Protein AF-0000000084368368 (afdb_homodimer)

Structure (mmCIF, N/CA/C/O backbone):
data_AF-0000000084368368-model_v1
#
loop_
_entity.id
_entity.type
_entity.pdbx_description
1 polymer 'Chloride channel protein'
#
loop_
_atom_site.group_PDB
_atom_site.id
_atom_site.type_symbol
_atom_site.label_atom_id
_atom_site.label_alt_id
_atom_site.label_comp_id
_atom_site.label_asym_id
_atom_site.label_entity_id
_atom_site.label_seq_id
_atom_site.pdbx_PDB_ins_code
_atom_site.Cartn_x
_atom_site.Cartn_y
_atom_site.Cartn_z
_atom_site.occupancy
_atom_site.B_iso_or_equiv
_atom_site.auth_seq_id
_atom_site.auth_comp_id
_atom_site.auth_asym_id
_atom_site.auth_atom_id
_atom_site.pdbx_PDB_model_num
ATOM 1 N N . MET A 1 1 ? -14.172 5.27 28.703 1 24.59 1 MET A N 1
ATOM 2 C CA . MET A 1 1 ? -15.438 5.957 28.5 1 24.59 1 MET A CA 1
ATOM 3 C C . MET A 1 1 ? -15.891 5.844 27.047 1 24.59 1 MET A C 1
ATOM 5 O O . MET A 1 1 ? -15.156 6.215 26.141 1 24.59 1 MET A O 1
ATOM 9 N N . SER A 1 2 ? -16.688 5.004 26.797 1 29.02 2 SER A N 1
ATOM 10 C CA . SER A 1 2 ? -17.125 4.457 25.5 1 29.02 2 SER A CA 1
ATOM 11 C C . SER A 1 2 ? -17.703 5.543 24.609 1 29.02 2 SER A C 1
ATOM 13 O O . SER A 1 2 ? -18.406 6.441 25.094 1 29.02 2 SER A O 1
ATOM 15 N N . ARG A 1 3 ? -17.156 5.867 23.516 1 36.69 3 ARG A N 1
ATOM 16 C CA . ARG A 1 3 ? -17.5 6.617 22.312 1 36.69 3 ARG A CA 1
ATOM 17 C C . ARG A 1 3 ? -18.969 6.445 21.953 1 36.69 3 ARG A C 1
ATOM 19 O O . ARG A 1 3 ? -19.406 6.879 20.891 1 36.69 3 ARG A O 1
ATOM 26 N N . ASN A 1 4 ? -19.828 5.789 22.766 1 37.03 4 ASN A N 1
ATOM 27 C CA . ASN A 1 4 ? -21.234 5.473 22.547 1 37.03 4 ASN A CA 1
ATOM 28 C C . ASN A 1 4 ? -22.078 6.738 22.359 1 37.03 4 ASN A C 1
ATOM 30 O O . ASN A 1 4 ? -23.266 6.66 22.062 1 37.03 4 ASN A O 1
ATOM 34 N N . TYR A 1 5 ? -21.609 7.949 22.828 1 40.41 5 TYR A N 1
ATOM 35 C CA . TYR A 1 5 ? -22.547 9.039 23.047 1 40.41 5 TYR A CA 1
ATOM 36 C C . TYR A 1 5 ? -22.531 10.023 21.875 1 40.41 5 TYR A C 1
ATOM 38 O O . TYR A 1 5 ? -23.188 11.062 21.922 1 40.41 5 TYR A O 1
ATOM 46 N N . TYR A 1 6 ? -21.875 9.742 20.859 1 48.38 6 TYR A N 1
ATOM 47 C CA . TYR A 1 6 ? -21.766 10.789 19.844 1 48.38 6 TYR A CA 1
ATOM 48 C C . TYR A 1 6 ? -22.859 10.648 18.797 1 48.38 6 TYR A C 1
ATOM 50 O O . TYR A 1 6 ? -23.359 9.547 18.562 1 48.38 6 TYR A O 1
ATOM 58 N N . ASP A 1 7 ? -23.5 11.789 18.469 1 61.44 7 ASP A N 1
ATOM 59 C CA . ASP A 1 7 ? -24.391 11.82 17.328 1 61.44 7 ASP A CA 1
ATOM 60 C C . ASP A 1 7 ? -23.703 11.258 16.078 1 61.44 7 ASP A C 1
ATOM 62 O O . ASP A 1 7 ? -22.484 11.164 16.031 1 61.44 7 ASP A O 1
ATOM 66 N N . ASP A 1 8 ? -24.453 10.75 15.32 1 72.62 8 ASP A N 1
ATOM 67 C CA . ASP A 1 8 ? -23.922 10.148 14.094 1 72.62 8 ASP A CA 1
ATOM 68 C C . ASP A 1 8 ? -23.062 11.141 13.32 1 72.62 8 ASP A C 1
ATOM 70 O O . ASP A 1 8 ? -23.391 12.328 13.25 1 72.62 8 ASP A O 1
ATOM 74 N N . PHE A 1 9 ? -21.891 10.703 12.945 1 75.88 9 PHE A N 1
ATOM 75 C CA . PHE A 1 9 ? -20.984 11.383 12.031 1 75.88 9 PHE A CA 1
ATOM 76 C C . PHE A 1 9 ? -20.188 12.461 12.758 1 75.88 9 PHE A C 1
ATOM 78 O O . PHE A 1 9 ? -19.922 13.523 12.195 1 75.88 9 PHE A O 1
ATOM 85 N N . THR A 1 10 ? -19.938 12.203 14.031 1 82.81 10 THR A N 1
ATOM 86 C CA . THR A 1 10 ? -19 13.055 14.75 1 82.81 10 THR A CA 1
ATOM 87 C C . THR A 1 10 ? -17.578 12.836 14.242 1 82.81 10 THR A C 1
ATOM 89 O O . THR A 1 10 ? -17.172 11.703 13.977 1 82.81 10 THR A O 1
ATOM 92 N N . SER A 1 11 ? -16.922 13.922 14.039 1 84.88 11 SER A N 1
ATOM 93 C CA . SER A 1 11 ? -15.562 13.859 13.5 1 84.88 11 SER A CA 1
ATOM 94 C C . SER A 1 11 ? -14.555 13.5 14.586 1 84.88 11 SER A C 1
ATOM 96 O O . SER A 1 11 ? -14.711 13.883 15.742 1 84.88 11 SER A O 1
ATOM 98 N N . ILE A 1 12 ? -13.578 12.75 14.211 1 85.75 12 ILE A N 1
ATOM 99 C CA . ILE A 1 12 ? -12.484 12.367 15.094 1 85.75 12 ILE A CA 1
ATOM 100 C C . ILE A 1 12 ? -11.234 13.172 14.758 1 85.75 12 ILE A C 1
ATOM 102 O O . ILE A 1 12 ? -10.938 13.406 13.578 1 85.75 12 ILE A O 1
ATOM 106 N N . ASP A 1 13 ? -10.539 13.578 15.742 1 88.56 13 ASP A N 1
ATOM 107 C CA . ASP A 1 13 ? -9.305 14.328 15.531 1 88.56 13 ASP A CA 1
ATOM 108 C C . ASP A 1 13 ? -8.086 13.414 15.586 1 88.56 13 ASP A C 1
ATOM 110 O O . ASP A 1 13 ? -7.633 13.031 16.672 1 88.56 13 ASP A O 1
ATOM 114 N N . TRP A 1 14 ? -7.461 13.227 14.5 1 89.75 14 TRP A N 1
ATOM 115 C CA . TRP A 1 14 ? -6.348 12.289 14.398 1 89.75 14 TRP A CA 1
ATOM 116 C C . TRP A 1 14 ? -5.098 12.859 15.07 1 89.75 14 TRP A C 1
ATOM 118 O O . TRP A 1 14 ? -4.297 12.117 15.633 1 89.75 14 TRP A O 1
ATOM 128 N N . VAL A 1 15 ? -4.902 14.141 14.977 1 90.88 15 VAL A N 1
ATOM 129 C CA . VAL A 1 15 ? -3.721 14.781 15.547 1 90.88 15 VAL A CA 1
ATOM 130 C C . VAL A 1 15 ? -3.746 14.641 17.062 1 90.88 15 VAL A C 1
ATOM 132 O O . VAL A 1 15 ? -2.74 14.273 17.688 1 90.88 15 VAL A O 1
ATOM 135 N N . ASN A 1 16 ? -4.898 14.906 17.625 1 88.31 16 ASN A N 1
ATOM 136 C CA . ASN A 1 16 ? -5.023 14.773 19.078 1 88.31 16 ASN A CA 1
ATOM 137 C C . ASN A 1 16 ? -4.832 13.32 19.516 1 88.31 16 ASN A C 1
ATOM 139 O O . ASN A 1 16 ? -4.285 13.07 20.594 1 88.31 16 ASN A O 1
ATOM 143 N N . ASP A 1 17 ? -5.336 12.445 18.719 1 89 17 ASP A N 1
ATOM 144 C CA . ASP A 1 17 ? -5.137 11.031 19.031 1 89 17 ASP A CA 1
ATOM 145 C C . ASP A 1 17 ? -3.654 10.672 19.016 1 89 17 ASP A C 1
ATOM 147 O O . ASP A 1 17 ? -3.197 9.891 19.859 1 89 17 ASP A O 1
ATOM 151 N N . THR A 1 18 ? -2.936 11.188 18.109 1 88.88 18 THR A N 1
ATOM 152 C CA . THR A 1 18 ? -1.507 10.914 18 1 88.88 18 THR A CA 1
ATOM 153 C C . THR A 1 18 ? -0.754 11.492 19.188 1 88.88 18 THR A C 1
ATOM 155 O O . THR A 1 18 ? 0.17 10.867 19.719 1 88.88 18 THR A O 1
ATOM 158 N N . ILE A 1 19 ? -1.111 12.703 19.625 1 86.75 19 ILE A N 1
ATOM 159 C CA . ILE A 1 19 ? -0.47 13.344 20.766 1 86.75 19 ILE A CA 1
ATOM 160 C C . ILE A 1 19 ? -0.737 12.531 22.031 1 86.75 19 ILE A C 1
ATOM 162 O O . ILE A 1 19 ? 0.168 12.32 22.828 1 86.75 19 ILE A O 1
ATOM 166 N N . LYS A 1 20 ? -1.986 12.109 22.156 1 86.56 20 LYS A N 1
ATOM 167 C CA . LYS A 1 20 ? -2.338 11.305 23.328 1 86.56 20 LYS A CA 1
ATOM 168 C C . LYS A 1 20 ? -1.551 9.992 23.344 1 86.56 20 LYS A C 1
ATOM 170 O O . LYS A 1 20 ? -1.097 9.555 24.406 1 86.56 20 LYS A O 1
ATOM 175 N N . GLU A 1 21 ? -1.41 9.359 22.219 1 88.38 21 GLU A N 1
ATOM 176 C CA . GLU A 1 21 ? -0.65 8.117 22.125 1 88.38 21 GLU A CA 1
ATOM 177 C C . GLU A 1 21 ? 0.828 8.352 22.422 1 88.38 21 GLU A C 1
ATOM 179 O O . GLU A 1 21 ? 1.476 7.527 23.062 1 88.38 21 GLU A O 1
ATOM 184 N N . SER A 1 22 ? 1.361 9.438 21.953 1 86.69 22 SER A N 1
ATOM 185 C CA . SER A 1 22 ? 2.754 9.766 22.234 1 86.69 22 SER A CA 1
ATOM 186 C C . SER A 1 22 ? 2.979 9.969 23.734 1 86.69 22 SER A C 1
ATOM 188 O O . SER A 1 22 ? 4 9.547 24.266 1 86.69 22 SER A O 1
ATOM 190 N N . LYS A 1 23 ? 2.023 10.641 24.375 1 84.31 23 LYS A N 1
ATOM 191 C CA . LYS A 1 23 ? 2.123 10.844 25.828 1 84.31 23 LYS A CA 1
ATOM 192 C C . LYS A 1 23 ? 2.062 9.523 26.578 1 84.31 23 LYS A C 1
ATOM 194 O O . LYS A 1 23 ? 2.785 9.32 27.547 1 84.31 23 LYS A O 1
ATOM 199 N N . ARG A 1 24 ? 1.2 8.656 26.125 1 86.5 24 ARG A N 1
ATOM 200 C CA . ARG A 1 24 ? 1.09 7.34 26.75 1 86.5 24 ARG A CA 1
ATOM 201 C C . ARG A 1 24 ? 2.395 6.559 26.609 1 86.5 24 ARG A C 1
ATOM 203 O O . ARG A 1 24 ? 2.855 5.941 27.578 1 86.5 24 ARG A O 1
ATOM 210 N N . GLN A 1 25 ? 2.98 6.586 25.469 1 85.94 25 GLN A N 1
ATOM 211 C CA . GLN A 1 25 ? 4.238 5.883 25.234 1 85.94 25 GLN A CA 1
ATOM 212 C C . GLN A 1 25 ? 5.367 6.484 26.078 1 85.94 25 GLN A C 1
ATOM 214 O O . GLN A 1 25 ? 6.258 5.766 26.531 1 85.94 25 GLN A O 1
ATOM 219 N N . HIS A 1 26 ? 5.262 7.766 26.234 1 84.12 26 HIS A N 1
ATOM 220 C CA . HIS A 1 26 ? 6.246 8.445 27.062 1 84.12 26 HIS A CA 1
ATOM 221 C C . HIS A 1 26 ? 6.172 7.961 28.5 1 84.12 26 HIS A C 1
ATOM 223 O O . HIS A 1 26 ? 7.203 7.73 29.141 1 84.12 26 HIS A O 1
ATOM 229 N N . GLN A 1 27 ? 5.012 7.828 28.953 1 85.19 27 GLN A N 1
ATOM 230 C CA . GLN A 1 27 ? 4.824 7.363 30.328 1 85.19 27 GLN A CA 1
ATOM 231 C C . GLN A 1 27 ? 5.305 5.926 30.484 1 85.19 27 GLN A C 1
ATOM 233 O O . GLN A 1 27 ? 5.879 5.57 31.531 1 85.19 27 GLN A O 1
ATOM 238 N N . LEU A 1 28 ? 5.133 5.172 29.484 1 87.75 28 LEU A N 1
ATOM 239 C CA . LEU A 1 28 ? 5.562 3.781 29.516 1 87.75 28 LEU A CA 1
ATOM 240 C C . LEU A 1 28 ? 7.082 3.68 29.469 1 87.75 28 LEU A C 1
ATOM 242 O O . LEU A 1 28 ? 7.676 2.812 30.109 1 87.75 28 LEU A O 1
ATOM 246 N N . ASN A 1 29 ? 7.688 4.543 28.719 1 85.31 29 ASN A N 1
ATOM 247 C CA . ASN A 1 29 ? 9.133 4.492 28.562 1 85.31 29 ASN A CA 1
ATOM 248 C C . ASN A 1 29 ? 9.859 5.055 29.781 1 85.31 29 ASN A C 1
ATOM 250 O O . ASN A 1 29 ? 11.047 4.785 29.969 1 85.31 29 ASN A O 1
ATOM 254 N N . LYS A 1 30 ? 9.172 5.816 30.562 1 83.25 30 LYS A N 1
ATOM 255 C CA . LYS A 1 30 ? 9.766 6.375 31.781 1 83.25 30 LYS A CA 1
ATOM 256 C C . LYS A 1 30 ? 9.945 5.297 32.844 1 83.25 30 LYS A C 1
ATOM 258 O O . LYS A 1 30 ? 10.781 5.438 33.75 1 83.25 30 LYS A O 1
ATOM 263 N N . LEU A 1 31 ? 9.148 4.262 32.656 1 87.25 31 LEU A N 1
ATOM 264 C CA . LEU A 1 31 ? 9.273 3.17 33.625 1 87.25 31 LEU A CA 1
ATOM 265 C C . LEU A 1 31 ? 10.594 2.432 33.438 1 87.25 31 LEU A C 1
ATOM 267 O O . LEU A 1 31 ? 10.906 1.98 32.312 1 87.25 31 LEU A O 1
ATOM 271 N N . LYS A 1 32 ? 11.43 2.455 34.438 1 85.06 32 LYS A N 1
ATOM 272 C CA . LYS A 1 32 ? 12.742 1.815 34.344 1 85.06 32 LYS A CA 1
ATOM 273 C C . LYS A 1 32 ? 12.742 0.459 35.062 1 85.06 32 LYS A C 1
ATOM 275 O O . LYS A 1 32 ? 11.773 0.097 35.719 1 85.06 32 LYS A O 1
ATOM 280 N N . GLY A 1 33 ? 13.711 -0.339 34.75 1 87.69 33 GLY A N 1
ATOM 281 C CA . GLY A 1 33 ? 13.883 -1.617 35.406 1 87.69 33 GLY A CA 1
ATOM 282 C C . GLY A 1 33 ? 13.266 -2.777 34.656 1 87.69 33 GLY A C 1
ATOM 283 O O . GLY A 1 33 ? 12.867 -2.629 33.5 1 87.69 33 GLY A O 1
ATOM 284 N N . TRP A 1 34 ? 13.219 -3.93 35.25 1 88.88 34 TRP A N 1
ATOM 285 C CA . TRP A 1 34 ? 12.695 -5.152 34.625 1 88.88 34 TRP A CA 1
ATOM 286 C C . TRP A 1 34 ? 11.18 -5.082 34.5 1 88.88 34 TRP A C 1
ATOM 288 O O . TRP A 1 34 ? 10.617 -5.594 33.531 1 88.88 34 TRP A O 1
ATOM 298 N N . LYS A 1 35 ? 10.531 -4.465 35.5 1 89.38 35 LYS A N 1
ATOM 299 C CA . LYS A 1 35 ? 9.086 -4.305 35.406 1 89.38 35 LYS A CA 1
ATOM 300 C C . LYS A 1 35 ? 8.703 -3.414 34.25 1 89.38 35 LYS A C 1
ATOM 302 O O . LYS A 1 35 ? 7.711 -3.678 33.562 1 89.38 35 LYS A O 1
ATOM 307 N N . GLY A 1 36 ? 9.5 -2.385 34.031 1 89.31 36 GLY A N 1
ATOM 308 C CA . GLY A 1 36 ? 9.266 -1.516 32.875 1 89.31 36 GLY A CA 1
ATOM 309 C C . GLY A 1 36 ? 9.453 -2.217 31.547 1 89.31 36 GLY A C 1
ATOM 310 O O . GLY A 1 36 ? 8.648 -2.041 30.625 1 89.31 36 GLY A O 1
ATOM 311 N N . ASN A 1 37 ? 10.43 -3.039 31.484 1 88.56 37 ASN A N 1
ATOM 312 C CA . ASN A 1 37 ? 10.664 -3.799 30.266 1 88.56 37 ASN A CA 1
ATOM 313 C C . ASN A 1 37 ? 9.539 -4.801 30 1 88.56 37 ASN A C 1
ATOM 315 O O . ASN A 1 37 ? 9.133 -5 28.859 1 88.56 37 ASN A O 1
ATOM 319 N N . TYR A 1 38 ? 9.148 -5.402 31.062 1 90.31 38 TYR A N 1
ATOM 320 C CA . TYR A 1 38 ? 8.047 -6.352 30.953 1 90.31 38 TYR A CA 1
ATOM 321 C C . TYR A 1 38 ? 6.773 -5.656 30.484 1 90.31 38 TYR A C 1
ATOM 323 O O . TYR A 1 38 ? 6.086 -6.148 29.578 1 90.31 38 TYR A O 1
ATOM 331 N N . GLU A 1 39 ? 6.477 -4.469 31.031 1 90.88 39 GLU A N 1
ATOM 332 C CA . GLU A 1 39 ? 5.273 -3.734 30.656 1 90.88 39 GLU A CA 1
ATOM 333 C C . GLU A 1 39 ? 5.359 -3.254 29.203 1 90.88 39 GLU A C 1
ATOM 335 O O . GLU A 1 39 ? 4.348 -3.203 28.5 1 90.88 39 GLU A O 1
ATOM 340 N N . ARG A 1 40 ? 6.496 -2.91 28.859 1 88.31 40 ARG A N 1
ATOM 341 C CA . ARG A 1 40 ? 6.684 -2.473 27.469 1 88.31 40 ARG A CA 1
ATOM 342 C C . ARG A 1 40 ? 6.484 -3.631 26.5 1 88.31 40 ARG A C 1
ATOM 344 O O . ARG A 1 40 ? 5.859 -3.465 25.453 1 88.31 40 ARG A O 1
ATOM 351 N N . HIS A 1 41 ? 6.977 -4.746 26.859 1 86.75 41 HIS A N 1
ATOM 352 C CA . HIS A 1 41 ? 6.805 -5.914 26 1 86.75 41 HIS A CA 1
ATOM 353 C C . HIS A 1 41 ? 5.348 -6.371 25.984 1 86.75 41 HIS A C 1
ATOM 355 O O . HIS A 1 41 ? 4.848 -6.82 24.953 1 86.75 41 HIS A O 1
ATOM 361 N N . LEU A 1 42 ? 4.723 -6.293 27.062 1 89.5 42 LEU A N 1
ATOM 362 C CA . LEU A 1 42 ? 3.309 -6.648 27.125 1 89.5 42 LEU A CA 1
ATOM 363 C C . LEU A 1 42 ? 2.467 -5.695 26.297 1 89.5 42 LEU A C 1
ATOM 365 O O . LEU A 1 42 ? 1.508 -6.117 25.641 1 89.5 42 LEU A O 1
ATOM 369 N N . ASP A 1 43 ? 2.814 -4.469 26.312 1 89.81 43 ASP A N 1
ATOM 370 C CA . ASP A 1 43 ? 2.096 -3.471 25.531 1 89.81 43 ASP A CA 1
ATOM 371 C C . ASP A 1 43 ? 2.25 -3.738 24.031 1 89.81 43 ASP A C 1
ATOM 373 O O . ASP A 1 43 ? 1.285 -3.621 23.281 1 89.81 43 ASP A O 1
ATOM 377 N N . LYS A 1 44 ? 3.426 -4.121 23.703 1 83.25 44 LYS A N 1
ATOM 378 C CA . LYS A 1 44 ? 3.68 -4.402 22.297 1 83.25 44 LYS A CA 1
ATOM 379 C C 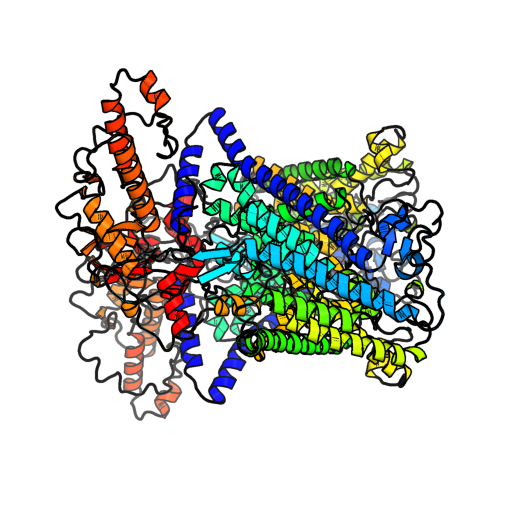. LYS A 1 44 ? 3.012 -5.703 21.859 1 83.25 44 LYS A C 1
ATOM 381 O O . LYS A 1 44 ? 2.541 -5.82 20.734 1 83.25 44 LYS A O 1
ATOM 386 N N . SER A 1 45 ? 2.91 -6.637 22.719 1 87.69 45 SER A N 1
ATOM 387 C CA . SER A 1 45 ? 2.367 -7.949 22.391 1 87.69 45 SER A CA 1
ATOM 388 C C . SER A 1 45 ? 0.845 -7.918 22.312 1 87.69 45 SER A C 1
ATOM 390 O O . SER A 1 45 ? 0.233 -8.758 21.641 1 87.69 45 SER A O 1
ATOM 392 N N . GLN A 1 46 ? 0.221 -6.98 22.922 1 91.62 46 GLN A N 1
ATOM 393 C CA . GLN A 1 46 ? -1.235 -6.902 22.938 1 91.62 46 GLN A CA 1
ATOM 394 C C . GLN A 1 46 ? -1.789 -6.711 21.531 1 91.62 46 GLN A C 1
ATOM 396 O O . GLN A 1 46 ? -2.842 -7.258 21.188 1 91.62 46 GLN A O 1
ATOM 401 N N . GLY A 1 47 ? -1.058 -5.969 20.75 1 90.38 47 GLY A N 1
ATOM 402 C CA . GLY A 1 47 ? -1.509 -5.762 19.391 1 90.38 47 GLY A CA 1
ATOM 403 C C . GLY A 1 47 ? -1.542 -7.039 18.578 1 90.38 47 GLY A C 1
ATOM 404 O O . GLY A 1 47 ? -2.5 -7.285 17.844 1 90.38 47 GLY A O 1
ATOM 405 N N . TRP A 1 48 ? -0.645 -7.918 18.75 1 87.75 48 TRP A N 1
ATOM 406 C CA . TRP A 1 48 ? -0.56 -9.172 18 1 87.75 48 TRP A CA 1
ATOM 407 C C . TRP A 1 48 ? -1.6 -10.172 18.5 1 87.75 48 TRP A C 1
ATOM 409 O O . TRP A 1 48 ? -2.186 -10.906 17.703 1 87.75 48 TRP A O 1
ATOM 419 N N . VAL A 1 49 ? -1.779 -10.148 19.719 1 92.62 49 VAL A N 1
ATOM 420 C CA . VAL A 1 49 ? -2.779 -11.047 20.297 1 92.62 49 VAL A CA 1
ATOM 421 C C . VAL A 1 49 ? -4.172 -10.633 19.828 1 92.62 49 VAL A C 1
ATOM 423 O O . VAL A 1 49 ? -4.977 -11.484 19.422 1 92.62 49 VAL A O 1
ATOM 426 N N . LEU A 1 50 ? -4.391 -9.367 19.875 1 95.69 50 LEU A N 1
ATOM 427 C CA . LEU A 1 50 ? -5.699 -8.867 19.469 1 95.69 50 LEU A CA 1
ATOM 428 C C . LEU A 1 50 ? -5.965 -9.195 18 1 95.69 50 LEU A C 1
ATOM 430 O O . LEU A 1 50 ? -7.059 -9.641 17.641 1 95.69 50 LEU A O 1
ATOM 434 N N . ILE A 1 51 ? -5.008 -9.031 17.172 1 94.44 51 ILE A N 1
ATOM 435 C CA . ILE A 1 51 ? -5.172 -9.266 15.742 1 94.44 51 ILE A CA 1
ATOM 436 C C . ILE A 1 51 ? -5.422 -10.75 15.484 1 94.44 51 ILE A C 1
ATOM 438 O O . ILE A 1 51 ? -6.207 -11.109 14.602 1 94.44 51 ILE A O 1
ATOM 442 N N . THR A 1 52 ? -4.793 -11.617 16.188 1 93.69 52 THR A N 1
ATOM 443 C CA . THR A 1 52 ? -5.004 -13.055 16.047 1 93.69 52 THR A CA 1
ATOM 444 C C . THR A 1 52 ? -6.406 -13.445 16.516 1 93.69 52 THR A C 1
ATOM 446 O O . THR A 1 52 ? -7.059 -14.289 15.898 1 93.69 52 THR A O 1
ATOM 449 N N . LEU A 1 53 ? -6.789 -12.773 17.516 1 97.19 53 LEU A N 1
ATOM 450 C CA . LEU A 1 53 ? -8.133 -13.039 18.016 1 97.19 53 LEU A CA 1
ATOM 451 C C . LEU A 1 53 ? -9.188 -12.57 17.016 1 97.19 53 LEU A C 1
ATOM 453 O O . LEU A 1 53 ? -10.211 -13.227 16.828 1 97.19 53 LEU A O 1
ATOM 457 N N . ILE A 1 54 ? -8.93 -11.461 16.438 1 97.94 54 ILE A N 1
ATOM 458 C CA . ILE A 1 54 ? -9.844 -10.945 15.43 1 97.94 54 ILE A CA 1
ATOM 459 C C . ILE A 1 54 ? -9.883 -11.891 14.234 1 97.94 54 ILE A C 1
ATOM 461 O O . ILE A 1 54 ? -10.953 -12.203 13.719 1 97.94 54 ILE A O 1
ATOM 465 N N . ALA A 1 55 ? -8.727 -12.336 13.805 1 97.06 55 ALA A N 1
ATOM 466 C CA . ALA A 1 55 ? -8.648 -13.289 12.703 1 97.06 55 ALA A CA 1
ATOM 467 C C . ALA A 1 55 ? -9.422 -14.57 13.031 1 97.06 55 ALA A C 1
ATOM 469 O O . ALA A 1 55 ? -10.18 -15.07 12.195 1 97.06 55 ALA A O 1
ATOM 470 N N . LEU A 1 56 ? -9.273 -15.07 14.195 1 97.19 56 LEU A N 1
ATOM 471 C CA . LEU A 1 56 ? -9.969 -16.266 14.625 1 97.19 56 LEU A CA 1
ATOM 472 C C . LEU A 1 56 ? -11.469 -16.016 14.734 1 97.19 56 LEU A C 1
ATOM 474 O O . LEU A 1 56 ? -12.281 -16.828 14.258 1 97.19 56 LEU A O 1
ATOM 478 N N . GLY A 1 57 ? -11.805 -14.93 15.367 1 97.94 57 GLY A N 1
ATOM 479 C CA . GLY A 1 57 ? -13.211 -14.594 15.539 1 97.94 57 GLY A CA 1
ATOM 480 C C . GLY A 1 57 ? -13.961 -14.477 14.219 1 97.94 57 GLY A C 1
ATOM 481 O O . GLY A 1 57 ? -15.055 -15.023 14.07 1 97.94 57 GLY A O 1
ATOM 482 N N . PHE A 1 58 ? -13.391 -13.805 13.305 1 97.94 58 PHE A N 1
ATOM 483 C CA . PHE A 1 58 ? -14.102 -13.625 12.039 1 97.94 58 PHE A CA 1
ATOM 484 C C . PHE A 1 58 ? -14.102 -14.914 11.234 1 97.94 58 PHE A C 1
ATOM 486 O O . PHE A 1 58 ? -15.055 -15.195 10.508 1 97.94 58 PHE A O 1
ATOM 493 N N . SER A 1 59 ? -13.023 -15.672 11.266 1 97.06 59 SER A N 1
ATOM 494 C CA . SER A 1 59 ? -13.023 -16.969 10.586 1 97.06 59 SER A CA 1
ATOM 495 C C . SER A 1 59 ? -14.156 -17.859 11.086 1 97.06 59 SER A C 1
ATOM 497 O O . SER A 1 59 ? -14.742 -18.609 10.32 1 97.06 59 SER A O 1
ATOM 499 N N . LEU A 1 60 ? -14.461 -17.75 12.305 1 97.5 60 LEU A N 1
ATOM 500 C CA . LEU A 1 60 ? -15.555 -18.516 12.875 1 97.5 60 LEU A CA 1
ATOM 501 C C . LEU A 1 60 ? -16.906 -18.031 12.344 1 97.5 60 LEU A C 1
ATOM 503 O O . LEU A 1 60 ? -17.781 -18.828 12.008 1 97.5 60 LEU A O 1
ATOM 507 N N . VAL A 1 61 ? -17.047 -16.75 12.281 1 97.88 61 VAL A N 1
ATOM 508 C CA . VAL A 1 61 ? -18.266 -16.172 11.742 1 97.88 61 VAL A CA 1
ATOM 509 C C . VAL A 1 61 ? -18.406 -16.562 10.273 1 97.88 61 VAL A C 1
ATOM 511 O O . VAL A 1 61 ? -19.5 -16.969 9.836 1 97.88 61 VAL A O 1
ATOM 514 N N . ALA A 1 62 ? -17.359 -16.406 9.57 1 97.06 62 ALA A N 1
ATOM 515 C CA . ALA A 1 62 ? -17.375 -16.75 8.148 1 97.06 62 ALA A CA 1
ATOM 516 C C . ALA A 1 62 ? -17.703 -18.234 7.957 1 97.06 62 ALA A C 1
ATOM 518 O O . ALA A 1 62 ? -18.438 -18.594 7.039 1 97.06 62 ALA A O 1
ATOM 519 N N . TYR A 1 63 ? -17.125 -19.125 8.766 1 95.56 63 TYR A N 1
ATOM 520 C CA . TYR A 1 63 ? -17.406 -20.547 8.703 1 95.56 63 TYR A CA 1
ATOM 521 C C . TYR A 1 63 ? -18.891 -20.844 8.906 1 95.56 63 TYR A C 1
ATOM 523 O O . TYR A 1 63 ? -19.484 -21.609 8.156 1 95.56 63 TYR A O 1
ATOM 531 N N . LEU A 1 64 ? -19.469 -20.188 9.828 1 96 64 LEU A N 1
ATOM 532 C CA . LEU A 1 64 ? -20.875 -20.406 10.125 1 96 64 LEU A CA 1
ATOM 533 C C . LEU A 1 64 ? -21.75 -19.906 8.977 1 96 64 LEU A C 1
ATOM 535 O O . LEU A 1 64 ? -22.75 -20.562 8.625 1 96 64 LEU A O 1
ATOM 539 N N . ILE A 1 65 ? -21.391 -18.797 8.453 1 96.31 65 ILE A N 1
ATOM 540 C CA . ILE A 1 65 ? -22.172 -18.25 7.34 1 96.31 65 ILE A CA 1
ATOM 541 C C . ILE A 1 65 ? -22.047 -19.172 6.133 1 96.31 65 ILE A C 1
ATOM 543 O O . ILE A 1 65 ? -23.062 -19.516 5.508 1 96.31 65 ILE A O 1
ATOM 547 N N . ASP A 1 66 ? -20.859 -19.562 5.824 1 92.94 66 ASP A N 1
ATOM 548 C CA . ASP A 1 66 ? -20.625 -20.406 4.648 1 92.94 66 ASP A CA 1
ATOM 549 C C . ASP A 1 66 ? -21.328 -21.75 4.777 1 92.94 66 ASP A C 1
ATOM 551 O O . ASP A 1 66 ? -21.922 -22.234 3.809 1 92.94 66 ASP A O 1
ATOM 555 N N . ARG A 1 67 ? -21.344 -22.359 5.887 1 91.62 67 ARG A N 1
ATOM 556 C CA . ARG A 1 67 ? -22 -23.641 6.109 1 91.62 67 ARG A CA 1
ATOM 557 C C . ARG A 1 67 ? -23.516 -23.5 6.062 1 91.62 67 ARG A C 1
ATOM 559 O O . ARG A 1 67 ? -24.203 -24.312 5.43 1 91.62 67 ARG A O 1
ATOM 566 N N . ALA A 1 68 ? -24 -22.5 6.688 1 93.81 68 ALA A N 1
ATOM 567 C CA . ALA A 1 68 ? -25.438 -22.297 6.723 1 93.81 68 ALA A CA 1
ATOM 568 C C . ALA A 1 68 ? -25.969 -21.922 5.344 1 93.81 68 ALA A C 1
ATOM 570 O O . ALA A 1 68 ? -27.047 -22.375 4.938 1 93.81 68 ALA A O 1
ATOM 571 N N . GLU A 1 69 ? -25.266 -21.047 4.746 1 92.62 69 GLU A N 1
ATOM 572 C CA . GLU A 1 69 ? -25.688 -20.625 3.418 1 92.62 69 GLU A CA 1
ATOM 573 C C . GLU A 1 69 ? -25.734 -21.797 2.441 1 92.62 69 GLU A C 1
ATOM 575 O O . GLU A 1 69 ? -26.688 -21.922 1.673 1 92.62 69 GLU A O 1
ATOM 580 N N . SER A 1 70 ? -24.688 -22.609 2.432 1 89.5 70 SER A N 1
ATOM 581 C CA . SER A 1 70 ? -24.641 -23.75 1.518 1 89.5 70 SER A CA 1
ATOM 582 C C . SER A 1 70 ? -25.781 -24.719 1.771 1 89.5 70 SER A C 1
ATOM 584 O O . SER A 1 70 ? -26.375 -25.25 0.829 1 89.5 70 SER A O 1
ATOM 586 N N . THR A 1 71 ? -26.172 -24.922 2.959 1 90.88 71 THR A N 1
ATOM 587 C CA . THR A 1 71 ? -27.25 -25.828 3.326 1 90.88 71 THR A CA 1
ATOM 588 C C . THR A 1 71 ? -28.609 -25.266 2.887 1 90.88 71 THR A C 1
ATOM 590 O O . THR A 1 71 ? -29.438 -25.984 2.326 1 90.88 71 THR A O 1
ATOM 593 N N . LEU A 1 72 ? -28.781 -24 3.092 1 92.62 72 LEU A N 1
ATOM 594 C CA . LEU A 1 72 ? -30.062 -23.391 2.785 1 92.62 72 LEU A CA 1
ATOM 595 C C . LEU A 1 72 ? -30.234 -23.203 1.28 1 92.62 72 LEU A C 1
ATOM 597 O O . LEU A 1 72 ? -31.359 -23.297 0.763 1 92.62 72 LEU A O 1
ATOM 601 N N . VAL A 1 73 ? -29.156 -22.906 0.604 1 91.38 73 VAL A N 1
ATOM 602 C CA . VAL A 1 73 ? -29.219 -22.781 -0.849 1 91.38 73 VAL A CA 1
ATOM 603 C C . VAL A 1 73 ? -29.656 -24.109 -1.457 1 91.38 73 VAL A C 1
ATOM 605 O O . VAL A 1 73 ? -30.5 -24.156 -2.357 1 91.38 73 VAL A O 1
ATOM 608 N N . ASP A 1 74 ? -29.109 -25.219 -0.98 1 89.44 74 ASP A N 1
ATOM 609 C CA . ASP A 1 74 ? -29.438 -26.531 -1.501 1 89.44 74 ASP A CA 1
ATOM 610 C C . ASP A 1 74 ? -30.828 -26.969 -1.077 1 89.44 74 ASP A C 1
ATOM 612 O O . ASP A 1 74 ? -31.469 -27.781 -1.755 1 89.44 74 ASP A O 1
ATOM 616 N N . LEU A 1 75 ? -31.266 -26.438 0.009 1 88.38 75 LEU A N 1
ATOM 617 C CA . LEU A 1 75 ? -32.594 -26.781 0.501 1 88.38 75 LEU A CA 1
ATOM 618 C C . LEU A 1 75 ? -33.688 -26.359 -0.493 1 88.38 75 LEU A C 1
ATOM 620 O O . LEU A 1 75 ? -34.75 -26.953 -0.546 1 88.38 75 LEU A O 1
ATOM 624 N N . ARG A 1 76 ? -33.438 -25.359 -1.3 1 88.06 76 ARG A N 1
ATOM 625 C CA . ARG A 1 76 ? -34.375 -24.922 -2.307 1 88.06 76 ARG A CA 1
ATOM 626 C C . ARG A 1 76 ? -34.594 -25.984 -3.383 1 88.06 76 ARG A C 1
ATOM 628 O O . ARG A 1 76 ? -35.625 -26.016 -4.035 1 88.06 76 ARG A O 1
ATOM 635 N N . ARG A 1 77 ? -33.594 -26.859 -3.457 1 83.69 77 ARG A N 1
ATOM 636 C CA . ARG A 1 77 ? -33.656 -27.859 -4.508 1 83.69 77 ARG A CA 1
ATOM 637 C C . ARG A 1 77 ? -34 -29.234 -3.93 1 83.69 77 ARG A C 1
ATOM 639 O O . ARG A 1 77 ? -34.656 -30.047 -4.582 1 83.69 77 ARG A O 1
ATOM 646 N N . GLY A 1 78 ? -33.375 -29.5 -2.885 1 84.5 78 GLY A N 1
ATOM 647 C CA . GLY A 1 78 ? -33.562 -30.812 -2.277 1 84.5 78 GLY A CA 1
ATOM 648 C C . GLY A 1 78 ? -33.031 -30.906 -0.866 1 84.5 78 GLY A C 1
ATOM 649 O O . GLY A 1 78 ? -32.688 -29.891 -0.254 1 84.5 78 GLY A O 1
ATOM 650 N N . TYR A 1 79 ? -33.156 -32.094 -0.298 1 85.56 79 TYR A N 1
ATOM 651 C CA . TYR A 1 79 ? -32.656 -32.281 1.057 1 85.56 79 TYR A CA 1
ATOM 652 C C . TYR A 1 79 ? -31.953 -33.625 1.179 1 85.56 79 TYR A C 1
ATOM 654 O O . TYR A 1 79 ? -32.125 -34.531 0.34 1 85.56 79 TYR A O 1
ATOM 662 N N . CYS A 1 80 ? -31.062 -33.719 2.08 1 85 80 CYS A N 1
ATOM 663 C CA . CYS A 1 80 ? -30.344 -34.938 2.361 1 85 80 CYS A CA 1
ATOM 664 C C . CYS A 1 80 ? -31.141 -35.844 3.277 1 85 80 CYS A C 1
ATOM 666 O O . CYS A 1 80 ? -31.516 -35.438 4.379 1 85 80 CYS A O 1
ATOM 668 N N . LYS A 1 81 ? -31.312 -37.062 2.938 1 83.69 81 LYS A N 1
ATOM 669 C CA . LYS A 1 81 ? -32.156 -38.031 3.666 1 83.69 81 LYS A CA 1
ATOM 670 C C . LYS A 1 81 ? -31.547 -38.375 5.023 1 83.69 81 LYS A C 1
ATOM 672 O O . LYS A 1 81 ? -32.25 -38.5 6.016 1 83.69 81 LYS A O 1
ATOM 677 N N . SER A 1 82 ? -30.234 -38.5 5.066 1 81.94 82 SER A N 1
ATOM 678 C CA . SER A 1 82 ? -29.547 -38.906 6.285 1 81.94 82 SER A CA 1
ATOM 679 C C . SER A 1 82 ? -29.453 -37.781 7.293 1 81.94 82 SER A C 1
ATOM 681 O O . SER A 1 82 ? -29.609 -38 8.492 1 81.94 82 SER A O 1
ATOM 683 N N . ASN A 1 83 ? -29.141 -36.594 6.828 1 81.88 83 ASN A N 1
ATOM 684 C CA . ASN A 1 83 ? -28.969 -35.406 7.68 1 81.88 83 ASN A CA 1
ATOM 685 C C . ASN A 1 83 ? -29.422 -34.156 6.973 1 81.88 83 ASN A C 1
ATOM 687 O O . ASN A 1 83 ? -28.734 -33.656 6.082 1 81.88 83 ASN A O 1
ATOM 691 N N . TRP A 1 84 ? -30.391 -33.531 7.543 1 79.75 84 TRP A N 1
ATOM 692 C CA . TRP A 1 84 ? -31.031 -32.375 6.902 1 79.75 84 TRP A CA 1
ATOM 693 C C . TRP A 1 84 ? -30.125 -31.156 6.973 1 79.75 84 TRP A C 1
ATOM 695 O O . TRP A 1 84 ? -30.328 -30.172 6.246 1 79.75 84 TRP A O 1
ATOM 705 N N . PHE A 1 85 ? -29.047 -31.234 7.691 1 80.31 85 PHE A N 1
ATOM 706 C CA . PHE A 1 85 ? -28.203 -30.062 7.879 1 80.31 85 PHE A CA 1
ATOM 707 C C . PHE A 1 85 ? -26.969 -30.125 6.969 1 80.31 85 PHE A C 1
ATOM 709 O O . PHE A 1 85 ? -26.109 -29.234 7.016 1 80.31 85 PHE A O 1
ATOM 716 N N . LEU A 1 86 ? -27.016 -31.078 6.062 1 80.56 86 LEU A N 1
ATOM 717 C CA . LEU A 1 86 ? -25.875 -31.219 5.18 1 80.56 86 LEU A CA 1
ATOM 718 C C . LEU A 1 86 ? -26.188 -30.688 3.785 1 80.56 86 LEU A C 1
ATOM 720 O O . LEU A 1 86 ? -27.312 -30.844 3.303 1 80.56 86 LEU A O 1
ATOM 724 N N . SER A 1 87 ? -25.297 -29.984 3.242 1 84.06 87 SER A N 1
ATOM 725 C CA . SER A 1 87 ? -25.406 -29.547 1.853 1 84.06 87 SER A CA 1
ATOM 726 C C . SER A 1 87 ? -25.297 -30.734 0.897 1 84.06 87 SER A C 1
ATOM 728 O O . SER A 1 87 ? -24.969 -31.844 1.311 1 84.06 87 SER A O 1
ATOM 730 N N . GLU A 1 88 ? -25.703 -30.469 -0.325 1 82.06 88 GLU A N 1
ATOM 731 C CA . GLU A 1 88 ? -25.656 -31.531 -1.315 1 82.06 88 GLU A CA 1
ATOM 732 C C . GLU A 1 88 ? -24.25 -32.125 -1.436 1 82.06 88 GLU A C 1
ATOM 734 O O . GLU A 1 88 ? -24.094 -33.344 -1.479 1 82.06 88 GLU A O 1
ATOM 739 N N . SER A 1 89 ? -23.25 -31.266 -1.453 1 78.62 89 SER A N 1
ATOM 740 C CA . SER A 1 89 ? -21.875 -31.734 -1.608 1 78.62 89 SER A CA 1
ATOM 741 C C . SER A 1 89 ? -21.422 -32.562 -0.403 1 78.62 89 SER A C 1
ATOM 743 O O . SER A 1 89 ? -20.797 -33.594 -0.558 1 78.62 89 SER A O 1
ATOM 745 N N . MET A 1 90 ? -21.812 -32.125 0.697 1 79.25 90 MET A N 1
ATOM 746 C CA . MET A 1 90 ? -21.422 -32.844 1.912 1 79.25 90 MET A CA 1
ATOM 747 C C . MET A 1 90 ? -22.219 -34.125 2.082 1 79.25 90 MET A C 1
ATOM 749 O O . MET A 1 90 ? -21.719 -35.125 2.609 1 79.25 90 MET A O 1
ATOM 753 N N . CYS A 1 91 ? -23.438 -34 1.614 1 80.75 91 CYS A N 1
ATOM 754 C CA . CYS A 1 91 ? -24.281 -35.188 1.645 1 80.75 91 CYS A CA 1
ATOM 755 C C . CYS A 1 91 ? -23.719 -36.281 0.761 1 80.75 91 CYS A C 1
ATOM 757 O O . CYS A 1 91 ? -23.703 -37.469 1.158 1 80.75 91 CYS A O 1
ATOM 759 N N . CYS A 1 92 ? -23.25 -35.875 -0.34 1 77.62 92 CYS A N 1
ATOM 760 C CA . CYS A 1 92 ? -22.734 -36.844 -1.301 1 77.62 92 CYS A CA 1
ATOM 761 C C . CYS A 1 92 ? -21.344 -37.344 -0.888 1 77.62 92 CYS A C 1
ATOM 763 O O . CYS A 1 92 ? -20.969 -38.469 -1.202 1 77.62 92 CYS A O 1
ATOM 765 N N . LEU A 1 93 ? -20.547 -36.562 -0.317 1 74.31 93 LEU A N 1
ATOM 766 C CA . LEU A 1 93 ? -19.219 -36.938 0.137 1 74.31 93 LEU A CA 1
ATOM 767 C C . LEU A 1 93 ? -19.312 -37.969 1.255 1 74.31 93 LEU A C 1
ATOM 769 O O . LEU A 1 93 ? -18.453 -38.844 1.365 1 74.31 93 LEU A O 1
ATOM 773 N N . LYS A 1 94 ? -20.312 -37.938 2.018 1 71 94 LYS A N 1
ATOM 774 C CA . LYS A 1 94 ? -20.469 -38.844 3.154 1 71 94 LYS A CA 1
ATOM 775 C C . LYS A 1 94 ? -21.203 -40.125 2.752 1 71 94 LYS A C 1
ATOM 777 O O . LYS A 1 94 ? -21.266 -41.062 3.529 1 71 94 LYS A O 1
ATOM 782 N N . ASP A 1 95 ? -21.688 -40.062 1.498 1 65.38 95 ASP A N 1
ATOM 783 C CA . ASP A 1 95 ? -22.391 -41.25 1.016 1 65.38 95 ASP A CA 1
ATOM 784 C C . ASP A 1 95 ? -21.406 -42.375 0.709 1 65.38 95 ASP A C 1
ATOM 786 O O . ASP A 1 95 ? -20.547 -42.219 -0.163 1 65.38 95 ASP A O 1
ATOM 790 N N . PRO A 1 96 ? -21.234 -43.406 1.543 1 59.84 96 PRO A N 1
ATOM 791 C CA . PRO A 1 96 ? -20.312 -44.531 1.36 1 59.84 96 PRO A CA 1
ATOM 792 C C . PRO A 1 96 ? -20.422 -45.156 -0.02 1 59.84 96 PRO A C 1
ATOM 794 O O . PRO A 1 96 ? -19.469 -45.781 -0.498 1 59.84 96 PRO A O 1
ATOM 797 N N . THR A 1 97 ? -21.609 -45.125 -0.623 1 54.41 97 THR A N 1
ATOM 798 C CA . THR A 1 97 ? -21.797 -45.812 -1.892 1 54.41 97 THR A CA 1
ATOM 799 C C . THR A 1 97 ? -21.188 -45 -3.041 1 54.41 97 THR A C 1
ATOM 801 O O . THR A 1 97 ? -21.062 -45.5 -4.16 1 54.41 97 THR A O 1
ATOM 804 N N . ASN A 1 98 ? -21.062 -43.781 -2.773 1 53.25 98 ASN A N 1
ATOM 805 C CA . ASN A 1 98 ? -20.547 -42.906 -3.828 1 53.25 98 ASN A CA 1
ATOM 806 C C . ASN A 1 98 ? -19.016 -43 -3.936 1 53.25 98 ASN A C 1
ATOM 808 O O . ASN A 1 98 ? -18.297 -42.25 -3.301 1 53.25 98 ASN A O 1
ATOM 812 N N . LEU A 1 99 ? -18.625 -44.156 -4.305 1 45.25 99 LEU A N 1
ATOM 813 C CA . LEU A 1 99 ? -17.203 -44.469 -4.473 1 45.25 99 LEU A CA 1
ATOM 814 C C . LEU A 1 99 ? -16.5 -43.438 -5.328 1 45.25 99 LEU A C 1
ATOM 816 O O . LEU A 1 99 ? -15.297 -43.219 -5.199 1 45.25 99 LEU A O 1
ATOM 820 N N . SER A 1 100 ? -17.141 -43.094 -6.523 1 43.72 100 SER A N 1
ATOM 821 C CA . SER A 1 100 ? -16.375 -42.375 -7.531 1 43.72 100 SER A CA 1
ATOM 822 C C . SER A 1 100 ? -16.375 -40.875 -7.25 1 43.72 100 SER A C 1
ATOM 824 O O . SER A 1 100 ? -15.711 -40.094 -7.941 1 43.72 100 SER A O 1
ATOM 826 N N . GLY A 1 101 ? -16.75 -40.406 -6.098 1 45.72 101 GLY A N 1
ATOM 827 C CA . GLY A 1 101 ? -16.672 -39 -5.703 1 45.72 101 GLY A CA 1
ATOM 828 C C . GLY A 1 101 ? -17.453 -38.094 -6.621 1 45.72 101 GLY A C 1
ATOM 829 O O . GLY A 1 101 ? -17.312 -36.875 -6.531 1 45.72 101 GLY A O 1
ATOM 830 N N . ARG A 1 102 ? -18.031 -38.562 -7.781 1 46.53 102 ARG A N 1
ATOM 831 C CA . ARG A 1 102 ? -18.719 -37.75 -8.781 1 46.53 102 ARG A CA 1
ATOM 832 C C . ARG A 1 102 ? -20.141 -37.438 -8.336 1 46.53 102 ARG A C 1
ATOM 834 O O . ARG A 1 102 ? -20.828 -38.25 -7.734 1 46.53 102 ARG A O 1
ATOM 841 N N . LEU A 1 103 ? -20.656 -36.188 -8.305 1 51 103 LEU A N 1
ATOM 842 C CA . LEU A 1 103 ? -21.891 -35.562 -7.871 1 51 103 LEU A CA 1
ATOM 843 C C . LEU A 1 103 ? -23.109 -36.281 -8.453 1 51 103 LEU A C 1
ATOM 845 O O . LEU A 1 103 ? -24.203 -36.219 -7.891 1 51 103 LEU A O 1
ATOM 849 N N . ASN A 1 104 ? -23.172 -37.062 -9.539 1 49.5 104 ASN A N 1
ATOM 850 C CA . ASN A 1 104 ? -24.344 -37.562 -10.242 1 49.5 104 ASN A CA 1
ATOM 851 C C . ASN A 1 104 ? -25 -38.719 -9.523 1 49.5 104 ASN A C 1
ATOM 853 O O . ASN A 1 104 ? -26.141 -39.094 -9.812 1 49.5 104 ASN A O 1
ATOM 857 N N . SER A 1 105 ? -24.328 -39.469 -8.688 1 56.72 105 SER A N 1
ATOM 858 C CA . SER A 1 105 ? -25.047 -40.656 -8.211 1 56.72 105 SER A CA 1
ATOM 859 C C . SER A 1 105 ? -25.156 -40.656 -6.691 1 56.72 105 SER A C 1
ATOM 861 O O . SER A 1 105 ? -24.984 -41.688 -6.047 1 56.72 105 SER A O 1
ATOM 863 N N . CYS A 1 106 ? -25.484 -39.5 -6.148 1 70 106 CYS A N 1
ATOM 864 C CA . CYS A 1 106 ? -25.609 -39.469 -4.695 1 70 106 CYS A CA 1
ATOM 865 C C . CYS A 1 106 ? -26.984 -39.938 -4.258 1 70 106 CYS A C 1
ATOM 867 O O . CYS A 1 106 ? -27.984 -39.25 -4.457 1 70 106 CYS A O 1
ATOM 869 N N . SER A 1 107 ? -27.172 -41.156 -3.939 1 73.44 107 SER A N 1
ATOM 870 C CA . SER A 1 107 ? -28.453 -41.781 -3.582 1 73.44 107 SER A CA 1
ATOM 871 C C . SER A 1 107 ? -29.062 -41.094 -2.361 1 73.44 107 SER A C 1
ATOM 873 O O . SER A 1 107 ? -30.281 -41.125 -2.18 1 73.44 107 SER A O 1
ATOM 875 N N . ASP A 1 108 ? -28.312 -40.406 -1.629 1 81.88 108 ASP A N 1
ATOM 876 C CA . ASP A 1 108 ? -28.828 -39.844 -0.393 1 81.88 108 ASP A CA 1
ATOM 877 C C . ASP A 1 108 ? -29.469 -38.469 -0.653 1 81.88 108 ASP A C 1
ATOM 879 O O . ASP A 1 108 ? -30.203 -37.969 0.184 1 81.88 108 ASP A O 1
ATOM 883 N N . TRP A 1 109 ? -29.234 -37.906 -1.718 1 84.69 109 TRP A N 1
ATOM 884 C CA . TRP A 1 109 ? -29.812 -36.594 -2.039 1 84.69 109 TRP A CA 1
ATOM 885 C C . TRP A 1 109 ? -31.125 -36.75 -2.785 1 84.69 109 TRP A C 1
ATOM 887 O O . TRP A 1 109 ? -31.188 -37.438 -3.822 1 84.69 109 TRP A O 1
ATOM 897 N N . GLN A 1 110 ? -32.156 -36.281 -2.182 1 84.06 110 GLN A N 1
ATOM 898 C CA . GLN A 1 110 ? -33.5 -36.375 -2.783 1 84.06 110 GLN A CA 1
ATOM 899 C C . GLN A 1 110 ? -34 -35.031 -3.211 1 84.06 110 GLN A C 1
ATOM 901 O O . GLN A 1 110 ? -34.062 -34.094 -2.402 1 84.06 110 GLN A O 1
ATOM 906 N N . LEU A 1 111 ? -34.312 -34.906 -4.402 1 84.06 111 LEU A N 1
ATOM 907 C CA . LEU A 1 111 ? -34.906 -33.688 -4.918 1 84.06 111 LEU A CA 1
ATOM 908 C C . LEU A 1 111 ? -36.375 -33.562 -4.496 1 84.06 111 LEU A C 1
ATOM 910 O O . LEU A 1 111 ? -37.031 -34.562 -4.242 1 84.06 111 LEU A O 1
ATOM 914 N N . TRP A 1 112 ? -36.906 -32.438 -4.316 1 80.88 112 TRP A N 1
ATOM 915 C CA . TRP A 1 112 ? -38.25 -32.188 -3.816 1 80.88 112 TRP A CA 1
ATOM 916 C C . TRP A 1 112 ? -39.281 -32.875 -4.699 1 80.88 112 TRP A C 1
ATOM 918 O O . TRP A 1 112 ? -40.281 -33.438 -4.199 1 80.88 112 TRP A O 1
ATOM 928 N N . PRO A 1 113 ? -39.062 -32.906 -6.02 1 76.38 113 PRO A N 1
ATOM 929 C CA . PRO A 1 113 ? -40.031 -33.594 -6.836 1 76.38 113 PRO A CA 1
ATOM 930 C C . PRO A 1 113 ? -40.094 -35.094 -6.566 1 76.38 113 PRO A C 1
ATOM 932 O O . PRO A 1 113 ? -41.125 -35.75 -6.746 1 76.38 113 PRO A O 1
ATOM 935 N N . GLU A 1 114 ? -38.969 -35.625 -6.211 1 77.19 114 GLU A N 1
ATOM 936 C CA . GLU A 1 114 ? -38.906 -37.062 -5.918 1 77.19 114 GLU A CA 1
ATOM 937 C C . GLU A 1 114 ? -39.594 -37.375 -4.613 1 77.19 114 GLU A C 1
ATOM 939 O O . GLU A 1 114 ? -40.125 -38.5 -4.453 1 77.19 114 GLU A O 1
ATOM 944 N N . VAL A 1 115 ? -39.562 -36.625 -3.707 1 75 115 VAL A N 1
ATOM 945 C CA . VAL A 1 115 ? -40.188 -36.812 -2.41 1 75 115 VAL A CA 1
ATOM 946 C C . VAL A 1 115 ? -41.719 -36.812 -2.574 1 75 115 VAL A C 1
ATOM 948 O O . VAL A 1 115 ? -42.406 -37.625 -1.955 1 75 115 VAL A O 1
ATOM 951 N N . PHE A 1 116 ? -42.156 -35.969 -3.275 1 71.31 116 PHE A N 1
ATOM 952 C CA . PHE A 1 116 ? -43.594 -35.875 -3.406 1 71.31 116 PHE A CA 1
ATOM 953 C C . PHE A 1 116 ? -44.125 -36.844 -4.465 1 71.31 116 PHE A C 1
ATOM 955 O O . PHE A 1 116 ? -45.312 -36.844 -4.789 1 71.31 116 PHE A O 1
ATOM 962 N N . GLN A 1 117 ? -43.25 -38.188 -4.656 1 60.84 117 GLN A N 1
ATOM 963 C CA . GLN A 1 117 ? -43.594 -39.344 -5.492 1 60.84 117 GLN A CA 1
ATOM 964 C C . GLN A 1 117 ? -44.344 -38.906 -6.734 1 60.84 117 GLN A C 1
ATOM 966 O O . GLN A 1 117 ? -45.281 -39.594 -7.184 1 60.84 117 GLN A O 1
ATOM 971 N N . TYR A 1 118 ? -44.312 -37.719 -7.117 1 54 118 TYR A N 1
ATOM 972 C CA . TYR A 1 118 ? -45.156 -37.375 -8.266 1 54 118 TYR A CA 1
ATOM 973 C C . TYR A 1 118 ? -44.5 -37.844 -9.562 1 54 118 TYR A C 1
ATOM 975 O O . TYR A 1 118 ? -43.281 -37.781 -9.711 1 54 118 TYR A O 1
ATOM 983 N N . THR A 1 119 ? -45.156 -38.875 -10.312 1 49.16 119 THR A N 1
ATOM 984 C CA . THR A 1 119 ? -44.844 -39.531 -11.586 1 49.16 119 THR A CA 1
ATOM 985 C C . THR A 1 119 ? -44.312 -38.5 -12.586 1 49.16 119 THR A C 1
ATOM 987 O O . THR A 1 119 ? -44.844 -37.375 -12.672 1 49.16 119 THR A O 1
ATOM 990 N N . PRO A 1 120 ? -43.219 -38.719 -13.242 1 47.97 120 PRO A N 1
ATOM 991 C CA . PRO A 1 120 ? -42.438 -37.906 -14.188 1 47.97 120 PRO A CA 1
ATOM 992 C C . PRO A 1 120 ? -43.312 -37.281 -15.289 1 47.97 120 PRO A C 1
ATOM 994 O O . PRO A 1 120 ? -42.781 -36.719 -16.25 1 47.97 120 PRO A O 1
ATOM 997 N N . ALA A 1 121 ? -44.562 -37.875 -15.555 1 44.75 121 ALA A N 1
ATOM 998 C CA . ALA A 1 121 ? -45.156 -37.344 -16.797 1 44.75 121 ALA A CA 1
ATOM 999 C C . ALA A 1 121 ? -45.125 -35.812 -16.812 1 44.75 121 ALA A C 1
ATOM 1001 O O . ALA A 1 121 ? -44.062 -35.219 -16.797 1 44.75 121 ALA A O 1
ATOM 1002 N N . ASN A 1 122 ? -46.125 -35.031 -17.438 1 46.47 122 ASN A N 1
ATOM 1003 C CA . ASN A 1 122 ? -46.25 -33.656 -17.922 1 46.47 122 ASN A CA 1
ATOM 1004 C C . ASN A 1 122 ? -46.188 -32.656 -16.781 1 46.47 122 ASN A C 1
ATOM 1006 O O . ASN A 1 122 ? -45.969 -31.453 -17 1 46.47 122 ASN A O 1
ATOM 1010 N N . ASP A 1 123 ? -46.75 -32.812 -15.602 1 45.38 123 ASP A N 1
ATOM 1011 C CA . ASP A 1 123 ? -47.156 -31.812 -14.625 1 45.38 123 ASP A CA 1
ATOM 1012 C C . ASP A 1 123 ? -46.062 -31.578 -13.586 1 45.38 123 ASP A C 1
ATOM 1014 O O . ASP A 1 123 ? -46.25 -30.812 -12.641 1 45.38 123 ASP A O 1
ATOM 1018 N N . ILE A 1 124 ? -44.906 -32.156 -13.5 1 49.44 124 ILE A N 1
ATOM 1019 C CA . ILE A 1 124 ? -43.844 -32.312 -12.523 1 49.44 124 ILE A CA 1
ATOM 1020 C C . ILE A 1 124 ? -42.969 -31.062 -12.523 1 49.44 124 ILE A C 1
ATOM 1022 O O . ILE A 1 124 ? -42.531 -30.594 -11.461 1 49.44 124 ILE A O 1
ATOM 1026 N N . VAL A 1 125 ? -42.656 -30.562 -13.672 1 55.59 125 VAL A N 1
ATOM 1027 C CA . VAL A 1 125 ? -41.875 -29.328 -13.844 1 55.59 125 VAL A CA 1
ATOM 1028 C C . VAL A 1 125 ? -42.531 -28.188 -13.078 1 55.59 125 VAL A C 1
ATOM 1030 O O . VAL A 1 125 ? -41.844 -27.344 -12.492 1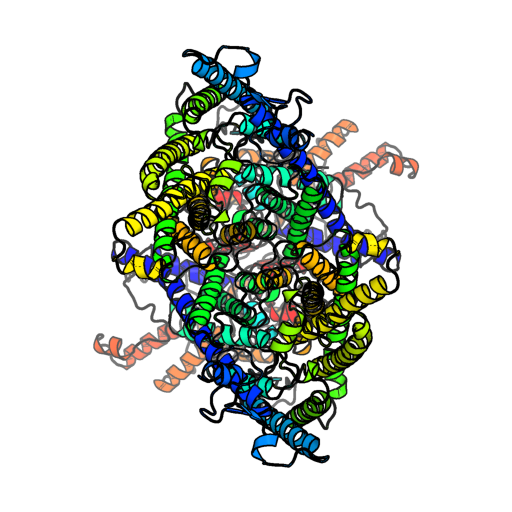 55.59 125 VAL A O 1
ATOM 1033 N N . GLU A 1 126 ? -43.812 -28.453 -12.688 1 69.88 126 GLU A N 1
ATOM 1034 C CA . GLU A 1 126 ? -44.562 -27.312 -12.188 1 69.88 126 GLU A CA 1
ATOM 1035 C C . GLU A 1 126 ? -44.438 -27.188 -10.672 1 69.88 126 GLU A C 1
ATOM 1037 O O . GLU A 1 126 ? -44.281 -26.078 -10.148 1 69.88 126 GLU A O 1
ATOM 1042 N N . LEU A 1 127 ? -44.281 -28.406 -9.945 1 76 127 LEU A N 1
ATOM 1043 C CA . LEU A 1 127 ? -44.219 -28.266 -8.492 1 76 127 LEU A CA 1
ATOM 1044 C C . LEU A 1 127 ? -42.844 -27.828 -8.039 1 76 127 LEU A C 1
ATOM 1046 O O . LEU A 1 127 ? -42.719 -27.062 -7.082 1 76 127 LEU A O 1
ATOM 1050 N N . ASP A 1 128 ? -41.844 -28.406 -8.719 1 81.94 128 ASP A N 1
ATOM 1051 C CA . ASP A 1 128 ? -40.5 -28 -8.398 1 81.94 128 ASP A CA 1
ATOM 1052 C C . ASP A 1 128 ? -40.312 -26.5 -8.609 1 81.94 128 ASP A C 1
ATOM 1054 O O . ASP A 1 128 ? -39.625 -25.828 -7.809 1 81.94 128 ASP A O 1
ATOM 1058 N N . PHE A 1 129 ? -40.969 -26.094 -9.57 1 88.06 129 PHE A N 1
ATOM 1059 C CA . PHE A 1 129 ? -40.875 -24.672 -9.898 1 88.06 129 PHE A CA 1
ATOM 1060 C C . PHE A 1 129 ? -41.594 -23.844 -8.844 1 88.06 129 PHE A C 1
ATOM 1062 O O . PHE A 1 129 ? -41.062 -22.828 -8.383 1 88.06 129 PHE A O 1
ATOM 1069 N N . ILE A 1 130 ? -42.719 -24.266 -8.367 1 88.88 130 ILE A N 1
ATOM 1070 C CA . ILE A 1 130 ? -43.5 -23.516 -7.391 1 88.88 130 ILE A CA 1
ATOM 1071 C C . ILE A 1 130 ? -42.781 -23.516 -6.047 1 88.88 130 ILE A C 1
ATOM 1073 O O . ILE A 1 130 ? -42.719 -22.484 -5.375 1 88.88 130 ILE A O 1
ATOM 1077 N N . LEU A 1 131 ? -42.25 -24.641 -5.676 1 88.5 131 LEU A N 1
ATOM 1078 C CA . LEU A 1 131 ? -41.531 -24.719 -4.406 1 88.5 131 LEU A CA 1
ATOM 1079 C C . LEU A 1 131 ? -40.281 -23.875 -4.449 1 88.5 131 LEU A C 1
ATOM 1081 O O . LEU A 1 131 ? -39.906 -23.25 -3.449 1 88.5 131 LEU A O 1
ATOM 1085 N N . TYR A 1 132 ? -39.688 -23.969 -5.574 1 91.31 132 TYR A N 1
ATOM 1086 C CA . TYR A 1 132 ? -38.469 -23.172 -5.762 1 91.31 132 TYR A CA 1
ATOM 1087 C C . TYR A 1 132 ? -38.781 -21.688 -5.582 1 91.31 132 TYR A C 1
ATOM 1089 O O . TYR A 1 132 ? -38.062 -20.984 -4.859 1 91.31 132 TYR A O 1
ATOM 1097 N N . VAL A 1 133 ? -39.812 -21.141 -6.086 1 94.06 133 VAL A N 1
ATOM 1098 C CA . VAL A 1 133 ? -40.156 -19.734 -6.039 1 94.06 133 VAL A CA 1
ATOM 1099 C C . VAL A 1 133 ? -40.688 -19.375 -4.645 1 94.06 133 VAL A C 1
ATOM 1101 O O . VAL A 1 133 ? -40.312 -18.328 -4.098 1 94.06 133 VAL A O 1
ATOM 1104 N N . LEU A 1 134 ? -41.469 -20.234 -4.066 1 94.5 134 LEU A N 1
ATOM 1105 C CA . LEU A 1 134 ? -42.031 -19.969 -2.744 1 94.5 134 LEU A CA 1
ATOM 1106 C C . LEU A 1 134 ? -40.906 -19.922 -1.69 1 94.5 134 LEU A C 1
ATOM 1108 O O . LEU A 1 134 ? -40.938 -19.062 -0.799 1 94.5 134 LEU A O 1
ATOM 1112 N N . LEU A 1 135 ? -40.062 -20.828 -1.784 1 94 135 LEU A N 1
ATOM 1113 C CA . LEU A 1 135 ? -38.938 -20.828 -0.825 1 94 135 LEU A CA 1
ATOM 1114 C C . LEU A 1 135 ? -38.062 -19.609 -1.022 1 94 135 LEU A C 1
ATOM 1116 O O . LEU A 1 135 ? -37.5 -19.078 -0.058 1 94 135 LEU A O 1
ATOM 1120 N N . SER A 1 136 ? -37.844 -19.203 -2.244 1 95.69 136 SER A N 1
ATOM 1121 C CA . SER A 1 136 ? -37.094 -18 -2.512 1 95.69 136 SER A CA 1
ATOM 1122 C C . SER A 1 136 ? -37.719 -16.766 -1.879 1 95.69 136 SER A C 1
ATOM 1124 O O . SER A 1 136 ? -37.062 -15.945 -1.258 1 95.69 136 SER A O 1
ATOM 1126 N N . ILE A 1 137 ? -39.031 -16.688 -1.94 1 97.38 137 ILE A N 1
ATOM 1127 C CA . ILE A 1 137 ? -39.75 -15.555 -1.396 1 97.38 137 ILE A CA 1
ATOM 1128 C C . ILE A 1 137 ? -39.75 -15.617 0.129 1 97.38 137 ILE A C 1
ATOM 1130 O O . ILE A 1 137 ? -39.562 -14.594 0.795 1 97.38 137 ILE A O 1
ATOM 1134 N N . LEU A 1 138 ? -39.844 -16.781 0.641 1 97.56 138 LEU A N 1
ATOM 1135 C CA . LEU A 1 138 ? -39.875 -16.953 2.09 1 97.56 138 LEU A CA 1
ATOM 1136 C C . LEU A 1 138 ? -38.531 -16.578 2.699 1 97.56 138 LEU A C 1
ATOM 1138 O O . LEU A 1 138 ? -38.469 -15.875 3.713 1 97.56 138 LEU A O 1
ATOM 1142 N N . LEU A 1 139 ? -37.562 -17.109 2.146 1 97.69 139 LEU A N 1
ATOM 1143 C CA . LEU A 1 139 ? -36.219 -16.812 2.654 1 97.69 139 LEU A CA 1
ATOM 1144 C C . LEU A 1 139 ? -35.906 -15.328 2.533 1 97.69 139 LEU A C 1
ATOM 1146 O O . LEU A 1 139 ? -35.281 -14.742 3.428 1 97.69 139 LEU A O 1
ATOM 1150 N N . ALA A 1 140 ? -36.312 -14.664 1.444 1 98.25 140 ALA A N 1
ATOM 1151 C CA . ALA A 1 140 ? -36.125 -13.227 1.277 1 98.25 140 ALA A CA 1
ATOM 1152 C C . ALA A 1 140 ? -36.938 -12.453 2.326 1 98.25 140 ALA A C 1
ATOM 1154 O O . ALA A 1 140 ? -36.5 -11.398 2.799 1 98.25 140 ALA A O 1
ATOM 1155 N N . PHE A 1 141 ? -38.062 -13.023 2.676 1 98.31 141 PHE A N 1
ATOM 1156 C CA . PHE A 1 141 ? -38.875 -12.398 3.689 1 98.31 141 PHE A CA 1
ATOM 1157 C C . PHE A 1 141 ? -38.188 -12.391 5.043 1 98.31 141 PHE A C 1
ATOM 1159 O O . PHE A 1 141 ? -38.188 -11.375 5.742 1 98.31 141 PHE A O 1
ATOM 1166 N N . PHE A 1 142 ? -37.562 -13.438 5.406 1 98.19 142 PHE A N 1
ATOM 1167 C CA . PHE A 1 142 ? -36.844 -13.508 6.664 1 98.19 142 PHE A CA 1
ATOM 1168 C C . PHE A 1 142 ? -35.656 -12.531 6.664 1 98.19 142 PHE A C 1
ATOM 1170 O O . PHE A 1 142 ? -35.375 -11.883 7.68 1 98.19 142 PHE A O 1
ATOM 1177 N N . SER A 1 143 ? -35 -12.398 5.562 1 98.38 143 SER A N 1
ATOM 1178 C CA . SER A 1 143 ? -33.875 -11.508 5.465 1 98.38 143 SER A CA 1
ATOM 1179 C C . SER A 1 143 ? -34.25 -10.055 5.672 1 98.38 143 SER A C 1
ATOM 1181 O O . SER A 1 143 ? -33.625 -9.344 6.461 1 98.38 143 SER A O 1
ATOM 1183 N N . VAL A 1 144 ? -35.344 -9.609 5.043 1 98.06 144 VAL A N 1
ATOM 1184 C CA . VAL A 1 144 ? -35.719 -8.211 5.117 1 98.06 144 VAL A CA 1
ATOM 1185 C C . VAL A 1 144 ? -36.281 -7.902 6.508 1 98.06 144 VAL A C 1
ATOM 1187 O O . VAL A 1 144 ? -36.031 -6.824 7.059 1 98.06 144 VAL A O 1
ATOM 1190 N N . LYS A 1 145 ? -36.938 -8.805 7.109 1 98 145 LYS A N 1
ATOM 1191 C CA . LYS A 1 145 ? -37.5 -8.586 8.445 1 98 145 LYS A CA 1
ATOM 1192 C C . LYS A 1 145 ? -36.375 -8.406 9.477 1 98 145 LYS A C 1
ATOM 1194 O O . LYS A 1 145 ? -36.5 -7.543 10.352 1 98 145 LYS A O 1
ATOM 1199 N N . ILE A 1 146 ? -35.406 -9.18 9.367 1 98.19 146 ILE A N 1
ATOM 1200 C CA . ILE A 1 146 ? -34.281 -9.078 10.297 1 98.19 146 ILE A CA 1
ATOM 1201 C C . ILE A 1 146 ? -33.531 -7.777 10.055 1 98.19 146 ILE A C 1
ATOM 1203 O O . ILE A 1 146 ? -33.125 -7.094 11 1 98.19 146 ILE A O 1
ATOM 1207 N N . THR A 1 147 ? -33.344 -7.422 8.797 1 97.81 147 THR A N 1
ATOM 1208 C CA . THR A 1 147 ? -32.625 -6.207 8.453 1 97.81 147 THR A CA 1
ATOM 1209 C C . THR A 1 147 ? -33.344 -4.973 8.992 1 97.81 147 THR A C 1
ATOM 1211 O O . THR A 1 147 ? -32.719 -4.043 9.492 1 97.81 147 THR A O 1
ATOM 1214 N N . LEU A 1 148 ? -34.656 -4.98 8.992 1 96.06 148 LEU A N 1
ATOM 1215 C CA . LEU A 1 148 ? -35.438 -3.824 9.406 1 96.06 148 LEU A CA 1
ATOM 1216 C C . LEU A 1 148 ? -35.406 -3.668 10.922 1 96.06 148 LEU A C 1
ATOM 1218 O O . LEU A 1 148 ? -35.719 -2.59 11.445 1 96.06 148 LEU A O 1
ATOM 1222 N N . THR A 1 149 ? -34.969 -4.656 11.641 1 96.12 149 THR A N 1
ATOM 1223 C CA . THR A 1 149 ? -34.875 -4.562 13.094 1 96.12 149 THR A CA 1
ATOM 1224 C C . THR A 1 149 ? -33.656 -3.725 13.508 1 96.12 149 THR A C 1
ATOM 1226 O O . THR A 1 149 ? -33.562 -3.299 14.664 1 96.12 149 THR A O 1
ATOM 1229 N N . THR A 1 150 ? -32.781 -3.469 12.641 1 95.19 150 THR A N 1
ATOM 1230 C CA . THR A 1 150 ? -31.578 -2.717 12.984 1 95.19 150 THR A CA 1
ATOM 1231 C C . THR A 1 150 ? -31.766 -1.231 12.695 1 95.19 150 THR A C 1
ATOM 1233 O O . THR A 1 150 ? -30.797 -0.505 12.477 1 95.19 150 THR A O 1
ATOM 1236 N N . LYS A 1 151 ? -32.906 -0.717 12.742 1 90.5 151 LYS A N 1
ATOM 1237 C CA . LYS A 1 151 ? -33.219 0.681 12.477 1 90.5 151 LYS A CA 1
ATOM 1238 C C . LYS A 1 151 ? -32.688 1.59 13.578 1 90.5 151 LYS A C 1
ATOM 1240 O O . LYS A 1 151 ? -32.875 1.303 14.766 1 90.5 151 LYS A O 1
ATOM 1245 N N . THR A 1 152 ? -31.844 2.545 13.117 1 84.62 152 THR A N 1
ATOM 1246 C CA . THR A 1 152 ? -31.359 3.584 14.023 1 84.62 152 THR A CA 1
ATOM 1247 C C . THR A 1 152 ? -31.75 4.969 13.508 1 84.62 152 THR A C 1
ATOM 1249 O O . THR A 1 152 ? -31.625 5.25 12.32 1 84.62 152 THR A O 1
ATOM 1252 N N . THR A 1 153 ? -32.344 5.793 14.312 1 77.31 153 THR A N 1
ATOM 1253 C CA . THR A 1 153 ? -32.781 7.121 13.914 1 77.31 153 THR A CA 1
ATOM 1254 C C . THR A 1 153 ? -31.953 8.203 14.602 1 77.31 153 THR A C 1
ATOM 1256 O O . THR A 1 153 ? -31.688 8.109 15.805 1 77.31 153 THR A O 1
ATOM 1259 N N . ASN A 1 154 ? -31.047 9.078 13.852 1 63.31 154 ASN A N 1
ATOM 1260 C CA . ASN A 1 154 ? -30.297 10.219 14.359 1 63.31 154 ASN A CA 1
ATOM 1261 C C . ASN A 1 154 ? -30.516 11.461 13.5 1 63.31 154 ASN A C 1
ATOM 1263 O O . ASN A 1 154 ? -30.812 11.352 12.312 1 63.31 154 ASN A O 1
ATOM 1267 N N . PRO A 1 155 ? -30.281 12.945 13.984 1 56.81 155 PRO A N 1
ATOM 1268 C CA . PRO A 1 155 ? -30.141 13.305 15.391 1 56.81 155 PRO A CA 1
ATOM 1269 C C . PRO A 1 155 ? -31.438 13.18 16.172 1 56.81 155 PRO A C 1
ATOM 1271 O O . PRO A 1 155 ? -32.531 13.102 15.578 1 56.81 155 PRO A O 1
ATOM 1274 N N . LEU A 1 156 ? -31.219 12.969 17.562 1 48.72 156 LEU A N 1
ATOM 1275 C CA . LEU A 1 156 ? -32.375 12.969 18.469 1 48.72 156 LEU A CA 1
ATOM 1276 C C . LEU A 1 156 ? -33.156 14.266 18.328 1 48.72 156 LEU A C 1
ATOM 1278 O O . LEU A 1 156 ? -32.594 15.352 18.312 1 48.72 156 LEU A O 1
ATOM 1282 N N . ALA A 1 157 ? -34.094 14.281 17.531 1 44.34 157 ALA A N 1
ATOM 1283 C CA . ALA A 1 157 ? -35 15.422 17.391 1 44.34 157 ALA A CA 1
ATOM 1284 C C . ALA A 1 157 ? -34.969 16.312 18.625 1 44.34 157 ALA A C 1
ATOM 1286 O O . ALA A 1 157 ? -35.188 15.844 19.75 1 44.34 157 ALA A O 1
ATOM 1287 N N . VAL A 1 158 ? -34 17.188 18.75 1 44.03 158 VAL A N 1
ATOM 1288 C CA . VAL A 1 158 ? -34.312 18.156 19.797 1 44.03 158 VAL A CA 1
ATOM 1289 C C . VAL A 1 158 ? -35.688 18.75 19.578 1 44.03 158 VAL A C 1
ATOM 1291 O O . VAL A 1 158 ? -35.938 19.375 18.547 1 44.03 158 VAL A O 1
ATOM 1294 N N . ILE A 1 159 ? -36.719 18.047 20.078 1 40.81 159 ILE A N 1
ATOM 1295 C CA . ILE A 1 159 ? -38.062 18.641 20.141 1 40.81 159 ILE A CA 1
ATOM 1296 C C . ILE A 1 159 ? -37.969 20.031 20.75 1 40.81 159 ILE A C 1
ATOM 1298 O O . ILE A 1 159 ? -37.719 20.188 21.938 1 40.81 159 ILE A O 1
ATOM 1302 N N . ASP A 1 160 ? -37.312 21.047 20.234 1 38.19 160 ASP A N 1
ATOM 1303 C CA . ASP A 1 160 ? -37.688 22.328 20.859 1 38.19 160 ASP A CA 1
ATOM 1304 C C . ASP A 1 160 ? -39.188 22.594 20.703 1 38.19 160 ASP A C 1
ATOM 1306 O O . ASP A 1 160 ? -39.719 22.594 19.594 1 38.19 160 ASP A O 1
ATOM 1310 N N . GLY A 1 161 ? -40.094 22.203 21.625 1 36.25 161 GLY A N 1
ATOM 1311 C CA . GLY A 1 161 ? -41.469 22.625 21.766 1 36.25 161 GLY A CA 1
ATOM 1312 C C . GLY A 1 161 ? -41.75 24 21.156 1 36.25 161 GLY A C 1
ATOM 1313 O O . GLY A 1 161 ? -42.875 24.312 20.828 1 36.25 161 GLY A O 1
ATOM 1314 N N . GLN A 1 162 ? -41.156 25.156 21.656 1 34.66 162 GLN A N 1
ATOM 1315 C CA . GLN A 1 162 ? -41.75 26.453 21.375 1 34.66 162 GLN A CA 1
ATOM 1316 C C . GLN A 1 162 ? -41.656 26.812 19.906 1 34.66 162 GLN A C 1
ATOM 1318 O O . GLN A 1 162 ? -42.531 27.484 19.344 1 34.66 162 GLN A O 1
ATOM 1323 N N . HIS A 1 163 ? -40.438 27.266 19.344 1 35.53 163 HIS A N 1
ATOM 1324 C CA . HIS A 1 163 ? -40.406 27.953 18.047 1 35.53 163 HIS A CA 1
ATOM 1325 C C . HIS A 1 163 ? -40.469 26.938 16.906 1 35.53 163 HIS A C 1
ATOM 1327 O O . HIS A 1 163 ? -39.906 25.844 17.016 1 35.53 163 HIS A O 1
ATOM 1333 N N . ASN A 1 164 ? -41.375 26.969 15.844 1 35.59 164 ASN A N 1
ATOM 1334 C CA . ASN A 1 164 ? -41.75 26.344 14.578 1 35.59 164 ASN A CA 1
ATOM 1335 C C . ASN A 1 164 ? -40.531 25.828 13.82 1 35.59 164 ASN A C 1
ATOM 1337 O O . ASN A 1 164 ? -40.594 25.531 12.625 1 35.59 164 ASN A O 1
ATOM 1341 N N . GLU A 1 165 ? -39.312 26.438 13.891 1 38.84 165 GLU A N 1
ATOM 1342 C CA . GLU A 1 165 ? -38.438 26.484 12.75 1 38.84 165 GLU A CA 1
ATOM 1343 C C . GLU A 1 165 ? -37.969 25.094 12.328 1 38.84 165 GLU A C 1
ATOM 1345 O O . GLU A 1 165 ? -38.281 24.109 13.008 1 38.84 165 GLU A O 1
ATOM 1350 N N . LYS A 1 166 ? -36.531 24.891 11.852 1 39.31 166 LYS A N 1
ATOM 1351 C CA . LYS A 1 166 ? -35.875 24.031 10.867 1 39.31 166 LYS A CA 1
ATOM 1352 C C . LYS A 1 166 ? -35.781 22.594 11.383 1 39.31 166 LYS A C 1
ATOM 1354 O O . LYS A 1 166 ? -35.094 22.344 12.383 1 39.31 166 LYS A O 1
ATOM 1359 N N . TYR A 1 167 ? -36.719 21.656 11.336 1 43.44 167 TYR A N 1
ATOM 1360 C CA . TYR A 1 167 ? -36.781 20.203 11.477 1 43.44 167 TYR A CA 1
ATOM 1361 C C . TYR A 1 167 ? -35.688 19.531 10.68 1 43.44 167 TYR A C 1
ATOM 1363 O O . TYR A 1 167 ? -35.656 19.641 9.453 1 43.44 167 TYR A O 1
ATOM 1371 N N . THR A 1 168 ? -34.531 19.484 11.211 1 49.91 168 THR A N 1
ATOM 1372 C CA . THR A 1 168 ? -33.656 18.625 10.422 1 49.91 168 THR A CA 1
ATOM 1373 C C . THR A 1 168 ? -34.219 17.219 10.297 1 49.91 168 THR A C 1
ATOM 1375 O O . THR A 1 168 ? -34.531 16.578 11.297 1 49.91 168 THR A O 1
ATOM 1378 N N . PRO A 1 169 ? -34.906 16.844 9.148 1 56.25 169 PRO A N 1
ATOM 1379 C CA . PRO A 1 169 ? -35.469 15.508 8.922 1 56.25 169 PRO A CA 1
ATOM 1380 C C . PRO A 1 169 ? -34.594 14.391 9.477 1 56.25 169 PRO A C 1
ATOM 1382 O O . PRO A 1 169 ? -33.375 14.438 9.336 1 56.25 169 PRO A O 1
ATOM 1385 N N . GLN A 1 170 ? -35.25 13.586 10.398 1 62.16 170 GLN A N 1
ATOM 1386 C CA . GLN A 1 170 ? -34.562 12.422 10.969 1 62.16 170 GLN A CA 1
ATOM 1387 C C . GLN A 1 170 ? -34.062 11.484 9.875 1 62.16 170 GLN A C 1
ATOM 1389 O O . GLN A 1 170 ? -34.75 11.242 8.891 1 62.16 170 GLN A O 1
ATOM 1394 N N . ARG A 1 171 ? -32.844 11.25 9.875 1 71.12 171 ARG A N 1
ATOM 1395 C CA . ARG A 1 171 ? -32.25 10.273 8.961 1 71.12 171 ARG A CA 1
ATOM 1396 C C . ARG A 1 171 ? -32.281 8.875 9.555 1 71.12 171 ARG A C 1
ATOM 1398 O O . ARG A 1 171 ? -31.875 8.672 10.703 1 71.12 171 ARG A O 1
ATOM 1405 N N . THR A 1 172 ? -33.094 7.977 8.875 1 80.62 172 THR A N 1
ATOM 1406 C CA . THR A 1 172 ? -33.156 6.582 9.305 1 80.62 172 THR A CA 1
ATOM 1407 C C . THR A 1 172 ? -32.094 5.75 8.602 1 80.62 172 THR A C 1
ATOM 1409 O O . THR A 1 172 ? -31.953 5.824 7.383 1 80.62 172 THR A O 1
ATOM 1412 N N . ILE A 1 173 ? -31.297 5.094 9.422 1 85.81 173 ILE A N 1
ATOM 1413 C CA . ILE A 1 173 ? -30.25 4.23 8.867 1 85.81 173 ILE A CA 1
ATOM 1414 C C . ILE A 1 173 ? -30.469 2.799 9.359 1 85.81 173 ILE A C 1
ATOM 1416 O O . ILE A 1 173 ? -30.812 2.58 10.523 1 85.81 173 ILE A O 1
ATOM 1420 N N . TYR A 1 174 ? -30.438 1.835 8.484 1 92.62 174 TYR A N 1
ATOM 1421 C CA . TYR A 1 174 ? -30.422 0.418 8.836 1 92.62 174 TYR A CA 1
ATOM 1422 C C . TYR A 1 174 ? -29 -0.138 8.789 1 92.62 174 TYR A C 1
ATOM 1424 O O . TYR A 1 174 ? -28.406 -0.256 7.719 1 92.62 174 TYR A O 1
ATOM 1432 N N . SER A 1 175 ? -28.484 -0.552 9.883 1 94.31 175 SER A N 1
ATOM 1433 C CA . SER A 1 175 ? -27.078 -0.916 9.984 1 94.31 175 SER A CA 1
ATOM 1434 C C . SER A 1 175 ? -26.781 -2.199 9.219 1 94.31 175 SER A C 1
ATOM 1436 O O . SER A 1 175 ? -25.656 -2.41 8.766 1 94.31 175 SER A O 1
ATOM 1438 N N . ALA A 1 176 ? -27.766 -3.047 9.055 1 96.31 176 ALA A N 1
ATOM 1439 C CA . ALA A 1 176 ? -27.516 -4.328 8.398 1 96.31 176 ALA A CA 1
ATOM 1440 C C . ALA A 1 176 ? -27.797 -4.238 6.898 1 96.31 176 ALA A C 1
ATOM 1442 O O . ALA A 1 176 ? -27.594 -5.207 6.164 1 96.31 176 ALA A O 1
ATOM 1443 N N . TYR A 1 177 ? -28.172 -3.084 6.453 1 93.81 177 TYR A N 1
ATOM 1444 C CA . TYR A 1 177 ? -28.547 -2.85 5.066 1 93.81 177 TYR A CA 1
ATOM 1445 C C . TYR A 1 177 ? -27.312 -2.717 4.184 1 93.81 177 TYR A C 1
ATOM 1447 O O . TYR A 1 177 ? -26.312 -2.107 4.582 1 93.81 177 TYR A O 1
ATOM 1455 N N . GLY A 1 178 ? -27.328 -3.307 3.006 1 94.69 178 GLY A N 1
ATOM 1456 C CA . GLY A 1 178 ? -26.312 -3.059 1.993 1 94.69 178 GLY A CA 1
ATOM 1457 C C . GLY A 1 178 ? -25 -3.756 2.281 1 94.69 178 GLY A C 1
ATOM 1458 O O . GLY A 1 178 ? -24.953 -4.691 3.082 1 94.69 178 GLY A O 1
ATOM 1459 N N . SER A 1 179 ? -24 -3.385 1.581 1 95.88 179 SER A N 1
ATOM 1460 C CA . SER A 1 179 ? -22.688 -3.998 1.723 1 95.88 179 SER A CA 1
ATOM 1461 C C . SER A 1 179 ? -22 -3.543 3.004 1 95.88 179 SER A C 1
ATOM 1463 O O . SER A 1 179 ? -21.312 -4.332 3.666 1 95.88 179 SER A O 1
ATOM 1465 N N . GLY A 1 180 ? -22.156 -2.281 3.414 1 96.44 180 GLY A N 1
ATOM 1466 C CA . GLY A 1 180 ? -21.516 -1.716 4.586 1 96.44 180 GLY A CA 1
ATOM 1467 C C . GLY A 1 180 ? -20.156 -1.104 4.285 1 96.44 180 GLY A C 1
ATOM 1468 O O . GLY A 1 180 ? -19.547 -0.461 5.148 1 96.44 180 GLY A O 1
ATOM 1469 N N . VAL A 1 181 ? -19.672 -1.204 2.988 1 96.12 181 VAL A N 1
ATOM 1470 C CA . VAL A 1 181 ? -18.344 -0.751 2.621 1 96.12 181 VAL A CA 1
ATOM 1471 C C . VAL A 1 181 ? -18.297 0.775 2.631 1 96.12 181 VAL A C 1
ATOM 1473 O O . VAL A 1 181 ? -17.359 1.369 3.168 1 96.12 181 VAL A O 1
ATOM 1476 N N . PRO A 1 182 ? -19.344 1.504 2.115 1 95.06 182 PRO A N 1
ATOM 1477 C CA . PRO A 1 182 ? -19.297 2.967 2.168 1 95.06 182 PRO A CA 1
ATOM 1478 C C . PRO A 1 182 ? -19.266 3.506 3.596 1 95.06 182 PRO A C 1
ATOM 1480 O O . PRO A 1 182 ? -18.578 4.492 3.871 1 95.06 182 PRO A O 1
ATOM 1483 N N . GLU A 1 183 ? -19.969 2.865 4.473 1 95.25 183 GLU A N 1
ATOM 1484 C CA . GLU A 1 183 ? -20 3.281 5.871 1 95.25 183 GLU A CA 1
ATOM 1485 C C . GLU A 1 183 ? -18.641 3.027 6.539 1 95.25 183 GLU A C 1
ATOM 1487 O O . GLU A 1 183 ? -18.156 3.861 7.305 1 95.25 183 GLU A O 1
ATOM 1492 N N . VAL A 1 184 ? -18.094 1.847 6.238 1 95.81 184 VAL A N 1
ATOM 1493 C CA . VAL A 1 184 ? -16.781 1.537 6.805 1 95.81 184 VAL A CA 1
ATOM 1494 C C . VAL A 1 184 ? -15.75 2.543 6.293 1 95.81 184 VAL A C 1
ATOM 1496 O O . VAL A 1 184 ? -14.883 2.988 7.051 1 95.81 184 VAL A O 1
ATOM 1499 N N . LYS A 1 185 ? -15.844 2.848 5.047 1 94.25 185 LYS A N 1
ATOM 1500 C CA . LYS A 1 185 ? -14.977 3.857 4.457 1 94.25 185 LYS A CA 1
ATOM 1501 C C . LYS A 1 185 ? -15.133 5.199 5.164 1 94.25 185 LYS A C 1
ATOM 1503 O O . LYS A 1 185 ? -14.141 5.887 5.43 1 94.25 185 LYS A O 1
ATOM 1508 N N . THR A 1 186 ? -16.297 5.586 5.48 1 93.31 186 THR A N 1
ATOM 1509 C CA . THR A 1 186 ? -16.594 6.836 6.172 1 93.31 186 THR A CA 1
ATOM 1510 C C . THR A 1 186 ? -16.031 6.809 7.594 1 93.31 186 THR A C 1
ATOM 1512 O O . THR A 1 186 ? -15.469 7.797 8.062 1 93.31 186 THR A O 1
ATOM 1515 N N . ILE A 1 187 ? -16.172 5.676 8.211 1 93.56 187 ILE A N 1
ATOM 1516 C CA . ILE A 1 187 ? -15.672 5.531 9.578 1 93.56 187 ILE A CA 1
ATOM 1517 C C . ILE A 1 187 ? -14.148 5.656 9.594 1 93.56 187 ILE A C 1
ATOM 1519 O O . ILE A 1 187 ? -13.586 6.363 10.43 1 93.56 187 ILE A O 1
ATOM 1523 N N . LEU A 1 188 ? -13.516 5.043 8.641 1 92.88 188 LEU A N 1
ATOM 1524 C CA . LEU A 1 188 ? -12.055 5.039 8.609 1 92.88 188 LEU A CA 1
ATOM 1525 C C . LEU A 1 188 ? -11.523 6.371 8.094 1 92.88 188 LEU A C 1
ATOM 1527 O O . LEU A 1 188 ? -10.328 6.66 8.227 1 92.88 188 LEU A O 1
ATOM 1531 N N . SER A 1 189 ? -12.406 7.199 7.555 1 91.06 189 SER A N 1
ATOM 1532 C CA . SER A 1 189 ? -12 8.531 7.133 1 91.06 189 SER A CA 1
ATOM 1533 C C . SER A 1 189 ? -12.039 9.516 8.297 1 91.06 189 SER A C 1
ATOM 1535 O O . SER A 1 189 ? -11.617 10.664 8.164 1 91.06 189 SER A O 1
ATOM 1537 N N . GLY A 1 190 ? -12.602 9.109 9.438 1 89.25 190 GLY A N 1
ATOM 1538 C CA . GLY A 1 190 ? -12.523 9.945 10.625 1 89.25 190 GLY A CA 1
ATOM 1539 C C . GLY A 1 190 ? -13.883 10.328 11.172 1 89.25 190 GLY A C 1
ATOM 1540 O O . GLY A 1 190 ? -14.039 11.375 11.805 1 89.25 190 GLY A O 1
ATOM 1541 N N . PHE A 1 191 ? -14.891 9.516 10.914 1 90.12 191 PHE A N 1
ATOM 1542 C CA . PHE A 1 191 ? -16.219 9.797 11.43 1 90.12 191 PHE A CA 1
ATOM 1543 C C . PHE A 1 191 ? -16.781 8.594 12.18 1 90.12 191 PHE A C 1
ATOM 1545 O O . PHE A 1 191 ? -16.344 7.461 11.953 1 90.12 191 PHE A O 1
ATOM 1552 N N . ILE A 1 192 ? -17.703 8.898 13.023 1 88.56 192 ILE A N 1
ATOM 1553 C CA . ILE A 1 192 ? -18.312 7.844 13.828 1 88.56 192 ILE A CA 1
ATOM 1554 C C . ILE A 1 192 ? -19.75 7.621 13.391 1 88.56 192 ILE A C 1
ATOM 1556 O O . ILE A 1 192 ? -20.484 8.578 13.148 1 88.56 192 ILE A O 1
ATOM 1560 N N . ILE A 1 193 ? -20.078 6.398 13.188 1 88.81 193 ILE A N 1
ATOM 1561 C CA . ILE A 1 193 ? -21.469 5.996 12.984 1 88.81 193 ILE A CA 1
ATOM 1562 C C . ILE A 1 193 ? -21.922 5.09 14.133 1 88.81 193 ILE A C 1
ATOM 1564 O O . ILE A 1 193 ? -21.422 3.967 14.273 1 88.81 193 ILE A O 1
ATOM 1568 N N . ARG A 1 194 ? -22.812 5.508 14.805 1 85.38 194 ARG A N 1
ATOM 1569 C CA . ARG A 1 194 ? -23.219 4.832 16.031 1 85.38 194 ARG A CA 1
ATOM 1570 C C . ARG A 1 194 ? -23.859 3.48 15.719 1 85.38 194 ARG A C 1
ATOM 1572 O O . ARG A 1 194 ? -24.641 3.357 14.766 1 85.38 194 ARG A O 1
ATOM 1579 N N . LYS A 1 195 ? -23.531 2.508 16.453 1 88.44 195 LYS A N 1
ATOM 1580 C CA . LYS A 1 195 ? -24.141 1.178 16.484 1 88.44 195 LYS A CA 1
ATOM 1581 C C . LYS A 1 195 ? -23.859 0.427 15.18 1 88.44 195 LYS A C 1
ATOM 1583 O O . LYS A 1 195 ? -24.312 -0.705 15 1 88.44 195 LYS A O 1
ATOM 1588 N N . PHE A 1 196 ? -23.203 1.038 14.305 1 94 196 PHE A N 1
ATOM 1589 C CA . PHE A 1 196 ? -22.938 0.405 13.016 1 94 196 PHE A CA 1
ATOM 1590 C C . PHE A 1 196 ? -21.953 -0.75 13.18 1 94 196 PHE A C 1
ATOM 1592 O O . PHE A 1 196 ? -22.031 -1.741 12.445 1 94 196 PHE A O 1
ATOM 1599 N N . LEU A 1 197 ? -21.031 -0.635 14.141 1 96.06 197 LEU A N 1
ATOM 1600 C CA . LEU A 1 197 ? -20.047 -1.685 14.367 1 96.06 197 LEU A CA 1
ATOM 1601 C C . LEU A 1 197 ? -20.312 -2.398 15.688 1 96.06 197 LEU A C 1
ATOM 1603 O O . LEU A 1 197 ? -19.375 -2.814 16.375 1 96.06 197 LEU A O 1
ATOM 1607 N N . GLY A 1 198 ? -21.625 -2.596 16 1 94.69 198 GLY A N 1
ATOM 1608 C CA . GLY A 1 198 ? -22.016 -3.199 17.266 1 94.69 198 GLY A CA 1
ATOM 1609 C C . GLY A 1 198 ? -22.25 -4.695 17.172 1 94.69 198 GLY A C 1
ATOM 1610 O O . GLY A 1 198 ? -22.188 -5.266 16.078 1 94.69 198 GLY A O 1
ATOM 1611 N N . THR A 1 199 ? -22.484 -5.324 18.266 1 96.44 199 THR A N 1
ATOM 1612 C CA . THR A 1 199 ? -22.703 -6.762 18.359 1 96.44 199 THR A CA 1
ATOM 1613 C C . THR A 1 199 ? -24.047 -7.148 17.734 1 96.44 199 THR A C 1
ATOM 1615 O O . THR A 1 199 ? -24.141 -8.172 17.062 1 96.44 199 THR A O 1
ATOM 1618 N N . TYR A 1 200 ? -24.984 -6.352 17.938 1 97 200 TYR A N 1
ATOM 1619 C CA . TYR A 1 200 ? -26.297 -6.66 17.359 1 97 200 TYR A CA 1
ATOM 1620 C C . TYR A 1 200 ? -26.25 -6.578 15.828 1 97 200 TYR A C 1
ATOM 1622 O O . TYR A 1 200 ? -26.875 -7.387 15.141 1 97 200 TYR A O 1
ATOM 1630 N N . THR A 1 201 ? -25.625 -5.531 15.367 1 97.25 201 THR A N 1
ATOM 1631 C CA . THR A 1 201 ? -25.469 -5.414 13.922 1 97.25 201 THR A CA 1
ATOM 1632 C C . THR A 1 201 ? -24.75 -6.641 13.359 1 97.25 201 THR A C 1
ATOM 1634 O O . THR A 1 201 ? -25.125 -7.145 12.297 1 97.25 201 THR A O 1
ATOM 1637 N N . LEU A 1 202 ? -23.734 -7.156 14.055 1 98.25 202 LEU A N 1
ATOM 1638 C CA . LEU A 1 202 ? -22.984 -8.328 13.625 1 98.25 202 LEU A CA 1
ATOM 1639 C C . LEU A 1 202 ? -23.906 -9.547 13.508 1 98.25 202 LEU A C 1
ATOM 1641 O O . LEU A 1 202 ? -23.891 -10.234 12.484 1 98.25 202 LEU A O 1
ATOM 1645 N N . ILE A 1 203 ? -24.703 -9.797 14.438 1 98.12 203 ILE A N 1
ATOM 1646 C CA . ILE A 1 203 ? -25.562 -10.977 14.477 1 98.12 203 ILE A CA 1
ATOM 1647 C C . ILE A 1 203 ? -26.688 -10.828 13.461 1 98.12 203 ILE A C 1
ATOM 1649 O O . ILE A 1 203 ? -26.984 -11.75 12.703 1 98.12 203 ILE A O 1
ATOM 1653 N N . ALA A 1 204 ? -27.312 -9.688 13.461 1 98.25 204 ALA A N 1
ATOM 1654 C CA . ALA A 1 204 ? -28.438 -9.438 12.562 1 98.25 204 ALA A CA 1
ATOM 1655 C C . ALA A 1 204 ? -28 -9.508 11.102 1 98.25 204 ALA A C 1
ATOM 1657 O O . ALA A 1 204 ? -28.656 -10.141 10.281 1 98.25 204 ALA A O 1
ATOM 1658 N N . LYS A 1 205 ? -26.938 -8.867 10.789 1 98.38 205 LYS A N 1
ATOM 1659 C CA . LYS A 1 205 ? -26.469 -8.852 9.398 1 98.38 205 LYS A CA 1
ATOM 1660 C C . LYS A 1 205 ? -26 -10.234 8.961 1 98.38 205 LYS A C 1
ATOM 1662 O O . LYS A 1 205 ? -26.203 -10.625 7.812 1 98.38 205 LYS A O 1
ATOM 1667 N N . SER A 1 206 ? -25.297 -10.977 9.844 1 98.44 206 SER A N 1
ATOM 1668 C CA . SER A 1 206 ? -24.859 -12.328 9.516 1 98.44 206 SER A CA 1
ATOM 1669 C C . SER A 1 206 ? -26.047 -13.242 9.211 1 98.44 206 SER A C 1
ATOM 1671 O O . SER A 1 206 ? -26.031 -13.969 8.219 1 98.44 206 SER A O 1
ATOM 1673 N N . THR A 1 207 ? -27.062 -13.188 9.992 1 98.19 207 THR A N 1
ATOM 1674 C CA . THR A 1 207 ? -28.234 -14.031 9.812 1 98.19 207 THR A CA 1
ATOM 1675 C C . THR A 1 207 ? -29.031 -13.602 8.586 1 98.19 207 THR A C 1
ATOM 1677 O O . THR A 1 207 ? -29.469 -14.445 7.793 1 98.19 207 THR A O 1
ATOM 1680 N N . ALA A 1 208 ? -29.203 -12.328 8.469 1 98.56 208 ALA A N 1
ATOM 1681 C CA . ALA A 1 208 ? -29.938 -11.82 7.316 1 98.56 208 ALA A CA 1
ATOM 1682 C C . ALA A 1 208 ? -29.219 -12.141 6.012 1 98.56 208 ALA A C 1
ATOM 1684 O O . ALA A 1 208 ? -29.844 -12.391 4.984 1 98.56 208 ALA A O 1
ATOM 1685 N N . LEU A 1 209 ? -27.922 -12.047 6.082 1 98.44 209 LEU A N 1
ATOM 1686 C CA . LEU A 1 209 ? -27.109 -12.328 4.902 1 98.44 209 LEU A CA 1
ATOM 1687 C C . LEU A 1 209 ? -27.297 -13.773 4.441 1 98.44 209 LEU A C 1
ATOM 1689 O O . LEU A 1 209 ? -27.391 -14.039 3.242 1 98.44 209 LEU A O 1
ATOM 1693 N N . ILE A 1 210 ? -27.328 -14.719 5.359 1 97.62 210 ILE A N 1
ATOM 1694 C CA . ILE A 1 210 ? -27.531 -16.125 5.055 1 97.62 210 ILE A CA 1
ATOM 1695 C C . ILE A 1 210 ? -28.844 -16.312 4.309 1 97.62 210 ILE A C 1
ATOM 1697 O O . ILE A 1 210 ? -28.891 -16.969 3.258 1 97.62 210 ILE A O 1
ATOM 1701 N N . PHE A 1 211 ? -29.875 -15.695 4.75 1 97.94 211 PHE A N 1
ATOM 1702 C CA . PHE A 1 211 ? -31.188 -15.828 4.141 1 97.94 211 PHE A CA 1
ATOM 1703 C C . PHE A 1 211 ? -31.219 -15.133 2.783 1 97.94 211 PHE A C 1
ATOM 1705 O O . PHE A 1 211 ? -31.875 -15.609 1.853 1 97.94 211 PHE A O 1
ATOM 1712 N N . ALA A 1 212 ? -30.562 -14 2.725 1 98 212 ALA A N 1
ATOM 1713 C CA . ALA A 1 212 ? -30.547 -13.258 1.466 1 98 212 ALA A CA 1
ATOM 1714 C C . ALA A 1 212 ? -29.875 -14.07 0.36 1 98 212 ALA A C 1
ATOM 1716 O O . ALA A 1 212 ? -30.406 -14.164 -0.751 1 98 212 ALA A O 1
ATOM 1717 N N . ILE A 1 213 ? -28.781 -14.633 0.645 1 96.38 213 ILE A N 1
ATOM 1718 C CA . ILE A 1 213 ? -28.047 -15.43 -0.338 1 96.38 213 ILE A CA 1
ATOM 1719 C C . ILE A 1 213 ? -28.859 -16.688 -0.676 1 96.38 213 ILE A C 1
ATOM 1721 O O . ILE A 1 213 ? -28.969 -17.062 -1.845 1 96.38 213 ILE A O 1
ATOM 1725 N N . ALA A 1 214 ? -29.422 -17.312 0.307 1 95.62 214 ALA A N 1
ATOM 1726 C CA . ALA A 1 214 ? -30.172 -18.562 0.13 1 95.62 214 ALA A CA 1
ATOM 1727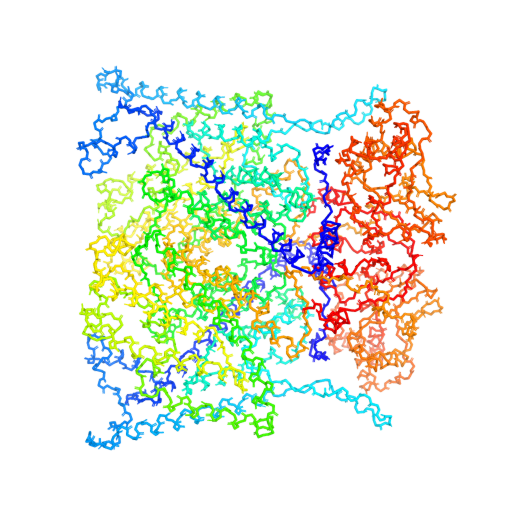 C C . ALA A 1 214 ? -31.438 -18.328 -0.697 1 95.62 214 ALA A C 1
ATOM 1729 O O . ALA A 1 214 ? -31.969 -19.266 -1.305 1 95.62 214 ALA A O 1
ATOM 1730 N N . SER A 1 215 ? -31.938 -17.141 -0.69 1 96 215 SER A N 1
ATOM 1731 C CA . SER A 1 215 ? -33.125 -16.828 -1.473 1 96 215 SER A CA 1
ATOM 1732 C C . SER A 1 215 ? -32.844 -16.922 -2.969 1 96 215 SER A C 1
ATOM 1734 O O . SER A 1 215 ? -33.781 -17.047 -3.775 1 96 215 SER A O 1
ATOM 1736 N N . GLY A 1 216 ? -31.562 -16.781 -3.328 1 94.31 216 GLY A N 1
ATOM 1737 C CA . GLY A 1 216 ? -31.203 -16.906 -4.73 1 94.31 216 GLY A CA 1
ATOM 1738 C C . GLY A 1 216 ? -31.094 -15.562 -5.438 1 94.31 216 GLY A C 1
ATOM 1739 O O . GLY A 1 216 ? -30.797 -15.5 -6.629 1 94.31 216 GLY A O 1
ATOM 1740 N N . MET A 1 217 ? -31.375 -14.469 -4.73 1 96 217 MET A N 1
ATOM 1741 C CA . MET A 1 217 ? -31.234 -13.148 -5.328 1 96 217 MET A CA 1
ATOM 1742 C C . MET A 1 217 ? -29.797 -12.914 -5.785 1 96 217 MET A C 1
ATOM 1744 O O . MET A 1 217 ? -28.859 -13.516 -5.254 1 96 217 MET A O 1
ATOM 1748 N N . SER A 1 218 ? -29.609 -12.078 -6.793 1 96.5 218 SER A N 1
ATOM 1749 C CA . SER A 1 218 ? -28.297 -11.828 -7.375 1 96.5 218 SER A CA 1
ATOM 1750 C C . SER A 1 218 ? -27.469 -10.891 -6.5 1 96.5 218 SER A C 1
ATOM 1752 O O . SER A 1 218 ? -27.281 -9.719 -6.852 1 96.5 218 SER A O 1
ATOM 1754 N N . LEU A 1 219 ? -27.031 -11.414 -5.414 1 96.88 219 LEU A N 1
ATOM 1755 C CA . LEU A 1 219 ? -26.234 -10.633 -4.473 1 96.88 219 LEU A CA 1
ATOM 1756 C C . LEU A 1 219 ? -25.047 -11.453 -3.965 1 96.88 219 LEU A C 1
ATOM 1758 O O . LEU A 1 219 ? -25.016 -12.672 -4.125 1 96.88 219 LEU A O 1
ATOM 1762 N N . GLY A 1 220 ? -24.016 -10.758 -3.455 1 95.12 220 GLY A N 1
ATOM 1763 C CA . GLY A 1 220 ? -22.812 -11.414 -2.949 1 95.12 220 GLY A CA 1
ATOM 1764 C C . GLY A 1 220 ? -22.562 -11.148 -1.478 1 95.12 220 GLY A C 1
ATOM 1765 O O . GLY A 1 220 ? -23.172 -10.25 -0.891 1 95.12 220 GLY A O 1
ATOM 1766 N N . LYS A 1 221 ? -21.719 -11.93 -0.899 1 95.88 221 LYS A N 1
ATOM 1767 C CA . LYS A 1 221 ? -21.438 -11.781 0.526 1 95.88 221 LYS A CA 1
ATOM 1768 C C . LYS A 1 221 ? -20.125 -11.055 0.757 1 95.88 221 LYS A C 1
ATOM 1770 O O . LYS A 1 221 ? -19.781 -10.719 1.895 1 95.88 221 LYS A O 1
ATOM 1775 N N . GLU A 1 222 ? -19.359 -10.703 -0.259 1 94.5 222 GLU A N 1
ATOM 1776 C CA . GLU A 1 222 ? -18.016 -10.133 -0.132 1 94.5 222 GLU A CA 1
ATOM 1777 C C . GLU A 1 222 ? -18.062 -8.75 0.518 1 94.5 222 GLU A C 1
ATOM 1779 O O . GLU A 1 222 ? -17.25 -8.438 1.391 1 94.5 222 GLU A O 1
ATOM 1784 N N . GLY A 1 223 ? -18.984 -7.902 0.081 1 96 223 GLY A N 1
ATOM 1785 C CA . GLY A 1 223 ? -19.156 -6.598 0.705 1 96 223 GLY A CA 1
ATOM 1786 C C . GLY A 1 223 ? -19.516 -6.684 2.176 1 96 223 GLY A C 1
ATOM 1787 O O . GLY A 1 223 ? -18.797 -6.152 3.027 1 96 223 GLY A O 1
ATOM 1788 N N . PRO A 1 224 ? -20.562 -7.383 2.414 1 98.06 224 PRO A N 1
ATOM 1789 C CA . PRO A 1 224 ? -20.969 -7.574 3.809 1 98.06 224 PRO A CA 1
ATOM 1790 C C . PRO A 1 224 ? -19.859 -8.188 4.668 1 98.06 224 PRO A C 1
ATOM 1792 O O . PRO A 1 224 ? -19.75 -7.887 5.859 1 98.06 224 PRO A O 1
ATOM 1795 N N . PHE A 1 225 ? -19.031 -9.055 4.086 1 98.19 225 PHE A N 1
ATOM 1796 C CA . PHE A 1 225 ? -17.922 -9.656 4.828 1 98.19 225 PHE A CA 1
ATOM 1797 C C . PHE A 1 225 ? -16.969 -8.578 5.34 1 98.19 225 PHE A C 1
ATOM 1799 O O . PHE A 1 225 ? -16.438 -8.695 6.445 1 98.19 225 PHE A O 1
ATOM 1806 N N . VAL A 1 226 ? -16.766 -7.531 4.586 1 97.75 226 VAL A N 1
ATOM 1807 C CA . VAL A 1 226 ? -15.898 -6.434 5.02 1 97.75 226 VAL A CA 1
ATOM 1808 C C . VAL A 1 226 ? -16.516 -5.758 6.246 1 97.75 226 VAL A C 1
ATOM 1810 O O . VAL A 1 226 ? -15.805 -5.473 7.219 1 97.75 226 VAL A O 1
ATOM 1813 N N . HIS A 1 227 ? -17.781 -5.555 6.16 1 98.19 227 HIS A N 1
ATOM 1814 C CA . HIS A 1 227 ? -18.5 -4.945 7.273 1 98.19 227 HIS A CA 1
ATOM 1815 C C . HIS A 1 227 ? -18.484 -5.848 8.5 1 98.19 227 HIS A C 1
ATOM 1817 O O . HIS A 1 227 ? -18.172 -5.391 9.609 1 98.19 227 HIS A O 1
ATOM 1823 N N . LEU A 1 228 ? -18.797 -7.074 8.297 1 98.69 228 LEU A N 1
ATOM 1824 C CA . LEU A 1 228 ? -18.859 -8.023 9.398 1 98.69 228 LEU A CA 1
ATOM 1825 C C . LEU A 1 228 ? -17.484 -8.18 10.055 1 98.69 228 LEU A C 1
ATOM 1827 O O . LEU A 1 228 ? -17.375 -8.227 11.281 1 98.69 228 LEU A O 1
ATOM 1831 N N . ALA A 1 229 ? -16.484 -8.273 9.234 1 98.62 229 ALA A N 1
ATOM 1832 C CA . ALA A 1 229 ? -15.125 -8.375 9.766 1 98.62 229 ALA A CA 1
ATOM 1833 C C . ALA A 1 229 ? -14.758 -7.137 10.586 1 98.62 229 ALA A C 1
ATOM 1835 O O . ALA A 1 229 ? -14.117 -7.246 11.625 1 98.62 229 ALA A O 1
ATOM 1836 N N . THR A 1 230 ? -15.148 -5.965 10.148 1 98.12 230 THR A N 1
ATOM 1837 C CA . THR A 1 230 ? -14.867 -4.723 10.867 1 98.12 230 THR A CA 1
ATOM 1838 C C . THR A 1 230 ? -15.633 -4.676 12.188 1 98.12 230 THR A C 1
ATOM 1840 O O . THR A 1 230 ? -15.141 -4.137 13.18 1 98.12 230 THR A O 1
ATOM 1843 N N . CYS A 1 231 ? -16.859 -5.238 12.172 1 98.38 231 CYS A N 1
ATOM 1844 C CA . CYS A 1 231 ? -17.609 -5.352 13.414 1 98.38 231 CYS A CA 1
ATOM 1845 C C . CYS A 1 231 ? -16.859 -6.191 14.445 1 98.38 231 CYS A C 1
ATOM 1847 O O . CYS A 1 231 ? -16.734 -5.797 15.602 1 98.38 231 CYS A O 1
ATOM 1849 N N . VAL A 1 232 ? -16.359 -7.289 13.969 1 98.56 232 VAL A N 1
ATOM 1850 C CA . VAL A 1 232 ? -15.602 -8.164 14.859 1 98.56 232 VAL A CA 1
ATOM 1851 C C . VAL A 1 232 ? -14.375 -7.426 15.391 1 98.56 232 VAL A C 1
ATOM 1853 O O . VAL A 1 232 ? -14.047 -7.527 16.578 1 98.56 232 VAL A O 1
ATOM 1856 N N . GLY A 1 233 ? -13.695 -6.711 14.516 1 97.94 233 GLY A N 1
ATOM 1857 C CA . GLY A 1 233 ? -12.555 -5.906 14.938 1 97.94 233 GLY A CA 1
ATOM 1858 C C . GLY A 1 233 ? -12.906 -4.906 16.016 1 97.94 233 GLY A C 1
ATOM 1859 O O . GLY A 1 233 ? -12.195 -4.797 17.016 1 97.94 233 GLY A O 1
ATOM 1860 N N . ASN A 1 234 ? -14.008 -4.223 15.867 1 97.12 234 ASN A N 1
ATOM 1861 C CA . ASN A 1 234 ? -14.438 -3.223 16.844 1 97.12 234 ASN A CA 1
ATOM 1862 C C . ASN A 1 234 ? -14.828 -3.861 18.172 1 97.12 234 ASN A C 1
ATOM 1864 O O . ASN A 1 234 ? -14.523 -3.32 19.234 1 97.12 234 ASN A O 1
ATOM 1868 N N . ILE A 1 235 ? -15.492 -4.977 18.156 1 97.25 235 ILE A N 1
ATOM 1869 C CA . ILE A 1 235 ? -15.969 -5.66 19.344 1 97.25 235 ILE A CA 1
ATOM 1870 C C . ILE A 1 235 ? -14.781 -6.184 20.156 1 97.25 235 ILE A C 1
ATOM 1872 O O . ILE A 1 235 ? -14.734 -6.039 21.375 1 97.25 235 ILE A O 1
ATOM 1876 N N . PHE A 1 236 ? -13.805 -6.707 19.484 1 97.44 236 PHE A N 1
ATOM 1877 C CA . PHE A 1 236 ? -12.664 -7.273 20.188 1 97.44 236 PHE A CA 1
ATOM 1878 C C . PHE A 1 236 ? -11.766 -6.172 20.734 1 97.44 236 PHE A C 1
ATOM 1880 O O . PHE A 1 236 ? -11 -6.398 21.688 1 97.44 236 PHE A O 1
ATOM 1887 N N . CYS A 1 237 ? -11.773 -5.004 20.156 1 96 237 CYS A N 1
ATOM 1888 C CA . CYS A 1 237 ? -11.008 -3.877 20.688 1 96 237 CYS A CA 1
ATOM 1889 C C . CYS A 1 237 ? -11.469 -3.521 22.094 1 96 237 CYS A C 1
ATOM 1891 O O . CYS A 1 237 ? -10.672 -3.055 22.906 1 96 237 CYS A O 1
ATOM 1893 N N . ARG A 1 238 ? -12.695 -3.861 22.453 1 93.06 238 ARG A N 1
ATOM 1894 C CA . ARG A 1 238 ? -13.266 -3.529 23.75 1 93.06 238 ARG A CA 1
ATOM 1895 C C . ARG A 1 238 ? -12.625 -4.367 24.859 1 93.06 238 ARG A C 1
ATOM 1897 O O . ARG A 1 238 ? -12.664 -3.986 26.031 1 93.06 238 ARG A O 1
ATOM 1904 N N . MET A 1 239 ? -12.023 -5.391 24.438 1 93 239 MET A N 1
ATOM 1905 C CA . MET A 1 239 ? -11.438 -6.305 25.422 1 93 239 MET A CA 1
ATOM 1906 C C . MET A 1 239 ? -10.109 -5.758 25.938 1 93 239 MET A C 1
ATOM 1908 O O . MET A 1 239 ? -9.641 -6.18 27 1 93 239 MET A O 1
ATOM 1912 N N . PHE A 1 240 ? -9.508 -4.848 25.203 1 93.31 240 PHE A N 1
ATOM 1913 C CA . PHE A 1 240 ? -8.219 -4.273 25.578 1 93.31 240 PHE A CA 1
ATOM 1914 C C . PHE A 1 240 ? -8.336 -2.766 25.781 1 93.31 240 PHE A C 1
ATOM 1916 O O . PHE A 1 240 ? -8.773 -2.043 24.891 1 93.31 240 PHE A O 1
ATOM 1923 N N . LYS A 1 241 ? -7.922 -2.232 26.891 1 89.06 241 LYS A N 1
ATOM 1924 C CA . LYS A 1 241 ? -8.031 -0.817 27.234 1 89.06 241 LYS A CA 1
ATOM 1925 C C . LYS A 1 241 ? -7.227 0.049 26.266 1 89.06 241 LYS A C 1
ATOM 1927 O O . LYS A 1 241 ? -7.66 1.142 25.891 1 89.06 241 LYS A O 1
ATOM 1932 N N . LYS A 1 242 ? -6.086 -0.442 25.844 1 89.69 242 LYS A N 1
ATOM 1933 C CA . LYS A 1 242 ? -5.195 0.278 24.938 1 89.69 242 LYS A CA 1
ATOM 1934 C C . LYS A 1 242 ? -5.906 0.622 23.625 1 89.69 242 LYS A C 1
ATOM 1936 O O . LYS A 1 242 ? -5.816 1.753 23.141 1 89.69 242 LYS A O 1
ATOM 1941 N N . PHE A 1 243 ? -6.645 -0.332 23.156 1 91.44 243 PHE A N 1
ATOM 1942 C CA . PHE A 1 243 ? -7.285 -0.166 21.844 1 91.44 243 PHE A CA 1
ATOM 1943 C C . PHE A 1 243 ? -8.672 0.447 22 1 91.44 243 PHE A C 1
ATOM 1945 O O . PHE A 1 243 ? -9.172 1.107 21.094 1 91.44 243 PHE A O 1
ATOM 1952 N N . ASN A 1 244 ? -9.258 0.271 23.078 1 88.62 244 ASN A N 1
ATOM 1953 C CA . ASN A 1 244 ? -10.57 0.851 23.328 1 88.62 244 ASN A CA 1
ATOM 1954 C C . ASN A 1 244 ? -10.492 2.361 23.531 1 88.62 244 ASN A C 1
ATOM 1956 O O . ASN A 1 244 ? -11.375 3.1 23.078 1 88.62 244 ASN A O 1
ATOM 1960 N N . ASN A 1 245 ? -9.414 2.812 24.141 1 83.19 245 ASN A N 1
ATOM 1961 C CA . ASN A 1 245 ? -9.273 4.23 24.453 1 83.19 245 ASN A CA 1
ATOM 1962 C C . ASN A 1 245 ? -8.383 4.945 23.438 1 83.19 245 ASN A C 1
ATOM 1964 O O . ASN A 1 245 ? -8.367 6.176 23.391 1 83.19 245 ASN A O 1
ATOM 1968 N N . GLY A 1 246 ? -7.73 4.152 22.688 1 84.81 246 GLY A N 1
ATOM 1969 C CA . GLY A 1 246 ? -6.812 4.742 21.719 1 84.81 246 GLY A CA 1
ATOM 1970 C C . GLY A 1 246 ? -7.395 4.844 20.328 1 84.81 246 GLY A C 1
ATOM 1971 O O . GLY A 1 246 ? -7.566 3.832 19.641 1 84.81 246 GLY A O 1
ATOM 1972 N N . GLY A 1 247 ? -7.617 6.055 19.938 1 86 247 GLY A N 1
ATOM 1973 C CA . GLY A 1 247 ? -8.227 6.281 18.641 1 86 247 GLY A CA 1
ATOM 1974 C C . GLY A 1 247 ? -7.344 5.863 17.484 1 86 247 GLY A C 1
ATOM 1975 O O . GLY A 1 247 ? -7.816 5.258 16.516 1 86 247 GLY A O 1
ATOM 1976 N N . LEU A 1 248 ? -6.074 6.148 17.625 1 87.38 248 LEU A N 1
ATOM 1977 C CA . LEU A 1 248 ? -5.137 5.852 16.547 1 87.38 248 LEU A CA 1
ATOM 1978 C C . LEU A 1 248 ? -5.008 4.348 16.328 1 87.38 248 LEU A C 1
ATOM 1980 O O . LEU A 1 248 ? -5.129 3.857 15.211 1 87.38 248 LEU A O 1
ATOM 1984 N N . GLU A 1 249 ? -4.785 3.588 17.375 1 90.25 249 GLU A N 1
ATOM 1985 C CA . GLU A 1 249 ? -4.598 2.143 17.281 1 90.25 249 GLU A CA 1
ATOM 1986 C C . GLU A 1 249 ? -5.891 1.439 16.875 1 90.25 249 GLU A C 1
ATOM 1988 O O . GLU A 1 249 ? -5.859 0.442 16.156 1 90.25 249 GLU A O 1
ATOM 1993 N N . ARG A 1 250 ? -6.957 1.948 17.328 1 92.38 250 ARG A N 1
ATOM 1994 C CA . ARG A 1 250 ? -8.242 1.347 16.984 1 92.38 250 ARG A CA 1
ATOM 1995 C C . ARG A 1 250 ? -8.5 1.437 15.484 1 92.38 250 ARG A C 1
ATOM 1997 O O . ARG A 1 250 ? -8.992 0.481 14.875 1 92.38 250 ARG A O 1
ATOM 2004 N N . ARG A 1 251 ? -8.242 2.52 14.898 1 91.44 251 ARG A N 1
ATOM 2005 C CA . ARG A 1 251 ? -8.438 2.691 13.461 1 91.44 251 ARG A CA 1
ATOM 2006 C C . ARG A 1 251 ? -7.559 1.725 12.672 1 91.44 251 ARG A C 1
ATOM 2008 O O . ARG A 1 251 ? -7.98 1.193 11.641 1 91.44 251 ARG A O 1
ATOM 2015 N N . GLN A 1 252 ? -6.402 1.537 13.156 1 91.12 252 GLN A N 1
ATOM 2016 C CA . GLN A 1 252 ? -5.5 0.6 12.5 1 91.12 252 GLN A CA 1
ATOM 2017 C C . GLN A 1 252 ? -6.031 -0.827 12.578 1 91.12 252 GLN A C 1
ATOM 2019 O O . GLN A 1 252 ? -5.938 -1.585 11.609 1 91.12 252 GLN A O 1
ATOM 2024 N N . ILE A 1 253 ? -6.59 -1.154 13.727 1 94.75 253 ILE A N 1
ATOM 2025 C CA . ILE A 1 253 ? -7.137 -2.492 13.914 1 94.75 253 ILE A CA 1
ATOM 2026 C C . ILE A 1 253 ? -8.367 -2.678 13.023 1 94.75 253 ILE A C 1
ATOM 2028 O O . ILE A 1 253 ? -8.57 -3.752 12.453 1 94.75 253 ILE A O 1
ATOM 2032 N N . LEU A 1 254 ? -9.148 -1.626 12.898 1 95.56 254 LEU A N 1
ATOM 2033 C CA . LEU A 1 254 ? -10.328 -1.713 12.047 1 95.56 254 LEU A CA 1
ATOM 2034 C C . LEU A 1 254 ? -9.938 -1.889 10.586 1 95.56 254 LEU A C 1
ATOM 2036 O O . LEU A 1 254 ? -10.594 -2.625 9.844 1 95.56 254 LEU A O 1
ATOM 2040 N N . SER A 1 255 ? -8.883 -1.213 10.211 1 94.94 255 SER A N 1
ATOM 2041 C CA . SER A 1 255 ? -8.383 -1.393 8.852 1 94.94 255 SER A CA 1
ATOM 2042 C C . SER A 1 255 ? -7.902 -2.822 8.625 1 94.94 255 SER A C 1
ATOM 2044 O O . SER A 1 255 ? -8.148 -3.404 7.566 1 94.94 255 SER A O 1
ATOM 2046 N N . ALA A 1 256 ? -7.223 -3.395 9.578 1 95.56 256 ALA A N 1
ATOM 2047 C CA . ALA A 1 256 ? -6.758 -4.777 9.492 1 95.56 256 ALA A CA 1
ATOM 2048 C C . ALA A 1 256 ? -7.934 -5.746 9.43 1 95.56 256 ALA A C 1
ATOM 2050 O O . ALA A 1 256 ? -7.906 -6.723 8.68 1 95.56 256 ALA A O 1
ATOM 2051 N N . ALA A 1 257 ? -8.922 -5.461 10.211 1 97.62 257 ALA A N 1
ATOM 2052 C CA . ALA A 1 257 ? -10.109 -6.309 10.203 1 97.62 257 ALA A CA 1
ATOM 2053 C C . ALA A 1 257 ? -10.805 -6.266 8.852 1 97.62 257 ALA A C 1
ATOM 2055 O O . ALA A 1 257 ? -11.258 -7.297 8.344 1 97.62 257 ALA A O 1
ATOM 2056 N N . ALA A 1 258 ? -10.906 -5.102 8.289 1 96.94 258 ALA A N 1
ATOM 2057 C CA . ALA A 1 258 ? -11.516 -4.973 6.969 1 96.94 258 ALA A CA 1
ATOM 2058 C C . ALA A 1 258 ? -10.766 -5.809 5.938 1 96.94 258 ALA A C 1
ATOM 2060 O O . ALA A 1 258 ? -11.375 -6.398 5.043 1 96.94 258 ALA A O 1
ATOM 2061 N N . SER A 1 259 ? -9.477 -5.836 6.031 1 96.19 259 SER A N 1
ATOM 2062 C CA . SER A 1 259 ? -8.656 -6.645 5.129 1 96.19 259 SER A CA 1
ATOM 2063 C C . SER A 1 259 ? -9 -8.125 5.254 1 96.19 259 SER A C 1
ATOM 2065 O O . SER A 1 259 ? -9.023 -8.852 4.258 1 96.19 259 SER A O 1
ATOM 2067 N N . ALA A 1 260 ? -9.258 -8.609 6.426 1 96.88 260 ALA A N 1
ATOM 2068 C CA . ALA A 1 260 ? -9.633 -10 6.652 1 96.88 260 ALA A CA 1
ATOM 2069 C C . ALA A 1 260 ? -10.953 -10.336 5.965 1 96.88 260 ALA A C 1
ATOM 2071 O O . ALA A 1 260 ? -11.164 -11.461 5.512 1 96.88 260 ALA A O 1
ATOM 2072 N N . GLY A 1 261 ? -11.812 -9.375 5.934 1 97.19 261 GLY A N 1
ATOM 2073 C CA . GLY A 1 261 ? -13.078 -9.586 5.246 1 97.19 261 GLY A CA 1
ATOM 2074 C C . GLY A 1 261 ? -12.914 -9.961 3.785 1 97.19 261 GLY A C 1
ATOM 2075 O O . GLY A 1 261 ? -13.453 -10.969 3.328 1 97.19 261 GLY A O 1
ATOM 2076 N N . VAL A 1 262 ? -12.148 -9.211 3.096 1 95.38 262 VAL A N 1
ATOM 2077 C CA . VAL A 1 262 ? -11.93 -9.484 1.679 1 95.38 262 VAL A CA 1
ATOM 2078 C C . VAL A 1 262 ? -11.078 -10.742 1.517 1 95.38 262 VAL A C 1
ATOM 2080 O O . VAL A 1 262 ? -11.289 -11.523 0.593 1 95.38 262 VAL A O 1
ATOM 2083 N N . ALA A 1 263 ? -10.117 -10.898 2.404 1 94.44 263 ALA A N 1
ATOM 2084 C CA . ALA A 1 263 ? -9.258 -12.078 2.352 1 94.44 263 ALA A CA 1
ATOM 2085 C C . ALA A 1 263 ? -10.078 -13.359 2.424 1 94.44 263 ALA A C 1
ATOM 2087 O O . ALA A 1 263 ? -9.836 -14.312 1.677 1 94.44 263 ALA A O 1
ATOM 2088 N N . LEU A 1 264 ? -11.062 -13.383 3.26 1 95.06 264 LEU A N 1
ATOM 2089 C CA . LEU A 1 264 ? -11.875 -14.586 3.422 1 95.06 264 LEU A CA 1
ATOM 2090 C C . LEU A 1 264 ? -12.922 -14.695 2.316 1 95.06 264 LEU A C 1
ATOM 2092 O O . LEU A 1 264 ? -13.32 -15.797 1.937 1 95.06 264 LEU A O 1
ATOM 2096 N N . ALA A 1 265 ? -13.305 -13.57 1.827 1 94.25 265 ALA A N 1
ATOM 2097 C CA . ALA A 1 265 ? -14.305 -13.578 0.767 1 94.25 265 ALA A CA 1
ATOM 2098 C C . ALA A 1 265 ? -13.719 -14.094 -0.543 1 94.25 265 ALA A C 1
ATOM 2100 O O . ALA A 1 265 ? -14.391 -14.789 -1.303 1 94.25 265 ALA A O 1
ATOM 2101 N N . PHE A 1 266 ? -12.492 -13.781 -0.817 1 92.75 266 PHE A N 1
ATOM 2102 C CA . PHE A 1 266 ? -11.906 -14.117 -2.109 1 92.75 266 PHE A CA 1
ATOM 2103 C C . PHE A 1 266 ? -10.75 -15.094 -1.939 1 92.75 266 PHE A C 1
ATOM 2105 O O . PHE A 1 266 ? -10.172 -15.562 -2.926 1 92.75 266 PHE A O 1
ATOM 2112 N N . GLY A 1 267 ? -10.484 -15.406 -0.721 1 89.12 267 GLY A N 1
ATOM 2113 C CA . GLY A 1 267 ? -9.312 -16.234 -0.512 1 89.12 267 GLY A CA 1
ATOM 2114 C C . GLY A 1 267 ? -8.023 -15.555 -0.938 1 89.12 267 GLY A C 1
ATOM 2115 O O . GLY A 1 267 ? -7.121 -16.203 -1.481 1 89.12 267 GLY A O 1
ATOM 2116 N N . SER A 1 268 ? -7.973 -14.312 -0.789 1 90.12 268 SER A N 1
ATOM 2117 C CA . SER A 1 268 ? -6.852 -13.508 -1.27 1 90.12 268 SER A CA 1
ATOM 2118 C C . SER A 1 268 ? -6.281 -12.633 -0.157 1 90.12 268 SER A C 1
ATOM 2120 O O . SER A 1 268 ? -6.727 -11.5 0.041 1 90.12 268 SER A O 1
ATOM 2122 N N . PRO A 1 269 ? -5.262 -13.086 0.543 1 88.75 269 PRO A N 1
ATOM 2123 C CA . PRO A 1 269 ? -4.703 -12.289 1.636 1 88.75 269 PRO A CA 1
ATOM 2124 C C . PRO A 1 269 ? -4.082 -10.977 1.151 1 88.75 269 PRO A C 1
ATOM 2126 O O . PRO A 1 269 ? -4.301 -9.922 1.756 1 88.75 269 PRO A O 1
ATOM 2129 N N . LEU A 1 270 ? -3.287 -11.031 0.1 1 87.44 270 LEU A N 1
ATOM 2130 C CA . LEU A 1 270 ? -2.668 -9.82 -0.427 1 87.44 270 LEU A CA 1
ATOM 2131 C C . LEU A 1 270 ? -3.723 -8.867 -0.991 1 87.44 270 LEU A C 1
ATOM 2133 O O . LEU A 1 270 ? -3.613 -7.652 -0.838 1 87.44 270 LEU A O 1
ATOM 2137 N N . GLY A 1 271 ? -4.684 -9.5 -1.665 1 91.19 271 GLY A N 1
ATOM 2138 C CA . GLY A 1 271 ? -5.789 -8.688 -2.154 1 91.19 271 GLY A CA 1
ATOM 2139 C C . GLY A 1 271 ? -6.531 -7.961 -1.051 1 91.19 271 GLY A C 1
ATOM 2140 O O . GLY A 1 271 ? -6.965 -6.82 -1.23 1 91.19 271 GLY A O 1
ATOM 2141 N N . GLY A 1 272 ? -6.637 -8.609 0.059 1 93.75 272 GLY A N 1
ATOM 2142 C CA . GLY A 1 272 ? -7.293 -7.988 1.197 1 93.75 272 GLY A CA 1
ATOM 2143 C C . GLY A 1 272 ? -6.543 -6.777 1.729 1 93.75 272 GLY A C 1
ATOM 2144 O O . GLY A 1 272 ? -7.152 -5.754 2.043 1 93.75 272 GLY A O 1
ATOM 2145 N N . VAL A 1 273 ? -5.266 -6.875 1.806 1 91.25 273 VAL A N 1
ATOM 2146 C CA . VAL A 1 273 ? -4.441 -5.781 2.314 1 91.25 273 VAL A CA 1
ATOM 2147 C C . VAL A 1 273 ? -4.52 -4.594 1.36 1 91.25 273 VAL A C 1
ATOM 2149 O O . VAL A 1 273 ? -4.676 -3.449 1.796 1 91.25 273 VAL A O 1
ATOM 2152 N N . LEU A 1 274 ? -4.391 -4.871 0.076 1 90.19 274 LEU A N 1
ATOM 2153 C CA . LEU A 1 274 ? -4.43 -3.805 -0.917 1 90.19 274 LEU A CA 1
ATOM 2154 C C . LEU A 1 274 ? -5.816 -3.168 -0.976 1 90.19 274 LEU A C 1
ATOM 2156 O O . LEU A 1 274 ? -5.941 -1.966 -1.221 1 90.19 274 LEU A O 1
ATOM 2160 N N . PHE A 1 275 ? -6.797 -3.979 -0.71 1 93.25 275 PHE A N 1
ATOM 2161 C CA . PHE A 1 275 ? -8.148 -3.441 -0.632 1 93.25 275 PHE A CA 1
ATOM 2162 C C . PHE A 1 275 ? -8.266 -2.43 0.502 1 93.25 275 PHE A C 1
ATOM 2164 O O . PHE A 1 275 ? -8.852 -1.358 0.328 1 93.25 275 PHE A O 1
ATOM 2171 N N . SER A 1 276 ? -7.812 -2.836 1.598 1 92.94 276 SER A N 1
ATOM 2172 C CA . SER A 1 276 ? -7.836 -1.919 2.732 1 92.94 276 SER A CA 1
ATOM 2173 C C . SER A 1 276 ? -7.078 -0.634 2.422 1 92.94 276 SER A C 1
ATOM 2175 O O . SER A 1 276 ? -7.488 0.452 2.834 1 92.94 276 SER A O 1
ATOM 2177 N N . LEU A 1 277 ? -6.039 -0.732 1.7 1 88.12 277 LEU A N 1
ATOM 2178 C CA . LEU A 1 277 ? -5.195 0.415 1.38 1 88.12 277 LEU A CA 1
ATOM 2179 C C . LEU A 1 277 ? -5.844 1.279 0.302 1 88.12 277 LEU A C 1
ATOM 2181 O O . LEU A 1 277 ? -5.867 2.506 0.417 1 88.12 277 LEU A O 1
ATOM 2185 N N . GLU A 1 278 ? -6.387 0.672 -0.712 1 87.19 278 GLU A N 1
ATOM 2186 C CA . GLU A 1 278 ? -6.855 1.39 -1.895 1 87.19 278 GLU A CA 1
ATOM 2187 C C . GLU A 1 278 ? -8.289 1.88 -1.712 1 87.19 278 GLU A C 1
ATOM 2189 O O . GLU A 1 278 ? -8.641 2.963 -2.182 1 87.19 278 GLU A O 1
ATOM 2194 N N . GLU A 1 279 ? -9.062 1.099 -1.044 1 87.94 279 GLU A N 1
ATOM 2195 C CA . GLU A 1 279 ? -10.492 1.39 -1.071 1 87.94 279 GLU A CA 1
ATOM 2196 C C . GLU A 1 279 ? -10.977 1.897 0.283 1 87.94 279 GLU A C 1
ATOM 2198 O O . GLU A 1 279 ? -11.844 2.773 0.35 1 87.94 279 GLU A O 1
ATOM 2203 N N . VAL A 1 280 ? -10.438 1.38 1.338 1 89.19 280 VAL A N 1
ATOM 2204 C CA . VAL A 1 280 ? -11.133 1.604 2.602 1 89.19 280 VAL A CA 1
ATOM 2205 C C . VAL A 1 280 ? -10.375 2.625 3.439 1 89.19 280 VAL A C 1
ATOM 2207 O O . VAL A 1 280 ? -10.969 3.523 4.035 1 89.19 280 VAL A O 1
ATOM 2210 N N . SER A 1 281 ? -9.086 2.561 3.465 1 84.62 281 SER A N 1
ATOM 2211 C CA . SER A 1 281 ? -8.328 3.385 4.402 1 84.62 281 SER A CA 1
ATOM 2212 C C . SER A 1 281 ? -7.883 4.691 3.758 1 84.62 281 SER A C 1
ATOM 2214 O O . SER A 1 281 ? -7.617 4.738 2.555 1 84.62 281 SER A O 1
ATOM 2216 N N . TYR A 1 282 ? -7.891 5.793 4.66 1 76.19 282 TYR A N 1
ATOM 2217 C CA . TYR A 1 282 ? -7.316 7.07 4.262 1 76.19 282 TYR A CA 1
ATOM 2218 C C . TYR A 1 282 ? -5.793 7.012 4.266 1 76.19 282 TYR A C 1
ATOM 2220 O O . TYR A 1 282 ? -5.145 7.52 3.348 1 76.19 282 TYR A O 1
ATOM 2228 N N . TYR A 1 283 ? -5.316 6.488 5.367 1 73.38 283 TYR A N 1
ATOM 2229 C CA . TYR A 1 283 ? -3.871 6.395 5.551 1 73.38 283 TYR A CA 1
ATOM 2230 C C . TYR A 1 283 ? -3.492 5.105 6.266 1 73.38 283 TYR A C 1
ATOM 2232 O O . TYR A 1 283 ? -4.121 4.73 7.258 1 73.38 283 TYR A O 1
ATOM 2240 N N . LEU A 1 284 ? -2.717 4.309 5.621 1 77.19 284 LEU A N 1
ATOM 2241 C CA . LEU A 1 284 ? -2.162 3.098 6.223 1 77.19 284 LEU A CA 1
ATOM 2242 C C . LEU A 1 284 ? -0.64 3.1 6.141 1 77.19 284 LEU A C 1
ATOM 2244 O O . LEU A 1 284 ? -0.069 2.826 5.082 1 77.19 284 LEU A O 1
ATOM 2248 N N . PRO A 1 285 ? -0.058 3.471 7.32 1 74.38 285 PRO A N 1
ATOM 2249 C CA . PRO A 1 285 ? 1.405 3.531 7.297 1 74.38 285 PRO A CA 1
ATOM 2250 C C . PRO A 1 285 ? 2.047 2.184 6.969 1 74.38 285 PRO A C 1
ATOM 2252 O O . PRO A 1 285 ? 1.441 1.136 7.207 1 74.38 285 PRO A O 1
ATOM 2255 N N . GLY A 1 286 ? 3.172 2.178 6.461 1 69.94 286 GLY A N 1
ATOM 2256 C CA . GLY A 1 286 ? 3.891 0.993 6.02 1 69.94 286 GLY A CA 1
ATOM 2257 C C . GLY A 1 286 ? 4.113 -0.017 7.129 1 69.94 286 GLY A C 1
ATOM 2258 O O . GLY A 1 286 ? 4.051 -1.226 6.898 1 69.94 286 GLY A O 1
ATOM 2259 N N . ASN A 1 287 ? 4.309 0.452 8.312 1 71.12 287 ASN A N 1
ATOM 2260 C CA . ASN A 1 287 ? 4.586 -0.459 9.422 1 71.12 287 ASN A CA 1
ATOM 2261 C C . ASN A 1 287 ? 3.342 -1.247 9.82 1 71.12 287 ASN A C 1
ATOM 2263 O O . ASN A 1 287 ? 3.445 -2.291 10.469 1 71.12 287 ASN A O 1
ATOM 2267 N N . GLN A 1 288 ? 2.236 -0.722 9.422 1 79.81 288 GLN A N 1
ATOM 2268 C CA . GLN A 1 288 ? 0.993 -1.394 9.781 1 79.81 288 GLN A CA 1
ATOM 2269 C C . GLN A 1 288 ? 0.537 -2.338 8.672 1 79.81 288 GLN A C 1
ATOM 2271 O O . GLN A 1 288 ? -0.347 -3.17 8.883 1 79.81 288 GLN A O 1
ATOM 2276 N N . LEU A 1 289 ? 1.206 -2.219 7.582 1 81.75 289 LEU A N 1
ATOM 2277 C CA . LEU A 1 289 ? 0.853 -3.088 6.461 1 81.75 289 LEU A CA 1
ATOM 2278 C C . LEU A 1 289 ? 1.088 -4.551 6.816 1 81.75 289 LEU A C 1
ATOM 2280 O O . LEU A 1 289 ? 0.303 -5.422 6.43 1 81.75 289 LEU A O 1
ATOM 2284 N N . PHE A 1 290 ? 2.078 -4.75 7.566 1 80.81 290 PHE A N 1
ATOM 2285 C CA . PHE A 1 290 ? 2.391 -6.133 7.914 1 80.81 290 PHE A CA 1
ATOM 2286 C C . PHE A 1 290 ? 1.355 -6.695 8.883 1 80.81 290 PHE A C 1
ATOM 2288 O O . PHE A 1 290 ? 0.979 -7.863 8.781 1 80.81 290 PHE A O 1
ATOM 2295 N N . ARG A 1 291 ? 1.041 -5.898 9.781 1 86.12 291 ARG A N 1
ATOM 2296 C CA . ARG A 1 291 ? 0.022 -6.348 10.719 1 86.12 291 ARG A CA 1
ATOM 2297 C C . ARG A 1 291 ? -1.293 -6.645 10.008 1 86.12 291 ARG A C 1
ATOM 2299 O O . ARG A 1 291 ? -1.987 -7.605 10.352 1 86.12 291 ARG A O 1
ATOM 2306 N N . THR A 1 292 ? -1.639 -5.797 9.102 1 91.5 292 THR A N 1
ATOM 2307 C CA . THR A 1 292 ? -2.844 -6.008 8.312 1 91.5 292 THR A CA 1
ATOM 2308 C C . THR A 1 292 ? -2.729 -7.285 7.484 1 91.5 292 THR A C 1
ATOM 2310 O O . THR A 1 292 ? -3.686 -8.055 7.387 1 91.5 292 THR A O 1
ATOM 2313 N N . PHE A 1 293 ? -1.562 -7.52 6.961 1 88.88 293 PHE A N 1
ATOM 2314 C CA . PHE A 1 293 ? -1.305 -8.727 6.188 1 88.88 293 PHE A CA 1
ATOM 2315 C C . PHE A 1 293 ? -1.389 -9.969 7.07 1 88.88 293 PHE A C 1
ATOM 2317 O O . PHE A 1 293 ? -1.953 -10.984 6.672 1 88.88 293 PHE A O 1
ATOM 2324 N N . PHE A 1 294 ? -0.864 -9.852 8.172 1 85.75 294 PHE A N 1
ATOM 2325 C CA . PHE A 1 294 ? -0.891 -10.945 9.133 1 85.75 294 PHE A CA 1
ATOM 2326 C C . PHE A 1 294 ? -2.324 -11.305 9.5 1 85.75 294 PHE A C 1
ATOM 2328 O O . PHE A 1 294 ? -2.666 -12.484 9.617 1 85.75 294 PHE A O 1
ATOM 2335 N N . CYS A 1 295 ? -3.098 -10.297 9.742 1 93 295 CYS A N 1
ATOM 2336 C CA . CYS A 1 295 ? -4.504 -10.547 10.047 1 93 295 CYS A CA 1
ATOM 2337 C C . CYS A 1 295 ? -5.184 -11.305 8.914 1 93 295 CYS A C 1
ATOM 2339 O O . CYS A 1 295 ? -5.922 -12.258 9.156 1 93 295 CYS A O 1
ATOM 2341 N N . ALA A 1 296 ? -4.941 -10.906 7.727 1 92.62 296 ALA A N 1
ATOM 2342 C CA . ALA A 1 296 ? -5.547 -11.531 6.555 1 92.62 296 ALA A CA 1
ATOM 2343 C C . ALA A 1 296 ? -5.086 -12.984 6.414 1 92.62 296 ALA A C 1
ATOM 2345 O O . ALA A 1 296 ? -5.906 -13.883 6.23 1 92.62 296 ALA A O 1
ATOM 2346 N N . ILE A 1 297 ? -3.844 -13.25 6.582 1 85.75 297 ILE A N 1
ATOM 2347 C CA . ILE A 1 297 ? -3.293 -14.586 6.379 1 85.75 297 ILE A CA 1
ATOM 2348 C C . ILE A 1 297 ? -3.773 -15.516 7.492 1 85.75 297 ILE A C 1
ATOM 2350 O O . ILE A 1 297 ? -4.094 -16.672 7.242 1 85.75 297 ILE A O 1
ATOM 2354 N N . MET A 1 298 ? -3.744 -15.031 8.672 1 88.19 298 MET A N 1
ATOM 2355 C CA . MET A 1 298 ? -4.199 -15.852 9.797 1 88.19 298 MET A CA 1
ATOM 2356 C C . MET A 1 298 ? -5.676 -16.203 9.648 1 88.19 298 MET A C 1
ATOM 2358 O O . MET A 1 298 ? -6.094 -17.312 10 1 88.19 298 MET A O 1
ATOM 2362 N N . SER A 1 299 ? -6.395 -15.258 9.203 1 94.06 299 SER A N 1
ATOM 2363 C CA . SER A 1 299 ? -7.812 -15.531 9 1 94.06 299 SER A CA 1
ATOM 2364 C C . SER A 1 299 ? -8.016 -16.641 7.973 1 94.06 299 SER A C 1
ATOM 2366 O O . SER A 1 299 ? -8.875 -17.516 8.148 1 94.06 299 SER A O 1
ATOM 2368 N N . ILE A 1 300 ? -7.301 -16.594 6.926 1 88.12 300 ILE A N 1
ATOM 2369 C CA . ILE A 1 300 ? -7.398 -17.609 5.891 1 88.12 300 ILE A CA 1
ATOM 2370 C C . ILE A 1 300 ? -6.965 -18.969 6.457 1 88.12 300 ILE A C 1
ATOM 2372 O O . ILE A 1 300 ? -7.594 -19.984 6.184 1 88.12 300 ILE A O 1
ATOM 2376 N N . LEU A 1 301 ? -5.906 -18.984 7.195 1 84 301 LEU A N 1
ATOM 2377 C CA . LEU A 1 301 ? -5.41 -20.203 7.805 1 84 301 LEU A CA 1
ATOM 2378 C C . LEU A 1 301 ? -6.465 -20.828 8.719 1 84 301 LEU A C 1
ATOM 2380 O O . LEU A 1 301 ? -6.715 -22.031 8.656 1 84 301 LEU A O 1
ATOM 2384 N N . PHE A 1 302 ? -7.039 -20 9.516 1 90.69 302 PHE A N 1
ATOM 2385 C CA . PHE A 1 302 ? -8.055 -20.5 10.438 1 90.69 302 PHE A CA 1
ATOM 2386 C C . PHE A 1 302 ? -9.258 -21.047 9.672 1 90.69 302 PHE A C 1
ATOM 2388 O O . PHE A 1 302 ? -9.812 -22.078 10.039 1 90.69 302 PHE A O 1
ATOM 2395 N N . LEU A 1 303 ? -9.609 -20.328 8.664 1 91.12 303 LEU A N 1
ATOM 2396 C CA . LEU A 1 303 ? -10.742 -20.797 7.883 1 91.12 303 LEU A CA 1
ATOM 2397 C C . LEU A 1 303 ? -10.414 -22.109 7.176 1 91.12 303 LEU A C 1
ATOM 2399 O O . LEU A 1 303 ? -11.266 -22.984 7.047 1 91.12 303 LEU A O 1
ATOM 2403 N N . ARG A 1 304 ? -9.281 -22.25 6.684 1 83.94 304 ARG A N 1
ATOM 2404 C CA . ARG A 1 304 ? -8.852 -23.484 6.035 1 83.94 304 ARG A CA 1
ATOM 2405 C C . ARG A 1 304 ? -8.891 -24.656 7.016 1 83.94 304 ARG A C 1
ATOM 2407 O O . ARG A 1 304 ? -9.227 -25.781 6.641 1 83.94 304 ARG A O 1
ATOM 2414 N N . PHE A 1 305 ? -8.508 -24.422 8.242 1 84.44 305 PHE A N 1
ATOM 2415 C CA . PHE A 1 305 ? -8.555 -25.453 9.273 1 84.44 305 PHE A CA 1
ATOM 2416 C C . PHE A 1 305 ? -9.992 -25.875 9.547 1 84.44 305 PHE A C 1
ATOM 2418 O O . PHE A 1 305 ? -10.258 -27.047 9.82 1 84.44 305 PHE A O 1
ATOM 2425 N N . LEU A 1 306 ? -10.859 -24.906 9.43 1 88.44 306 LEU A N 1
ATOM 2426 C CA . LEU A 1 306 ? -12.266 -25.203 9.664 1 88.44 306 LEU A CA 1
ATOM 2427 C C . LEU A 1 306 ? -12.891 -25.891 8.445 1 88.44 306 LEU A C 1
ATOM 2429 O O . LEU A 1 306 ? -13.891 -26.594 8.57 1 88.44 306 LEU A O 1
ATOM 2433 N N . ASN A 1 307 ? -12.359 -25.734 7.27 1 85.44 307 ASN A N 1
ATOM 2434 C CA . ASN A 1 307 ? -12.727 -26.375 6.008 1 85.44 307 ASN A CA 1
ATOM 2435 C C . ASN A 1 307 ? -14.242 -26.375 5.809 1 85.44 307 ASN A C 1
ATOM 2437 O O . ASN A 1 307 ? -14.859 -27.438 5.734 1 85.44 307 ASN A O 1
ATOM 2441 N N . PRO A 1 308 ? -14.797 -25.25 5.613 1 80.19 308 PRO A N 1
ATOM 2442 C CA . PRO A 1 308 ? -16.25 -25.156 5.512 1 80.19 308 PRO A CA 1
ATOM 2443 C C . PRO A 1 308 ? -16.812 -25.969 4.336 1 80.19 308 PRO A C 1
ATOM 2445 O O . PRO A 1 308 ? -17.922 -26.484 4.418 1 80.19 308 PRO A O 1
ATOM 2448 N N . TYR A 1 309 ? -16.141 -26.125 3.26 1 77.62 309 TYR A N 1
ATOM 2449 C CA . TYR A 1 309 ? -16.656 -26.781 2.061 1 77.62 309 TYR A CA 1
ATOM 2450 C C . TYR A 1 309 ? -16.156 -28.219 1.963 1 77.62 309 TYR A C 1
ATOM 2452 O O . TYR A 1 309 ? -16.594 -28.984 1.105 1 77.62 309 TYR A O 1
ATOM 2460 N N . GLY A 1 310 ? -15.266 -28.625 2.742 1 73.19 310 GLY A N 1
ATOM 2461 C CA . GLY A 1 310 ? -14.727 -29.969 2.732 1 73.19 310 GLY A CA 1
ATOM 2462 C C . GLY A 1 310 ? -13.711 -30.203 1.63 1 73.19 310 GLY A C 1
ATOM 2463 O O . GLY A 1 310 ? -13.273 -31.344 1.414 1 73.19 310 GLY A O 1
ATOM 2464 N N . THR A 1 311 ? -13.469 -29.266 0.791 1 71 311 THR A N 1
ATOM 2465 C CA . THR A 1 311 ? -12.562 -29.391 -0.346 1 71 311 THR A CA 1
ATOM 2466 C C . THR A 1 311 ? -11.156 -28.938 0.034 1 71 311 THR A C 1
ATOM 2468 O O . THR A 1 311 ? -10.203 -29.188 -0.709 1 71 311 THR A O 1
ATOM 2471 N N . GLY A 1 312 ? -10.969 -28.375 1.138 1 68.62 312 GLY A N 1
ATOM 2472 C CA . GLY A 1 312 ? -9.672 -27.859 1.546 1 68.62 312 GLY A CA 1
ATOM 2473 C C . GLY A 1 312 ? -9.375 -26.484 0.982 1 68.62 312 GLY A C 1
ATOM 2474 O O . GLY A 1 312 ? -8.398 -25.844 1.38 1 68.62 312 GLY A O 1
ATOM 2475 N N . LYS A 1 313 ? -10.234 -26.062 0.061 1 73.69 313 LYS A N 1
ATOM 2476 C CA . LYS A 1 313 ? -10.07 -24.734 -0.502 1 73.69 313 LYS A CA 1
ATOM 2477 C C . LYS A 1 313 ? -10.766 -23.672 0.354 1 73.69 313 LYS A C 1
ATOM 2479 O O . LYS A 1 313 ? -11.734 -23.984 1.049 1 73.69 313 LYS A O 1
ATOM 2484 N N . THR A 1 314 ? -10.211 -22.516 0.269 1 73.5 314 THR A N 1
ATOM 2485 C CA . THR A 1 314 ? -10.812 -21.422 1.027 1 73.5 314 THR A CA 1
ATOM 2486 C C . THR A 1 314 ? -12.07 -20.906 0.332 1 73.5 314 THR A C 1
ATOM 2488 O O . THR A 1 314 ? -13.055 -20.578 0.991 1 73.5 314 THR A O 1
ATOM 2491 N N . VAL A 1 315 ? -11.914 -20.766 -0.97 1 79.69 315 VAL A N 1
ATOM 2492 C CA . VAL A 1 315 ? -13.062 -20.312 -1.75 1 79.69 315 VAL A CA 1
ATOM 2493 C C . VAL A 1 315 ? -13.344 -21.312 -2.877 1 79.69 315 VAL A C 1
ATOM 2495 O O . VAL A 1 315 ? -12.414 -21.875 -3.463 1 79.69 315 VAL A O 1
ATOM 2498 N N . PRO A 1 316 ? -14.57 -21.453 -3.129 1 76.81 316 PRO A N 1
ATOM 2499 C CA . PRO A 1 316 ? -14.938 -22.484 -4.094 1 76.81 316 PRO A CA 1
ATOM 2500 C C . PRO A 1 316 ? -14.539 -22.141 -5.523 1 76.81 316 PRO A C 1
ATOM 2502 O O . PRO A 1 316 ? -14.383 -23.031 -6.363 1 76.81 316 PRO A O 1
ATOM 2505 N N . PHE A 1 317 ? -14.336 -20.922 -5.836 1 81.56 317 PHE A N 1
ATOM 2506 C CA . PHE A 1 317 ? -14.102 -20.562 -7.23 1 81.56 317 PHE A CA 1
ATOM 2507 C C . PHE A 1 317 ? -12.625 -20.312 -7.488 1 81.56 317 PHE A C 1
ATOM 2509 O O . PHE A 1 317 ? -12.258 -19.641 -8.445 1 81.56 317 PHE A O 1
ATOM 2516 N N . GLU A 1 318 ? -11.797 -20.844 -6.699 1 81.44 318 GLU A N 1
ATOM 2517 C CA . GLU A 1 318 ? -10.359 -20.844 -6.945 1 81.44 318 GLU A CA 1
ATOM 2518 C C . GLU A 1 318 ? -9.992 -21.812 -8.07 1 81.44 318 GLU A C 1
ATOM 2520 O O . GLU A 1 318 ? -10.438 -22.953 -8.078 1 81.44 318 GLU A O 1
ATOM 2525 N N . VAL A 1 319 ? -9.305 -21.328 -9.109 1 84.06 319 VAL A N 1
ATOM 2526 C CA . VAL A 1 319 ? -8.953 -22.156 -10.258 1 84.06 319 VAL A CA 1
ATOM 2527 C C . VAL A 1 319 ? -7.484 -21.938 -10.617 1 84.06 319 VAL A C 1
ATOM 2529 O O . VAL A 1 319 ? -6.898 -20.906 -10.273 1 84.06 319 VAL A O 1
ATOM 2532 N N . SER A 1 320 ? -6.891 -22.922 -11.289 1 81.5 320 SER A N 1
ATOM 2533 C CA . SER A 1 320 ? -5.516 -22.828 -11.758 1 81.5 320 SER A CA 1
ATOM 2534 C C . SER A 1 320 ? -5.434 -23.016 -13.273 1 81.5 320 SER A C 1
ATOM 2536 O O . SER A 1 320 ? -6.16 -23.844 -13.836 1 81.5 320 SER A O 1
ATOM 2538 N N . TYR A 1 321 ? -4.676 -22.219 -13.906 1 82.75 321 TYR A N 1
ATOM 2539 C CA . TYR A 1 321 ? -4.52 -22.297 -15.352 1 82.75 321 TYR A CA 1
ATOM 2540 C C . TYR A 1 321 ? -3.092 -22.672 -15.727 1 82.75 321 TYR A C 1
ATOM 2542 O O . TYR A 1 321 ? -2.133 -22.156 -15.148 1 82.75 321 TYR A O 1
ATOM 2550 N N . THR A 1 322 ? -2.881 -23.578 -16.641 1 76.19 322 THR A N 1
ATOM 2551 C CA . THR A 1 322 ? -1.556 -23.969 -17.125 1 76.19 322 THR A CA 1
ATOM 2552 C C . THR A 1 322 ? -1.32 -23.469 -18.547 1 76.19 322 THR A C 1
ATOM 2554 O O . THR A 1 322 ? -0.214 -23.594 -19.078 1 76.19 322 THR A O 1
ATOM 2557 N N . SER A 1 323 ? -2.318 -22.906 -19.094 1 81.88 323 SER A N 1
ATOM 2558 C CA . SER A 1 323 ? -2.201 -22.406 -20.453 1 81.88 323 SER A CA 1
ATOM 2559 C C . SER A 1 323 ? -1.405 -21.109 -20.516 1 81.88 323 SER A C 1
ATOM 2561 O O . SER A 1 323 ? -1.222 -20.438 -19.5 1 81.88 323 SER A O 1
ATOM 2563 N N . ASP A 1 324 ? -0.864 -20.828 -21.719 1 79.88 324 ASP A N 1
ATOM 2564 C CA . ASP A 1 324 ? -0.143 -19.578 -21.984 1 79.88 324 ASP A CA 1
ATOM 2565 C C . ASP A 1 324 ? -0.902 -18.703 -22.969 1 79.88 324 ASP A C 1
ATOM 2567 O O . ASP A 1 324 ? -1.896 -19.141 -23.562 1 79.88 324 ASP A O 1
ATOM 2571 N N . TRP A 1 325 ? -0.488 -17.484 -23 1 84.12 325 TRP A N 1
ATOM 2572 C CA . TRP A 1 325 ? -1.178 -16.578 -23.906 1 84.12 325 TRP A CA 1
ATOM 2573 C C . TRP A 1 325 ? -0.209 -15.977 -24.906 1 84.12 325 TRP A C 1
ATOM 2575 O O . TRP A 1 325 ? 1.005 -15.977 -24.703 1 84.12 325 TRP A O 1
ATOM 2585 N N . ARG A 1 326 ? -0.736 -15.586 -26.078 1 83.62 326 ARG A N 1
ATOM 2586 C CA . ARG A 1 326 ? 0.037 -14.953 -27.141 1 83.62 326 ARG A CA 1
ATOM 2587 C C . ARG A 1 326 ? -0.16 -13.445 -27.141 1 83.62 326 ARG A C 1
ATOM 2589 O O . ARG A 1 326 ? -1.24 -12.953 -26.797 1 83.62 326 ARG A O 1
ATOM 2596 N N . PRO A 1 327 ? 0.855 -12.609 -27.5 1 80.25 327 PRO A N 1
ATOM 2597 C CA . PRO A 1 327 ? 0.81 -11.148 -27.422 1 80.25 327 PRO A CA 1
ATOM 2598 C C . PRO A 1 327 ? -0.346 -10.547 -28.219 1 80.25 327 PRO A C 1
ATOM 2600 O O . PRO A 1 327 ? -0.926 -9.539 -27.797 1 80.25 327 PRO A O 1
ATOM 2603 N N . ILE A 1 328 ? -0.673 -11.156 -29.25 1 86.31 328 ILE A N 1
ATOM 2604 C CA . ILE A 1 328 ? -1.716 -10.609 -30.109 1 86.31 328 ILE A CA 1
ATOM 2605 C C . ILE A 1 328 ? -3.062 -10.68 -29.391 1 86.31 328 ILE A C 1
ATOM 2607 O O . ILE A 1 328 ? -3.988 -9.93 -29.719 1 86.31 328 ILE A O 1
ATOM 2611 N N . GLU A 1 329 ? -3.166 -11.57 -28.422 1 91.12 329 GLU A N 1
ATOM 2612 C CA . GLU A 1 329 ? -4.398 -11.688 -27.656 1 91.12 329 GLU A CA 1
ATOM 2613 C C . GLU A 1 329 ? -4.66 -10.438 -26.828 1 91.12 329 GLU A C 1
ATOM 2615 O O . GLU A 1 329 ? -5.762 -10.25 -26.297 1 91.12 329 GLU A O 1
ATOM 2620 N N . LEU A 1 330 ? -3.707 -9.539 -26.766 1 88.38 330 LEU A N 1
ATOM 2621 C CA . LEU A 1 330 ? -3.855 -8.305 -26 1 88.38 330 LEU A CA 1
ATOM 2622 C C . LEU A 1 330 ? -4.996 -7.457 -26.547 1 88.38 330 LEU A C 1
ATOM 2624 O O . LEU A 1 330 ? -5.66 -6.742 -25.781 1 88.38 330 LEU A O 1
ATOM 2628 N N . VAL A 1 331 ? -5.227 -7.562 -27.766 1 93.06 331 VAL A N 1
ATOM 2629 C CA . VAL A 1 331 ? -6.312 -6.805 -28.375 1 93.06 331 VAL A CA 1
ATOM 2630 C C . VAL A 1 331 ? -7.652 -7.27 -27.812 1 93.06 331 VAL A C 1
ATOM 2632 O O . VAL A 1 331 ? -8.539 -6.453 -27.547 1 93.06 331 VAL A O 1
ATOM 2635 N N . PHE A 1 332 ? -7.773 -8.602 -27.609 1 95.44 332 PHE A N 1
ATOM 2636 C CA . PHE A 1 332 ? -9.008 -9.156 -27.062 1 95.44 332 PHE A CA 1
ATOM 2637 C C . PHE A 1 332 ? -9.18 -8.734 -25.609 1 95.44 332 PHE A C 1
ATOM 2639 O O . PHE A 1 332 ? -10.297 -8.453 -25.156 1 95.44 332 PHE A O 1
ATOM 2646 N N . PHE A 1 333 ? -8.094 -8.68 -24.891 1 95.94 333 PHE A N 1
ATOM 2647 C CA . PHE A 1 333 ? -8.172 -8.281 -23.484 1 95.94 333 PHE A CA 1
ATOM 2648 C C . PHE A 1 333 ? -8.539 -6.809 -23.359 1 95.94 333 PHE A C 1
ATOM 2650 O O . PHE A 1 333 ? -9.234 -6.414 -22.422 1 95.94 333 PHE A O 1
ATOM 2657 N N . VAL A 1 334 ? -8.086 -5.977 -24.266 1 95.5 334 VAL A N 1
ATOM 2658 C CA . VAL A 1 334 ? -8.461 -4.566 -24.297 1 95.5 334 VAL A CA 1
ATOM 2659 C C . VAL A 1 334 ? -9.953 -4.438 -24.578 1 95.5 334 VAL A C 1
ATOM 2661 O O . VAL A 1 334 ? -10.641 -3.629 -23.953 1 95.5 334 VAL A O 1
ATOM 2664 N N . MET A 1 335 ? -10.445 -5.258 -25.469 1 97.94 335 MET A N 1
ATOM 2665 C CA . MET A 1 335 ? -11.875 -5.234 -25.781 1 97.94 335 MET A CA 1
ATOM 2666 C C . MET A 1 335 ? -12.711 -5.629 -24.578 1 97.94 335 MET A C 1
ATOM 2668 O O . MET A 1 335 ? -13.75 -5.023 -24.312 1 97.94 335 MET A O 1
ATOM 2672 N N . ILE A 1 336 ? -12.234 -6.648 -23.906 1 98.25 336 ILE A N 1
ATOM 2673 C CA . ILE A 1 336 ? -12.914 -7.074 -22.688 1 98.25 336 ILE A CA 1
ATOM 2674 C C . ILE A 1 336 ? -12.906 -5.941 -21.672 1 98.25 336 ILE A C 1
ATOM 2676 O O . ILE A 1 336 ? -13.914 -5.691 -21 1 98.25 336 ILE A O 1
ATOM 2680 N N . GLY A 1 337 ? -11.766 -5.258 -21.531 1 98.12 337 GLY A N 1
ATOM 2681 C CA . GLY A 1 337 ? -11.68 -4.113 -20.641 1 98.12 337 GLY A CA 1
ATOM 2682 C C . GLY A 1 337 ? -12.664 -3.01 -20.984 1 98.12 337 GLY A C 1
ATOM 2683 O O . GLY A 1 337 ? -13.297 -2.432 -20.109 1 98.12 337 GLY A O 1
ATOM 2684 N N . ILE A 1 338 ? -12.844 -2.756 -22.219 1 98.25 338 ILE A N 1
ATOM 2685 C CA . ILE A 1 338 ? -13.781 -1.734 -22.688 1 98.25 338 ILE A CA 1
ATOM 2686 C C . ILE A 1 338 ? -15.203 -2.135 -22.312 1 98.25 338 ILE A C 1
ATOM 2688 O O . ILE A 1 338 ? -15.961 -1.325 -21.766 1 98.25 338 ILE A O 1
ATOM 2692 N N . ALA A 1 339 ? -15.5 -3.352 -22.547 1 98.62 339 ALA A N 1
ATOM 2693 C CA . ALA A 1 339 ? -16.828 -3.842 -22.219 1 98.62 339 ALA A CA 1
ATOM 2694 C C . ALA A 1 339 ? -17.094 -3.762 -20.719 1 98.62 339 ALA A C 1
ATOM 2696 O O . ALA A 1 339 ? -18.188 -3.377 -20.297 1 98.62 339 ALA A O 1
ATOM 2697 N N . GLY A 1 340 ? -16.125 -4.152 -20 1 98.56 340 GLY A N 1
ATOM 2698 C CA . GLY A 1 340 ? -16.266 -4.074 -18.562 1 98.56 340 GLY A CA 1
ATOM 2699 C C . GLY A 1 340 ? -16.453 -2.658 -18.047 1 98.56 340 GLY A C 1
ATOM 2700 O O . GLY A 1 340 ? -17.25 -2.416 -17.141 1 98.56 340 GLY A O 1
ATOM 2701 N N . GLY A 1 341 ? -15.703 -1.736 -18.594 1 98.31 341 GLY A N 1
ATOM 2702 C CA . GLY A 1 341 ? -15.844 -0.34 -18.219 1 98.31 341 GLY A CA 1
ATOM 2703 C C . GLY A 1 341 ? -17.203 0.232 -18.547 1 98.31 341 GLY A C 1
ATOM 2704 O O . GLY A 1 341 ? -17.797 0.96 -17.75 1 98.31 341 GLY A O 1
ATOM 2705 N N . ILE A 1 342 ? -17.703 -0.134 -19.688 1 98.44 342 ILE A N 1
ATOM 2706 C CA . ILE A 1 342 ? -19.031 0.334 -20.109 1 98.44 342 ILE A CA 1
ATOM 2707 C C . ILE A 1 342 ? -20.094 -0.229 -19.172 1 98.44 342 ILE A C 1
ATOM 2709 O O . ILE A 1 342 ? -20.953 0.509 -18.688 1 98.44 342 ILE A O 1
ATOM 2713 N N . TYR A 1 343 ? -19.984 -1.489 -18.938 1 98.5 343 TYR A N 1
ATOM 2714 C CA . TYR A 1 343 ? -20.938 -2.123 -18.031 1 98.5 343 TYR A CA 1
ATOM 2715 C C . TYR A 1 343 ? -20.891 -1.465 -16.656 1 98.5 343 TYR A C 1
ATOM 2717 O O . TYR A 1 343 ? -21.938 -1.11 -16.109 1 98.5 343 TYR A O 1
ATOM 2725 N N . GLY A 1 344 ? -19.75 -1.386 -16.125 1 98.25 344 GLY A N 1
ATOM 2726 C CA . GLY A 1 344 ? -19.609 -0.827 -14.781 1 98.25 344 GLY A CA 1
ATOM 2727 C C . GLY A 1 344 ? -20.156 0.583 -14.672 1 98.25 344 GLY A C 1
ATOM 2728 O O . GLY A 1 344 ? -20.891 0.897 -13.727 1 98.25 344 GLY A O 1
ATOM 2729 N N . ALA A 1 345 ? -19.859 1.449 -15.602 1 97.88 345 ALA A N 1
ATOM 2730 C CA . ALA A 1 345 ? -20.328 2.834 -15.578 1 97.88 345 ALA A CA 1
ATOM 2731 C C . ALA A 1 345 ? -21.844 2.9 -15.711 1 97.88 345 ALA A C 1
ATOM 2733 O O . ALA A 1 345 ? -22.5 3.684 -15.023 1 97.88 345 ALA A O 1
ATOM 2734 N N . LEU A 1 346 ? -22.359 2.076 -16.562 1 97.94 346 LEU A N 1
ATOM 2735 C CA . LEU A 1 346 ? -23.812 2.057 -16.75 1 97.94 346 LEU A CA 1
ATOM 2736 C C . LEU A 1 346 ? -24.516 1.501 -15.523 1 97.94 346 LEU A C 1
ATOM 2738 O O . LEU A 1 346 ? -25.609 1.942 -15.172 1 97.94 346 LEU A O 1
ATOM 2742 N N . PHE A 1 347 ? -23.906 0.534 -14.992 1 98 347 PHE A N 1
ATOM 2743 C CA . PHE A 1 347 ? -24.453 -0.018 -13.758 1 98 347 PHE A CA 1
ATOM 2744 C C . PHE A 1 347 ? -24.531 1.05 -12.672 1 98 347 PHE A C 1
ATOM 2746 O O . PHE A 1 347 ? -25.531 1.158 -11.961 1 98 347 PHE A O 1
ATOM 2753 N N . CYS A 1 348 ? -23.5 1.812 -12.469 1 96.75 348 CYS A N 1
ATOM 2754 C CA . CYS A 1 348 ? -23.453 2.873 -11.469 1 96.75 348 CYS A CA 1
ATOM 2755 C C . CYS A 1 348 ? -24.547 3.914 -11.734 1 96.75 348 CYS A C 1
ATOM 2757 O O . CYS A 1 348 ? -25.25 4.332 -10.812 1 96.75 348 CYS A O 1
ATOM 2759 N N . LYS A 1 349 ? -24.688 4.316 -12.953 1 95.75 349 LYS A N 1
ATOM 2760 C CA . LYS A 1 349 ? -25.719 5.285 -13.312 1 95.75 349 LYS A CA 1
ATOM 2761 C C . LYS A 1 349 ? -27.109 4.715 -13.086 1 95.75 349 LYS A C 1
ATOM 2763 O O . LYS A 1 349 ? -28.016 5.418 -12.625 1 95.75 349 LYS A O 1
ATOM 2768 N N . PHE A 1 350 ? -27.219 3.488 -13.453 1 95.94 350 PHE A N 1
ATOM 2769 C CA . PHE A 1 350 ? -28.5 2.824 -13.297 1 95.94 350 PHE A CA 1
ATOM 2770 C C . PHE A 1 350 ? -28.891 2.717 -11.828 1 95.94 350 PHE A C 1
ATOM 2772 O O . PHE A 1 350 ? -30.047 2.902 -11.469 1 95.94 350 PHE A O 1
ATOM 2779 N N . SER A 1 351 ? -27.984 2.381 -11.023 1 93.56 351 SER A N 1
ATOM 2780 C CA . SER A 1 351 ? -28.266 2.211 -9.602 1 93.56 351 SER A CA 1
ATOM 2781 C C . SER A 1 351 ? -28.797 3.498 -8.984 1 93.56 351 SER A C 1
ATOM 2783 O O . SER A 1 351 ? -29.688 3.459 -8.125 1 93.56 351 SER A O 1
ATOM 2785 N N . VAL A 1 352 ? -28.281 4.629 -9.359 1 90.88 352 VAL A N 1
ATOM 2786 C CA . VAL A 1 352 ? -28.75 5.914 -8.844 1 90.88 352 VAL A CA 1
ATOM 2787 C C . VAL A 1 352 ? -30.109 6.258 -9.445 1 90.88 352 VAL A C 1
ATOM 2789 O O . VAL A 1 352 ? -31.016 6.707 -8.734 1 90.88 352 VAL A O 1
ATOM 2792 N N . TRP A 1 353 ? -30.234 5.996 -10.703 1 92.62 353 TRP A N 1
ATOM 2793 C CA . TRP A 1 353 ? -31.484 6.297 -11.406 1 92.62 353 TRP A CA 1
ATOM 2794 C C . TRP A 1 353 ? -32.625 5.441 -10.875 1 92.62 353 TRP A C 1
ATOM 2796 O O . TRP A 1 353 ? -33.719 5.938 -10.648 1 92.62 353 TRP A O 1
ATOM 2806 N N . TRP A 1 354 ? -32.375 4.141 -10.758 1 91.75 354 TRP A N 1
ATOM 2807 C CA . TRP A 1 354 ? -33.375 3.195 -10.281 1 91.75 354 TRP A CA 1
ATOM 2808 C C . TRP A 1 354 ? -33.844 3.574 -8.883 1 91.75 354 TRP A C 1
ATOM 2810 O O . TRP A 1 354 ? -35.031 3.428 -8.562 1 91.75 354 TRP A O 1
ATOM 2820 N N . GLY A 1 355 ? -33 4.047 -8.047 1 86.12 355 GLY A N 1
ATOM 2821 C CA . GLY A 1 355 ? -33.344 4.496 -6.707 1 86.12 355 GLY A CA 1
ATOM 2822 C C . GLY A 1 355 ? -34.25 5.707 -6.703 1 86.12 355 GLY A C 1
ATOM 2823 O O . GLY A 1 355 ? -35.219 5.754 -5.941 1 86.12 355 GLY A O 1
ATOM 2824 N N . LYS A 1 356 ? -34.031 6.613 -7.586 1 85.81 356 LYS A N 1
ATOM 2825 C CA . LYS A 1 356 ? -34.812 7.852 -7.629 1 85.81 356 LYS A CA 1
ATOM 2826 C C . LYS A 1 356 ? -36.125 7.645 -8.352 1 85.81 356 LYS A C 1
ATOM 2828 O O . LYS A 1 356 ? -37.156 8.242 -7.992 1 85.81 356 LYS A O 1
ATOM 2833 N N . TRP A 1 357 ? -36.094 6.75 -9.305 1 87.19 357 TRP A N 1
ATOM 2834 C CA . TRP A 1 357 ? -37.281 6.578 -10.141 1 87.19 357 TRP A CA 1
ATOM 2835 C C . TRP A 1 357 ? -38.219 5.543 -9.547 1 87.19 357 TRP A C 1
ATOM 2837 O O . TRP A 1 357 ? -39.406 5.836 -9.297 1 87.19 357 TRP A O 1
ATOM 2847 N N . PHE A 1 358 ? -37.719 4.336 -9.367 1 86.38 358 PHE A N 1
ATOM 2848 C CA . PHE A 1 358 ? -38.594 3.232 -8.953 1 86.38 358 PHE A CA 1
ATOM 2849 C C . PHE A 1 358 ? -38.812 3.246 -7.445 1 86.38 358 PHE A C 1
ATOM 2851 O O . PHE A 1 358 ? -39.938 3.131 -6.973 1 86.38 358 PHE A O 1
ATOM 2858 N N . ARG A 1 359 ? -37.812 3.465 -6.68 1 85.25 359 ARG A N 1
ATOM 2859 C CA . ARG A 1 359 ? -37.906 3.318 -5.227 1 85.25 359 ARG A CA 1
ATOM 2860 C C . ARG A 1 359 ? -38.531 4.551 -4.586 1 85.25 359 ARG A C 1
ATOM 2862 O O . ARG A 1 359 ? -38.812 4.547 -3.391 1 85.25 359 ARG A O 1
ATOM 2869 N N . SER A 1 360 ? -38.688 5.605 -5.422 1 83.12 360 SER A N 1
ATOM 2870 C CA . SER A 1 360 ? -39.344 6.816 -4.926 1 83.12 360 SER A CA 1
ATOM 2871 C C . SER A 1 360 ? -40.875 6.738 -5.094 1 83.12 360 SER A C 1
ATOM 2873 O O . SER A 1 360 ? -41.594 7.539 -4.512 1 83.12 360 SER A O 1
ATOM 2875 N N . LYS A 1 361 ? -41.281 5.715 -5.711 1 86.31 361 LYS A N 1
ATOM 2876 C CA . LYS A 1 361 ? -42.719 5.566 -5.902 1 86.31 361 LYS A CA 1
ATOM 2877 C C . LYS A 1 361 ? -43.406 5.219 -4.59 1 86.31 361 LYS A C 1
ATOM 2879 O O . LYS A 1 361 ? -42.844 4.508 -3.756 1 86.31 361 LYS A O 1
ATOM 2884 N N . LYS A 1 362 ? -44.594 5.688 -4.402 1 82.44 362 LYS A N 1
ATOM 2885 C CA . LYS A 1 362 ? -45.344 5.637 -3.15 1 82.44 362 LYS A CA 1
ATOM 2886 C C . LYS A 1 362 ? -45.531 4.199 -2.678 1 82.44 362 LYS A C 1
ATOM 2888 O O . LYS A 1 362 ? -45.438 3.916 -1.48 1 82.44 362 LYS A O 1
ATOM 2893 N N . PHE A 1 363 ? -45.75 3.273 -3.641 1 83.38 363 PHE A N 1
ATOM 2894 C CA . PHE A 1 363 ? -46.031 1.89 -3.283 1 83.38 363 PHE A CA 1
ATOM 2895 C C . PHE A 1 363 ? -44.781 1.192 -2.768 1 83.38 363 PHE A C 1
ATOM 2897 O O . PHE A 1 363 ? -44.875 0.196 -2.047 1 83.38 363 PHE A O 1
ATOM 2904 N N . ILE A 1 364 ? -43.625 1.678 -2.99 1 84 364 ILE A N 1
ATOM 2905 C CA . ILE A 1 364 ? -42.375 1.03 -2.635 1 84 364 ILE A CA 1
ATOM 2906 C C . ILE A 1 364 ? -41.719 1.799 -1.501 1 84 364 ILE A C 1
ATOM 2908 O O . ILE A 1 364 ? -41.188 1.197 -0.561 1 84 364 ILE A O 1
ATOM 2912 N N . LYS A 1 365 ? -41.656 3.166 -1.499 1 78.31 365 LYS A N 1
ATOM 2913 C CA . LYS A 1 365 ? -40.938 4.016 -0.562 1 78.31 365 LYS A CA 1
ATOM 2914 C C . LYS A 1 365 ? -41.312 3.697 0.88 1 78.31 365 LYS A C 1
ATOM 2916 O O . LYS A 1 365 ? -40.438 3.613 1.754 1 78.31 365 LYS A O 1
ATOM 2921 N N . GLY A 1 366 ? -42.531 3.365 1.151 1 78.12 366 GLY A N 1
ATOM 2922 C CA . GLY A 1 366 ? -42.938 3.143 2.525 1 78.12 366 GLY A CA 1
ATOM 2923 C C . GLY A 1 366 ? -43 1.674 2.9 1 78.12 366 GLY A C 1
ATOM 2924 O O . GLY A 1 366 ? -43.219 1.334 4.066 1 78.12 366 GLY A O 1
ATOM 2925 N N . HIS A 1 367 ? -42.688 0.813 1.922 1 89.62 367 HIS A N 1
ATOM 2926 C CA . HIS A 1 367 ? -42.844 -0.613 2.195 1 89.62 367 HIS A CA 1
ATOM 2927 C C . HIS A 1 367 ? -41.656 -1.397 1.62 1 89.62 367 HIS A C 1
ATOM 2929 O O . HIS A 1 367 ? -41.812 -2.143 0.651 1 89.62 367 HIS A O 1
ATOM 2935 N N . PRO A 1 368 ? -40.562 -1.352 2.314 1 91.31 368 PRO A N 1
ATOM 2936 C CA . PRO A 1 368 ? -39.406 -2.031 1.792 1 91.31 368 PRO A CA 1
ATOM 2937 C C . PRO A 1 368 ? -39.594 -3.543 1.675 1 91.31 368 PRO A C 1
ATOM 2939 O O . PRO A 1 368 ? -38.938 -4.184 0.834 1 91.31 368 PRO A O 1
ATOM 2942 N N . ILE A 1 369 ? -40.469 -4.164 2.41 1 95.56 369 ILE A N 1
ATOM 2943 C CA . ILE A 1 369 ? -40.719 -5.602 2.371 1 95.56 369 ILE A CA 1
ATOM 2944 C C . ILE A 1 369 ? -41.344 -5.988 1.021 1 95.56 369 ILE A C 1
ATOM 2946 O O . ILE A 1 369 ? -40.969 -7.012 0.44 1 95.56 369 ILE A O 1
ATOM 2950 N N . ASN A 1 370 ? -42.156 -5.152 0.484 1 94.25 370 ASN A N 1
ATOM 2951 C CA . ASN A 1 370 ? -42.812 -5.441 -0.793 1 94.25 370 ASN A CA 1
ATOM 2952 C C . ASN A 1 370 ? -41.812 -5.438 -1.94 1 94.25 370 ASN A C 1
ATOM 2954 O O . ASN A 1 370 ? -41.906 -6.254 -2.857 1 94.25 370 ASN A O 1
ATOM 2958 N N . GLU A 1 371 ? -40.969 -4.516 -1.859 1 95 371 GLU A N 1
ATOM 2959 C CA . GLU A 1 371 ? -39.969 -4.473 -2.916 1 95 371 GLU A CA 1
ATOM 2960 C C . GLU A 1 371 ? -39.094 -5.734 -2.914 1 95 371 GLU A C 1
ATOM 2962 O O . GLU A 1 371 ? -38.844 -6.312 -3.971 1 95 371 GLU A O 1
ATOM 2967 N N . VAL A 1 372 ? -38.688 -6.152 -1.731 1 97.06 372 VAL A N 1
ATOM 2968 C CA . VAL A 1 372 ? -37.812 -7.316 -1.604 1 97.06 372 VAL A CA 1
ATOM 2969 C C . VAL A 1 372 ? -38.562 -8.57 -2.074 1 97.06 372 VAL A C 1
ATOM 2971 O O . VAL A 1 372 ? -38 -9.398 -2.795 1 97.06 372 VAL A O 1
ATOM 2974 N N . LEU A 1 373 ? -39.812 -8.711 -1.744 1 96.81 373 LEU A N 1
ATOM 2975 C CA . LEU A 1 373 ? -40.594 -9.883 -2.127 1 96.81 373 LEU A CA 1
ATOM 2976 C C . LEU A 1 373 ? -40.844 -9.891 -3.631 1 96.81 373 LEU A C 1
ATOM 2978 O O . LEU A 1 373 ? -40.812 -10.953 -4.258 1 96.81 373 LEU A O 1
ATOM 2982 N N . LEU A 1 374 ? -41.031 -8.742 -4.172 1 95.38 374 LEU A N 1
ATOM 2983 C CA . LEU A 1 374 ? -41.25 -8.641 -5.609 1 95.38 374 LEU A CA 1
ATOM 2984 C C . LEU A 1 374 ? -40 -9.07 -6.383 1 95.38 374 LEU A C 1
ATOM 2986 O O . LEU A 1 374 ? -40.094 -9.867 -7.32 1 95.38 374 LEU A O 1
ATOM 2990 N N . ILE A 1 375 ? -38.938 -8.547 -5.969 1 96.06 375 ILE A N 1
ATOM 2991 C CA . ILE A 1 375 ? -37.688 -8.836 -6.676 1 96.06 375 ILE A CA 1
ATOM 2992 C C . ILE A 1 375 ? -37.281 -10.297 -6.441 1 96.06 375 ILE A C 1
ATOM 2994 O O . ILE A 1 375 ? -36.781 -10.961 -7.344 1 96.06 375 ILE A O 1
ATOM 2998 N N . ALA A 1 376 ? -37.5 -10.812 -5.238 1 97.5 376 ALA A N 1
ATOM 2999 C CA . ALA A 1 376 ? -37.25 -12.219 -4.961 1 97.5 376 ALA A CA 1
ATOM 3000 C C . ALA A 1 376 ? -38.125 -13.125 -5.816 1 97.5 376 ALA A C 1
ATOM 3002 O O . ALA A 1 376 ? -37.656 -14.156 -6.32 1 97.5 376 ALA A O 1
ATOM 3003 N N . GLY A 1 377 ? -39.375 -12.75 -5.953 1 96.38 377 GLY A N 1
ATOM 3004 C CA . GLY A 1 377 ? -40.281 -13.508 -6.801 1 96.38 377 GLY A CA 1
ATOM 3005 C C . GLY A 1 377 ? -39.875 -13.484 -8.266 1 96.38 377 GLY A C 1
ATOM 3006 O O . GLY A 1 377 ? -39.906 -14.516 -8.938 1 96.38 377 GLY A O 1
ATOM 3007 N N . LEU A 1 378 ? -39.5 -12.336 -8.688 1 96.25 378 LEU A N 1
ATOM 3008 C CA . LEU A 1 378 ? -39.031 -12.195 -10.07 1 96.25 378 LEU A CA 1
ATOM 3009 C C . LEU A 1 378 ? -37.781 -13 -10.32 1 96.25 378 LEU A C 1
ATOM 3011 O O . LEU A 1 378 ? -37.625 -13.602 -11.391 1 96.25 378 LEU A O 1
ATOM 3015 N N . THR A 1 379 ? -36.875 -12.977 -9.367 1 96.56 379 THR A N 1
ATOM 3016 C CA . THR A 1 379 ? -35.625 -13.734 -9.484 1 96.56 379 THR A CA 1
ATOM 3017 C C . THR A 1 379 ? -35.938 -15.227 -9.555 1 96.56 379 THR A C 1
ATOM 3019 O O . THR A 1 379 ? -35.344 -15.938 -10.383 1 96.56 379 THR A O 1
ATOM 3022 N N . GLY A 1 380 ? -36.812 -15.711 -8.688 1 93.94 380 GLY A N 1
ATOM 3023 C CA . GLY A 1 380 ? -37.156 -17.125 -8.727 1 93.94 380 GLY A CA 1
ATOM 3024 C C . GLY A 1 380 ? -37.781 -17.531 -10.039 1 93.94 380 GLY A C 1
ATOM 3025 O O . GLY A 1 380 ? -37.5 -18.625 -10.555 1 93.94 380 GLY A O 1
ATOM 3026 N N . LEU A 1 381 ? -38.5 -16.672 -10.648 1 94.12 381 LEU A N 1
ATOM 3027 C CA . LEU A 1 381 ? -39.219 -16.969 -11.891 1 94.12 381 LEU A CA 1
ATOM 3028 C C . LEU A 1 381 ? -38.25 -17.031 -13.07 1 94.12 381 LEU A C 1
ATOM 3030 O O . LEU A 1 381 ? -38.375 -17.906 -13.93 1 94.12 381 LEU A O 1
ATOM 3034 N N . LEU A 1 382 ? -37.312 -16.156 -13.047 1 94.62 382 LEU A N 1
ATOM 3035 C CA . LEU A 1 382 ? -36.438 -16.016 -14.211 1 94.62 382 LEU A CA 1
ATOM 3036 C C . LEU A 1 382 ? -35.25 -16.969 -14.141 1 94.62 382 LEU A C 1
ATOM 3038 O O . LEU A 1 382 ? -34.688 -17.312 -15.164 1 94.62 382 LEU A O 1
ATOM 3042 N N . THR A 1 383 ? -34.938 -17.406 -13 1 93.5 383 THR A N 1
ATOM 3043 C CA . THR A 1 383 ? -33.688 -18.156 -12.867 1 93.5 383 THR A CA 1
ATOM 3044 C C . THR A 1 383 ? -33.938 -19.656 -12.953 1 93.5 383 THR A C 1
ATOM 3046 O O . THR A 1 383 ? -33 -20.438 -13.195 1 93.5 383 THR A O 1
ATOM 3049 N N . PHE A 1 384 ? -35.094 -20.141 -12.953 1 89.19 384 PHE A N 1
ATOM 3050 C CA . PHE A 1 384 ? -35.406 -21.562 -12.883 1 89.19 384 PHE A CA 1
ATOM 3051 C C . PHE A 1 384 ? -35.219 -22.234 -14.234 1 89.19 384 PHE A C 1
ATOM 3053 O O . PHE A 1 384 ? -34.781 -23.391 -14.305 1 89.19 384 PHE A O 1
ATOM 3060 N N . SER A 1 385 ? -35.375 -21.562 -15.312 1 87.5 385 SER A N 1
ATOM 3061 C CA . SER A 1 385 ? -35.438 -22.172 -16.641 1 87.5 385 SER A CA 1
ATOM 3062 C C . SER A 1 385 ? -34.031 -22.406 -17.203 1 87.5 385 SER A C 1
ATOM 3064 O O . SER A 1 385 ? -33.844 -23.219 -18.109 1 87.5 385 SER A O 1
ATOM 3066 N N . ASN A 1 386 ? -33.094 -21.688 -16.812 1 90.75 386 ASN A N 1
ATOM 3067 C CA . ASN A 1 386 ? -31.734 -21.75 -17.328 1 90.75 386 ASN A CA 1
ATOM 3068 C C . ASN A 1 386 ? -30.766 -22.344 -16.312 1 90.75 386 ASN A C 1
ATOM 3070 O O . ASN A 1 386 ? -30.688 -21.891 -15.18 1 90.75 386 ASN A O 1
ATOM 3074 N N . PRO A 1 387 ? -30.062 -23.391 -16.766 1 88.56 387 PRO A N 1
ATOM 3075 C CA . PRO A 1 387 ? -29.141 -24.047 -15.82 1 88.56 387 PRO A CA 1
ATOM 3076 C C . PRO A 1 387 ? -28.047 -23.109 -15.328 1 88.56 387 PRO A C 1
ATOM 3078 O O . PRO A 1 387 ? -27.562 -23.266 -14.203 1 88.56 387 PRO A O 1
ATOM 3081 N N . TYR A 1 388 ? -27.688 -22.125 -16.094 1 91.94 388 TYR A N 1
ATOM 3082 C CA . TYR A 1 388 ? -26.625 -21.219 -15.703 1 91.94 388 TYR A CA 1
ATOM 3083 C C . TYR A 1 388 ? -27.141 -20.156 -14.734 1 91.94 388 TYR A C 1
ATOM 3085 O O . TYR A 1 388 ? -26.375 -19.578 -13.961 1 91.94 388 TYR A O 1
ATOM 3093 N N . THR A 1 389 ? -28.375 -19.938 -14.734 1 92.75 389 THR A N 1
ATOM 3094 C CA . THR A 1 389 ? -28.922 -18.938 -13.828 1 92.75 389 THR A CA 1
ATOM 3095 C C . THR A 1 389 ? -29.422 -19.594 -12.547 1 92.75 389 THR A C 1
ATOM 3097 O O . THR A 1 389 ? -29.594 -18.922 -11.516 1 92.75 389 THR A O 1
ATOM 3100 N N . LYS A 1 390 ? -29.641 -20.875 -12.625 1 87.5 390 LYS A N 1
ATOM 3101 C CA . LYS A 1 390 ? -30.156 -21.609 -11.477 1 87.5 390 LYS A CA 1
ATOM 3102 C C . LYS A 1 390 ? -29.062 -21.891 -10.461 1 87.5 390 LYS A C 1
ATOM 3104 O O . LYS A 1 390 ? -29.328 -22 -9.258 1 87.5 390 LYS A O 1
ATOM 3109 N N . SER A 1 391 ? -27.859 -21.984 -10.898 1 87.69 391 SER A N 1
ATOM 3110 C CA . SER A 1 391 ? -26.719 -22.281 -10.031 1 87.69 391 SER A CA 1
ATOM 3111 C C . SER A 1 391 ? -26.359 -21.062 -9.172 1 87.69 391 SER A C 1
ATOM 3113 O O . SER A 1 391 ? -26.5 -19.922 -9.609 1 87.69 391 SER A O 1
ATOM 3115 N N . PRO A 1 392 ? -26.031 -21.422 -7.898 1 89 392 PRO A N 1
ATOM 3116 C CA . PRO A 1 392 ? -25.578 -20.312 -7.059 1 89 392 PRO A CA 1
ATOM 3117 C C . PRO A 1 392 ? -24.438 -19.516 -7.707 1 89 392 PRO A C 1
ATOM 3119 O O . PRO A 1 392 ? -23.672 -20.062 -8.508 1 89 392 PRO A O 1
ATOM 3122 N N . ILE A 1 393 ? -24.359 -18.297 -7.344 1 91.94 393 ILE A N 1
ATOM 3123 C CA . ILE A 1 393 ? -23.5 -17.328 -8 1 91.94 393 ILE A CA 1
ATOM 3124 C C . ILE A 1 393 ? -22.047 -17.797 -7.902 1 91.94 393 ILE A C 1
ATOM 3126 O O . ILE A 1 393 ? -21.266 -17.656 -8.859 1 91.94 393 ILE A O 1
ATOM 3130 N N . THR A 1 394 ? -21.578 -18.328 -6.785 1 90.69 394 THR A N 1
ATOM 3131 C CA . THR A 1 394 ? -20.203 -18.734 -6.59 1 90.69 394 THR A CA 1
ATOM 3132 C C . THR A 1 394 ? -19.875 -19.969 -7.414 1 90.69 394 THR A C 1
ATOM 3134 O O . THR A 1 394 ? -18.781 -20.094 -7.965 1 90.69 394 THR A O 1
ATOM 3137 N N . GLU A 1 395 ? -20.797 -20.875 -7.523 1 90.25 395 GLU A N 1
ATOM 3138 C CA . GLU A 1 395 ? -20.609 -22.078 -8.328 1 90.25 395 GLU A CA 1
ATOM 3139 C C . GLU A 1 395 ? -20.594 -21.75 -9.82 1 90.25 395 GLU A C 1
ATOM 3141 O O . GLU A 1 395 ? -19.844 -22.359 -10.586 1 90.25 395 GLU A O 1
ATOM 3146 N N . LEU A 1 396 ? -21.469 -20.875 -10.117 1 93.69 396 LEU A N 1
ATOM 3147 C CA . LEU A 1 396 ? -21.484 -20.453 -11.516 1 93.69 396 LEU A CA 1
ATOM 3148 C C . LEU A 1 396 ? -20.172 -19.828 -11.922 1 93.69 396 LEU A C 1
ATOM 3150 O O . LEU A 1 396 ? -19.656 -20.094 -13.008 1 93.69 396 LEU A O 1
ATOM 3154 N N . LEU A 1 397 ? -19.641 -18.969 -11.055 1 94.94 397 LEU A N 1
ATOM 3155 C CA . LEU A 1 397 ? -18.359 -18.344 -11.344 1 94.94 397 LEU A CA 1
ATOM 3156 C C . LEU A 1 397 ? -17.266 -19.406 -11.492 1 94.94 397 LEU A C 1
ATOM 3158 O O . LEU A 1 397 ? -16.406 -19.297 -12.375 1 94.94 397 LEU A O 1
ATOM 3162 N N . TYR A 1 398 ? -17.328 -20.391 -10.688 1 92.31 398 TYR A N 1
ATOM 3163 C CA . TYR A 1 398 ? -16.375 -21.5 -10.766 1 92.31 398 TYR A CA 1
ATOM 3164 C C . TYR A 1 398 ? -16.484 -22.219 -12.102 1 92.31 398 TYR A C 1
ATOM 3166 O O . TYR A 1 398 ? -15.461 -22.469 -12.766 1 92.31 398 TYR A O 1
ATOM 3174 N N . ASP A 1 399 ? -17.703 -22.484 -12.477 1 92.75 399 ASP A N 1
ATOM 3175 C CA . ASP A 1 399 ? -17.938 -23.219 -13.719 1 92.75 399 ASP A CA 1
ATOM 3176 C C . ASP A 1 399 ? -17.469 -22.406 -14.93 1 92.75 399 ASP A C 1
ATOM 3178 O O . ASP A 1 399 ? -16.844 -22.953 -15.836 1 92.75 399 ASP A O 1
ATOM 3182 N N . LEU A 1 400 ? -17.75 -21.219 -14.875 1 95.25 400 LEU A N 1
ATOM 3183 C CA . LEU A 1 400 ? -17.391 -20.359 -16 1 95.25 400 LEU A CA 1
ATOM 3184 C C . LEU A 1 400 ? -15.875 -20.156 -16.078 1 95.25 400 LEU A C 1
ATOM 3186 O O . LEU A 1 400 ? -15.312 -20.047 -17.172 1 95.25 400 LEU A O 1
ATOM 3190 N N . ALA A 1 401 ? -15.25 -20.094 -14.938 1 93.88 401 ALA A N 1
ATOM 3191 C CA . ALA A 1 401 ? -13.82 -19.781 -14.875 1 93.88 401 ALA A CA 1
ATOM 3192 C C . ALA A 1 401 ? -12.984 -21.062 -15 1 93.88 401 ALA A C 1
ATOM 3194 O O . ALA A 1 401 ? -11.766 -21 -15.125 1 93.88 401 ALA A O 1
ATOM 3195 N N . SER A 1 402 ? -13.609 -22.188 -15 1 91.81 402 SER A N 1
ATOM 3196 C CA . SER A 1 402 ? -12.875 -23.453 -15.141 1 91.81 402 SER A CA 1
ATOM 3197 C C . SER A 1 402 ? -12.141 -23.516 -16.469 1 91.81 402 SER A C 1
ATOM 3199 O O . SER A 1 402 ? -12.664 -23.094 -17.5 1 91.81 402 SER A O 1
ATOM 3201 N N . PRO A 1 403 ? -10.938 -24.047 -16.422 1 89.75 403 PRO A N 1
ATOM 3202 C CA . PRO A 1 403 ? -10.125 -24.078 -17.641 1 89.75 403 PRO A CA 1
ATOM 3203 C C . PRO A 1 403 ? -10.727 -24.969 -18.719 1 89.75 403 PRO A C 1
ATOM 3205 O O . PRO A 1 403 ? -11.383 -25.969 -18.422 1 89.75 403 PRO A O 1
ATOM 3208 N N . CYS A 1 404 ? -10.617 -24.578 -19.906 1 87.88 404 CYS A N 1
ATOM 3209 C CA . CYS A 1 404 ? -10.977 -25.344 -21.094 1 87.88 404 CYS A CA 1
ATOM 3210 C C . CYS A 1 404 ? -9.883 -25.25 -22.156 1 87.88 404 CYS A C 1
ATOM 3212 O O . CYS A 1 404 ? -9.992 -24.469 -23.094 1 87.88 404 CYS A O 1
ATOM 3214 N N . PHE A 1 405 ? -8.867 -25.969 -21.922 1 81.69 405 PHE A N 1
ATOM 3215 C CA . PHE A 1 405 ? -7.73 -25.891 -22.828 1 81.69 405 PHE A CA 1
ATOM 3216 C C . PHE A 1 405 ? -7.168 -27.266 -23.125 1 81.69 405 PHE A C 1
ATOM 3218 O O . PHE A 1 405 ? -6.758 -27.562 -24.25 1 81.69 405 PHE A O 1
ATOM 3225 N N . GLN A 1 406 ? -7.258 -28.094 -22.094 1 79.44 406 GLN A N 1
ATOM 3226 C CA . GLN A 1 406 ? -6.715 -29.438 -22.234 1 79.44 406 GLN A CA 1
ATOM 3227 C C . GLN A 1 406 ? -7.828 -30.469 -22.438 1 79.44 406 GLN A C 1
ATOM 3229 O O . GLN A 1 406 ? -8.992 -30.188 -22.156 1 79.44 406 GLN A O 1
ATOM 3234 N N . SER A 1 407 ? -7.43 -31.594 -22.906 1 75.06 407 SER A N 1
ATOM 3235 C CA . SER A 1 407 ? -8.391 -32.656 -23.219 1 75.06 407 SER A CA 1
ATOM 3236 C C . SER A 1 407 ? -9.156 -33.094 -21.984 1 75.06 407 SER A C 1
ATOM 3238 O O . SER A 1 407 ? -10.32 -33.469 -22.062 1 75.06 407 SER A O 1
ATOM 3240 N N . GLY A 1 408 ? -8.516 -32.906 -20.875 1 70.81 408 GLY A N 1
ATOM 3241 C CA . GLY A 1 408 ? -9.156 -33.312 -19.641 1 70.81 408 GLY A CA 1
ATOM 3242 C C . GLY A 1 408 ? -10.195 -32.312 -19.156 1 70.81 408 GLY A C 1
ATOM 3243 O O . GLY A 1 408 ? -11.016 -32.625 -18.297 1 70.81 408 GLY A O 1
ATOM 3244 N N . ASP A 1 409 ? -10.336 -31.156 -19.828 1 74.88 409 ASP A N 1
ATOM 3245 C CA . ASP A 1 409 ? -11.234 -30.094 -19.391 1 74.88 409 ASP A CA 1
ATOM 3246 C C . ASP A 1 409 ? -12.594 -30.203 -20.078 1 74.88 409 ASP A C 1
ATOM 3248 O O . ASP A 1 409 ? -13.547 -29.531 -19.688 1 74.88 409 ASP A O 1
ATOM 3252 N N . TYR A 1 410 ? -12.734 -31.078 -20.969 1 72.5 410 TYR A N 1
ATOM 3253 C CA . TYR A 1 410 ? -13.93 -31.141 -21.797 1 72.5 410 TYR A CA 1
ATOM 3254 C C . TYR A 1 410 ? -15.125 -31.641 -21 1 72.5 410 TYR A C 1
ATOM 3256 O O . TYR A 1 410 ? -14.992 -32.5 -20.141 1 72.5 410 TYR A O 1
ATOM 3264 N N . THR A 1 411 ? -16.266 -30.953 -21.094 1 70.62 411 THR A N 1
ATOM 3265 C CA . THR A 1 411 ? -17.5 -31.281 -20.375 1 70.62 411 THR A CA 1
ATOM 3266 C C . THR A 1 411 ? -18.406 -32.156 -21.219 1 70.62 411 THR A C 1
ATOM 3268 O O . THR A 1 411 ? -19.594 -32.281 -20.922 1 70.62 411 THR A O 1
ATOM 3271 N N . GLY A 1 412 ? -17.859 -32.812 -22.266 1 69.31 412 GLY A N 1
ATOM 3272 C CA . GLY A 1 412 ? -18.672 -33.656 -23.109 1 69.31 412 GLY A CA 1
ATOM 3273 C C . GLY A 1 412 ? -19.156 -32.969 -24.375 1 69.31 412 GLY A C 1
ATOM 3274 O O . GLY A 1 412 ? -18.453 -32.125 -24.938 1 69.31 412 GLY A O 1
ATOM 3275 N N . ASP A 1 413 ? -20.422 -33.406 -24.766 1 62 413 ASP A N 1
ATOM 3276 C CA . ASP A 1 413 ? -20.969 -32.844 -26 1 62 413 ASP A CA 1
ATOM 3277 C C . ASP A 1 413 ? -21.562 -31.469 -25.75 1 62 413 ASP A C 1
ATOM 3279 O O . ASP A 1 413 ? -21.578 -30.625 -26.656 1 62 413 ASP A O 1
ATOM 3283 N N . LYS A 1 414 ? -22.031 -31.328 -24.578 1 71.38 414 LYS A N 1
ATOM 3284 C CA . LYS A 1 414 ? -22.656 -30.062 -24.188 1 71.38 414 LYS A CA 1
ATOM 3285 C C . LYS A 1 414 ? -21.953 -29.438 -22.984 1 71.38 414 LYS A C 1
ATOM 3287 O O . LYS A 1 414 ? -21.094 -30.078 -22.375 1 71.38 414 LYS A O 1
ATOM 3292 N N . GLY A 1 415 ? -22.094 -28.125 -22.938 1 81.5 415 GLY A N 1
ATOM 3293 C CA . GLY A 1 415 ? -21.547 -27.5 -21.734 1 81.5 415 GLY A CA 1
ATOM 3294 C C . GLY A 1 415 ? -20.578 -26.375 -22.047 1 81.5 415 GLY A C 1
ATOM 3295 O O . GLY A 1 415 ? -20.641 -25.781 -23.141 1 81.5 415 GLY A O 1
ATOM 3296 N N . LEU A 1 416 ? -19.781 -26.109 -21.109 1 88.62 416 LEU A N 1
ATOM 3297 C CA . LEU A 1 416 ? -18.922 -24.938 -21.172 1 88.62 416 LEU A CA 1
ATOM 3298 C C . LEU A 1 416 ? -17.625 -25.25 -21.922 1 88.62 416 LEU A C 1
ATOM 3300 O O . LEU A 1 416 ? -16.891 -24.328 -22.312 1 88.62 416 LEU A O 1
ATOM 3304 N N . CYS A 1 417 ? -17.281 -26.531 -22.062 1 88.44 417 CYS A N 1
ATOM 3305 C CA . CYS A 1 417 ? -16.125 -26.969 -22.828 1 88.44 417 CYS A CA 1
ATOM 3306 C C . CYS A 1 417 ? -16.484 -28.156 -23.734 1 88.44 417 CYS A C 1
ATOM 3308 O O . CYS A 1 417 ? -16.016 -29.266 -23.5 1 88.44 417 CYS A O 1
ATOM 3310 N N . PRO A 1 418 ? -17.172 -27.859 -24.875 1 84 418 PRO A N 1
ATOM 3311 C CA . PRO A 1 418 ? -17.625 -28.953 -25.734 1 84 418 PRO A CA 1
ATOM 3312 C C . PRO A 1 418 ? -16.5 -29.578 -26.562 1 84 418 PRO A C 1
ATOM 3314 O O . PRO A 1 418 ? -15.594 -28.875 -27 1 84 418 PRO A O 1
ATOM 3317 N N . ILE A 1 419 ? -16.641 -30.875 -26.703 1 82.12 419 ILE A N 1
ATOM 3318 C CA . ILE A 1 419 ? -15.672 -31.594 -27.516 1 82.12 419 ILE A CA 1
ATOM 3319 C C . ILE A 1 419 ? -15.82 -31.203 -28.984 1 82.12 419 ILE A C 1
ATOM 3321 O O . ILE A 1 419 ? -14.828 -30.953 -29.672 1 82.12 419 ILE A O 1
ATOM 3325 N N . ASP A 1 420 ? -17.141 -31.219 -29.359 1 82.88 420 ASP A N 1
ATOM 3326 C CA . ASP A 1 420 ? -17.438 -30.781 -30.719 1 82.88 420 ASP A CA 1
ATOM 3327 C C . ASP A 1 420 ? -17.797 -29.297 -30.766 1 82.88 420 ASP A C 1
ATOM 3329 O O . ASP A 1 420 ? -18.828 -28.891 -30.25 1 82.88 420 ASP A O 1
ATOM 3333 N N . PHE A 1 421 ? -17 -28.516 -31.438 1 83.38 421 PHE A N 1
ATOM 3334 C CA . PHE A 1 421 ? -17.156 -27.078 -31.469 1 83.38 421 PHE A CA 1
ATOM 3335 C C . PHE A 1 421 ? -18.344 -26.656 -32.344 1 83.38 421 PHE A C 1
ATOM 3337 O O . PHE A 1 421 ? -18.766 -25.5 -32.312 1 83.38 421 PHE A O 1
ATOM 3344 N N . SER A 1 422 ? -18.922 -27.656 -32.969 1 83.44 422 SER A N 1
ATOM 3345 C CA . SER A 1 422 ? -20.125 -27.391 -33.75 1 83.44 422 SER A CA 1
ATOM 3346 C C . SER A 1 422 ? -21.312 -27.078 -32.844 1 83.44 422 SER A C 1
ATOM 3348 O O . SER A 1 422 ? -22.281 -26.469 -33.25 1 83.44 422 SER A O 1
ATOM 3350 N N . ASN A 1 423 ? -21.219 -27.422 -31.578 1 87.31 423 ASN A N 1
ATOM 3351 C CA . ASN A 1 423 ? -22.297 -27.203 -30.609 1 87.31 423 ASN A CA 1
ATOM 3352 C C . ASN A 1 423 ? -22.141 -25.859 -29.906 1 87.31 423 ASN A C 1
ATOM 3354 O O . ASN A 1 423 ? -22.984 -25.5 -29.078 1 87.31 423 ASN A O 1
ATOM 3358 N N . ILE A 1 424 ? -21.234 -25.109 -30.281 1 90 424 ILE A N 1
ATOM 3359 C CA . ILE A 1 424 ? -20.922 -23.844 -29.625 1 90 424 ILE A CA 1
ATOM 3360 C C . ILE A 1 424 ? -22.062 -22.859 -29.781 1 90 424 ILE A C 1
ATOM 3362 O O . ILE A 1 424 ? -22.453 -22.172 -28.828 1 90 424 ILE A O 1
ATOM 3366 N N . PRO A 1 425 ? -22.75 -22.828 -30.953 1 91.31 425 PRO A N 1
ATOM 3367 C CA . PRO A 1 425 ? -23.828 -21.859 -31.109 1 91.31 425 PRO A CA 1
ATOM 3368 C C . PRO A 1 425 ? -24.984 -22.094 -30.156 1 91.31 425 PRO A C 1
ATOM 3370 O O . PRO A 1 425 ? -25.594 -21.141 -29.656 1 91.31 425 PRO A O 1
ATOM 3373 N N . GLN A 1 426 ? -25.281 -23.297 -29.906 1 91.12 426 GLN A N 1
ATOM 3374 C CA . GLN A 1 426 ? -26.359 -23.609 -28.969 1 91.12 426 GLN A CA 1
ATOM 3375 C C . GLN A 1 426 ? -26 -23.172 -27.547 1 91.12 426 GLN A C 1
ATOM 3377 O O . GLN A 1 426 ? -26.844 -22.641 -26.828 1 91.12 426 GLN A O 1
ATOM 3382 N N . GLU A 1 427 ? -24.859 -23.469 -27.172 1 92.38 427 GLU A N 1
ATOM 3383 C CA . GLU A 1 427 ? -24.406 -23.062 -25.859 1 92.38 427 GLU A CA 1
ATOM 3384 C C . GLU A 1 427 ? -24.328 -21.531 -25.75 1 92.38 427 GLU A C 1
ATOM 3386 O O . GLU A 1 427 ? -24.594 -20.969 -24.688 1 92.38 427 GLU A O 1
ATOM 3391 N N . LEU A 1 428 ? -23.922 -20.922 -26.844 1 95.25 428 LEU A N 1
ATOM 3392 C CA . LEU A 1 428 ? -23.828 -19.469 -26.859 1 95.25 428 LEU A CA 1
ATOM 3393 C C . LEU A 1 428 ? -25.203 -18.828 -26.641 1 95.25 428 LEU A C 1
ATOM 3395 O O . LEU A 1 428 ? -25.312 -17.781 -26 1 95.25 428 LEU A O 1
ATOM 3399 N N . TYR A 1 429 ? -26.172 -19.438 -27.109 1 95 429 TYR A N 1
ATOM 3400 C CA . TYR A 1 429 ? -27.531 -18.938 -26.922 1 95 429 TYR A CA 1
ATOM 3401 C C . TYR A 1 429 ? -27.938 -19.016 -25.453 1 95 429 TYR A C 1
ATOM 3403 O O . TYR A 1 429 ? -28.438 -18.031 -24.906 1 95 429 TYR A O 1
ATOM 3411 N N . THR A 1 430 ? -27.75 -20.156 -24.891 1 94.31 430 THR A N 1
ATOM 3412 C CA . THR A 1 430 ? -28.094 -20.328 -23.484 1 94.31 430 THR A CA 1
ATOM 3413 C C . THR A 1 430 ? -27.297 -19.391 -22.594 1 94.31 430 THR A C 1
ATOM 3415 O O . THR A 1 430 ? -27.828 -18.812 -21.641 1 94.31 430 THR A O 1
ATOM 3418 N N . LEU A 1 431 ? -26.062 -19.188 -22.938 1 96.62 431 LEU A N 1
ATOM 3419 C CA . LEU A 1 431 ? -25.188 -18.297 -22.172 1 96.62 431 LEU A CA 1
ATOM 3420 C C . LEU A 1 431 ? -25.609 -16.844 -22.344 1 96.62 431 LEU A C 1
ATOM 3422 O O . LEU A 1 431 ? -25.547 -16.062 -21.406 1 96.62 431 LEU A O 1
ATOM 3426 N N . SER A 1 432 ? -26 -16.453 -23.516 1 97.56 432 SER A N 1
ATOM 3427 C CA . SER A 1 432 ? -26.422 -15.086 -23.781 1 97.56 432 SER A CA 1
ATOM 3428 C C . SER A 1 432 ? -27.688 -14.734 -23.016 1 97.56 432 SER A C 1
ATOM 3430 O O . SER A 1 432 ? -27.828 -13.617 -22.5 1 97.56 432 SER A O 1
ATOM 3432 N N . ILE A 1 433 ? -28.578 -15.664 -22.906 1 96.88 433 ILE A N 1
ATOM 3433 C CA . ILE A 1 433 ? -29.797 -15.445 -22.125 1 96.88 433 ILE A CA 1
ATOM 3434 C C . ILE A 1 433 ? -29.453 -15.297 -20.641 1 96.88 433 ILE A C 1
ATOM 3436 O O . ILE A 1 433 ? -29.984 -14.43 -19.953 1 96.88 433 ILE A O 1
ATOM 3440 N N . ALA A 1 434 ? -28.609 -16.172 -20.234 1 97.25 434 ALA A N 1
ATOM 3441 C CA . ALA A 1 434 ? -28.156 -16.094 -18.859 1 97.25 434 ALA A CA 1
ATOM 3442 C C . ALA A 1 434 ? -27.5 -14.75 -18.578 1 97.25 434 ALA A C 1
ATOM 3444 O O . ALA A 1 434 ? -27.703 -14.156 -17.516 1 97.25 434 ALA A O 1
ATOM 3445 N N . PHE A 1 435 ? -26.688 -14.266 -19.531 1 98.25 435 PHE A N 1
ATOM 3446 C CA . PHE A 1 435 ? -26 -12.984 -19.406 1 98.25 435 PHE A CA 1
ATOM 3447 C C . PHE A 1 435 ? -27 -11.844 -19.266 1 98.25 435 PHE A C 1
ATOM 3449 O O . PHE A 1 435 ? -26.859 -11.016 -18.359 1 98.25 435 PHE A O 1
ATOM 3456 N N . LEU A 1 436 ? -27.984 -11.836 -20.016 1 97.62 436 LEU A N 1
ATOM 3457 C CA . LEU A 1 436 ? -28.984 -10.773 -19.984 1 97.62 436 LEU A CA 1
ATOM 3458 C C . LEU A 1 436 ? -29.781 -10.82 -18.688 1 97.62 436 LEU A C 1
ATOM 3460 O O . LEU A 1 436 ? -30.047 -9.781 -18.078 1 97.62 436 LEU A O 1
ATOM 3464 N N . ILE A 1 437 ? -30.141 -12 -18.297 1 97.25 437 ILE A N 1
ATOM 3465 C CA . ILE A 1 437 ? -30.922 -12.164 -17.078 1 97.25 437 ILE A CA 1
ATOM 3466 C C . ILE A 1 437 ? -30.109 -11.703 -15.867 1 97.25 437 ILE A C 1
ATOM 3468 O O . ILE A 1 437 ? -30.609 -10.977 -15.008 1 97.25 437 ILE A O 1
ATOM 3472 N N . LYS A 1 438 ? -28.859 -12.102 -15.859 1 97.62 438 LYS A N 1
ATOM 3473 C CA . LYS A 1 438 ? -28.016 -11.75 -14.719 1 97.62 438 LYS A CA 1
ATOM 3474 C C . LYS A 1 438 ? -27.719 -10.25 -14.703 1 97.62 438 LYS A C 1
ATOM 3476 O O . LYS A 1 438 ? -27.578 -9.656 -13.633 1 97.62 438 LYS A O 1
ATOM 3481 N N . VAL A 1 439 ? -27.562 -9.609 -15.836 1 97.94 439 VAL A N 1
ATOM 3482 C CA . VAL A 1 439 ? -27.344 -8.164 -15.898 1 97.94 439 VAL A CA 1
ATOM 3483 C C . VAL A 1 439 ? -28.547 -7.438 -15.289 1 97.94 439 VAL A C 1
ATOM 3485 O O . VAL A 1 439 ? -28.375 -6.551 -14.453 1 97.94 439 VAL A O 1
ATOM 3488 N N . VAL A 1 440 ? -29.703 -7.852 -15.594 1 96.94 440 VAL A N 1
ATOM 3489 C CA . VAL A 1 440 ? -30.922 -7.184 -15.148 1 96.94 440 VAL A CA 1
ATOM 3490 C C . VAL A 1 440 ? -31.156 -7.469 -13.672 1 96.94 440 VAL A C 1
ATOM 3492 O O . VAL A 1 440 ? -31.406 -6.551 -12.891 1 96.94 440 VAL A O 1
ATOM 3495 N N . LEU A 1 441 ? -31.078 -8.703 -13.336 1 97.06 441 LEU A N 1
ATOM 3496 C CA . LEU A 1 441 ? -31.375 -9.078 -11.953 1 97.06 441 LEU A CA 1
ATOM 3497 C C . LEU A 1 441 ? -30.359 -8.469 -10.992 1 97.06 441 LEU A C 1
ATOM 3499 O O . LEU A 1 441 ? -30.734 -8.047 -9.891 1 97.06 441 LEU A O 1
ATOM 3503 N N . THR A 1 442 ? -29.078 -8.461 -11.367 1 97.44 442 THR A N 1
ATOM 3504 C CA . THR A 1 442 ? -28.062 -7.855 -10.508 1 97.44 442 THR A CA 1
ATOM 3505 C C . THR A 1 442 ? -28.312 -6.363 -10.328 1 97.44 442 THR A C 1
ATOM 3507 O O . THR A 1 442 ? -28.172 -5.832 -9.227 1 97.44 442 THR A O 1
ATOM 3510 N N . SER A 1 443 ? -28.75 -5.703 -11.344 1 96.88 443 SER A N 1
ATOM 3511 C CA . SER A 1 443 ? -28.984 -4.262 -11.305 1 96.88 443 SER A CA 1
ATOM 3512 C C . SER A 1 443 ? -30.188 -3.918 -10.43 1 96.88 443 SER A C 1
ATOM 3514 O O . SER A 1 443 ? -30.141 -2.955 -9.656 1 96.88 443 SER A O 1
ATOM 3516 N N . ILE A 1 444 ? -31.188 -4.711 -10.453 1 95.31 444 ILE A N 1
ATOM 3517 C CA . ILE A 1 444 ? -32.406 -4.371 -9.719 1 95.31 444 ILE A CA 1
ATOM 3518 C C . ILE A 1 444 ? -32.281 -4.836 -8.273 1 95.31 444 ILE A C 1
ATOM 3520 O O . ILE A 1 444 ? -32.938 -4.293 -7.383 1 95.31 444 ILE A O 1
ATOM 3524 N N . THR A 1 445 ? -31.484 -5.84 -8.055 1 96.44 445 THR A N 1
ATOM 3525 C CA . THR A 1 445 ? -31.328 -6.371 -6.707 1 96.44 445 THR A CA 1
ATOM 3526 C C . THR A 1 445 ? -30.484 -5.422 -5.848 1 96.44 445 THR A C 1
ATOM 3528 O O . THR A 1 445 ? -30.719 -5.309 -4.645 1 96.44 445 THR A O 1
ATOM 3531 N N . PHE A 1 446 ? -29.625 -4.75 -6.496 1 94.44 446 PHE A N 1
ATOM 3532 C CA . PHE A 1 446 ? -28.75 -3.855 -5.75 1 94.44 446 PHE A CA 1
ATOM 3533 C C . PHE A 1 446 ? -29.531 -2.684 -5.172 1 94.44 446 PHE A C 1
ATOM 3535 O O . PHE A 1 446 ? -30.281 -2.016 -5.891 1 94.44 446 PHE A O 1
ATOM 3542 N N . GLY A 1 447 ? -29.5 -2.453 -3.902 1 91.69 447 GLY A N 1
ATOM 3543 C CA . GLY A 1 447 ? -30.188 -1.36 -3.24 1 91.69 447 GLY A CA 1
ATOM 3544 C C . GLY A 1 447 ? -31.359 -1.822 -2.393 1 91.69 447 GLY A C 1
ATOM 3545 O O . GLY A 1 447 ? -31.969 -1.026 -1.673 1 91.69 447 GLY A O 1
ATOM 3546 N N . LEU A 1 448 ? -31.656 -3.102 -2.455 1 94.62 448 LEU A N 1
ATOM 3547 C CA . LEU A 1 448 ? -32.719 -3.652 -1.607 1 94.62 448 LEU A CA 1
ATOM 3548 C C . LEU A 1 448 ? -32.312 -3.566 -0.135 1 94.62 448 LEU A C 1
ATOM 3550 O O . LEU A 1 448 ? -31.141 -3.562 0.199 1 94.62 448 LEU A O 1
ATOM 3554 N N . LYS A 1 449 ? -33.312 -3.473 0.751 1 94.94 449 LYS A N 1
ATOM 3555 C CA . LYS A 1 449 ? -33.062 -3.367 2.188 1 94.94 449 LYS A CA 1
ATOM 3556 C C . LYS A 1 449 ? -32.719 -4.723 2.787 1 94.94 449 LYS A C 1
ATOM 3558 O O . LYS A 1 449 ? -33.375 -5.188 3.719 1 94.94 449 LYS A O 1
ATOM 3563 N N . VAL A 1 450 ? -31.75 -5.371 2.281 1 97.56 450 VAL A N 1
ATOM 3564 C CA . VAL A 1 450 ? -31.125 -6.605 2.742 1 97.56 450 VAL A CA 1
ATOM 3565 C C . VAL A 1 450 ? -29.594 -6.484 2.635 1 97.56 450 VAL A C 1
ATOM 3567 O O . VAL A 1 450 ? -29.094 -5.602 1.941 1 97.56 450 VAL A O 1
ATOM 3570 N N . PRO A 1 451 ? -28.875 -7.238 3.457 1 98.06 451 PRO A N 1
ATOM 3571 C CA . PRO A 1 451 ? -27.422 -7.27 3.223 1 98.06 451 PRO A CA 1
ATOM 3572 C C . PRO A 1 451 ? -27.062 -7.801 1.839 1 98.06 451 PRO A C 1
ATOM 3574 O O . PRO A 1 451 ? -27.484 -8.898 1.467 1 98.06 451 PRO A O 1
ATOM 3577 N N . ALA A 1 452 ? -26.422 -7 1.074 1 96.69 452 ALA A N 1
ATOM 3578 C CA . ALA A 1 452 ? -26.141 -7.387 -0.305 1 96.69 452 ALA A CA 1
ATOM 3579 C C . ALA A 1 452 ? -24.812 -6.805 -0.778 1 96.69 452 ALA A C 1
ATOM 3581 O O . ALA A 1 452 ? -24.531 -5.621 -0.565 1 96.69 452 ALA A O 1
ATOM 3582 N N . GLY A 1 453 ? -23.984 -7.621 -1.323 1 95.81 453 GLY A N 1
ATOM 3583 C CA . GLY A 1 453 ? -22.75 -7.195 -1.973 1 95.81 453 GLY A CA 1
ATOM 3584 C C . GLY A 1 453 ? -22.828 -7.27 -3.486 1 95.81 453 GLY A C 1
ATOM 3585 O O . GLY A 1 453 ? -23.672 -7.977 -4.043 1 95.81 453 GLY A O 1
ATOM 3586 N N . ILE A 1 454 ? -21.953 -6.57 -4.148 1 96.81 454 ILE A N 1
ATOM 3587 C CA . ILE A 1 454 ? -22.031 -6.473 -5.602 1 96.81 454 ILE A CA 1
ATOM 3588 C C . ILE A 1 454 ? -20.781 -7.113 -6.227 1 96.81 454 ILE A C 1
ATOM 3590 O O . ILE A 1 454 ? -20.766 -7.379 -7.43 1 96.81 454 ILE A O 1
ATOM 3594 N N . TYR A 1 455 ? -19.781 -7.5 -5.496 1 96.12 455 TYR A N 1
ATOM 3595 C CA . TYR A 1 455 ? -18.5 -7.922 -6.035 1 96.12 455 TYR A CA 1
ATOM 3596 C C . TYR A 1 455 ? -18.656 -9.164 -6.906 1 96.12 455 TYR A C 1
ATOM 3598 O O . TYR A 1 455 ? -18.5 -9.094 -8.125 1 96.12 455 TYR A O 1
ATOM 3606 N N . VAL A 1 456 ? -19.125 -10.266 -6.352 1 96.19 456 VAL A N 1
ATOM 3607 C CA . VAL A 1 456 ? -19.172 -11.531 -7.074 1 96.19 456 VAL A CA 1
ATOM 3608 C C . VAL A 1 456 ? -20.281 -11.484 -8.125 1 96.19 456 VAL A C 1
ATOM 3610 O O . VAL A 1 456 ? -20.109 -11.984 -9.242 1 96.19 456 VAL A O 1
ATOM 3613 N N . PRO A 1 457 ? -21.359 -10.844 -7.84 1 97.12 457 PRO A N 1
ATOM 3614 C CA . PRO A 1 457 ? -22.375 -10.742 -8.891 1 97.12 457 PRO A CA 1
ATOM 3615 C C . PRO A 1 457 ? -21.875 -10 -10.125 1 97.12 457 PRO A C 1
ATOM 3617 O O . PRO A 1 457 ? -22.188 -10.391 -11.258 1 97.12 457 PRO A O 1
ATOM 3620 N N . SER A 1 458 ? -21.125 -8.945 -9.898 1 97.94 458 SER A N 1
ATOM 3621 C CA . SER A 1 458 ? -20.547 -8.242 -11.039 1 97.94 458 SER A CA 1
ATOM 3622 C C . SER A 1 458 ? -19.516 -9.102 -11.758 1 97.94 458 SER A C 1
ATOM 3624 O O . SER A 1 458 ? -19.391 -9.055 -12.984 1 97.94 458 SER A O 1
ATOM 3626 N N . MET A 1 459 ? -18.828 -9.875 -11 1 97.81 459 MET A N 1
ATOM 3627 C CA . MET A 1 459 ? -17.859 -10.789 -11.594 1 97.81 459 MET A CA 1
ATOM 3628 C C . MET A 1 459 ? -18.547 -11.836 -12.453 1 97.81 459 MET A C 1
ATOM 3630 O O . MET A 1 459 ? -18.031 -12.203 -13.516 1 97.81 459 MET A O 1
ATOM 3634 N N . VAL A 1 460 ? -19.703 -12.305 -12.016 1 97.94 460 VAL A N 1
ATOM 3635 C CA . VAL A 1 460 ? -20.422 -13.336 -12.75 1 97.94 460 VAL A CA 1
ATOM 3636 C C . VAL A 1 460 ? -20.922 -12.781 -14.086 1 97.94 460 VAL A C 1
ATOM 3638 O O . VAL A 1 460 ? -20.844 -13.453 -15.117 1 97.94 460 VAL A O 1
ATOM 3641 N N . VAL A 1 461 ? -21.391 -11.609 -14.031 1 98.44 461 VAL A N 1
ATOM 3642 C CA . VAL A 1 461 ? -21.812 -10.969 -15.273 1 98.44 461 VAL A CA 1
ATOM 3643 C C . VAL A 1 461 ? -20.625 -10.852 -16.219 1 98.44 461 VAL A C 1
ATOM 3645 O O . VAL A 1 461 ? -20.75 -11.133 -17.422 1 98.44 461 VAL A O 1
ATOM 3648 N N . GLY A 1 462 ? -19.531 -10.438 -15.672 1 98.69 462 GLY A N 1
ATOM 3649 C CA . GLY A 1 462 ? -18.312 -10.352 -16.484 1 98.69 462 GLY A CA 1
ATOM 3650 C C . GLY A 1 462 ? -17.844 -11.703 -16.984 1 98.69 462 GLY A C 1
ATOM 3651 O O . GLY A 1 462 ? -17.438 -11.82 -18.141 1 98.69 462 GLY A O 1
ATOM 3652 N N . ALA A 1 463 ? -17.891 -12.664 -16.141 1 98.31 463 ALA A N 1
ATOM 3653 C CA . ALA A 1 463 ? -17.453 -14 -16.531 1 98.31 463 ALA A CA 1
ATOM 3654 C C . ALA A 1 463 ? -18.328 -14.555 -17.656 1 98.31 463 ALA A C 1
ATOM 3656 O O . ALA A 1 463 ? -17.828 -15.234 -18.547 1 98.31 463 ALA A O 1
ATOM 3657 N N . LEU A 1 464 ? -19.641 -14.32 -17.547 1 98.44 464 LEU A N 1
ATOM 3658 C CA . LEU A 1 464 ? -20.531 -14.734 -18.625 1 98.44 464 LEU A CA 1
ATOM 3659 C C . LEU A 1 464 ? -20.156 -14.062 -19.938 1 98.44 464 LEU A C 1
ATOM 3661 O O . LEU A 1 464 ? -20.094 -14.727 -20.984 1 98.44 464 LEU A O 1
ATOM 3665 N N . PHE A 1 465 ? -19.875 -12.836 -19.875 1 98.69 465 PHE A N 1
ATOM 3666 C CA . PHE A 1 465 ? -19.453 -12.117 -21.078 1 98.69 465 PHE A CA 1
ATOM 3667 C C . PHE A 1 465 ? -18.156 -12.68 -21.625 1 98.69 465 PHE A C 1
ATOM 3669 O O . PHE A 1 465 ? -18.016 -12.883 -22.828 1 98.69 465 PHE A O 1
ATOM 3676 N N . GLY A 1 466 ? -17.172 -12.836 -20.703 1 98.25 466 GLY A N 1
ATOM 3677 C CA . GLY A 1 466 ? -15.891 -13.367 -21.125 1 98.25 466 GLY A CA 1
ATOM 3678 C C . GLY A 1 466 ? -15.984 -14.734 -21.781 1 98.25 466 GLY A C 1
ATOM 3679 O O . GLY A 1 466 ? -15.289 -15.008 -22.766 1 98.25 466 GLY A O 1
ATOM 3680 N N . ARG A 1 467 ? -16.844 -15.586 -21.234 1 97.12 467 ARG A N 1
ATOM 3681 C CA . ARG A 1 467 ? -17.047 -16.922 -21.812 1 97.12 467 ARG A CA 1
ATOM 3682 C C . ARG A 1 467 ? -17.703 -16.828 -23.188 1 97.12 467 ARG A C 1
ATOM 3684 O O . ARG A 1 467 ? -17.328 -17.547 -24.109 1 97.12 467 ARG A O 1
ATOM 3691 N N . ILE A 1 468 ? -18.719 -15.992 -23.312 1 97.69 468 ILE A N 1
ATOM 3692 C CA . ILE A 1 468 ? -19.375 -15.781 -24.594 1 97.69 468 ILE A CA 1
ATOM 3693 C C . ILE A 1 468 ? -18.375 -15.258 -25.609 1 97.69 468 ILE A C 1
ATOM 3695 O O . ILE A 1 468 ? -18.328 -15.734 -26.75 1 97.69 468 ILE A O 1
ATOM 3699 N N . PHE A 1 469 ? -17.594 -14.328 -25.188 1 97.31 469 PHE A N 1
ATOM 3700 C CA . PHE A 1 469 ? -16.609 -13.688 -26.047 1 97.31 469 PHE A CA 1
ATOM 3701 C C . PHE A 1 469 ? -15.57 -14.703 -26.531 1 97.31 469 PHE A C 1
ATOM 3703 O O . PHE A 1 469 ? -15.266 -14.758 -27.719 1 97.31 469 PHE A O 1
ATOM 3710 N N . SER A 1 470 ? -15.016 -15.508 -25.688 1 95.19 470 SER A N 1
ATOM 3711 C CA . SER A 1 470 ? -13.977 -16.469 -26.047 1 95.19 470 SER A C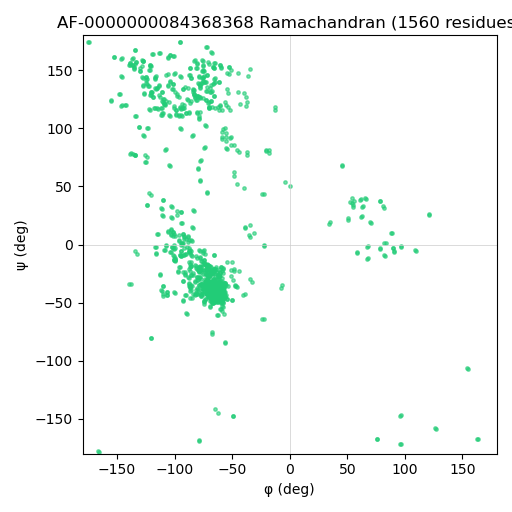A 1
ATOM 3712 C C . SER A 1 470 ? -14.531 -17.594 -26.922 1 95.19 470 SER A C 1
ATOM 3714 O O . SER A 1 470 ? -13.891 -17.984 -27.906 1 95.19 470 SER A O 1
ATOM 3716 N N . MET A 1 471 ? -15.703 -18.078 -26.578 1 93.81 471 MET A N 1
ATOM 3717 C CA . MET A 1 471 ? -16.328 -19.125 -27.391 1 93.81 471 MET A CA 1
ATOM 3718 C C . MET A 1 471 ? -16.656 -18.609 -28.781 1 93.81 471 MET A C 1
ATOM 3720 O O . MET A 1 471 ? -16.578 -19.344 -29.766 1 93.81 471 MET A O 1
ATOM 3724 N N . SER A 1 472 ? -17.047 -17.391 -28.875 1 94.38 472 SER A N 1
ATOM 3725 C CA . SER A 1 472 ? -17.328 -16.781 -30.188 1 94.38 472 SER A CA 1
ATOM 3726 C C . SER A 1 472 ? -16.062 -16.703 -31.031 1 94.38 472 SER A C 1
ATOM 3728 O O . SER A 1 472 ? -16.109 -16.922 -32.25 1 94.38 472 SER A O 1
ATOM 3730 N N . ILE A 1 473 ? -14.977 -16.359 -30.406 1 91.62 473 ILE A N 1
ATOM 3731 C CA . ILE A 1 473 ? -13.711 -16.281 -31.125 1 91.62 473 ILE A CA 1
ATOM 3732 C C . ILE A 1 473 ? -13.344 -17.672 -31.656 1 91.62 473 ILE A C 1
ATOM 3734 O O . ILE A 1 473 ? -12.891 -17.797 -32.812 1 91.62 473 ILE A O 1
ATOM 3738 N N . GLN A 1 474 ? -13.508 -18.672 -30.797 1 90 474 GLN A N 1
ATOM 3739 C CA . GLN A 1 474 ? -13.211 -20.047 -31.219 1 90 474 GLN A CA 1
ATOM 3740 C C . GLN A 1 474 ? -14.117 -20.484 -32.375 1 90 474 GLN A C 1
ATOM 3742 O O . GLN A 1 474 ? -13.672 -21.172 -33.281 1 90 474 GLN A O 1
ATOM 3747 N N . TYR A 1 475 ? -15.367 -20.125 -32.25 1 90.5 475 TYR A N 1
ATOM 3748 C CA . TYR A 1 475 ? -16.312 -20.469 -33.312 1 90.5 475 TYR A CA 1
ATOM 3749 C C . TYR A 1 475 ? -15.945 -19.797 -34.625 1 90.5 475 TYR A C 1
ATOM 3751 O O . TYR A 1 475 ? -16.031 -20.406 -35.688 1 90.5 475 TYR A O 1
ATOM 3759 N N . ILE A 1 476 ? -15.555 -18.562 -34.562 1 90.06 476 ILE A N 1
ATOM 3760 C CA . ILE A 1 476 ? -15.164 -17.812 -35.75 1 90.06 476 ILE A CA 1
ATOM 3761 C C . ILE A 1 476 ? -13.906 -18.438 -36.375 1 90.06 476 ILE A C 1
ATOM 3763 O O . ILE A 1 476 ? -13.766 -18.5 -37.594 1 90.06 476 ILE A O 1
ATOM 3767 N N . GLN A 1 477 ? -13.047 -18.844 -35.5 1 88.31 477 GLN A N 1
ATOM 3768 C CA . GLN A 1 477 ? -11.844 -19.516 -35.969 1 88.31 477 GLN A CA 1
ATOM 3769 C C . GLN A 1 477 ? -12.188 -20.812 -36.719 1 88.31 477 GLN A C 1
ATOM 3771 O O . GLN A 1 477 ? -11.523 -21.172 -37.688 1 88.31 477 GLN A O 1
ATOM 3776 N N . MET A 1 478 ? -13.141 -21.531 -36.188 1 84.81 478 MET A N 1
ATOM 3777 C CA . MET A 1 478 ? -13.57 -22.766 -36.844 1 84.81 478 MET A CA 1
ATOM 3778 C C . MET A 1 478 ? -14.188 -22.5 -38.188 1 84.81 478 MET A C 1
ATOM 3780 O O . MET A 1 478 ? -13.953 -23.25 -39.156 1 84.81 478 MET A O 1
ATOM 3784 N N . LEU A 1 479 ? -14.898 -21.422 -38.281 1 87.31 479 LEU A N 1
ATOM 3785 C CA . LEU A 1 479 ? -15.555 -21.062 -39.531 1 87.31 479 LEU A CA 1
ATOM 3786 C C . LEU A 1 479 ? -14.539 -20.531 -40.531 1 87.31 479 LEU A C 1
ATOM 3788 O O . LEU A 1 479 ? -14.68 -20.75 -41.719 1 87.31 479 LEU A O 1
ATOM 3792 N N . TYR A 1 480 ? -13.609 -19.781 -39.938 1 86.94 480 TYR A N 1
ATOM 3793 C CA . TYR A 1 480 ? -12.602 -19.172 -40.781 1 86.94 480 TYR A CA 1
ATOM 3794 C C . TYR A 1 480 ? -11.195 -19.547 -40.344 1 86.94 480 TYR A C 1
ATOM 3796 O O . TYR A 1 480 ? -10.461 -18.703 -39.812 1 86.94 480 TYR A O 1
ATOM 3804 N N . PRO A 1 481 ? -10.773 -20.672 -40.594 1 80.94 481 PRO A N 1
ATOM 3805 C CA . PRO A 1 481 ? -9.469 -21.141 -40.125 1 80.94 481 PRO A CA 1
ATOM 3806 C C . PRO A 1 481 ? -8.297 -20.391 -40.75 1 80.94 481 PRO A C 1
ATOM 3808 O O . PRO A 1 481 ? -7.195 -20.391 -40.188 1 80.94 481 PRO A O 1
ATOM 3811 N N . LYS A 1 482 ? -8.469 -19.719 -41.938 1 79.62 482 LYS A N 1
ATOM 3812 C CA . LYS A 1 482 ? -7.363 -19.078 -42.656 1 79.62 482 LYS A CA 1
ATOM 3813 C C . LYS A 1 482 ? -7.25 -17.594 -42.25 1 79.62 482 LYS A C 1
ATOM 3815 O O . LYS A 1 482 ? -6.379 -16.891 -42.75 1 79.62 482 LYS A O 1
ATOM 3820 N N . PHE A 1 483 ? -8.125 -17.203 -41.375 1 80.06 483 PHE A N 1
ATOM 3821 C CA . PHE A 1 483 ? -8.047 -15.805 -40.938 1 80.06 483 PHE A CA 1
ATOM 3822 C C . PHE A 1 483 ? -6.758 -15.539 -40.188 1 80.06 483 PHE A C 1
ATOM 3824 O O . PHE A 1 483 ? -6.48 -16.188 -39.188 1 80.06 483 PHE A O 1
ATOM 3831 N N . PHE A 1 484 ? -5.859 -14.648 -40.688 1 71.19 484 PHE A N 1
ATOM 3832 C CA . PHE A 1 484 ? -4.48 -14.43 -40.281 1 71.19 484 PHE A CA 1
ATOM 3833 C C . PHE A 1 484 ? -4.41 -14.117 -38.781 1 71.19 484 PHE A C 1
ATOM 3835 O O . PHE A 1 484 ? -3.551 -14.648 -38.062 1 71.19 484 PHE A O 1
ATOM 3842 N N . PHE A 1 485 ? -5.27 -13.273 -38.312 1 79 485 PHE A N 1
ATOM 3843 C CA . PHE A 1 485 ? -5.246 -12.828 -36.938 1 79 485 PHE A CA 1
ATOM 3844 C C . PHE A 1 485 ? -5.48 -14 -36 1 79 485 PHE A C 1
ATOM 3846 O O . PHE A 1 485 ? -4.789 -14.133 -34.969 1 79 485 PHE A O 1
ATOM 3853 N N . LEU A 1 486 ? -6.285 -14.883 -36.375 1 80.81 486 LEU A N 1
ATOM 3854 C CA . LEU A 1 486 ? -6.66 -16 -35.5 1 80.81 486 LEU A CA 1
ATOM 3855 C C . LEU A 1 486 ? -5.73 -17.188 -35.719 1 80.81 486 LEU A C 1
ATOM 3857 O O . LEU A 1 486 ? -5.539 -18 -34.812 1 80.81 486 LEU A O 1
ATOM 3861 N N . ASN A 1 487 ? -5.129 -17.234 -36.875 1 81.19 487 ASN A N 1
ATOM 3862 C CA . ASN A 1 487 ? -4.18 -18.312 -37.156 1 81.19 487 ASN A CA 1
ATOM 3863 C C . ASN A 1 487 ? -2.902 -18.172 -36.344 1 81.19 487 ASN A C 1
ATOM 3865 O O . ASN A 1 487 ? -2.301 -19.172 -35.938 1 81.19 487 ASN A O 1
ATOM 3869 N N . THR A 1 488 ? -2.625 -16.953 -36.125 1 81 488 THR A N 1
ATOM 3870 C CA . THR A 1 488 ? -1.432 -16.703 -35.312 1 81 488 THR A CA 1
ATOM 3871 C C . THR A 1 488 ? -1.665 -17.094 -33.875 1 81 488 THR A C 1
ATOM 3873 O O . THR A 1 488 ? -0.73 -17.484 -33.156 1 81 488 THR A O 1
ATOM 3876 N N . ILE A 1 489 ? -2.811 -17.047 -33.438 1 83.56 489 ILE A N 1
ATOM 3877 C CA . ILE A 1 489 ? -3.16 -17.375 -32.062 1 83.56 489 ILE A CA 1
ATOM 3878 C C . ILE A 1 489 ? -3.273 -18.891 -31.891 1 83.56 489 ILE A C 1
ATOM 3880 O O . ILE A 1 489 ? -2.803 -19.453 -30.906 1 83.56 489 ILE A O 1
ATOM 3884 N N . CYS A 1 490 ? -3.848 -19.656 -32.781 1 78.88 490 CYS A N 1
ATOM 3885 C CA . CYS A 1 490 ? -4.176 -21.062 -32.656 1 78.88 490 CYS A CA 1
ATOM 3886 C C . CYS A 1 490 ? -3.006 -21.938 -33.094 1 78.88 490 CYS A C 1
ATOM 3888 O O . CYS A 1 490 ? -2.877 -23.078 -32.656 1 78.88 490 CYS A O 1
ATOM 3890 N N . ASP A 1 491 ? -1.873 -21.391 -33.469 1 70 491 ASP A N 1
ATOM 3891 C CA . ASP A 1 491 ? -0.69 -22.047 -34 1 70 491 ASP A CA 1
ATOM 3892 C C . ASP A 1 491 ? -0.893 -23.562 -34.094 1 70 491 ASP A C 1
ATOM 3894 O O . ASP A 1 491 ? -0.092 -24.328 -33.531 1 70 491 ASP A O 1
ATOM 3898 N N . GLY A 1 492 ? -1.982 -24.141 -34.688 1 65.56 492 GLY A N 1
ATOM 3899 C CA . GLY A 1 492 ? -2.254 -25.562 -34.938 1 65.56 492 GLY A CA 1
ATOM 3900 C C . GLY A 1 492 ? -2.844 -26.266 -33.719 1 65.56 492 GLY A C 1
ATOM 3901 O O . GLY A 1 492 ? -3.086 -27.469 -33.75 1 65.56 492 GLY A O 1
ATOM 3902 N N . THR A 1 493 ? -3.066 -25.594 -32.625 1 68.62 493 THR A N 1
ATOM 3903 C CA . THR A 1 493 ? -3.613 -26.203 -31.438 1 68.62 493 THR A CA 1
ATOM 3904 C C . THR A 1 493 ? -5.094 -25.875 -31.281 1 68.62 493 THR A C 1
ATOM 3906 O O . THR A 1 493 ? -5.547 -24.812 -31.719 1 68.62 493 THR A O 1
ATOM 3909 N N . SER A 1 494 ? -5.898 -26.891 -30.984 1 69.69 494 SER A N 1
ATOM 3910 C CA . SER A 1 494 ? -7.305 -26.688 -30.656 1 69.69 494 SER A CA 1
ATOM 3911 C C . SER A 1 494 ? -7.621 -27.203 -29.25 1 69.69 494 SER A C 1
ATOM 3913 O O . SER A 1 494 ? -7.301 -28.344 -28.922 1 69.69 494 SER A O 1
ATOM 3915 N N . PRO A 1 495 ? -8.312 -26.344 -28.469 1 78.81 495 PRO A N 1
ATOM 3916 C CA . PRO A 1 495 ? -8.75 -24.953 -28.641 1 78.81 495 PRO A CA 1
ATOM 3917 C C . PRO A 1 495 ? -7.586 -23.969 -28.688 1 78.81 495 PRO A C 1
ATOM 3919 O O . PRO A 1 495 ? -6.523 -24.234 -28.125 1 78.81 495 PRO A O 1
ATOM 3922 N N . CYS A 1 496 ? -7.859 -22.875 -29.391 1 81.94 496 CYS A N 1
ATOM 3923 C CA . CYS A 1 496 ? -6.82 -21.875 -29.594 1 81.94 496 CYS A CA 1
ATOM 3924 C C . CYS A 1 496 ? -6.621 -21.031 -28.344 1 81.94 496 CYS A C 1
ATOM 3926 O O . CYS A 1 496 ? -5.516 -20.562 -28.078 1 81.94 496 CYS A O 1
ATOM 3928 N N . ILE A 1 497 ? -7.695 -20.828 -27.688 1 88.06 497 ILE A N 1
ATOM 3929 C CA . ILE A 1 497 ? -7.652 -19.953 -26.516 1 88.06 497 ILE A CA 1
ATOM 3930 C C . ILE A 1 497 ? -8.312 -20.656 -25.328 1 88.06 497 ILE A C 1
ATOM 3932 O O . ILE A 1 497 ? -9.141 -21.562 -25.516 1 88.06 497 ILE A O 1
ATOM 3936 N N . ASP A 1 498 ? -7.852 -20.359 -24.141 1 91.25 498 ASP A N 1
ATOM 3937 C CA . ASP A 1 498 ? -8.453 -20.891 -22.938 1 91.25 498 ASP A CA 1
ATOM 3938 C C . ASP A 1 498 ? -9.711 -20.109 -22.547 1 91.25 498 ASP A C 1
ATOM 3940 O O . ASP A 1 498 ? -9.625 -18.953 -22.125 1 91.25 498 ASP A O 1
ATOM 3944 N N . PHE A 1 499 ? -10.867 -20.781 -22.641 1 94 499 PHE A N 1
ATOM 3945 C CA . PHE A 1 499 ? -12.133 -20.109 -22.391 1 94 499 PHE A CA 1
ATOM 3946 C C . PHE A 1 499 ? -12.227 -19.656 -20.938 1 94 499 PHE A C 1
ATOM 3948 O O . PHE A 1 499 ? -12.805 -18.609 -20.641 1 94 499 PHE A O 1
ATOM 3955 N N . GLY A 1 500 ? -11.648 -20.422 -20.047 1 94.12 500 GLY A N 1
ATOM 3956 C CA . GLY A 1 500 ? -11.742 -20.141 -18.625 1 94.12 500 GLY A CA 1
ATOM 3957 C C . GLY A 1 500 ? -11.023 -18.875 -18.203 1 94.12 500 GLY A C 1
ATOM 3958 O O . GLY A 1 500 ? -11.57 -18.062 -17.453 1 94.12 500 GLY A O 1
ATOM 3959 N N . ILE A 1 501 ? -9.883 -18.641 -18.734 1 94.19 501 ILE A N 1
ATOM 3960 C CA . ILE A 1 501 ? -9.102 -17.469 -18.344 1 94.19 501 ILE A CA 1
ATOM 3961 C C . ILE A 1 501 ? -9.742 -16.203 -18.906 1 94.19 501 ILE A C 1
ATOM 3963 O O . ILE A 1 501 ? -9.711 -15.156 -18.266 1 94.19 501 ILE A O 1
ATOM 3967 N N . TYR A 1 502 ? -10.312 -16.297 -20.031 1 96.56 502 TYR A N 1
ATOM 3968 C CA . TYR A 1 502 ? -11.023 -15.148 -20.594 1 96.56 502 TYR A CA 1
ATOM 3969 C C . TYR A 1 502 ? -12.211 -14.766 -19.719 1 96.56 502 TYR A C 1
ATOM 3971 O O . TYR A 1 502 ? -12.492 -13.578 -19.531 1 96.56 502 TYR A O 1
ATOM 3979 N N . ALA A 1 503 ? -12.852 -15.781 -19.219 1 97.31 503 ALA A N 1
ATOM 3980 C CA . ALA A 1 503 ? -13.969 -15.531 -18.312 1 97.31 503 ALA A CA 1
ATOM 3981 C C . ALA A 1 503 ? -13.492 -14.852 -17.031 1 97.31 503 ALA A C 1
ATOM 3983 O O . ALA A 1 503 ? -14.117 -13.906 -16.562 1 97.31 503 ALA A O 1
ATOM 3984 N N . MET A 1 504 ? -12.43 -15.281 -16.531 1 96.56 504 MET A N 1
ATOM 3985 C CA . MET A 1 504 ? -11.914 -14.734 -15.273 1 96.56 504 MET A CA 1
ATOM 3986 C C . MET A 1 504 ? -11.406 -13.312 -15.469 1 96.56 504 MET A C 1
ATOM 3988 O O . MET A 1 504 ? -11.617 -12.445 -14.617 1 96.56 504 MET A O 1
ATOM 3992 N N . ILE A 1 505 ? -10.719 -13.055 -16.562 1 96.69 505 ILE A N 1
ATOM 3993 C CA . ILE A 1 505 ? -10.219 -11.719 -16.859 1 96.69 505 ILE A CA 1
ATOM 3994 C C . ILE A 1 505 ? -11.398 -10.766 -17.047 1 96.69 505 ILE A C 1
ATOM 3996 O O . ILE A 1 505 ? -11.375 -9.633 -16.547 1 96.69 505 ILE A O 1
ATOM 4000 N N . SER A 1 506 ? -12.352 -11.258 -17.719 1 98.56 506 SER A N 1
ATOM 4001 C CA . SER A 1 506 ? -13.547 -10.445 -17.922 1 98.56 506 SER A CA 1
ATOM 4002 C C . SER A 1 506 ? -14.266 -10.195 -16.594 1 98.56 506 SER A C 1
ATOM 4004 O O . SER A 1 506 ? -14.812 -9.109 -16.375 1 98.56 506 SER A O 1
ATOM 4006 N N . ALA A 1 507 ? -14.32 -11.219 -15.781 1 98.19 507 ALA A N 1
ATOM 4007 C CA . ALA A 1 507 ? -14.891 -11.047 -14.445 1 98.19 507 ALA A CA 1
ATOM 4008 C C . ALA A 1 507 ? -14.203 -9.906 -13.703 1 98.19 507 ALA A C 1
ATOM 4010 O O . ALA A 1 507 ? -14.875 -9.047 -13.117 1 98.19 507 ALA A O 1
ATOM 4011 N N . GLY A 1 508 ? -12.906 -9.906 -13.742 1 97.31 508 GLY A N 1
ATOM 4012 C CA . GLY A 1 508 ? -12.148 -8.852 -13.102 1 97.31 508 GLY A CA 1
ATOM 4013 C C . GLY A 1 508 ? -12.391 -7.484 -13.719 1 97.31 508 GLY A C 1
ATOM 4014 O O . GLY A 1 508 ? -12.539 -6.492 -13 1 97.31 508 GLY A O 1
ATOM 4015 N N . ALA A 1 509 ? -12.492 -7.406 -14.984 1 98.19 509 ALA A N 1
ATOM 4016 C CA . ALA A 1 509 ? -12.688 -6.145 -15.695 1 98.19 509 ALA A CA 1
ATOM 4017 C C . ALA A 1 509 ? -14.055 -5.547 -15.375 1 98.19 509 ALA A C 1
ATOM 4019 O O . ALA A 1 509 ? -14.18 -4.332 -15.18 1 98.19 509 ALA A O 1
ATOM 4020 N N . PHE A 1 510 ? -15.039 -6.371 -15.344 1 98.62 510 PHE A N 1
ATOM 4021 C CA . PHE A 1 510 ? -16.391 -5.895 -15.055 1 98.62 510 PHE A CA 1
ATOM 4022 C C . PHE A 1 510 ? -16.484 -5.398 -13.617 1 98.62 510 PHE A C 1
ATOM 4024 O O . PHE A 1 510 ? -17.125 -4.375 -13.352 1 98.62 510 PHE A O 1
ATOM 4031 N N . MET A 1 511 ? -15.906 -6.137 -12.773 1 97.88 511 MET A N 1
ATOM 4032 C CA . MET A 1 511 ? -15.883 -5.676 -11.383 1 97.88 511 MET A CA 1
ATOM 4033 C C . MET A 1 511 ? -15.125 -4.359 -11.266 1 97.88 511 MET A C 1
ATOM 4035 O O . MET A 1 511 ? -15.516 -3.479 -10.5 1 97.88 511 MET A O 1
ATOM 4039 N N . ALA A 1 512 ? -14.055 -4.234 -12 1 97.25 512 ALA A N 1
ATOM 4040 C CA . ALA A 1 512 ? -13.281 -2.994 -12.008 1 97.25 512 ALA A CA 1
ATOM 4041 C C . ALA A 1 512 ? -14.117 -1.827 -12.516 1 97.25 512 ALA A C 1
ATOM 4043 O O . ALA A 1 512 ? -14.016 -0.707 -12.016 1 97.25 512 ALA A O 1
ATOM 4044 N N . GLY A 1 513 ? -14.898 -2.084 -13.5 1 97.62 513 GLY A N 1
ATOM 4045 C CA . GLY A 1 513 ? -15.781 -1.048 -14.016 1 97.62 513 GLY A CA 1
ATOM 4046 C C . GLY A 1 513 ? -16.766 -0.532 -12.977 1 97.62 513 GLY A C 1
ATOM 4047 O O . GLY A 1 513 ? -17.047 0.666 -12.93 1 97.62 513 GLY A O 1
ATOM 4048 N N . VAL A 1 514 ? -17.141 -1.374 -12.125 1 97.5 514 VAL A N 1
ATOM 4049 C CA . VAL A 1 514 ? -18.156 -1.026 -11.133 1 97.5 514 VAL A CA 1
ATOM 4050 C C . VAL A 1 514 ? -17.5 -0.349 -9.938 1 97.5 514 VAL A C 1
ATOM 4052 O O . VAL A 1 514 ? -17.984 0.677 -9.453 1 97.5 514 VAL A O 1
ATOM 4055 N N . THR A 1 515 ? -16.422 -0.891 -9.438 1 95.56 515 THR A N 1
ATOM 4056 C CA . THR A 1 515 ? -15.836 -0.459 -8.18 1 95.56 515 THR A CA 1
ATOM 4057 C C . THR A 1 515 ? -14.703 0.529 -8.422 1 95.56 515 THR A C 1
ATOM 4059 O O . THR A 1 515 ? -14.289 1.25 -7.508 1 95.56 515 THR A O 1
ATOM 4062 N N . ARG A 1 516 ? -14.062 0.549 -9.578 1 93.88 516 ARG A N 1
ATOM 4063 C CA . ARG A 1 516 ? -12.945 1.394 -9.977 1 93.88 516 ARG A CA 1
ATOM 4064 C C . ARG A 1 516 ? -11.672 1 -9.234 1 93.88 516 ARG A C 1
ATOM 4066 O O . ARG A 1 516 ? -10.742 1.802 -9.117 1 93.88 516 ARG A O 1
ATOM 4073 N N . MET A 1 517 ? -11.672 -0.209 -8.695 1 92.44 517 MET A N 1
ATOM 4074 C CA . MET A 1 517 ? -10.438 -0.708 -8.094 1 92.44 517 MET A CA 1
ATOM 4075 C C . MET A 1 517 ? -9.438 -1.135 -9.164 1 92.44 517 MET A C 1
ATOM 4077 O O . MET A 1 517 ? -9.836 -1.603 -10.234 1 92.44 517 MET A O 1
ATOM 4081 N N . ASN A 1 518 ? -8.195 -1.02 -8.867 1 90.31 518 ASN A N 1
ATOM 4082 C CA . ASN A 1 518 ? -7.172 -1.321 -9.859 1 90.31 518 ASN A CA 1
ATOM 4083 C C . ASN A 1 518 ? -6.242 -2.434 -9.383 1 90.31 518 ASN A C 1
ATOM 4085 O O . ASN A 1 518 ? -6.508 -3.615 -9.617 1 90.31 518 ASN A O 1
ATOM 4089 N N . ILE A 1 519 ? -5.246 -2.074 -8.523 1 88.81 519 ILE A N 1
ATOM 4090 C CA . ILE A 1 519 ? -4.219 -3.023 -8.109 1 88.81 519 ILE A CA 1
ATOM 4091 C C . ILE A 1 519 ? -4.84 -4.105 -7.227 1 88.81 519 ILE A C 1
ATOM 4093 O O . ILE A 1 519 ? -4.422 -5.266 -7.27 1 88.81 519 ILE A O 1
ATOM 4097 N N . THR A 1 520 ? -5.797 -3.746 -6.469 1 92.12 520 THR A N 1
ATOM 4098 C CA . THR A 1 520 ? -6.488 -4.699 -5.609 1 92.12 520 THR A CA 1
ATOM 4099 C C . THR A 1 520 ? -7.102 -5.824 -6.438 1 92.12 520 THR A C 1
ATOM 4101 O O . THR A 1 520 ? -6.914 -7.004 -6.129 1 92.12 520 THR A O 1
ATOM 4104 N N . LEU A 1 521 ? -7.781 -5.492 -7.445 1 94.19 521 LEU A N 1
ATOM 4105 C CA . LEU A 1 521 ? -8.477 -6.492 -8.242 1 94.19 521 LEU A CA 1
ATOM 4106 C C . LEU A 1 521 ? -7.492 -7.34 -9.031 1 94.19 521 LEU A C 1
ATOM 4108 O O . LEU A 1 521 ? -7.691 -8.547 -9.195 1 94.19 521 LEU A O 1
ATOM 4112 N N . SER A 1 522 ? -6.477 -6.73 -9.555 1 90.56 522 SER A N 1
ATOM 4113 C CA . SER A 1 522 ? -5.445 -7.492 -10.25 1 90.56 522 SER A CA 1
ATOM 4114 C C . SER A 1 522 ? -4.824 -8.547 -9.336 1 90.56 522 SER A C 1
ATOM 4116 O O . SER A 1 522 ? -4.605 -9.688 -9.75 1 90.56 522 SER A O 1
ATOM 4118 N N . THR A 1 523 ? -4.613 -8.133 -8.125 1 88.56 523 THR A N 1
ATOM 4119 C CA . THR A 1 523 ? -4 -9.047 -7.164 1 88.56 523 THR A CA 1
ATOM 4120 C C . THR A 1 523 ? -4.977 -10.148 -6.766 1 88.56 523 THR A C 1
ATOM 4122 O O . THR A 1 523 ? -4.586 -11.305 -6.629 1 88.56 523 THR A O 1
ATOM 4125 N N . ILE A 1 524 ? -6.195 -9.789 -6.57 1 91.62 524 ILE A N 1
ATOM 4126 C CA . ILE A 1 524 ? -7.203 -10.781 -6.211 1 91.62 524 ILE A CA 1
ATOM 4127 C C . ILE A 1 524 ? -7.309 -11.828 -7.312 1 91.62 524 ILE A C 1
ATOM 4129 O O . ILE A 1 524 ? -7.293 -13.031 -7.039 1 91.62 524 ILE A O 1
ATOM 4133 N N . ILE A 1 525 ? -7.43 -11.398 -8.539 1 92.12 525 ILE A N 1
ATOM 4134 C CA . ILE A 1 525 ? -7.586 -12.328 -9.656 1 92.12 525 ILE A CA 1
ATOM 4135 C C . ILE A 1 525 ? -6.324 -13.172 -9.797 1 92.12 525 ILE A C 1
ATOM 4137 O O . ILE A 1 525 ? -6.402 -14.367 -10.094 1 92.12 525 ILE A O 1
ATOM 4141 N N . PHE A 1 526 ? -5.223 -12.555 -9.602 1 84.25 526 PHE A N 1
ATOM 4142 C CA . PHE A 1 526 ? -3.957 -13.273 -9.648 1 84.25 526 PHE A CA 1
ATOM 4143 C C . PHE A 1 526 ? -3.914 -14.359 -8.578 1 84.25 526 PHE A C 1
ATOM 4145 O O . PHE A 1 526 ? -3.484 -15.484 -8.852 1 84.25 526 PHE A O 1
ATOM 4152 N N . GLU A 1 527 ? -4.293 -14.055 -7.398 1 84 527 GLU A N 1
ATOM 4153 C CA . GLU A 1 527 ? -4.273 -15.023 -6.305 1 84 527 GLU A CA 1
ATOM 4154 C C . GLU A 1 527 ? -5.301 -16.125 -6.531 1 84 527 GLU A C 1
ATOM 4156 O O . GLU A 1 527 ? -5.066 -17.281 -6.176 1 84 527 GLU A O 1
ATOM 4161 N N . LEU A 1 528 ? -6.398 -15.758 -7.168 1 85.44 528 LEU A N 1
ATOM 4162 C CA . LEU A 1 528 ? -7.453 -16.734 -7.438 1 85.44 528 LEU A CA 1
ATOM 4163 C C . LEU A 1 528 ? -7.031 -17.688 -8.539 1 85.44 528 LEU A C 1
ATOM 4165 O O . LEU A 1 528 ? -7.473 -18.844 -8.562 1 85.44 528 LEU A O 1
ATOM 4169 N N . THR A 1 529 ? -6.25 -17.266 -9.469 1 84.44 529 THR A N 1
ATOM 4170 C CA . THR A 1 529 ? -5.906 -18.062 -10.641 1 84.44 529 THR A CA 1
ATOM 4171 C C . THR A 1 529 ? -4.535 -18.719 -10.461 1 84.44 529 THR A C 1
ATOM 4173 O O . THR A 1 529 ? -4.184 -19.641 -11.195 1 84.44 529 THR A O 1
ATOM 4176 N N . SER A 1 530 ? -3.742 -18.328 -9.523 1 72.81 530 SER A N 1
ATOM 4177 C CA . SER A 1 530 ? -2.398 -18.828 -9.258 1 72.81 530 SER A CA 1
ATOM 4178 C C . SER A 1 530 ? -1.543 -18.828 -10.523 1 72.81 530 SER A C 1
ATOM 4180 O O . SER A 1 530 ? -0.721 -19.719 -10.719 1 72.81 530 SER A O 1
ATOM 4182 N N . SER A 1 531 ? -1.973 -17.984 -11.508 1 73.06 531 SER A N 1
ATOM 4183 C CA . SER A 1 531 ? -1.211 -17.938 -12.75 1 73.06 531 SER A CA 1
ATOM 4184 C C . SER A 1 531 ? -0.488 -16.609 -12.914 1 73.06 531 SER A C 1
ATOM 4186 O O . SER A 1 531 ? -1.113 -15.594 -13.219 1 73.06 531 SER A O 1
ATOM 4188 N N . TYR A 1 532 ? 0.753 -16.734 -12.82 1 68.06 532 TYR A N 1
ATOM 4189 C CA . TYR A 1 532 ? 1.59 -15.539 -12.922 1 68.06 532 TYR A CA 1
ATOM 4190 C C . TYR A 1 532 ? 1.672 -15.055 -14.367 1 68.06 532 TYR A C 1
ATOM 4192 O O . TYR A 1 532 ? 1.819 -13.859 -14.617 1 68.06 532 TYR A O 1
ATOM 4200 N N . THR A 1 533 ? 1.398 -15.992 -15.312 1 73.38 533 THR A N 1
ATOM 4201 C CA . THR A 1 533 ? 1.578 -15.672 -16.719 1 73.38 533 THR A CA 1
ATOM 4202 C C . THR A 1 533 ? 0.508 -14.688 -17.203 1 73.38 533 THR A C 1
ATOM 4204 O O . THR A 1 533 ? 0.729 -13.93 -18.141 1 73.38 533 THR A O 1
ATOM 4207 N N . TYR A 1 534 ? -0.58 -14.711 -16.453 1 82.06 534 TYR A N 1
ATOM 4208 C CA . TYR A 1 534 ? -1.688 -13.898 -16.953 1 82.06 534 TYR A CA 1
ATOM 4209 C C . TYR A 1 534 ? -1.808 -12.602 -16.156 1 82.06 534 TYR A C 1
ATOM 4211 O O . TYR A 1 534 ? -2.799 -11.875 -16.297 1 82.06 534 TYR A O 1
ATOM 4219 N N . VAL A 1 535 ? -0.859 -12.273 -15.406 1 78.56 535 VAL A N 1
ATOM 4220 C CA . VAL A 1 535 ? -0.926 -11.055 -14.602 1 78.56 535 VAL A CA 1
ATOM 4221 C C . VAL A 1 535 ? -0.998 -9.836 -15.516 1 78.56 535 VAL A C 1
ATOM 4223 O O . VAL A 1 535 ? -1.726 -8.883 -15.234 1 78.56 535 VAL A O 1
ATOM 4226 N N . LEU A 1 536 ? -0.325 -9.875 -16.594 1 78.88 536 LEU A N 1
ATOM 4227 C CA . LEU A 1 536 ? -0.274 -8.742 -17.516 1 78.88 536 LEU A CA 1
ATOM 4228 C C . LEU A 1 536 ? -1.617 -8.539 -18.203 1 78.88 536 LEU A C 1
ATOM 4230 O O . LEU A 1 536 ? -2.182 -7.445 -18.172 1 78.88 536 LEU A O 1
ATOM 4234 N N . PRO A 1 537 ? -2.123 -9.594 -18.797 1 87.5 537 PRO A N 1
ATOM 4235 C CA . PRO A 1 537 ? -3.434 -9.43 -19.438 1 87.5 537 PRO A CA 1
ATOM 4236 C C . PRO A 1 537 ? -4.516 -8.992 -18.453 1 87.5 537 PRO A C 1
ATOM 4238 O O . PRO A 1 537 ? -5.383 -8.188 -18.797 1 87.5 537 PRO A O 1
ATOM 4241 N N . ILE A 1 538 ? -4.477 -9.508 -17.266 1 91.25 538 ILE A N 1
ATOM 4242 C CA . ILE A 1 538 ? -5.445 -9.148 -16.234 1 91.25 538 ILE A CA 1
ATOM 4243 C C . ILE A 1 538 ? -5.328 -7.66 -15.922 1 91.25 538 ILE A C 1
ATOM 4245 O O . ILE A 1 538 ? -6.332 -6.945 -15.883 1 91.25 538 ILE A O 1
ATOM 4249 N N . SER A 1 539 ? -4.164 -7.164 -15.75 1 86.75 539 SER A N 1
ATOM 4250 C CA . SER A 1 539 ? -3.92 -5.777 -15.367 1 86.75 539 SER A CA 1
ATOM 4251 C C . SER A 1 539 ? -4.32 -4.82 -16.484 1 86.75 539 SER A C 1
ATOM 4253 O O . SER A 1 539 ? -4.875 -3.75 -16.219 1 86.75 539 SER A O 1
ATOM 4255 N N . ILE A 1 540 ? -4.051 -5.188 -17.672 1 85.75 540 ILE A N 1
ATOM 4256 C CA . ILE A 1 540 ? -4.383 -4.332 -18.797 1 85.75 540 ILE A CA 1
ATOM 4257 C C . ILE A 1 540 ? -5.898 -4.223 -18.938 1 85.75 540 ILE A C 1
ATOM 4259 O O . ILE A 1 540 ? -6.43 -3.133 -19.156 1 85.75 540 ILE A O 1
ATOM 4263 N N . SER A 1 541 ? -6.504 -5.359 -18.875 1 94.88 541 SER A N 1
ATOM 4264 C CA . SER A 1 541 ? -7.961 -5.344 -18.984 1 94.88 541 SER A CA 1
ATOM 4265 C C . SER A 1 541 ? -8.586 -4.492 -17.875 1 94.88 541 SER A C 1
ATOM 4267 O O . SER A 1 541 ? -9.539 -3.75 -18.125 1 94.88 541 SER A O 1
ATOM 4269 N N . ILE A 1 542 ? -8.078 -4.59 -16.719 1 93.81 542 ILE A N 1
ATOM 4270 C CA . ILE A 1 542 ? -8.594 -3.836 -15.578 1 93.81 542 ILE A CA 1
ATOM 4271 C C . ILE A 1 542 ? -8.305 -2.35 -15.766 1 93.81 542 ILE A C 1
ATOM 4273 O O . ILE A 1 542 ? -9.164 -1.504 -15.5 1 93.81 542 ILE A O 1
ATOM 4277 N N . ALA A 1 543 ? -7.152 -2.006 -16.266 1 87.81 543 ALA A N 1
ATOM 4278 C CA . ALA A 1 543 ? -6.777 -0.616 -16.5 1 87.81 543 ALA A CA 1
ATOM 4279 C C . ALA A 1 543 ? -7.695 0.024 -17.547 1 87.81 543 ALA A C 1
ATOM 4281 O O . ALA A 1 543 ? -8.156 1.154 -17.375 1 87.81 543 ALA A O 1
ATOM 4282 N N . VAL A 1 544 ? -7.914 -0.714 -18.562 1 92.19 544 VAL A N 1
ATOM 4283 C CA . VAL A 1 544 ? -8.766 -0.203 -19.641 1 92.19 544 VAL A CA 1
ATOM 4284 C C . VAL A 1 544 ? -10.195 -0.053 -19.125 1 92.19 544 VAL A C 1
ATOM 4286 O O . VAL A 1 544 ? -10.875 0.928 -19.438 1 92.19 544 VAL A O 1
ATOM 4289 N N . ALA A 1 545 ? -10.609 -1.035 -18.391 1 97.31 545 ALA A N 1
ATOM 4290 C CA . ALA A 1 545 ? -11.953 -0.956 -17.828 1 97.31 545 ALA A CA 1
ATOM 4291 C C . ALA A 1 545 ? -12.109 0.298 -16.969 1 97.31 545 ALA A C 1
ATOM 4293 O O . ALA A 1 545 ? -13.125 0.996 -17.062 1 97.31 545 ALA A O 1
ATOM 4294 N N . ASN A 1 546 ? -11.195 0.598 -16.172 1 92.5 546 ASN A N 1
ATOM 4295 C CA . ASN A 1 546 ? -11.242 1.782 -15.328 1 92.5 546 ASN A CA 1
ATOM 4296 C C . ASN A 1 546 ? -11.234 3.066 -16.156 1 92.5 546 ASN A C 1
ATOM 4298 O O . ASN A 1 546 ? -11.984 4.004 -15.859 1 92.5 546 ASN A O 1
ATOM 4302 N N . TRP A 1 547 ? -10.445 3.113 -17.156 1 88.44 547 TRP A N 1
ATOM 4303 C CA . TRP A 1 547 ? -10.359 4.293 -18.016 1 88.44 547 TRP A CA 1
ATOM 4304 C C . TRP A 1 547 ? -11.703 4.582 -18.688 1 88.44 547 TRP A C 1
ATOM 4306 O O . TRP A 1 547 ? -12.156 5.727 -18.719 1 88.44 547 TRP A O 1
ATOM 4316 N N . VAL A 1 548 ? -12.227 3.535 -19.172 1 94.81 548 VAL A N 1
ATOM 4317 C CA . VAL A 1 548 ? -13.492 3.686 -19.875 1 94.81 548 VAL A CA 1
ATOM 4318 C C . VAL A 1 548 ? -14.602 4.039 -18.875 1 94.81 548 VAL A C 1
ATOM 4320 O O . VAL A 1 548 ? -15.43 4.91 -19.156 1 94.81 548 VAL A O 1
ATOM 4323 N N . ALA A 1 549 ? -14.562 3.369 -17.812 1 96.69 549 ALA A N 1
ATOM 4324 C CA . ALA A 1 549 ? -15.586 3.623 -16.797 1 96.69 549 ALA A CA 1
ATOM 4325 C C . ALA A 1 549 ? -15.516 5.062 -16.297 1 96.69 549 ALA A C 1
ATOM 4327 O O . ALA A 1 549 ? -16.547 5.727 -16.156 1 96.69 549 ALA A O 1
ATOM 4328 N N . TYR A 1 550 ? -14.391 5.613 -16.062 1 88.81 550 TYR A N 1
ATOM 4329 C CA . TYR A 1 550 ? -14.227 6.977 -15.57 1 88.81 550 TYR A CA 1
ATOM 4330 C C . TYR A 1 550 ? -14.68 7.988 -16.625 1 88.81 550 TYR A C 1
ATOM 4332 O O . TYR A 1 550 ? -15.18 9.062 -16.281 1 88.81 550 TYR A O 1
ATOM 4340 N N . ALA A 1 551 ? -14.477 7.668 -17.844 1 88 551 ALA A N 1
ATOM 4341 C CA . ALA A 1 551 ? -14.867 8.57 -18.922 1 88 551 ALA A CA 1
ATOM 4342 C C . ALA A 1 551 ? -16.391 8.711 -18.984 1 88 551 ALA A C 1
ATOM 4344 O O . ALA A 1 551 ? -16.906 9.773 -19.344 1 88 551 ALA A O 1
ATOM 4345 N N . ILE A 1 552 ? -17 7.652 -18.578 1 93.88 552 ILE A N 1
ATOM 4346 C CA . ILE A 1 552 ? -18.453 7.656 -18.688 1 93.88 552 ILE A CA 1
ATOM 4347 C C . ILE A 1 552 ? -19.062 8.164 -17.375 1 93.88 552 ILE A C 1
ATOM 4349 O O . ILE A 1 552 ? -19.969 9 -17.391 1 93.88 552 ILE A O 1
ATOM 4353 N N . GLU A 1 553 ? -18.609 7.633 -16.281 1 92.88 553 GLU A N 1
ATOM 4354 C CA . GLU A 1 553 ? -19.031 8.023 -14.945 1 92.88 553 GLU A CA 1
ATOM 4355 C C . GLU A 1 553 ? -17.844 8.203 -14.016 1 92.88 553 GLU A C 1
ATOM 4357 O O . GLU A 1 553 ? -17.219 7.219 -13.602 1 92.88 553 GLU A O 1
ATOM 4362 N N . PRO A 1 554 ? -17.578 9.43 -13.641 1 86.31 554 PRO A N 1
ATOM 4363 C CA . PRO A 1 554 ? -16.359 9.719 -12.883 1 86.31 554 PRO A CA 1
ATOM 4364 C C . PRO A 1 554 ? -16.391 9.164 -11.469 1 86.31 554 PRO A C 1
ATOM 4366 O O . PRO A 1 554 ? -15.344 8.984 -10.844 1 86.31 554 PRO A O 1
ATOM 4369 N N . ARG A 1 555 ? -17.578 8.844 -10.945 1 89.94 555 ARG A N 1
ATOM 4370 C CA . ARG A 1 555 ? -17.656 8.336 -9.578 1 89.94 555 ARG A CA 1
ATOM 4371 C C . ARG A 1 555 ? -17.828 6.824 -9.562 1 89.94 555 ARG A C 1
ATOM 4373 O O . ARG A 1 555 ? -18.516 6.258 -10.414 1 89.94 555 ARG A O 1
ATOM 4380 N N . SER A 1 556 ? -17.094 6.184 -8.641 1 92.5 556 SER A N 1
ATOM 4381 C CA . SER A 1 556 ? -17.281 4.754 -8.414 1 92.5 556 SER A CA 1
ATOM 4382 C C . SER A 1 556 ? -18.594 4.473 -7.703 1 92.5 556 SER A C 1
ATOM 4384 O O . SER A 1 556 ? -19.266 5.398 -7.23 1 92.5 556 SER A O 1
ATOM 4386 N N . LEU A 1 557 ? -18.938 3.252 -7.633 1 95.25 557 LEU A N 1
ATOM 4387 C CA . LEU A 1 557 ? -20.203 2.863 -7.016 1 95.25 557 LEU A CA 1
ATOM 4388 C C . LEU A 1 557 ? -20.25 3.307 -5.559 1 95.25 557 LEU A C 1
ATOM 4390 O O . LEU A 1 557 ? -21.234 3.906 -5.125 1 95.25 557 LEU A O 1
ATOM 4394 N N . TYR A 1 558 ? -19.281 3.025 -4.816 1 93.5 558 TYR A N 1
ATOM 4395 C CA . TYR A 1 558 ? -19.312 3.318 -3.387 1 93.5 558 TYR A CA 1
ATOM 4396 C C . TYR A 1 558 ? -19.203 4.816 -3.135 1 93.5 558 TYR A C 1
ATOM 4398 O O . TYR A 1 558 ? -19.75 5.332 -2.162 1 93.5 558 TYR A O 1
ATOM 4406 N N . GLU A 1 559 ? -18.547 5.551 -3.979 1 90.56 559 GLU A N 1
ATOM 4407 C CA . GLU A 1 559 ? -18.531 7.008 -3.875 1 90.56 559 GLU A CA 1
ATOM 4408 C C . GLU A 1 559 ? -19.922 7.586 -4.152 1 90.56 559 GLU A C 1
ATOM 4410 O O . GLU A 1 559 ? -20.344 8.547 -3.504 1 90.56 559 GLU A O 1
ATOM 4415 N N . LEU A 1 560 ? -20.547 6.98 -5.09 1 92.62 560 LEU A N 1
ATOM 4416 C CA . LEU A 1 560 ? -21.906 7.418 -5.406 1 92.62 560 LEU A CA 1
ATOM 4417 C C . LEU A 1 560 ? -22.844 7.145 -4.238 1 92.62 560 LEU A C 1
ATOM 4419 O O . LEU A 1 560 ? -23.734 7.953 -3.949 1 92.62 560 LEU A O 1
ATOM 4423 N N . LEU A 1 561 ? -22.641 6.051 -3.621 1 92.5 561 LEU A N 1
ATOM 4424 C CA . LEU A 1 561 ? -23.484 5.715 -2.479 1 92.5 561 LEU A CA 1
ATOM 4425 C C . LEU A 1 561 ? -23.203 6.648 -1.307 1 92.5 561 LEU A C 1
ATOM 4427 O O . LEU A 1 561 ? -24.109 7.02 -0.569 1 92.5 561 LEU A O 1
ATOM 4431 N N . ILE A 1 562 ? -21.969 6.996 -1.097 1 91.31 562 ILE A N 1
ATOM 4432 C CA . ILE A 1 562 ? -21.594 7.938 -0.044 1 91.31 562 ILE A CA 1
ATOM 4433 C C . ILE A 1 562 ? -22.25 9.289 -0.312 1 91.31 562 ILE A C 1
ATOM 4435 O O . ILE A 1 562 ? -22.797 9.922 0.603 1 91.31 562 ILE A O 1
ATOM 4439 N N . PHE A 1 563 ? -22.266 9.656 -1.529 1 88.12 563 PHE A N 1
ATOM 4440 C CA . PHE A 1 563 ? -22.875 10.922 -1.923 1 88.12 563 PHE A CA 1
ATOM 4441 C C . PHE A 1 563 ? -24.391 10.859 -1.789 1 88.12 563 PHE A C 1
ATOM 4443 O O . PHE A 1 563 ? -25.016 11.789 -1.264 1 88.12 563 PHE A O 1
ATOM 4450 N N . LYS A 1 564 ? -24.922 9.797 -2.25 1 85.94 564 LYS A N 1
ATOM 4451 C CA . LYS A 1 564 ? -26.375 9.633 -2.227 1 85.94 564 LYS A CA 1
ATOM 4452 C C . LYS A 1 564 ? -26.906 9.594 -0.793 1 85.94 564 LYS A C 1
ATOM 4454 O O . LYS A 1 564 ? -27.953 10.156 -0.497 1 85.94 564 LYS A O 1
ATOM 4459 N N . ASN A 1 565 ? -26.141 8.93 0.089 1 86.94 565 ASN A N 1
ATOM 4460 C CA . ASN A 1 565 ? -26.562 8.797 1.479 1 86.94 565 ASN A CA 1
ATOM 4461 C C . ASN A 1 565 ? -26.094 9.984 2.32 1 86.94 565 ASN A C 1
ATOM 4463 O O . ASN A 1 565 ? -26.312 10.008 3.533 1 86.94 565 ASN A O 1
ATOM 4467 N N . ASP A 1 566 ? -25.375 10.906 1.817 1 86.62 566 ASP A N 1
ATOM 4468 C CA . ASP A 1 566 ? -24.938 12.141 2.447 1 86.62 566 ASP A CA 1
ATOM 4469 C C . ASP A 1 566 ? -23.984 11.859 3.605 1 86.62 566 ASP A C 1
ATOM 4471 O O . ASP A 1 566 ? -24.172 12.383 4.707 1 86.62 566 ASP A O 1
ATOM 4475 N N . PHE A 1 567 ? -23.156 10.891 3.357 1 88.88 567 PHE A N 1
ATOM 4476 C CA . PHE A 1 567 ? -22.109 10.641 4.332 1 88.88 567 PHE A CA 1
ATOM 4477 C C . PHE A 1 567 ? -20.984 11.656 4.195 1 88.88 567 PHE A C 1
ATOM 4479 O O . PHE A 1 567 ? -20.609 12.039 3.082 1 88.88 567 PHE A O 1
ATOM 4486 N N . PRO A 1 568 ? -20.516 12.141 5.34 1 89.44 568 PRO A N 1
ATOM 4487 C CA . PRO A 1 568 ? -19.359 13.031 5.238 1 89.44 568 PRO A CA 1
ATOM 4488 C C . PRO A 1 568 ? -18.078 12.297 4.824 1 89.44 568 PRO A C 1
ATOM 4490 O O . PRO A 1 568 ? -17.688 11.328 5.473 1 89.44 568 PRO A O 1
ATOM 4493 N N . PHE A 1 569 ? -17.562 12.703 3.701 1 88.94 569 PHE A N 1
ATOM 4494 C CA . PHE A 1 569 ? -16.359 12.062 3.184 1 88.94 569 PHE A CA 1
ATOM 4495 C C . PHE A 1 569 ? -15.594 13.008 2.268 1 88.94 569 PHE A C 1
ATOM 4497 O O . PHE A 1 569 ? -16.172 13.594 1.351 1 88.94 569 PHE A O 1
ATOM 4504 N N . LEU A 1 570 ? -14.367 13.195 2.625 1 87.88 570 LEU A N 1
ATOM 4505 C CA . LEU A 1 570 ? -13.477 13.984 1.778 1 87.88 570 LEU A CA 1
ATOM 4506 C C . LEU A 1 570 ? -12.5 13.086 1.03 1 87.88 570 LEU A C 1
ATOM 4508 O O . LEU A 1 570 ? -11.594 12.508 1.636 1 87.88 570 LEU A O 1
ATOM 4512 N N . ALA A 1 571 ? -12.672 13.008 -0.237 1 82.88 571 ALA A N 1
ATOM 4513 C CA . ALA A 1 571 ? -11.828 12.125 -1.035 1 82.88 571 ALA A CA 1
ATOM 4514 C C . ALA A 1 571 ? -10.375 12.602 -1.021 1 82.88 571 ALA A C 1
ATOM 4516 O O . ALA A 1 571 ? -10.102 13.781 -1.216 1 82.88 571 ALA A O 1
ATOM 4517 N N . ASN A 1 572 ? -9.438 11.711 -0.691 1 78.19 572 ASN A N 1
ATOM 4518 C CA . ASN A 1 572 ? -8.023 12.078 -0.584 1 78.19 572 ASN A CA 1
ATOM 4519 C C . ASN A 1 572 ? -7.234 11.609 -1.8 1 78.19 572 ASN A C 1
ATOM 4521 O O . ASN A 1 572 ? -6.008 11.727 -1.828 1 78.19 572 ASN A O 1
ATOM 4525 N N . LYS A 1 573 ? -7.812 11.164 -2.75 1 73.88 573 LYS A N 1
ATOM 4526 C CA . LYS A 1 573 ? -7.094 10.609 -3.895 1 73.88 573 LYS A CA 1
ATOM 4527 C C . LYS A 1 573 ? -6.73 11.703 -4.895 1 73.88 573 LYS A C 1
ATOM 4529 O O . LYS A 1 573 ? -5.668 11.648 -5.52 1 73.88 573 LYS A O 1
ATOM 4534 N N . LYS A 1 574 ? -7.621 12.633 -5.109 1 71.69 574 LYS A N 1
ATOM 4535 C CA . LYS A 1 574 ? -7.359 13.719 -6.051 1 71.69 574 LYS A CA 1
ATOM 4536 C C . LYS A 1 574 ? -7.605 15.078 -5.406 1 71.69 574 LYS A C 1
ATOM 4538 O O . LYS A 1 574 ? -8.43 15.203 -4.496 1 71.69 574 LYS A O 1
ATOM 4543 N N . LEU A 1 575 ? -6.738 15.992 -5.82 1 75.75 575 LEU A N 1
ATOM 4544 C CA . LEU A 1 575 ? -6.973 17.375 -5.387 1 75.75 575 LEU A CA 1
ATOM 4545 C C . LEU A 1 575 ? -8.219 17.938 -6.047 1 75.75 575 LEU A C 1
ATOM 4547 O O . LEU A 1 575 ? -8.461 17.719 -7.234 1 75.75 575 LEU A O 1
ATOM 4551 N N . HIS A 1 576 ? -8.992 18.484 -5.234 1 81 576 HIS A N 1
ATOM 4552 C CA . HIS A 1 576 ? -10.227 19.078 -5.746 1 81 576 HIS A CA 1
ATOM 4553 C C . HIS A 1 576 ? -9.961 20.469 -6.336 1 81 576 HIS A C 1
ATOM 4555 O O . HIS A 1 576 ? -8.945 21.094 -6.031 1 81 576 HIS A O 1
ATOM 4561 N N . ASP A 1 577 ? -10.758 20.812 -7.25 1 78.62 577 ASP A N 1
ATOM 4562 C CA . ASP A 1 577 ? -10.625 22.094 -7.938 1 78.62 577 ASP A CA 1
ATOM 4563 C C . ASP A 1 577 ? -11.43 23.172 -7.23 1 78.62 577 ASP A C 1
ATOM 4565 O O . ASP A 1 577 ? -12.656 23.125 -7.199 1 78.62 577 ASP A O 1
ATOM 4569 N N . PHE A 1 578 ? -10.711 24.125 -6.664 1 78.94 578 PHE A N 1
ATOM 4570 C CA . PHE A 1 578 ? -11.375 25.219 -5.973 1 78.94 578 PHE A CA 1
ATOM 4571 C C . PHE A 1 578 ? -11.367 26.484 -6.832 1 78.94 578 PHE A C 1
ATOM 4573 O O . PHE A 1 578 ? -11.344 27.594 -6.305 1 78.94 578 PHE A O 1
ATOM 4580 N N . THR A 1 579 ? -11.438 26.422 -8.07 1 67.31 579 THR A N 1
ATOM 4581 C CA . THR A 1 579 ? -11.328 27.547 -9 1 67.31 579 THR A CA 1
ATOM 4582 C C . THR A 1 579 ? -12.414 28.578 -8.719 1 67.31 579 THR A C 1
ATOM 4584 O O . THR A 1 579 ? -12.133 29.781 -8.711 1 67.31 579 THR A O 1
ATOM 4587 N N . LYS A 1 580 ? -13.641 28.125 -8.547 1 64 580 LYS A N 1
ATOM 4588 C CA . LYS A 1 580 ? -14.766 29.047 -8.477 1 64 580 LYS A CA 1
ATOM 4589 C C . LYS A 1 580 ? -14.906 29.641 -7.078 1 64 580 LYS A C 1
ATOM 4591 O O . LYS A 1 580 ? -15.586 30.641 -6.891 1 64 580 LYS A O 1
ATOM 4596 N N . TYR A 1 581 ? -14.312 29.031 -6.121 1 62.59 581 TYR A N 1
ATOM 4597 C CA . TYR A 1 581 ? -14.688 29.406 -4.762 1 62.59 581 TYR A CA 1
ATOM 4598 C C . TYR A 1 581 ? -13.453 29.688 -3.908 1 62.59 581 TYR A C 1
ATOM 4600 O O . TYR A 1 581 ? -12.586 28.812 -3.758 1 62.59 581 TYR A O 1
ATOM 4608 N N . THR A 1 582 ? -13.242 30.984 -3.779 1 62.5 582 THR A N 1
ATOM 4609 C CA . THR A 1 582 ? -11.875 31.312 -3.383 1 62.5 582 THR A CA 1
ATOM 4610 C C . THR A 1 582 ? -11.828 31.781 -1.929 1 62.5 582 THR A C 1
ATOM 4612 O O . THR A 1 582 ? -10.758 31.828 -1.321 1 62.5 582 THR A O 1
ATOM 4615 N N . ASP A 1 583 ? -13.047 31.812 -1.281 1 78.25 583 ASP A N 1
ATOM 4616 C CA . ASP A 1 583 ? -12.664 32.594 -0.101 1 78.25 583 ASP A CA 1
ATOM 4617 C C . ASP A 1 583 ? -12.852 31.766 1.174 1 78.25 583 ASP A C 1
ATOM 4619 O O . ASP A 1 583 ? -13.961 31.312 1.468 1 78.25 583 ASP A O 1
ATOM 4623 N N . LEU A 1 584 ? -11.82 31.5 1.896 1 87.75 584 LEU A N 1
ATOM 4624 C CA . LEU A 1 584 ? -11.766 30.812 3.178 1 87.75 584 LEU A CA 1
ATOM 4625 C C . LEU A 1 584 ? -12.617 31.531 4.219 1 87.75 584 LEU A C 1
ATOM 4627 O O . LEU A 1 584 ? -13.125 30.891 5.156 1 87.75 584 LEU A O 1
ATOM 4631 N N . LYS A 1 585 ? -12.914 32.812 4 1 85.56 585 LYS A N 1
ATOM 4632 C CA . LYS A 1 585 ? -13.617 33.656 4.977 1 85.56 585 LYS A CA 1
ATOM 4633 C C . LYS A 1 585 ? -15.07 33.219 5.125 1 85.56 585 LYS A C 1
ATOM 4635 O O . LYS A 1 585 ? -15.664 33.344 6.195 1 85.56 585 LYS A O 1
ATOM 4640 N N . GLU A 1 586 ? -15.594 32.625 4.113 1 84 586 GLU A N 1
ATOM 4641 C CA . GLU A 1 586 ? -16.984 32.188 4.145 1 84 586 GLU A CA 1
ATOM 4642 C C . GLU A 1 586 ? -17.156 30.938 5.02 1 84 586 GLU A C 1
ATOM 4644 O O . GLU A 1 586 ? -18.266 30.641 5.477 1 84 586 GLU A O 1
ATOM 4649 N N . LEU A 1 587 ? -16.109 30.312 5.316 1 88.62 587 LEU A N 1
ATOM 4650 C CA . LEU A 1 587 ? -16.188 29.031 6.02 1 88.62 587 LEU A CA 1
ATOM 4651 C C . LEU A 1 587 ? -15.852 29.203 7.496 1 88.62 587 LEU A C 1
ATOM 4653 O O . LEU A 1 587 ? -15.945 28.25 8.273 1 88.62 587 LEU A O 1
ATOM 4657 N N . ILE A 1 588 ? -15.523 30.375 7.902 1 87.38 588 ILE A N 1
ATOM 4658 C CA . ILE A 1 588 ? -15 30.609 9.242 1 87.38 588 ILE A CA 1
ATOM 4659 C C . ILE A 1 588 ? -16.156 30.703 10.234 1 87.38 588 ILE A C 1
ATOM 4661 O O . ILE A 1 588 ? -17.141 31.391 9.984 1 87.38 588 ILE A O 1
ATOM 4665 N N . HIS A 1 589 ? -16.016 29.875 11.242 1 78.56 589 HIS A N 1
ATOM 4666 C CA . HIS A 1 589 ? -16.906 29.969 12.391 1 78.56 589 HIS A CA 1
ATOM 4667 C C . HIS A 1 589 ? -16.141 30.344 13.656 1 78.56 589 HIS A C 1
ATOM 4669 O O . HIS A 1 589 ? -14.961 30 13.805 1 78.56 589 HIS A O 1
ATOM 4675 N N . GLY A 1 590 ? -16.75 31.141 14.555 1 67.25 590 GLY A N 1
ATOM 4676 C CA . GLY A 1 590 ? -16.078 31.406 15.82 1 67.25 590 GLY A CA 1
ATOM 4677 C C . GLY A 1 590 ? -16.516 32.719 16.453 1 67.25 590 GLY A C 1
ATOM 4678 O O . GLY A 1 590 ? -17.672 32.875 16.828 1 67.25 590 GLY A O 1
ATOM 4679 N N . ILE A 1 591 ? -15.68 33.625 16.406 1 63.16 591 ILE A N 1
ATOM 4680 C CA . ILE A 1 591 ? -15.82 34.844 17.219 1 63.16 591 ILE A CA 1
ATOM 4681 C C . ILE A 1 591 ? -16.969 35.688 16.672 1 63.16 591 ILE A C 1
ATOM 4683 O O . ILE A 1 591 ? -17.734 36.25 17.438 1 63.16 591 ILE A O 1
ATOM 4687 N N . GLY A 1 592 ? -17.047 35.594 15.398 1 59.47 592 GLY A N 1
ATOM 4688 C CA . GLY A 1 592 ? -18.141 36.375 14.812 1 59.47 592 GLY A CA 1
ATOM 4689 C C . GLY A 1 592 ? -19.516 35.875 15.234 1 59.47 592 GLY A C 1
ATOM 4690 O O . GLY A 1 592 ? -20.469 36.656 15.305 1 59.47 592 GLY A O 1
ATOM 4691 N N . ASP A 1 593 ? -19.547 34.688 15.648 1 66.19 593 ASP A N 1
ATOM 4692 C CA . ASP A 1 593 ? -20.828 34.094 16.016 1 66.19 593 ASP A CA 1
ATOM 4693 C C . ASP A 1 593 ? -21.078 34.188 17.516 1 66.19 593 ASP A C 1
ATOM 4695 O O . ASP A 1 593 ? -22.078 33.656 18.016 1 66.19 593 ASP A O 1
ATOM 4699 N N . SER A 1 594 ? -20.172 34.844 18.203 1 69.69 594 SER A N 1
ATOM 4700 C CA . SER A 1 594 ? -20.281 35.094 19.641 1 69.69 594 SER A CA 1
ATOM 4701 C C . SER A 1 594 ? -20.297 33.781 20.438 1 69.69 594 SER A C 1
ATOM 4703 O O . SER A 1 594 ? -21 33.688 21.438 1 69.69 594 SER A O 1
ATOM 4705 N N . ILE A 1 595 ? -19.781 32.781 19.906 1 85.56 595 ILE A N 1
ATOM 4706 C CA . ILE A 1 595 ? -19.688 31.531 20.641 1 85.56 595 ILE A CA 1
ATOM 4707 C C . ILE A 1 595 ? -18.25 31.266 21.047 1 85.56 595 ILE A C 1
ATOM 4709 O O . ILE A 1 595 ? -17.516 30.562 20.344 1 85.56 595 ILE A O 1
ATOM 4713 N N . TYR A 1 596 ? -17.859 31.844 22.062 1 88.56 596 TYR A N 1
ATOM 4714 C CA . TYR A 1 596 ? -16.516 31.672 22.625 1 88.56 596 TYR A CA 1
ATOM 4715 C C . TYR A 1 596 ? -16.516 31.922 24.125 1 88.56 596 TYR A C 1
ATOM 4717 O O . TYR A 1 596 ? -17.484 32.469 24.672 1 88.56 596 TYR A O 1
ATOM 4725 N N . ILE A 1 597 ? -15.555 31.469 24.766 1 90 597 ILE A N 1
ATOM 4726 C CA . ILE A 1 597 ? -15.375 31.703 26.188 1 90 597 ILE A CA 1
ATOM 4727 C C . ILE A 1 597 ? -14.203 32.656 26.406 1 90 597 ILE A C 1
ATOM 4729 O O . ILE A 1 597 ? -13.078 32.375 25.984 1 90 597 ILE A O 1
ATOM 4733 N N . ASP A 1 598 ? -14.422 33.719 27 1 88.75 598 ASP A N 1
ATOM 4734 C CA . ASP A 1 598 ? -13.383 34.719 27.297 1 88.75 598 ASP A CA 1
ATOM 4735 C C . ASP A 1 598 ? -12.828 34.531 28.703 1 88.75 598 ASP A C 1
ATOM 4737 O O . ASP A 1 598 ? -13.547 34.688 29.688 1 88.75 598 ASP A O 1
ATOM 4741 N N . VAL A 1 599 ? -11.594 34.25 28.797 1 87.62 599 VAL A N 1
ATOM 4742 C CA . VAL A 1 599 ? -10.969 33.969 30.094 1 87.62 599 VAL A CA 1
ATOM 4743 C C . VAL A 1 599 ? -10.031 35.125 30.453 1 87.62 599 VAL A C 1
ATOM 4745 O O . VAL A 1 599 ? -9.07 34.906 31.203 1 87.62 599 VAL A O 1
ATOM 4748 N N . THR A 1 600 ? -10.211 36.25 29.984 1 85.81 600 THR A N 1
ATOM 4749 C CA . THR A 1 600 ? -9.352 37.375 30.281 1 85.81 600 THR A CA 1
ATOM 4750 C C . THR A 1 600 ? -9.352 37.688 31.766 1 85.81 600 THR A C 1
ATOM 4752 O O . THR A 1 600 ? -8.297 37.906 32.375 1 85.81 600 THR A O 1
ATOM 4755 N N . ASN A 1 601 ? -10.5 37.75 32.406 1 84.19 601 ASN A N 1
ATOM 4756 C CA . ASN A 1 601 ? -10.594 38.156 33.812 1 84.19 601 ASN A CA 1
ATOM 4757 C C . ASN A 1 601 ? -11.094 37 34.688 1 84.19 601 ASN A C 1
ATOM 4759 O O . ASN A 1 601 ? -11.477 37.219 35.844 1 84.19 601 ASN A O 1
ATOM 4763 N N . ARG A 1 602 ? -11.188 35.844 34.156 1 85.19 602 ARG A N 1
ATOM 4764 C CA . ARG A 1 602 ? -11.688 34.719 34.906 1 85.19 602 ARG A CA 1
ATOM 4765 C C . ARG A 1 602 ? -11 33.406 34.5 1 85.19 602 ARG A C 1
ATOM 4767 O O . ARG A 1 602 ? -10.617 33.25 33.312 1 85.19 602 ARG A O 1
ATOM 4774 N N . SER A 1 603 ? -10.805 32.594 35.469 1 85.75 603 SER A N 1
ATOM 4775 C CA . SER A 1 603 ? -10.172 31.297 35.188 1 85.75 603 SER A CA 1
ATOM 4776 C C . SER A 1 603 ? -11.195 30.172 35.188 1 85.75 603 SER A C 1
ATOM 4778 O O . SER A 1 603 ? -10.883 29.047 34.781 1 85.75 603 SER A O 1
ATOM 4780 N N . SER A 1 604 ? -12.367 30.547 35.562 1 89.25 604 SER A N 1
ATOM 4781 C CA . SER A 1 604 ? -13.422 29.547 35.625 1 89.25 604 SER A CA 1
ATOM 4782 C C . SER A 1 604 ? -14.719 30.047 35 1 89.25 604 SER A C 1
ATOM 4784 O O . SER A 1 604 ? -14.859 31.234 34.719 1 89.25 604 SER A O 1
ATOM 4786 N N . ALA A 1 605 ? -15.508 29.172 34.562 1 90.38 605 ALA A N 1
ATOM 4787 C CA . ALA A 1 605 ? -16.844 29.469 34.031 1 90.38 605 ALA A CA 1
ATOM 4788 C C . ALA A 1 605 ? -17.906 28.578 34.656 1 90.38 605 ALA A C 1
ATOM 4790 O O . ALA A 1 605 ? -17.594 27.469 35.125 1 90.38 605 ALA A O 1
ATOM 4791 N N . LYS A 1 606 ? -19.031 29.094 34.688 1 91 606 LYS A N 1
ATOM 4792 C CA . LYS A 1 606 ? -20.125 28.312 35.281 1 91 606 LYS A CA 1
ATOM 4793 C C . LYS A 1 606 ? -20.562 27.203 34.344 1 91 606 LYS A C 1
ATOM 4795 O O . LYS A 1 606 ? -20.578 27.359 33.125 1 91 606 LYS A O 1
ATOM 4800 N N . ALA A 1 607 ? -20.922 26.125 34.969 1 92.25 607 ALA A N 1
ATOM 4801 C CA . ALA A 1 607 ? -21.391 24.969 34.188 1 92.25 607 ALA A CA 1
ATOM 4802 C C . ALA A 1 607 ? -22.625 25.328 33.375 1 92.25 607 ALA A C 1
ATOM 4804 O O . ALA A 1 607 ? -22.812 24.844 32.25 1 92.25 607 ALA A O 1
ATOM 4805 N N . THR A 1 608 ? -23.453 26.172 33.906 1 90.12 608 THR A N 1
ATOM 4806 C CA . THR A 1 608 ? -24.688 26.594 33.219 1 90.12 608 THR A CA 1
ATOM 4807 C C . THR A 1 608 ? -24.359 27.438 32 1 90.12 608 THR A C 1
ATOM 4809 O O . THR A 1 608 ? -25.031 27.328 30.969 1 90.12 608 THR A O 1
ATOM 4812 N N . GLU A 1 609 ? -23.406 28.203 32.156 1 90.88 609 GLU A N 1
ATOM 4813 C CA . GLU A 1 609 ? -22.969 29.031 31.016 1 90.88 609 GLU A CA 1
ATOM 4814 C C . GLU A 1 609 ? -22.453 28.172 29.875 1 90.88 609 GLU A C 1
ATOM 4816 O O . GLU A 1 609 ? -22.75 28.438 28.703 1 90.88 609 GLU A O 1
ATOM 4821 N N . LEU A 1 610 ? -21.672 27.234 30.25 1 92.38 610 LEU A N 1
ATOM 4822 C CA . LEU A 1 610 ? -21.109 26.344 29.234 1 92.38 610 LEU A CA 1
ATOM 4823 C C . LEU A 1 610 ? -22.203 25.516 28.562 1 92.38 610 LEU A C 1
ATOM 4825 O O . LEU A 1 610 ? -22.125 25.25 27.375 1 92.38 610 LEU A O 1
ATOM 4829 N N . ARG A 1 611 ? -23.172 25.141 29.297 1 91.19 611 ARG A N 1
ATOM 4830 C CA . ARG A 1 611 ? -24.297 24.391 28.75 1 91.19 611 ARG A CA 1
ATOM 4831 C C . ARG A 1 611 ? -25.094 25.219 27.766 1 91.19 611 ARG A C 1
ATOM 4833 O O . ARG A 1 611 ? -25.531 24.719 26.734 1 91.19 611 ARG A O 1
ATOM 4840 N N . VAL A 1 612 ? -25.281 26.438 28.062 1 89.12 612 VAL A N 1
ATOM 4841 C CA . VAL A 1 612 ? -26 27.344 27.172 1 89.12 612 VAL A CA 1
ATOM 4842 C C . VAL A 1 612 ? -25.219 27.5 25.875 1 89.12 612 VAL A C 1
ATOM 4844 O O . VAL A 1 612 ? -25.812 27.5 24.797 1 89.12 612 VAL A O 1
ATOM 4847 N N . LEU A 1 613 ? -23.938 27.672 26.016 1 89.88 613 LEU A N 1
ATOM 4848 C CA . LEU A 1 613 ? -23.094 27.797 24.828 1 89.88 613 LEU A CA 1
ATOM 4849 C C . LEU A 1 613 ? -23.172 26.531 23.969 1 89.88 613 LEU A C 1
ATOM 4851 O O . LEU A 1 613 ? -23.172 26.609 22.734 1 89.88 613 LEU A O 1
ATOM 4855 N N . LEU A 1 614 ? -23.156 25.406 24.594 1 89.19 614 LEU A N 1
ATOM 4856 C CA . LEU A 1 614 ? -23.25 24.125 23.906 1 89.19 614 LEU A CA 1
ATOM 4857 C C . LEU A 1 614 ? -24.562 24.016 23.141 1 89.19 614 LEU A C 1
ATOM 4859 O O . LEU A 1 614 ? -24.594 23.562 21.984 1 89.19 614 LEU A O 1
ATOM 4863 N N . ILE A 1 615 ? -25.641 24.438 23.734 1 85.31 615 ILE A N 1
ATOM 4864 C CA . ILE A 1 615 ? -26.969 24.375 23.125 1 85.31 615 ILE A CA 1
ATOM 4865 C C . ILE A 1 615 ? -27.031 25.344 21.938 1 85.31 615 ILE A C 1
ATOM 4867 O O . ILE A 1 615 ? -27.609 25.016 20.891 1 85.31 615 ILE A O 1
ATOM 4871 N N . GLU A 1 616 ? -26.422 26.438 22.109 1 84.19 616 GLU A N 1
ATOM 4872 C CA . GLU A 1 616 ? -26.391 27.391 21.016 1 84.19 616 GLU A CA 1
ATOM 4873 C C . GLU A 1 616 ? -25.625 26.844 19.812 1 84.19 616 GLU A C 1
ATOM 4875 O O . GLU A 1 616 ? -26 27.062 18.672 1 84.19 616 GLU A O 1
ATOM 4880 N N . LEU A 1 617 ? -24.531 26.203 20.141 1 84.38 617 LEU A N 1
ATOM 4881 C CA . LEU A 1 617 ? -23.734 25.578 19.094 1 84.38 617 LEU A CA 1
ATOM 4882 C C . LEU A 1 617 ? -24.547 24.5 18.359 1 84.38 617 LEU A C 1
ATOM 4884 O O . LEU A 1 617 ? -24.469 24.391 17.141 1 84.38 617 LEU A O 1
ATOM 4888 N N . GLN A 1 618 ? -25.266 23.75 19.062 1 78.5 618 GLN A N 1
ATOM 4889 C CA . GLN A 1 618 ? -26.078 22.656 18.5 1 78.5 618 GLN A CA 1
ATOM 4890 C C . GLN A 1 618 ? -27.234 23.203 17.672 1 78.5 618 GLN A C 1
ATOM 4892 O O . GLN A 1 618 ? -27.594 22.625 16.656 1 78.5 618 GLN A O 1
ATOM 4897 N N . LEU A 1 619 ? -27.734 24.312 18.125 1 73.88 619 LEU A N 1
ATOM 4898 C CA . LEU A 1 619 ? -28.828 24.938 17.406 1 73.88 619 LEU A CA 1
ATOM 4899 C C . LEU A 1 619 ? -28.359 25.5 16.062 1 73.88 619 LEU A C 1
ATOM 4901 O O . LEU A 1 619 ? -29.125 25.547 15.102 1 73.88 619 LEU A O 1
ATOM 4905 N N . LYS A 1 620 ? -27.078 25.812 16.062 1 74.69 620 LYS A N 1
ATOM 4906 C CA . LYS A 1 620 ? -26.516 26.312 14.812 1 74.69 620 LYS A CA 1
ATOM 4907 C C . LYS A 1 620 ? -26.094 25.172 13.898 1 74.69 620 LYS A C 1
ATOM 4909 O O . LYS A 1 620 ? -25.484 25.391 12.852 1 74.69 620 LYS A O 1
ATOM 4914 N N . GLY A 1 621 ? -26.328 23.984 14.281 1 71 621 GLY A N 1
ATOM 4915 C CA . GLY A 1 621 ? -26.047 22.812 13.453 1 71 621 GLY A CA 1
ATOM 4916 C C . GLY A 1 621 ? -24.641 22.281 13.633 1 71 621 GLY A C 1
ATOM 4917 O O . GLY A 1 621 ? -24.203 21.406 12.875 1 71 621 GLY A O 1
ATOM 4918 N N . MET A 1 622 ? -23.969 22.781 14.594 1 79.44 622 MET A N 1
ATOM 4919 C CA . MET A 1 622 ? -22.594 22.328 14.812 1 79.44 622 MET A CA 1
ATOM 4920 C C . MET A 1 622 ? -22.5 21.391 16 1 79.44 622 MET A C 1
ATOM 4922 O O . MET A 1 622 ? -21.812 21.672 16.984 1 79.44 622 MET A O 1
ATOM 4926 N N . VAL A 1 623 ? -23.078 20.25 15.82 1 76.12 623 VAL A N 1
ATOM 4927 C CA . VAL A 1 623 ? -23.156 19.281 16.891 1 76.12 623 VAL A CA 1
ATOM 4928 C C . VAL A 1 623 ? -21.766 18.781 17.266 1 76.12 623 VAL A C 1
ATOM 4930 O O . VAL A 1 623 ? -21.484 18.5 18.438 1 76.12 623 VAL A O 1
ATOM 4933 N N . ASP A 1 624 ? -20.891 18.719 16.328 1 81.44 624 ASP A N 1
ATOM 4934 C CA . ASP A 1 624 ? -19.531 18.281 16.641 1 81.44 624 ASP A CA 1
ATOM 4935 C C . ASP A 1 624 ? -18.531 19.438 16.5 1 81.44 624 ASP A C 1
ATOM 4937 O O . ASP A 1 624 ? -17.375 19.219 16.172 1 81.44 624 ASP A O 1
ATOM 4941 N N . GLY A 1 625 ? -19 20.547 16.766 1 85.12 625 GLY A N 1
ATOM 4942 C CA . GLY A 1 625 ? -18.156 21.734 16.672 1 85.12 625 GLY A CA 1
ATOM 4943 C C . GLY A 1 625 ? -17.234 21.906 17.859 1 85.12 625 GLY A C 1
ATOM 4944 O O . GLY A 1 625 ? -16.922 20.938 18.547 1 85.12 625 GLY A O 1
ATOM 4945 N N . CYS A 1 626 ? -16.656 23.078 17.875 1 90.38 626 CYS A N 1
ATOM 4946 C CA . CYS A 1 626 ? -15.727 23.406 18.953 1 90.38 626 CYS A CA 1
ATOM 4947 C C . CYS A 1 626 ? -16 24.812 19.484 1 90.38 626 CYS A C 1
ATOM 4949 O O . CYS A 1 626 ? -16.594 25.641 18.797 1 90.38 626 CYS A O 1
ATOM 4951 N N . ILE A 1 627 ? -15.688 25.031 20.734 1 91.38 627 ILE A N 1
ATOM 4952 C CA . ILE A 1 627 ? -15.805 26.344 21.391 1 91.38 627 ILE A CA 1
ATOM 4953 C C . ILE A 1 627 ? -14.414 26.875 21.719 1 91.38 627 ILE A C 1
ATOM 4955 O O . ILE A 1 627 ? -13.672 26.266 22.5 1 91.38 627 ILE A O 1
ATOM 4959 N N . PRO A 1 628 ? -14.102 27.984 21.109 1 92.69 628 PRO A N 1
ATOM 4960 C CA . PRO A 1 628 ? -12.773 28.562 21.391 1 92.69 628 PRO A CA 1
ATOM 4961 C C . PRO A 1 628 ? -12.703 29.266 22.734 1 92.69 628 PRO A C 1
ATOM 4963 O O . PRO A 1 628 ? -13.664 29.906 23.156 1 92.69 628 PRO A O 1
ATOM 4966 N N . ILE A 1 629 ? -11.648 29.078 23.406 1 91.38 629 ILE A N 1
ATOM 4967 C CA . ILE A 1 629 ? -11.305 29.828 24.609 1 91.38 629 ILE A CA 1
ATOM 4968 C C . ILE A 1 629 ? -10.289 30.906 24.266 1 91.38 629 ILE A C 1
ATOM 4970 O O . ILE A 1 629 ? -9.188 30.625 23.797 1 91.38 629 ILE A O 1
ATOM 4974 N N . VAL A 1 630 ? -10.68 32.125 24.5 1 90.38 630 VAL A N 1
ATOM 4975 C CA . VAL A 1 630 ? -9.836 33.25 24.062 1 90.38 630 VAL A CA 1
ATOM 4976 C C . VAL A 1 630 ? -9.469 34.125 25.25 1 90.38 630 VAL A C 1
ATOM 4978 O O . VAL A 1 630 ? -10.172 34.125 26.266 1 90.38 630 VAL A O 1
ATOM 4981 N N . LYS A 1 631 ? -8.336 34.719 25.141 1 87.12 631 LYS A N 1
ATOM 4982 C CA . LYS A 1 631 ? -7.883 35.75 26.078 1 87.12 631 LYS A CA 1
ATOM 4983 C C . LYS A 1 631 ? -7.785 37.094 25.391 1 87.12 631 LYS A C 1
ATOM 4985 O O . LYS A 1 631 ? -7.273 37.219 24.266 1 87.12 631 LYS A O 1
ATOM 4990 N N . ASP A 1 632 ? -8.203 38.125 25.969 1 81.5 632 ASP A N 1
ATOM 4991 C CA . ASP A 1 632 ? -8.188 39.5 25.453 1 81.5 632 ASP A CA 1
ATOM 4992 C C . ASP A 1 632 ? -8.891 39.562 24.094 1 81.5 632 ASP A C 1
ATOM 4994 O O . ASP A 1 632 ? -8.383 40.188 23.156 1 81.5 632 ASP A O 1
ATOM 4998 N N . GLU A 1 633 ? -9.836 38.812 23.938 1 71.94 633 GLU A N 1
ATOM 4999 C CA . GLU A 1 633 ? -10.766 38.75 22.797 1 71.94 633 GLU A CA 1
ATOM 5000 C C . GLU A 1 633 ? -10.055 38.281 21.531 1 71.94 633 GLU A C 1
ATOM 5002 O O . GLU A 1 633 ? -10.711 37.938 20.547 1 71.94 633 GLU A O 1
ATOM 5007 N N . ARG A 1 634 ? -8.82 38.25 21.531 1 78.75 634 ARG A N 1
ATOM 5008 C CA . ARG A 1 634 ? -8.227 38 20.219 1 78.75 634 ARG A CA 1
ATOM 5009 C C . ARG A 1 634 ? -7.141 36.906 20.312 1 78.75 634 ARG A C 1
ATOM 5011 O O . ARG A 1 634 ? -6.551 36.531 19.297 1 78.75 634 ARG A O 1
ATOM 5018 N N . ASN A 1 635 ? -6.828 36.531 21.453 1 85.44 635 ASN A N 1
ATOM 5019 C CA . ASN A 1 635 ? -5.773 35.531 21.578 1 85.44 635 ASN A CA 1
ATOM 5020 C C . ASN A 1 635 ? -6.34 34.156 21.922 1 85.44 635 ASN A C 1
ATOM 5022 O O . ASN A 1 635 ? -7.016 33.969 22.938 1 85.44 635 ASN A O 1
ATOM 5026 N N . LEU A 1 636 ? -6.047 33.25 21.109 1 89.62 636 LEU A N 1
ATOM 5027 C CA . LEU A 1 636 ? -6.562 31.891 21.297 1 89.62 636 LEU A CA 1
ATOM 5028 C C . LEU A 1 636 ? -5.766 31.141 22.375 1 89.62 636 LEU A C 1
ATOM 5030 O O . LEU A 1 636 ? -4.539 31.078 22.297 1 89.62 636 LEU A O 1
ATOM 5034 N N . VAL A 1 637 ? -6.434 30.594 23.375 1 87.12 637 VAL A N 1
ATOM 5035 C CA . VAL A 1 637 ? -5.797 29.828 24.438 1 87.12 637 VAL A CA 1
ATOM 5036 C C . VAL A 1 637 ? -5.969 28.344 24.172 1 87.12 637 VAL A C 1
ATOM 5038 O O . VAL A 1 637 ? -5.039 27.547 24.375 1 87.12 637 VAL A O 1
ATOM 5041 N N . GLY A 1 638 ? -7.105 28.016 23.75 1 89.62 638 GLY A N 1
ATOM 5042 C CA . GLY A 1 638 ? -7.402 26.609 23.5 1 89.62 638 GLY A CA 1
ATOM 5043 C C . GLY A 1 638 ? -8.766 26.391 22.875 1 89.62 638 GLY A C 1
ATOM 5044 O O . GLY A 1 638 ? -9.484 27.359 22.594 1 89.62 638 GLY A O 1
ATOM 5045 N N . MET A 1 639 ? -8.992 25.141 22.547 1 91.38 639 MET A N 1
ATOM 5046 C CA . MET A 1 639 ? -10.273 24.75 21.953 1 91.38 639 MET A CA 1
ATOM 5047 C C . MET A 1 639 ? -10.891 23.594 22.734 1 91.38 639 MET A C 1
ATOM 5049 O O . MET A 1 639 ? -10.188 22.672 23.172 1 91.38 639 MET A O 1
ATOM 5053 N N . ILE A 1 640 ? -12.172 23.703 22.953 1 91.56 640 ILE A N 1
ATOM 5054 C CA . ILE A 1 640 ? -12.883 22.594 23.578 1 91.56 640 ILE A CA 1
ATOM 5055 C C . ILE A 1 640 ? -13.867 21.984 22.594 1 91.56 640 ILE A C 1
ATOM 5057 O O . ILE A 1 640 ? -14.68 22.688 22 1 91.56 640 ILE A O 1
ATOM 5061 N N . SER A 1 641 ? -13.789 20.688 22.438 1 89.94 641 SER A N 1
ATOM 5062 C CA . SER A 1 641 ? -14.695 20 21.516 1 89.94 641 SER A CA 1
ATOM 5063 C C . SER A 1 641 ? -16.094 19.875 22.125 1 89.94 641 SER A C 1
ATOM 5065 O O . SER A 1 641 ? -16.234 19.609 23.312 1 89.94 641 SER A O 1
ATOM 5067 N N . ALA A 1 642 ? -17.094 20.047 21.328 1 88.38 642 ALA A N 1
ATOM 5068 C CA . ALA A 1 642 ? -18.469 20.031 21.781 1 88.38 642 ALA A CA 1
ATOM 5069 C C . ALA A 1 642 ? -18.844 18.656 22.344 1 88.38 642 ALA A C 1
ATOM 5071 O O . ALA A 1 642 ? -19.453 18.562 23.406 1 88.38 642 ALA A O 1
ATOM 5072 N N . PRO A 1 643 ? -18.453 17.609 21.625 1 83.88 643 PRO A N 1
ATOM 5073 C CA . PRO A 1 643 ? -18.828 16.312 22.172 1 83.88 643 PRO A CA 1
ATOM 5074 C C . PRO A 1 643 ? -18.156 16.016 23.516 1 83.88 643 PRO A C 1
ATOM 5076 O O . PRO A 1 643 ? -18.797 15.438 24.406 1 83.88 643 PRO A O 1
ATOM 5079 N N . GLU A 1 644 ? -16.984 16.375 23.672 1 85.5 644 GLU A N 1
ATOM 5080 C CA . GLU A 1 644 ? -16.297 16.156 24.938 1 85.5 644 GLU A CA 1
ATOM 5081 C C . GLU A 1 644 ? -16.875 17.047 26.031 1 85.5 644 GLU A C 1
ATOM 5083 O O . GLU A 1 644 ? -16.953 16.625 27.188 1 85.5 644 GLU A O 1
ATOM 5088 N N . LEU A 1 645 ? -17.203 18.234 25.688 1 89.31 645 LEU A N 1
ATOM 5089 C CA . LEU A 1 645 ? -17.812 19.156 26.641 1 89.31 645 LEU A CA 1
ATOM 5090 C C . LEU A 1 645 ? -19.156 18.609 27.109 1 89.31 645 LEU A C 1
ATOM 5092 O O . LEU A 1 645 ? -19.469 18.656 28.312 1 89.31 645 LEU A O 1
ATOM 5096 N N . GLU A 1 646 ? -19.922 18.156 26.172 1 87.69 646 GLU A N 1
ATOM 5097 C CA . GLU A 1 646 ? -21.219 17.578 26.516 1 87.69 646 GLU A CA 1
ATOM 5098 C C . GLU A 1 646 ? -21.078 16.391 27.453 1 87.69 646 GLU A C 1
ATOM 5100 O O . GLU A 1 646 ? -21.797 16.281 28.453 1 87.69 646 GLU A O 1
ATOM 5105 N N . PHE A 1 647 ? -20.188 15.609 27.188 1 84.56 647 PHE A N 1
ATOM 5106 C CA . PHE A 1 647 ? -19.953 14.422 28 1 84.56 647 PHE A CA 1
ATOM 5107 C C . PHE A 1 647 ? -19.516 14.82 29.406 1 84.56 647 PHE A C 1
ATOM 5109 O O . PHE A 1 647 ? -19.984 14.25 30.391 1 84.56 647 PHE A O 1
ATOM 5116 N N . ALA A 1 648 ? -18.609 15.727 29.469 1 87.44 648 ALA A N 1
ATOM 5117 C CA . ALA A 1 648 ? -18.094 16.172 30.75 1 87.44 648 ALA A CA 1
ATOM 5118 C C . ALA A 1 648 ? -19.188 16.844 31.578 1 87.44 648 ALA A C 1
ATOM 5120 O O . ALA A 1 648 ? -19.297 16.609 32.781 1 87.44 648 ALA A O 1
ATOM 5121 N N . LEU A 1 649 ? -19.984 17.641 30.969 1 89.5 649 LEU A N 1
ATOM 5122 C CA . LEU A 1 649 ? -21.078 18.328 31.672 1 89.5 649 LEU A CA 1
ATOM 5123 C C . LEU A 1 649 ? -22.141 17.344 32.125 1 89.5 649 LEU A C 1
ATOM 5125 O O . LEU A 1 649 ? -22.703 17.5 33.219 1 89.5 649 LEU A O 1
ATOM 5129 N N . ASP A 1 650 ? -22.391 16.375 31.312 1 86.88 650 ASP A N 1
ATOM 5130 C CA . ASP A 1 650 ? -23.359 15.352 31.688 1 86.88 650 ASP A CA 1
ATOM 5131 C C . ASP A 1 650 ? -22.859 14.547 32.875 1 86.88 650 ASP A C 1
ATOM 5133 O O . ASP A 1 650 ? -23.656 14.148 33.75 1 86.88 650 ASP A O 1
ATOM 5137 N N . LYS A 1 651 ? -21.656 14.297 32.875 1 85.75 651 LYS A N 1
ATOM 5138 C CA . LYS A 1 651 ? -21.078 13.586 34 1 85.75 651 LYS A CA 1
ATOM 5139 C C . LYS A 1 651 ? -21.234 14.391 35.312 1 85.75 651 LYS A C 1
ATOM 5141 O O . LYS A 1 651 ? -21.484 13.828 36.375 1 85.75 651 LYS A O 1
ATOM 5146 N N . ILE A 1 652 ? -21.062 15.633 35.219 1 88.12 652 ILE A N 1
ATOM 5147 C CA . ILE A 1 652 ? -21.203 16.5 36.375 1 88.12 652 ILE A CA 1
ATOM 5148 C C . ILE A 1 652 ? -22.656 16.562 36.844 1 88.12 652 ILE A C 1
ATOM 5150 O O . ILE A 1 652 ? -22.953 16.484 38.031 1 88.12 652 ILE A O 1
ATOM 5154 N N . SER A 1 653 ? -23.531 16.641 35.875 1 87.19 653 SER A N 1
ATOM 5155 C CA . SER A 1 653 ? -24.953 16.688 36.188 1 87.19 653 SER A CA 1
ATOM 5156 C C . SER A 1 653 ? -25.391 15.398 36.875 1 87.19 653 SER A C 1
ATOM 5158 O O . SER A 1 653 ? -26.172 15.438 37.844 1 87.19 653 SER A O 1
ATOM 5160 N N . ARG A 1 654 ? -24.969 14.25 36.406 1 84 654 ARG A N 1
ATOM 5161 C CA . ARG A 1 654 ? -25.312 12.969 37 1 84 654 ARG A CA 1
ATOM 5162 C C . ARG A 1 654 ? -24.75 12.852 38.406 1 84 654 ARG A C 1
ATOM 5164 O O . ARG A 1 654 ? -25.391 12.289 39.312 1 84 654 ARG A O 1
ATOM 5171 N N . PHE A 1 655 ? -23.562 13.422 38.531 1 84.69 655 PHE A N 1
ATOM 5172 C CA . PHE A 1 655 ? -22.938 13.398 39.844 1 84.69 655 PHE A CA 1
ATOM 5173 C C . PHE A 1 655 ? -23.703 14.266 40.812 1 84.69 655 PHE A C 1
ATOM 5175 O O . PHE A 1 655 ? -23.922 13.867 41.969 1 84.69 655 PHE A O 1
ATOM 5182 N N . CYS A 1 656 ? -24.078 15.383 40.375 1 85.31 656 CYS A N 1
ATOM 5183 C CA . CYS A 1 656 ? -24.812 16.297 41.25 1 85.31 656 CYS A CA 1
ATOM 5184 C C . CYS A 1 656 ? -26.156 15.711 41.625 1 85.31 656 CYS A C 1
ATOM 5186 O O . CYS A 1 656 ? -26.625 15.906 42.75 1 85.31 656 CYS A O 1
ATOM 5188 N N . GLU A 1 657 ? -26.75 15.031 40.75 1 85.56 657 GLU A N 1
ATOM 5189 C CA . GLU A 1 657 ? -28.031 14.383 41.031 1 85.56 657 GLU A CA 1
ATOM 5190 C C . GLU A 1 657 ? -27.844 13.227 42.031 1 85.56 657 GLU A C 1
ATOM 5192 O O . GLU A 1 657 ? -28.672 13.023 42.906 1 85.56 657 GLU A O 1
ATOM 5197 N N . GLU A 1 658 ? -26.812 12.539 41.781 1 82.75 658 GLU A N 1
ATOM 5198 C CA . GLU A 1 658 ? -26.578 11.375 42.625 1 82.75 658 GLU A CA 1
ATOM 5199 C C . GLU A 1 658 ? -26.219 11.789 44.062 1 82.75 658 GLU A C 1
ATOM 5201 O O . GLU A 1 658 ? -26.594 11.109 45.031 1 82.75 658 GLU A O 1
ATOM 5206 N N . TYR A 1 659 ? -25.453 12.844 44.281 1 79.69 659 TYR A N 1
ATOM 5207 C CA . TYR A 1 659 ? -24.984 13.234 45.594 1 79.69 659 TYR A CA 1
ATOM 5208 C C . TYR A 1 659 ? -25.734 14.453 46.094 1 79.69 659 TYR A C 1
ATOM 5210 O O . TYR A 1 659 ? -25.359 15.047 47.125 1 79.69 659 TYR A O 1
ATOM 5218 N N . ASP A 1 660 ? -26.828 14.906 45.469 1 77.94 660 ASP A N 1
ATOM 5219 C CA . ASP A 1 660 ? -27.734 15.984 45.875 1 77.94 660 ASP A CA 1
ATOM 5220 C C . ASP A 1 660 ? -26.969 17.281 46.094 1 77.94 660 ASP A C 1
ATOM 5222 O O . ASP A 1 660 ? -27.094 17.906 47.156 1 77.94 660 ASP A O 1
ATOM 5226 N N . VAL A 1 661 ? -26 17.547 45.312 1 78.62 661 VAL A N 1
ATOM 5227 C CA . VAL A 1 661 ? -25.266 18.797 45.344 1 78.62 661 VAL A CA 1
ATOM 5228 C C . VAL A 1 661 ? -25.953 19.828 44.438 1 78.62 661 VAL A C 1
ATOM 5230 O O . VAL A 1 661 ? -26.516 19.469 43.406 1 78.62 661 VAL A O 1
ATOM 5233 N N . GLU A 1 662 ? -26.125 21.031 44.875 1 74 662 GLU A N 1
ATOM 5234 C CA . GLU A 1 662 ? -26.75 22.078 44.094 1 74 662 GLU A CA 1
ATOM 5235 C C . GLU A 1 662 ? -25.953 22.375 42.812 1 74 662 GLU A C 1
ATOM 5237 O O . GLU A 1 662 ? -24.766 22.672 42.875 1 74 662 GLU A O 1
ATOM 5242 N N . SER A 1 663 ? -26.5 22.141 41.656 1 70.38 663 SER A N 1
ATOM 5243 C CA . SER A 1 663 ? -25.859 22.203 40.344 1 70.38 663 SER A CA 1
ATOM 5244 C C . SER A 1 663 ? -25.703 23.641 39.875 1 70.38 663 SER A C 1
ATOM 5246 O O . SER A 1 663 ? -24.828 23.922 39.031 1 70.38 663 SER A O 1
ATOM 5248 N N . ASP A 1 664 ? -26.438 24.641 40.438 1 70.06 664 ASP A N 1
ATOM 5249 C CA . ASP A 1 664 ? -26.547 25.953 39.812 1 70.06 664 ASP A CA 1
ATOM 5250 C C . ASP A 1 664 ? -25.266 26.75 40 1 70.06 664 ASP A C 1
ATOM 5252 O O . ASP A 1 664 ? -24.969 27.656 39.219 1 70.06 664 ASP A O 1
ATOM 5256 N N . ASN A 1 665 ? -24.375 26.328 40.969 1 77.44 665 ASN A N 1
ATOM 5257 C CA . ASN A 1 665 ? -23.234 27.188 41.219 1 77.44 665 ASN A CA 1
ATOM 5258 C C . ASN A 1 665 ? -21.906 26.438 41.062 1 77.44 665 ASN A C 1
ATOM 5260 O O . ASN A 1 665 ? -20.922 26.781 41.688 1 77.44 665 ASN A O 1
ATOM 5264 N N . ILE A 1 666 ? -21.953 25.516 40.125 1 88.06 666 ILE A N 1
ATOM 5265 C CA . ILE A 1 666 ? -20.719 24.781 39.938 1 88.06 666 ILE A CA 1
ATOM 5266 C C . ILE A 1 666 ? -19.797 25.516 38.969 1 88.06 666 ILE A C 1
ATOM 5268 O O . ILE A 1 666 ? -20.203 25.859 37.875 1 88.06 666 ILE A O 1
ATOM 5272 N N . GLU A 1 667 ? -18.609 25.844 39.438 1 88.56 667 GLU A N 1
ATOM 5273 C CA . GLU A 1 667 ? -17.594 26.516 38.625 1 88.56 667 GLU A CA 1
ATOM 5274 C C . GLU A 1 667 ? -16.609 25.531 38.031 1 88.56 667 GLU A C 1
ATOM 5276 O O . GLU A 1 667 ? -16.078 24.672 38.719 1 88.56 667 GLU A O 1
ATOM 5281 N N . ILE A 1 668 ? -16.469 25.625 36.719 1 91 668 ILE A N 1
ATOM 5282 C CA . ILE A 1 668 ? -15.562 24.75 35.969 1 91 668 ILE A CA 1
ATOM 5283 C C . ILE A 1 668 ? -14.234 25.469 35.719 1 91 668 ILE A C 1
ATOM 5285 O O . ILE A 1 668 ? -14.219 26.578 35.219 1 91 668 ILE A O 1
ATOM 5289 N N . LYS A 1 669 ? -13.211 24.828 36.031 1 89.31 669 LYS A N 1
ATOM 5290 C CA . LYS A 1 669 ? -11.875 25.359 35.781 1 89.31 669 LYS A CA 1
ATOM 5291 C C . LYS A 1 669 ? -11.445 25.156 34.344 1 89.31 669 LYS A C 1
ATOM 5293 O O . LYS A 1 669 ? -11.461 24.031 33.844 1 89.31 669 LYS A O 1
ATOM 5298 N N . LEU A 1 670 ? -11.094 26.219 33.719 1 87.5 670 LEU A N 1
ATOM 5299 C CA . LEU A 1 670 ? -10.719 26.141 32.312 1 87.5 670 LEU A CA 1
ATOM 5300 C C . LEU A 1 670 ? -9.227 26.406 32.125 1 87.5 670 LEU A C 1
ATOM 5302 O O . LEU A 1 670 ? -8.617 25.922 31.156 1 87.5 670 LEU A O 1
ATOM 5306 N N . VAL A 1 671 ? -8.539 27.375 32.844 1 81.69 671 VAL A N 1
ATOM 5307 C CA . VAL A 1 671 ? -7.133 27.734 32.656 1 81.69 671 VAL A CA 1
ATOM 5308 C C . VAL A 1 671 ? -6.391 27.578 34 1 81.69 671 VAL A C 1
ATOM 5310 O O . VAL A 1 671 ? -6.961 27.812 35.062 1 81.69 671 VAL A O 1
ATOM 5313 N N . ASN A 1 672 ? -5.035 26.953 33.875 1 6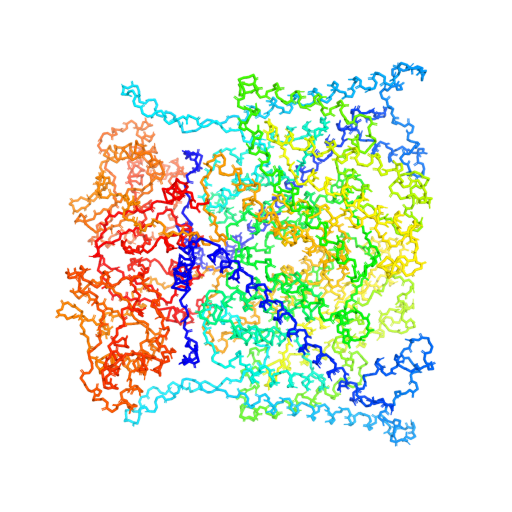5.5 672 ASN A N 1
ATOM 5314 C CA . ASN A 1 672 ? -4.188 26.953 35.062 1 65.5 672 ASN A CA 1
ATOM 5315 C C . ASN A 1 672 ? -3.52 28.312 35.281 1 65.5 672 ASN A C 1
ATOM 5317 O O . ASN A 1 672 ? -3.043 28.922 34.344 1 65.5 672 ASN A O 1
ATOM 5321 N N . HIS A 1 673 ? -3.789 29.203 36.219 1 52.31 673 HIS A N 1
ATOM 5322 C CA . HIS A 1 673 ? -3.045 30.422 36.5 1 52.31 673 HIS A CA 1
ATOM 5323 C C . HIS A 1 673 ? -1.563 30.125 36.719 1 52.31 673 HIS A C 1
ATOM 5325 O O . HIS A 1 673 ? -1.206 29.156 37.406 1 52.31 673 HIS A O 1
ATOM 5331 N N . LYS A 1 674 ? -0.469 30.578 35.969 1 46.94 674 LYS A N 1
ATOM 5332 C CA . LYS A 1 674 ? 0.977 30.438 36.125 1 46.94 674 LYS A CA 1
ATOM 5333 C C . LYS A 1 674 ? 1.409 30.75 37.531 1 46.94 674 LYS A C 1
ATOM 5335 O O . LYS A 1 674 ? 2.596 30.688 37.875 1 46.94 674 LYS A O 1
ATOM 5340 N N . GLY A 1 675 ? 0.955 31.625 38.375 1 35.34 675 GLY A N 1
ATOM 5341 C CA . GLY A 1 675 ? 1.741 31.984 39.531 1 35.34 675 GLY A CA 1
ATOM 5342 C C . GLY A 1 675 ? 2.123 30.797 40.406 1 35.34 675 GLY A C 1
ATOM 5343 O O . GLY A 1 675 ? 3.27 30.672 40.844 1 35.34 675 GLY A O 1
ATOM 5344 N N . ASN A 1 676 ? 1.349 30.266 41.375 1 30.34 676 ASN A N 1
ATOM 5345 C CA . ASN A 1 676 ? 1.704 29.344 42.469 1 30.34 676 ASN A CA 1
ATOM 5346 C C . ASN A 1 676 ? 1.984 27.938 41.906 1 30.34 676 ASN A C 1
ATOM 5348 O O . ASN A 1 676 ? 1.105 27.078 41.938 1 30.34 676 ASN A O 1
ATOM 5352 N N . SER A 1 677 ? 2.648 27.859 40.938 1 31.78 677 SER A N 1
ATOM 5353 C CA . SER A 1 677 ? 3.027 26.578 40.344 1 31.78 677 SER A CA 1
ATOM 5354 C C . SER A 1 677 ? 3.799 25.719 41.344 1 31.78 677 SER A C 1
ATOM 5356 O O . SER A 1 677 ? 4.215 24.594 41.031 1 31.78 677 SER A O 1
ATOM 5358 N N . SER A 1 678 ? 4.477 26.344 42.438 1 29.52 678 SER A N 1
ATOM 5359 C CA . SER A 1 678 ? 5.387 25.594 43.312 1 29.52 678 SER A CA 1
ATOM 5360 C C . SER A 1 678 ? 4.684 24.406 43.938 1 29.52 678 SER A C 1
ATOM 5362 O O . SER A 1 678 ? 5.309 23.375 44.219 1 29.52 678 SER A O 1
ATOM 5364 N N . GLU A 1 679 ? 3.631 24.672 44.688 1 27.95 679 GLU A N 1
ATOM 5365 C CA . GLU A 1 679 ? 3.219 23.719 45.719 1 27.95 679 GLU A CA 1
ATOM 5366 C C . GLU A 1 679 ? 2.682 22.438 45.094 1 27.95 679 GLU A C 1
ATOM 5368 O O . GLU A 1 679 ? 2.873 21.344 45.625 1 27.95 679 GLU A O 1
ATOM 5373 N N . ILE A 1 680 ? 1.816 22.453 44.062 1 29.42 680 ILE A N 1
ATOM 5374 C CA . ILE A 1 680 ? 1.172 21.172 43.781 1 29.42 680 ILE A CA 1
ATOM 5375 C C . ILE A 1 680 ? 2.064 20.359 42.844 1 29.42 680 ILE A C 1
ATOM 5377 O O . ILE A 1 680 ? 1.701 19.25 42.438 1 29.42 680 ILE A O 1
ATOM 5381 N N . GLU A 1 681 ? 3.221 20.969 42.344 1 30.16 681 GLU A N 1
ATOM 5382 C CA . GLU A 1 681 ? 4.152 20.062 41.656 1 30.16 681 GLU A CA 1
ATOM 5383 C C . GLU A 1 681 ? 4.699 19.016 42.625 1 30.16 681 GLU A C 1
ATOM 5385 O O . GLU A 1 681 ? 5.234 17.984 42.219 1 30.16 681 GLU A O 1
ATOM 5390 N N . SER A 1 682 ? 5.07 19.391 43.906 1 27.17 682 SER A N 1
ATOM 5391 C CA . SER A 1 682 ? 5.695 18.484 44.844 1 27.17 682 SER A CA 1
ATOM 5392 C C . SER A 1 682 ? 4.766 17.328 45.188 1 27.17 682 SER A C 1
ATOM 5394 O O . SER A 1 682 ? 5.102 16.484 46.031 1 27.17 682 SER A O 1
ATOM 5396 N N . LEU A 1 683 ? 3.441 17.547 45.281 1 25.84 683 LEU A N 1
ATOM 5397 C CA . LEU A 1 683 ? 2.871 16.25 45.594 1 25.84 683 LEU A CA 1
ATOM 5398 C C . LEU A 1 683 ? 3.268 15.203 44.562 1 25.84 683 LEU A C 1
ATOM 5400 O O . LEU A 1 683 ? 3.15 15.445 43.344 1 25.84 683 LEU A O 1
ATOM 5404 N N . GLY A 1 684 ? 4.324 14.391 44.781 1 24.41 684 GLY A N 1
ATOM 5405 C CA . GLY A 1 684 ? 4.941 13.25 44.125 1 24.41 684 GLY A CA 1
ATOM 5406 C C . GLY A 1 684 ? 4.066 12.641 43.031 1 24.41 684 GLY A C 1
ATOM 5407 O O . GLY A 1 684 ? 2.84 12.688 43.125 1 24.41 684 GLY A O 1
ATOM 5408 N N . GLU A 1 685 ? 4.602 12.68 41.781 1 28.23 685 GLU A N 1
ATOM 5409 C CA . GLU A 1 685 ? 4.316 11.742 40.688 1 28.23 685 GLU A CA 1
ATOM 5410 C C . GLU A 1 685 ? 3.799 10.414 41.219 1 28.23 685 GLU A C 1
ATOM 5412 O O . GLU A 1 685 ? 4.465 9.383 41.094 1 28.23 685 GLU A O 1
ATOM 5417 N N . SER A 1 686 ? 3.688 10.211 42.531 1 24.67 686 SER A N 1
ATOM 5418 C CA . SER A 1 686 ? 3.092 8.93 42.875 1 24.67 686 SER A CA 1
ATOM 5419 C C . SER A 1 686 ? 2.006 8.523 41.906 1 24.67 686 SER A C 1
ATOM 5421 O O . SER A 1 686 ? 1.449 9.367 41.188 1 24.67 686 SER A O 1
ATOM 5423 N N . SER A 1 687 ? 1.96 7.152 41.688 1 27.33 687 SER A N 1
ATOM 5424 C CA . SER A 1 687 ? 1.046 6.285 40.938 1 27.33 687 SER A CA 1
ATOM 5425 C C . SER A 1 687 ? -0.372 6.848 40.938 1 27.33 687 SER A C 1
ATOM 5427 O O . SER A 1 687 ? -1.266 6.281 41.594 1 27.33 687 SER A O 1
ATOM 5429 N N . VAL A 1 688 ? -0.469 7.965 41.375 1 26.47 688 VAL A N 1
ATOM 5430 C CA . VAL A 1 688 ? -1.884 8.32 41.406 1 26.47 688 VAL A CA 1
ATOM 5431 C C . VAL A 1 688 ? -2.566 7.926 40.125 1 26.47 688 VAL A C 1
ATOM 5433 O O . VAL A 1 688 ? -1.977 8.039 39.031 1 26.47 688 VAL A O 1
ATOM 5436 N N . LEU A 1 689 ? -3.701 7.266 40.312 1 26.7 689 LEU A N 1
ATOM 5437 C CA . LEU A 1 689 ? -4.777 6.707 39.5 1 26.7 689 LEU A CA 1
ATOM 5438 C C . LEU A 1 689 ? -5.219 7.699 38.438 1 26.7 689 LEU A C 1
ATOM 5440 O O . LEU A 1 689 ? -5.836 8.719 38.75 1 26.7 689 LEU A O 1
ATOM 5444 N N . THR A 1 690 ? -4.305 8.219 37.656 1 30.73 690 THR A N 1
ATOM 5445 C CA . THR A 1 690 ? -5.035 8.617 36.438 1 30.73 690 THR A CA 1
ATOM 5446 C C . THR A 1 690 ? -6.332 7.824 36.312 1 30.73 690 THR A C 1
ATOM 5448 O O . THR A 1 690 ? -6.332 6.711 35.781 1 30.73 690 THR A O 1
ATOM 5451 N N . VAL A 1 691 ? -7.012 7.703 37.438 1 29 691 VAL A N 1
ATOM 5452 C CA . VAL A 1 691 ? -8.398 7.25 37.375 1 29 691 VAL A CA 1
ATOM 5453 C C . VAL A 1 691 ? -9.07 7.859 36.125 1 29 691 VAL A C 1
ATOM 5455 O O . VAL A 1 691 ? -9.117 9.078 36 1 29 691 VAL A O 1
ATOM 5458 N N . ASP A 1 692 ? -8.828 7.379 35.031 1 34.44 692 ASP A N 1
ATOM 5459 C CA . ASP A 1 692 ? -9.922 7.672 34.094 1 34.44 692 ASP A CA 1
ATOM 5460 C C . ASP A 1 692 ? -11.18 8.078 34.844 1 34.44 692 ASP A C 1
ATOM 5462 O O . ASP A 1 692 ? -11.656 7.352 35.719 1 34.44 692 ASP A O 1
ATOM 5466 N N . LEU A 1 693 ? -11.289 9.391 35.281 1 35.31 693 LEU A N 1
ATOM 5467 C CA . LEU A 1 693 ? -12.453 9.984 35.938 1 35.31 693 LEU A CA 1
ATOM 5468 C C . LEU A 1 693 ? -13.641 9.023 35.938 1 35.31 693 LEU A C 1
ATOM 5470 O O . LEU A 1 693 ? -14.516 9.102 36.781 1 35.31 693 LEU A O 1
ATOM 5474 N N . LEU A 1 694 ? -13.75 8.289 34.812 1 36.06 694 LEU A N 1
ATOM 5475 C CA . LEU A 1 694 ? -14.953 7.477 34.719 1 36.06 694 LEU A CA 1
ATOM 5476 C C . LEU A 1 694 ? -14.914 6.316 35.688 1 36.06 694 LEU A C 1
ATOM 5478 O O . LEU A 1 694 ? -15.945 5.727 36 1 36.06 694 LEU A O 1
ATOM 5482 N N . GLU A 1 695 ? -13.719 5.645 35.906 1 38.06 695 GLU A N 1
ATOM 5483 C CA . GLU A 1 695 ? -13.773 4.48 36.781 1 38.06 695 GLU A CA 1
ATOM 5484 C C . GLU A 1 695 ? -13.344 4.844 38.219 1 38.06 695 GLU A C 1
ATOM 5486 O O . GLU A 1 695 ? -12.258 4.465 38.656 1 38.06 695 GLU A O 1
ATOM 5491 N N . VAL A 1 696 ? -13.461 5.965 38.781 1 38.88 696 VAL A N 1
ATOM 5492 C CA . VAL A 1 696 ? -13.164 6.16 40.188 1 38.88 696 VAL A CA 1
ATOM 5493 C C . VAL A 1 696 ? -13.914 5.129 41.031 1 38.88 696 VAL A C 1
ATOM 5495 O O . VAL A 1 696 ? -15.148 5.094 41.031 1 38.88 696 VAL A O 1
ATOM 5498 N N . ASP A 1 697 ? -13.367 4.066 41.312 1 39.97 697 ASP A N 1
ATOM 5499 C CA . ASP A 1 697 ? -13.891 3.211 42.375 1 39.97 697 ASP A CA 1
ATOM 5500 C C . ASP A 1 697 ? -14.008 3.977 43.688 1 39.97 697 ASP A C 1
ATOM 5502 O O . ASP A 1 697 ? -13.023 4.148 44.406 1 39.97 697 ASP A O 1
ATOM 5506 N N . LEU A 1 698 ? -15.008 4.719 43.969 1 46.19 698 LEU A N 1
ATOM 5507 C CA . LEU A 1 698 ? -15.438 5.445 45.156 1 46.19 698 LEU A CA 1
ATOM 5508 C C . LEU A 1 698 ? -15.195 4.617 46.406 1 46.19 698 LEU A C 1
ATOM 5510 O O . LEU A 1 698 ? -14.703 5.137 47.406 1 46.19 698 LEU A O 1
ATOM 5514 N N . PRO A 1 699 ? -15.523 3.35 46.312 1 45.97 699 PRO A N 1
ATOM 5515 C CA . PRO A 1 699 ? -15.469 2.643 47.594 1 45.97 699 PRO A CA 1
ATOM 5516 C C . PRO A 1 699 ? -14.055 2.574 48.188 1 45.97 699 PRO A C 1
ATOM 5518 O O . PRO A 1 699 ? -13.875 2.664 49.406 1 45.97 699 PRO A O 1
ATOM 5521 N N . HIS A 1 700 ? -13.141 2.49 47.344 1 47.94 700 HIS A N 1
ATOM 5522 C CA . HIS A 1 700 ? -11.82 2.244 47.906 1 47.94 700 HIS A CA 1
ATOM 5523 C C . HIS A 1 700 ? -11.219 3.523 48.469 1 47.94 700 HIS A C 1
ATOM 5525 O O . HIS A 1 700 ? -10.461 3.479 49.438 1 47.94 700 HIS A O 1
ATOM 5531 N N . ILE A 1 701 ? -11.461 4.617 47.875 1 49.25 701 ILE A N 1
ATOM 5532 C CA . ILE A 1 701 ? -10.945 5.867 48.438 1 49.25 701 ILE A CA 1
ATOM 5533 C C . ILE A 1 701 ? -11.617 6.156 49.781 1 49.25 701 ILE A C 1
ATOM 5535 O O . ILE A 1 701 ? -10.977 6.656 50.688 1 49.25 701 ILE A O 1
ATOM 5539 N N . LEU A 1 702 ? -12.852 5.746 49.906 1 49.75 702 LEU A N 1
ATOM 5540 C CA . LEU A 1 702 ? -13.586 5.898 51.156 1 49.75 702 LEU A CA 1
ATOM 5541 C C . LEU A 1 702 ? -12.945 5.07 52.25 1 49.75 702 LEU A C 1
ATOM 5543 O O . LEU A 1 702 ? -12.891 5.508 53.406 1 49.75 702 LEU A O 1
ATOM 5547 N N . GLU A 1 703 ? -12.656 3.891 51.906 1 49.88 703 GLU A N 1
ATOM 5548 C CA . GLU A 1 703 ? -12.164 3.025 53 1 49.88 703 GLU A CA 1
ATOM 5549 C C . GLU A 1 703 ? -10.836 3.539 53.531 1 49.88 703 GLU A C 1
ATOM 5551 O O . GLU A 1 703 ? -10.562 3.402 54.75 1 49.88 703 GLU A O 1
ATOM 5556 N N . THR A 1 704 ? -10.062 3.975 52.625 1 47.81 704 THR A N 1
ATOM 5557 C CA . THR A 1 704 ? -8.742 4.27 53.188 1 47.81 704 THR A CA 1
ATOM 5558 C C . THR A 1 704 ? -8.703 5.672 53.781 1 47.81 704 THR A C 1
ATOM 5560 O O . THR A 1 704 ? -7.801 5.996 54.562 1 47.81 704 THR A O 1
ATOM 5563 N N . SER A 1 705 ? -9.406 6.66 53.188 1 48.78 705 SER A N 1
ATOM 5564 C CA . SER A 1 705 ? -9.227 7.996 53.75 1 48.78 705 SER A CA 1
ATOM 5565 C C . SER A 1 705 ? -10.297 8.305 54.781 1 48.78 705 SER A C 1
ATOM 5567 O O . SER A 1 705 ? -11.414 7.797 54.688 1 48.78 705 SER A O 1
ATOM 5569 N N . ASN A 1 706 ? -10 8.414 56.031 1 58.09 706 ASN A N 1
ATOM 5570 C CA . ASN A 1 706 ? -10.812 8.906 57.125 1 58.09 706 ASN A CA 1
ATOM 5571 C C . ASN A 1 706 ? -11.664 10.102 56.719 1 58.09 706 ASN A C 1
ATOM 5573 O O . ASN A 1 706 ? -12 10.953 57.531 1 58.09 706 ASN A O 1
ATOM 5577 N N . LEU A 1 707 ? -11.773 10.32 55.5 1 58.06 707 LEU A N 1
ATOM 5578 C CA . LEU A 1 707 ? -12.539 11.477 55.062 1 58.06 707 LEU A CA 1
ATOM 5579 C C . LEU A 1 707 ? -14.031 11.156 55 1 58.06 707 LEU A C 1
ATOM 5581 O O . LEU A 1 707 ? -14.414 10.008 54.781 1 58.06 707 LEU A O 1
ATOM 5585 N N . SER A 1 708 ? -14.898 11.984 55.562 1 67.56 708 SER A N 1
ATOM 5586 C CA . SER A 1 708 ? -16.359 11.859 55.5 1 67.56 708 SER A CA 1
ATOM 5587 C C . SER A 1 708 ? -16.828 11.727 54.062 1 67.56 708 SER A C 1
ATOM 5589 O O . SER A 1 708 ? -16.109 12.07 53.125 1 67.56 708 SER A O 1
ATOM 5591 N N . GLN A 1 709 ? -17.875 10.992 53.844 1 66.94 709 GLN A N 1
ATOM 5592 C CA . GLN A 1 709 ? -18.484 10.789 52.5 1 66.94 709 GLN A CA 1
ATOM 5593 C C . GLN A 1 709 ? -18.641 12.117 51.781 1 66.94 709 GLN A C 1
ATOM 5595 O O . GLN A 1 709 ? -18.469 12.18 50.562 1 66.94 709 GLN A O 1
ATOM 5600 N N . GLU A 1 710 ? -18.922 13.133 52.531 1 71.56 710 GLU A N 1
ATOM 5601 C CA . GLU A 1 710 ? -19.125 14.445 51.938 1 71.56 710 GLU A CA 1
ATOM 5602 C C . GLU A 1 710 ? -17.797 15.016 51.406 1 71.56 710 GLU A C 1
ATOM 5604 O O . GLU A 1 710 ? -17.766 15.641 50.344 1 71.56 710 GLU A O 1
ATOM 5609 N N . ASP A 1 711 ? -16.75 14.734 52.094 1 73.56 711 ASP A N 1
ATOM 5610 C CA . ASP A 1 711 ? -15.438 15.242 51.688 1 73.56 711 ASP A CA 1
ATOM 5611 C C . ASP A 1 711 ? -14.953 14.547 50.406 1 73.56 711 ASP A C 1
ATOM 5613 O O . ASP A 1 711 ? -14.375 15.188 49.531 1 73.56 711 ASP A O 1
ATOM 5617 N N . VAL A 1 712 ? -15.242 13.328 50.438 1 73.06 712 VAL A N 1
ATOM 5618 C CA . VAL A 1 712 ? -14.828 12.562 49.25 1 73.06 712 VAL A CA 1
ATOM 5619 C C . VAL A 1 712 ? -15.602 13.031 48.031 1 73.06 712 VAL A C 1
ATOM 5621 O O . VAL A 1 712 ? -15.039 13.156 46.938 1 73.06 712 VAL A O 1
ATOM 5624 N N . ALA A 1 713 ? -16.875 13.289 48.25 1 76.5 713 ALA A N 1
ATOM 5625 C CA . ALA A 1 713 ? -17.703 13.758 47.156 1 76.5 713 ALA A CA 1
ATOM 5626 C C . ALA A 1 713 ? -17.203 15.102 46.625 1 76.5 713 ALA A C 1
ATOM 5628 O O . ALA A 1 713 ? -17.219 15.352 45.438 1 76.5 713 ALA A O 1
ATOM 5629 N N . MET A 1 714 ? -16.734 15.891 47.5 1 78.38 714 MET A N 1
ATOM 5630 C CA . MET A 1 714 ? -16.266 17.219 47.094 1 78.38 714 MET A CA 1
ATOM 5631 C C . MET A 1 714 ? -14.953 17.125 46.344 1 78.38 714 MET A C 1
ATOM 5633 O O . MET A 1 714 ? -14.734 17.875 45.375 1 78.38 714 MET A O 1
ATOM 5637 N N . ILE A 1 715 ? -14.164 16.266 46.688 1 78.44 715 ILE A N 1
ATOM 5638 C CA . ILE A 1 715 ? -12.891 16.078 46 1 78.44 715 ILE A CA 1
ATOM 5639 C C . ILE A 1 715 ? -13.141 15.531 44.594 1 78.44 715 ILE A C 1
ATOM 5641 O O . ILE A 1 715 ? -12.492 15.953 43.656 1 78.44 715 ILE A O 1
ATOM 5645 N N . LEU A 1 716 ? -14.039 14.664 44.625 1 79.31 716 LEU A N 1
ATOM 5646 C CA . LEU A 1 716 ? -14.367 14.086 43.312 1 79.31 716 LEU A CA 1
ATOM 5647 C C . LEU A 1 716 ? -14.992 15.133 42.406 1 79.31 716 LEU A C 1
ATOM 5649 O O . LEU A 1 716 ? -14.727 15.141 41.188 1 79.31 716 LEU A O 1
ATOM 5653 N N . LEU A 1 717 ? -15.812 15.906 42.969 1 83 717 LEU A N 1
ATOM 5654 C CA . LEU A 1 717 ? -16.438 16.969 42.188 1 83 717 LEU A CA 1
ATOM 5655 C C . LEU A 1 717 ? -15.398 17.969 41.688 1 83 717 LEU A C 1
ATOM 5657 O O . LEU A 1 717 ? -15.484 18.453 40.562 1 83 717 LEU A O 1
ATOM 5661 N N . GLU A 1 718 ? -14.422 18.219 42.469 1 82.19 718 GLU A N 1
ATOM 5662 C CA . GLU A 1 718 ? -13.359 19.125 42.062 1 82.19 718 GLU A CA 1
ATOM 5663 C C . GLU A 1 718 ? -12.562 18.562 40.875 1 82.19 718 GLU A C 1
ATOM 5665 O O . GLU A 1 718 ? -12.164 19.297 39.969 1 82.19 718 GLU A O 1
ATOM 5670 N N . LYS A 1 719 ? -12.398 17.359 40.875 1 83.44 719 LYS A N 1
ATOM 5671 C CA . LYS A 1 719 ? -11.672 16.719 39.812 1 83.44 719 LYS A CA 1
ATOM 5672 C C . LYS A 1 719 ? -12.508 16.672 38.531 1 83.44 719 LYS A C 1
ATOM 5674 O O . LYS A 1 719 ? -11.969 16.812 37.406 1 83.44 719 LYS A O 1
ATOM 5679 N N . LEU A 1 720 ? -13.734 16.484 38.75 1 85.75 720 LEU A N 1
ATOM 5680 C CA . LEU A 1 720 ? -14.633 16.453 37.594 1 85.75 720 LEU A CA 1
ATOM 5681 C C . LEU A 1 720 ? -14.773 17.844 37 1 85.75 720 LEU A C 1
ATOM 5683 O O . LEU A 1 720 ? -15.008 17.969 35.781 1 85.75 720 LEU A O 1
ATOM 5687 N N . CYS A 1 721 ? -14.586 18.828 37.812 1 88.19 721 CYS A N 1
ATOM 5688 C CA . CYS A 1 721 ? -14.789 20.203 37.344 1 88.19 721 CYS A CA 1
ATOM 5689 C C . CYS A 1 721 ? -13.516 20.766 36.75 1 88.19 721 CYS A C 1
ATOM 5691 O O . CYS A 1 721 ? -13.5 21.891 36.281 1 88.19 721 CYS A O 1
ATOM 5693 N N . ASP A 1 722 ? -12.5 19.984 36.594 1 88.62 722 ASP A N 1
ATOM 5694 C CA . ASP A 1 722 ? -11.266 20.422 35.938 1 88.62 722 ASP A CA 1
ATOM 5695 C C . ASP A 1 722 ? -11.266 20.047 34.469 1 88.62 722 ASP A C 1
ATOM 5697 O O . ASP A 1 722 ? -10.898 18.922 34.094 1 88.62 722 ASP A O 1
ATOM 5701 N N . PHE A 1 723 ? -11.57 21 33.625 1 89.88 723 PHE A N 1
ATOM 5702 C CA . PHE A 1 723 ? -11.68 20.734 32.188 1 89.88 723 PHE A CA 1
ATOM 5703 C C . PHE A 1 723 ? -10.359 21 31.5 1 89.88 723 PHE A C 1
ATOM 5705 O O . PHE A 1 723 ? -10.281 20.938 30.266 1 89.88 723 PHE A O 1
ATOM 5712 N N . THR A 1 724 ? -9.297 21.234 32.188 1 86.38 724 THR A N 1
ATOM 5713 C CA . THR A 1 724 ? -8 21.516 31.594 1 86.38 724 THR A CA 1
ATOM 5714 C C . THR A 1 724 ? -7.504 20.297 30.797 1 86.38 724 THR A C 1
ATOM 5716 O O . THR A 1 724 ? -6.715 20.453 29.859 1 86.38 724 THR A O 1
ATOM 5719 N N . LYS A 1 725 ? -8.039 19.188 31.109 1 81.62 725 LYS A N 1
ATOM 5720 C CA . LYS A 1 725 ? -7.586 17.969 30.453 1 81.62 725 LYS A CA 1
ATOM 5721 C C . LYS A 1 725 ? -8.312 17.734 29.141 1 81.62 725 LYS A C 1
ATOM 5723 O O . LYS A 1 725 ? -7.828 17 28.281 1 81.62 725 LYS A O 1
ATOM 5728 N N . ILE A 1 726 ? -9.438 18.375 28.938 1 86.81 726 ILE A N 1
ATOM 5729 C CA . ILE A 1 726 ? -10.219 18.141 27.734 1 86.81 726 ILE A CA 1
ATOM 5730 C C . ILE A 1 726 ? -9.961 19.266 26.719 1 86.81 726 ILE A C 1
ATOM 5732 O O . ILE A 1 726 ? -10.297 19.141 25.547 1 86.81 726 ILE A O 1
ATOM 5736 N N . ILE A 1 727 ? -9.344 20.297 27.219 1 88.75 727 ILE A N 1
ATOM 5737 C CA . ILE A 1 727 ? -9.055 21.422 26.344 1 88.75 727 ILE A CA 1
ATOM 5738 C C . ILE A 1 727 ? -7.84 21.109 25.469 1 88.75 727 ILE A C 1
ATOM 5740 O O . ILE A 1 727 ? -6.863 20.531 25.938 1 88.75 727 ILE A O 1
ATOM 5744 N N . GLU A 1 728 ? -7.984 21.438 24.203 1 88.19 728 GLU A N 1
ATOM 5745 C CA . GLU A 1 728 ? -6.871 21.297 23.281 1 88.19 728 GLU A CA 1
ATOM 5746 C C . GLU A 1 728 ? -6.078 22.609 23.172 1 88.19 728 GLU A C 1
ATOM 5748 O O . GLU A 1 728 ? -6.602 23.625 22.734 1 88.19 728 GLU A O 1
ATOM 5753 N N . TYR A 1 729 ? -4.863 22.516 23.5 1 86.5 729 TYR A N 1
ATOM 5754 C CA . TYR A 1 729 ? -4.059 23.719 23.625 1 86.5 729 TYR A CA 1
ATOM 5755 C C . TYR A 1 729 ? -3.215 23.938 22.375 1 86.5 729 TYR A C 1
ATOM 5757 O O . TYR A 1 729 ? -2.668 25.031 22.172 1 86.5 729 TYR A O 1
ATOM 5765 N N . TYR A 1 730 ? -3.162 22.953 21.578 1 87.56 730 TYR A N 1
ATOM 5766 C CA . TYR A 1 730 ? -2.201 23.062 20.484 1 87.56 730 TYR A CA 1
ATOM 5767 C C . TYR A 1 730 ? -2.881 22.859 19.141 1 87.56 730 TYR A C 1
ATOM 5769 O O . TYR A 1 730 ? -2.561 21.922 18.406 1 87.56 730 TYR A O 1
ATOM 5777 N N . PRO A 1 731 ? -3.664 23.797 18.734 1 90.38 731 PRO A N 1
ATOM 5778 C CA . PRO A 1 731 ? -4.305 23.656 17.422 1 90.38 731 PRO A CA 1
ATOM 5779 C C . PRO A 1 731 ? -3.4 24.094 16.266 1 90.38 731 PRO A C 1
ATOM 5781 O O . PRO A 1 731 ? -2.434 24.828 16.484 1 90.38 731 PRO A O 1
ATOM 5784 N N . ILE A 1 732 ? -3.619 23.672 15.148 1 94.38 732 ILE A N 1
ATOM 5785 C CA . ILE A 1 732 ? -2.951 24.109 13.922 1 94.38 732 ILE A CA 1
ATOM 5786 C C . ILE A 1 732 ? -3.609 25.375 13.398 1 94.38 732 ILE A C 1
ATOM 5788 O O . ILE A 1 732 ? -4.84 25.484 13.367 1 94.38 732 ILE A O 1
ATOM 5792 N N . MET A 1 733 ? -2.781 26.328 13.055 1 95.06 733 MET A N 1
ATOM 5793 C CA . MET A 1 733 ? -3.297 27.641 12.641 1 95.06 733 MET A CA 1
ATOM 5794 C C . MET A 1 733 ? -2.777 28.016 11.258 1 95.06 733 MET A C 1
ATOM 5796 O O . MET A 1 733 ? -1.636 27.703 10.914 1 95.06 733 MET A O 1
ATOM 5800 N N . ILE A 1 734 ? -3.633 28.625 10.508 1 94.38 734 ILE A N 1
ATOM 5801 C CA . ILE A 1 734 ? -3.256 29.156 9.203 1 94.38 734 ILE A CA 1
ATOM 5802 C C . ILE A 1 734 ? -3.812 30.562 9.039 1 94.38 734 ILE A C 1
ATOM 5804 O O . ILE A 1 734 ? -4.641 31.016 9.836 1 94.38 734 ILE A O 1
ATOM 5808 N N . ASP A 1 735 ? -3.311 31.234 8 1 91.25 735 ASP A N 1
ATOM 5809 C CA . ASP A 1 735 ? -3.748 32.594 7.727 1 91.25 735 ASP A CA 1
ATOM 5810 C C . ASP A 1 735 ? -5.082 32.594 6.984 1 91.25 735 ASP A C 1
ATOM 5812 O O . ASP A 1 735 ? -5.406 31.656 6.266 1 91.25 735 ASP A O 1
ATOM 5816 N N . VAL A 1 736 ? -5.801 33.656 7.102 1 90.69 736 VAL A N 1
ATOM 5817 C CA . VAL A 1 736 ? -7.137 33.781 6.531 1 90.69 736 VAL A CA 1
ATOM 5818 C C . VAL A 1 736 ? -7.055 33.781 5.008 1 90.69 736 VAL A C 1
ATOM 5820 O O . VAL A 1 736 ? -7.988 33.344 4.328 1 90.69 736 VAL A O 1
ATOM 5823 N N . ASP A 1 737 ? -5.965 34.156 4.441 1 87.62 737 ASP A N 1
ATOM 5824 C CA . ASP A 1 737 ? -5.836 34.281 2.992 1 87.62 737 ASP A CA 1
ATOM 5825 C C . ASP A 1 737 ? -5.305 32.969 2.393 1 87.62 737 ASP A C 1
ATOM 5827 O O . ASP A 1 737 ? -5.031 32.906 1.192 1 87.62 737 ASP A O 1
ATOM 5831 N N . SER A 1 738 ? -5.207 32 3.219 1 90.94 738 SER A N 1
ATOM 5832 C CA . SER A 1 738 ? -4.723 30.734 2.723 1 90.94 738 SER A CA 1
ATOM 5833 C C . SER A 1 738 ? -5.699 30.125 1.719 1 90.94 738 SER A C 1
ATOM 5835 O O . SER A 1 738 ? -6.914 30.25 1.866 1 90.94 738 SER A O 1
ATOM 5837 N N . PRO A 1 739 ? -5.152 29.547 0.648 1 89.94 739 PRO A N 1
ATOM 5838 C CA . PRO A 1 739 ? -6.023 28.906 -0.342 1 89.94 739 PRO A CA 1
ATOM 5839 C C . PRO A 1 739 ? -6.762 27.688 0.215 1 89.94 739 PRO A C 1
ATOM 5841 O O . PRO A 1 739 ? -6.289 27.062 1.163 1 89.94 739 PRO A O 1
ATOM 5844 N N . LEU A 1 740 ? -7.902 27.312 -0.384 1 91.5 740 LEU A N 1
ATOM 5845 C CA . LEU A 1 740 ? -8.719 26.188 0.06 1 91.5 740 LEU A CA 1
ATOM 5846 C C . LEU A 1 740 ? -8.008 24.859 -0.176 1 91.5 740 LEU A C 1
ATOM 5848 O O . LEU A 1 740 ? -8.289 23.875 0.499 1 91.5 740 LEU A O 1
ATOM 5852 N N . SER A 1 741 ? -7.074 24.844 -1.1 1 90.81 741 SER A N 1
ATOM 5853 C CA . SER A 1 741 ? -6.301 23.641 -1.351 1 90.81 741 SER A CA 1
ATOM 5854 C C . SER A 1 741 ? -5.445 23.266 -0.145 1 90.81 741 SER A C 1
ATOM 5856 O O . SER A 1 741 ? -5.23 22.078 0.135 1 90.81 741 SER A O 1
ATOM 5858 N N . LEU A 1 742 ? -4.93 24.281 0.53 1 92.5 742 LEU A N 1
ATOM 5859 C CA . LEU A 1 742 ? -4.156 24.031 1.743 1 92.5 742 LEU A CA 1
ATOM 5860 C C . LEU A 1 742 ? -5.047 23.453 2.84 1 92.5 742 LEU A C 1
ATOM 5862 O O . LEU A 1 742 ? -4.641 22.531 3.559 1 92.5 742 LEU A O 1
ATOM 5866 N N . VAL A 1 743 ? -6.254 24.031 2.934 1 93.81 743 VAL A N 1
ATOM 5867 C CA . VAL A 1 743 ? -7.211 23.547 3.924 1 93.81 743 VAL A CA 1
ATOM 5868 C C . VAL A 1 743 ? -7.531 22.078 3.664 1 93.81 743 VAL A C 1
ATOM 5870 O O . VAL A 1 743 ? -7.543 21.266 4.59 1 93.81 743 VAL A O 1
ATOM 5873 N N . GLU A 1 744 ? -7.766 21.797 2.439 1 92.75 744 GLU A N 1
ATOM 5874 C CA . GLU A 1 744 ? -8.055 20.422 2.059 1 92.75 744 GLU A CA 1
ATOM 5875 C C . GLU A 1 744 ? -6.887 19.5 2.402 1 92.75 744 GLU A C 1
ATOM 5877 O O . GLU A 1 744 ? -7.086 18.391 2.916 1 92.75 744 GLU A O 1
ATOM 5882 N N . THR A 1 745 ? -5.695 19.922 2.121 1 92 745 THR A N 1
ATOM 5883 C CA . THR A 1 745 ? -4.504 19.125 2.361 1 92 745 THR A CA 1
ATOM 5884 C C . THR A 1 745 ? -4.336 18.828 3.852 1 92 745 THR A C 1
ATOM 5886 O O . THR A 1 745 ? -3.965 17.719 4.242 1 92 745 THR A O 1
ATOM 5889 N N . ILE A 1 746 ? -4.621 19.781 4.668 1 94.44 746 ILE A N 1
ATOM 5890 C CA . ILE A 1 746 ? -4.48 19.625 6.109 1 94.44 746 ILE A CA 1
ATOM 5891 C C . ILE A 1 746 ? -5.523 18.625 6.617 1 94.44 746 ILE A C 1
ATOM 5893 O O . ILE A 1 746 ? -5.203 17.719 7.383 1 94.44 746 ILE A O 1
ATOM 5897 N N . PHE A 1 747 ? -6.746 18.75 6.121 1 93.12 747 PHE A N 1
ATOM 5898 C CA . PHE A 1 747 ? -7.809 17.859 6.57 1 93.12 747 PHE A CA 1
ATOM 5899 C C . PHE A 1 747 ? -7.551 16.438 6.094 1 93.12 747 PHE A C 1
ATOM 5901 O O . PHE A 1 747 ? -7.836 15.477 6.816 1 93.12 747 PHE A O 1
ATOM 5908 N N . THR A 1 748 ? -7.008 16.25 4.988 1 90.56 748 THR A N 1
ATOM 5909 C CA . THR A 1 748 ? -6.867 14.922 4.41 1 90.56 748 THR A CA 1
ATOM 5910 C C . THR A 1 748 ? -5.59 14.25 4.914 1 90.56 748 THR A C 1
ATOM 5912 O O . THR A 1 748 ? -5.574 13.039 5.148 1 90.56 748 THR A O 1
ATOM 5915 N N . LYS A 1 749 ? -4.527 14.961 5.09 1 90.38 749 LYS A N 1
ATOM 5916 C CA . LYS A 1 749 ? -3.256 14.352 5.453 1 90.38 749 LYS A CA 1
ATOM 5917 C C . LYS A 1 749 ? -3.092 14.273 6.969 1 90.38 749 LYS A C 1
ATOM 5919 O O . LYS A 1 749 ? -2.645 13.258 7.5 1 90.38 749 LYS A O 1
ATOM 5924 N N . LEU A 1 750 ? -3.441 15.344 7.668 1 92.5 750 LEU A N 1
ATOM 5925 C CA . LEU A 1 750 ? -3.275 15.336 9.117 1 92.5 750 LEU A CA 1
ATOM 5926 C C . LEU A 1 750 ? -4.504 14.75 9.805 1 92.5 750 LEU A C 1
ATOM 5928 O O . LEU A 1 750 ? -4.398 14.164 10.883 1 92.5 750 LEU A O 1
ATOM 5932 N N . GLY A 1 751 ? -5.668 14.977 9.219 1 90.88 751 GLY A N 1
ATOM 5933 C CA . GLY A 1 751 ? -6.895 14.438 9.789 1 90.88 751 GLY A CA 1
ATOM 5934 C C . GLY A 1 751 ? -7.402 15.227 10.977 1 90.88 751 GLY A C 1
ATOM 5935 O O . GLY A 1 751 ? -7.926 14.648 11.938 1 90.88 751 GLY A O 1
ATOM 5936 N N . ASN A 1 752 ? -7.289 16.531 10.961 1 91.75 752 ASN A N 1
ATOM 5937 C CA . ASN A 1 752 ? -7.789 17.391 12.016 1 91.75 752 ASN A CA 1
ATOM 5938 C C . ASN A 1 752 ? -9.305 17.547 11.961 1 91.75 752 ASN A C 1
ATOM 5940 O O . ASN A 1 752 ? -9.906 17.375 10.898 1 91.75 752 ASN A O 1
ATOM 5944 N N . ARG A 1 753 ? -9.812 17.828 13.109 1 91.81 753 ARG A N 1
ATOM 5945 C CA . ARG A 1 753 ? -11.234 18.125 13.188 1 91.81 753 ARG A CA 1
ATOM 5946 C C . ARG A 1 753 ? -11.516 19.562 12.766 1 91.81 753 ARG A C 1
ATOM 5948 O O . ARG A 1 753 ? -12.562 19.859 12.172 1 91.81 753 ARG A O 1
ATOM 5955 N N . TYR A 1 754 ? -10.641 20.406 13.133 1 93.44 754 TYR A N 1
ATOM 5956 C CA . TYR A 1 754 ? -10.789 21.828 12.828 1 93.44 754 TYR A CA 1
ATOM 5957 C C . TYR A 1 754 ? -9.43 22.469 12.586 1 93.44 754 TYR A C 1
ATOM 5959 O O . TYR A 1 754 ? -8.391 21.906 12.938 1 93.44 754 TYR A O 1
ATOM 5967 N N . ILE A 1 755 ? -9.453 23.578 11.93 1 95.25 755 ILE A N 1
ATOM 5968 C CA . ILE A 1 755 ? -8.281 24.406 11.695 1 95.25 755 ILE A CA 1
ATOM 5969 C C . ILE A 1 755 ? -8.562 25.844 12.164 1 95.25 755 ILE A C 1
ATOM 5971 O O . ILE A 1 755 ? -9.602 26.406 11.836 1 95.25 755 ILE A O 1
ATOM 5975 N N . CYS A 1 756 ? -7.652 26.359 12.938 1 94.81 756 CYS A N 1
ATOM 5976 C CA . CYS A 1 756 ? -7.832 27.719 13.438 1 94.81 756 CYS A CA 1
ATOM 5977 C C . CYS A 1 756 ? -7.312 28.75 12.43 1 94.81 756 CYS A C 1
ATOM 5979 O O . CYS A 1 756 ? -6.293 28.516 11.781 1 94.81 756 CYS A O 1
ATOM 5981 N N . ILE A 1 757 ? -7.988 29.859 12.328 1 94.06 757 ILE A N 1
ATOM 5982 C CA . ILE A 1 757 ? -7.668 30.875 11.336 1 94.06 757 ILE A CA 1
ATOM 5983 C C . ILE A 1 757 ? -7.242 32.156 12.039 1 94.06 757 ILE A C 1
ATOM 5985 O O . ILE A 1 757 ? -7.891 32.594 12.992 1 94.06 757 ILE A O 1
ATOM 5989 N N . LEU A 1 758 ? -6.172 32.688 11.531 1 91.31 758 LEU A N 1
ATOM 5990 C CA . LEU A 1 758 ? -5.645 33.938 12.07 1 91.31 758 LEU A CA 1
ATOM 5991 C C . LEU A 1 758 ? -5.684 35.062 11.016 1 91.31 758 LEU A C 1
ATOM 5993 O O . LEU A 1 758 ? -5.57 34.781 9.82 1 91.31 758 LEU A O 1
ATOM 5997 N N . GLU A 1 759 ? -5.945 36.188 11.375 1 88.19 759 GLU A N 1
ATOM 5998 C CA . GLU A 1 759 ? -5.816 37.406 10.562 1 88.19 759 GLU A CA 1
ATOM 5999 C C . GLU A 1 759 ? -4.883 38.406 11.227 1 88.19 759 GLU A C 1
ATOM 6001 O O . GLU A 1 759 ? -5.16 38.875 12.328 1 88.19 759 GLU A O 1
ATOM 6006 N N . ASP A 1 760 ? -3.82 38.719 10.656 1 81.31 760 ASP A N 1
ATOM 6007 C CA . ASP A 1 760 ? -2.822 39.656 11.18 1 81.31 760 ASP A CA 1
ATOM 6008 C C . ASP A 1 760 ? -2.389 39.25 12.586 1 81.31 760 ASP A C 1
ATOM 6010 O O . ASP A 1 760 ? -2.342 40.094 13.484 1 81.31 760 ASP A O 1
ATOM 6014 N N . GLY A 1 761 ? -2.297 37.938 12.867 1 79.62 761 GLY A N 1
ATOM 6015 C CA . GLY A 1 761 ? -1.81 37.406 14.133 1 79.62 761 GLY A CA 1
ATOM 6016 C C . GLY A 1 761 ? -2.914 37.188 15.156 1 79.62 761 GLY A C 1
ATOM 6017 O O . GLY A 1 761 ? -2.672 36.656 16.234 1 79.62 761 GLY A O 1
ATOM 6018 N N . HIS A 1 762 ? -4.109 37.594 14.836 1 87.25 762 HIS A N 1
ATOM 6019 C CA . HIS A 1 762 ? -5.219 37.469 15.766 1 87.25 762 HIS A CA 1
ATOM 6020 C C . HIS A 1 762 ? -6.164 36.344 15.336 1 87.25 762 HIS A C 1
ATOM 6022 O O . HIS A 1 762 ? -6.41 36.156 14.141 1 87.25 762 HIS A O 1
ATOM 6028 N N . PHE A 1 763 ? -6.695 35.75 16.328 1 91.19 763 PHE A N 1
ATOM 6029 C CA . PHE A 1 763 ? -7.617 34.625 16.078 1 91.19 763 PHE A CA 1
ATOM 6030 C C . PHE A 1 763 ? -8.984 35.156 15.648 1 91.19 763 PHE A C 1
ATOM 6032 O O . PHE A 1 763 ? -9.578 36 16.328 1 91.19 763 PHE A O 1
ATOM 6039 N N . ILE A 1 764 ? -9.547 34.719 14.523 1 90 764 ILE A N 1
ATOM 6040 C CA . ILE A 1 764 ? -10.828 35.188 14.023 1 90 764 ILE A CA 1
ATOM 6041 C C . ILE A 1 764 ? -11.859 34.062 14.094 1 90 764 ILE A C 1
ATOM 6043 O O . ILE A 1 764 ? -13.062 34.312 14.125 1 90 764 ILE A O 1
ATOM 6047 N N . GLY A 1 765 ? -11.367 32.875 14.07 1 91.94 765 GLY A N 1
ATOM 6048 C CA . GLY A 1 765 ? -12.273 31.734 14.086 1 91.94 765 GLY A CA 1
ATOM 6049 C C . GLY A 1 765 ? -11.625 30.438 13.641 1 91.94 765 GLY A C 1
ATOM 6050 O O . GLY A 1 765 ? -10.406 30.297 13.711 1 91.94 765 GLY A O 1
ATOM 6051 N N . PHE A 1 766 ? -12.469 29.422 13.391 1 92.94 766 PHE A N 1
ATOM 6052 C CA . PHE A 1 766 ? -11.953 28.125 12.953 1 92.94 766 PHE A CA 1
ATOM 6053 C C . PHE A 1 766 ? -12.828 27.547 11.852 1 92.94 766 PHE A C 1
ATOM 6055 O O . PHE A 1 766 ? -13.969 27.984 11.656 1 92.94 766 PHE A O 1
ATOM 6062 N N . VAL A 1 767 ? -12.273 26.688 11.07 1 93.31 767 VAL A N 1
ATOM 6063 C CA . VAL A 1 767 ? -12.984 25.938 10.039 1 93.31 767 VAL A CA 1
ATOM 6064 C C . VAL A 1 767 ? -13.102 24.469 10.461 1 93.31 767 VAL A C 1
ATOM 6066 O O . VAL A 1 767 ? -12.102 23.828 10.758 1 93.31 767 VAL A O 1
ATOM 6069 N N . HIS A 1 768 ? -14.344 24.062 10.555 1 91.94 768 HIS A N 1
ATOM 6070 C CA . HIS A 1 768 ? -14.602 22.672 10.922 1 91.94 768 HIS A CA 1
ATOM 6071 C C . HIS A 1 768 ? -14.602 21.766 9.695 1 91.94 768 HIS A C 1
ATOM 6073 O O . HIS A 1 768 ? -15.055 22.172 8.625 1 91.94 768 HIS A O 1
ATOM 6079 N N . LYS A 1 769 ? -14.141 20.547 9.844 1 92 769 LYS A N 1
ATOM 6080 C CA . LYS A 1 769 ? -14.016 19.594 8.742 1 92 769 LYS A CA 1
ATOM 6081 C C . LYS A 1 769 ? -15.367 19.328 8.094 1 92 769 LYS A C 1
ATOM 6083 O O . LYS A 1 769 ? -15.469 19.266 6.863 1 92 769 LYS A O 1
ATOM 6088 N N . LYS A 1 770 ? -16.406 19.094 8.812 1 88.25 770 LYS A N 1
ATOM 6089 C CA . LYS A 1 770 ? -17.734 18.797 8.281 1 88.25 770 LYS A CA 1
ATOM 6090 C C . LYS A 1 770 ? -18.297 19.969 7.48 1 88.25 770 LYS A C 1
ATOM 6092 O O . LYS A 1 770 ? -18.953 19.781 6.461 1 88.25 770 LYS A O 1
ATOM 6097 N N . ILE A 1 771 ? -18.047 21.125 7.992 1 87.5 771 ILE A N 1
ATOM 6098 C CA . ILE A 1 771 ? -18.516 22.328 7.301 1 87.5 771 ILE A CA 1
ATOM 6099 C C . ILE A 1 771 ? -17.781 22.469 5.965 1 87.5 771 ILE A C 1
ATOM 6101 O O . ILE A 1 771 ? -18.391 22.859 4.961 1 87.5 771 ILE A O 1
ATOM 6105 N N . PHE A 1 772 ? -16.531 22.188 6.031 1 90.94 772 PHE A N 1
ATOM 6106 C CA . PHE A 1 772 ? -15.758 22.234 4.801 1 90.94 772 PHE A CA 1
ATOM 6107 C C . PHE A 1 772 ? -16.281 21.219 3.793 1 90.94 772 PHE A C 1
ATOM 6109 O O . PHE A 1 772 ? -16.406 21.516 2.604 1 90.94 772 PHE A O 1
ATOM 6116 N N . ILE A 1 773 ? -16.625 20.016 4.23 1 90.19 773 ILE A N 1
ATOM 6117 C CA . ILE A 1 773 ? -17.141 18.953 3.365 1 90.19 773 ILE A CA 1
ATOM 6118 C C . ILE A 1 773 ? -18.484 19.391 2.785 1 90.19 773 ILE A C 1
ATOM 6120 O O . ILE A 1 773 ? -18.75 19.203 1.593 1 90.19 773 ILE A O 1
ATOM 6124 N N . ASP A 1 774 ? -19.328 19.969 3.602 1 86.38 774 ASP A N 1
ATOM 6125 C CA . ASP A 1 774 ? -20.641 20.422 3.15 1 86.38 774 ASP A CA 1
ATOM 6126 C C . ASP A 1 774 ? -20.5 21.562 2.131 1 86.38 774 ASP A C 1
ATOM 6128 O O . ASP A 1 774 ? -21.266 21.641 1.171 1 86.38 774 ASP A O 1
ATOM 6132 N N . TYR A 1 775 ? -19.547 22.406 2.445 1 86.25 775 TYR A N 1
ATOM 6133 C CA . TYR A 1 775 ? -19.266 23.5 1.515 1 86.25 775 TYR A CA 1
ATOM 6134 C C . TYR A 1 775 ? -18.859 22.953 0.15 1 86.25 775 TYR A C 1
ATOM 6136 O O . TYR A 1 775 ? -19.328 23.438 -0.882 1 86.25 775 TYR A O 1
ATOM 6144 N N . CYS A 1 776 ? -18 22.016 0.147 1 86.81 776 CYS A N 1
ATOM 6145 C CA . CYS A 1 776 ? -17.531 21.422 -1.098 1 86.81 776 CYS A CA 1
ATOM 6146 C C . CYS A 1 776 ? -18.656 20.672 -1.8 1 86.81 776 CYS A C 1
ATOM 6148 O O . CYS A 1 776 ? -18.734 20.672 -3.029 1 86.81 776 CYS A O 1
ATOM 6150 N N . ARG A 1 777 ? -19.5 20.062 -1.088 1 84.44 777 ARG A N 1
ATOM 6151 C CA . ARG A 1 777 ? -20.609 19.297 -1.651 1 84.44 777 ARG A CA 1
ATOM 6152 C C . ARG A 1 777 ? -21.625 20.234 -2.301 1 84.44 777 ARG A C 1
ATOM 6154 O O . ARG A 1 777 ? -22.109 19.953 -3.408 1 84.44 777 ARG A O 1
ATOM 6161 N N . ASP A 1 778 ? -22 21.234 -1.623 1 80.5 778 ASP A N 1
ATOM 6162 C CA . ASP A 1 778 ? -23.016 22.156 -2.104 1 80.5 778 ASP A CA 1
ATOM 6163 C C . ASP A 1 778 ? -22.562 22.844 -3.393 1 80.5 778 ASP A C 1
ATOM 6165 O O . ASP A 1 778 ? -23.391 23.188 -4.242 1 80.5 778 ASP A O 1
ATOM 6169 N N . ARG A 1 779 ? -21.344 22.922 -3.48 1 79 779 ARG A N 1
ATOM 6170 C CA . ARG A 1 779 ? -20.812 23.609 -4.648 1 79 779 ARG A CA 1
ATOM 6171 C C . ARG A 1 779 ? -20.328 22.625 -5.707 1 79 779 ARG A C 1
ATOM 6173 O O . ARG A 1 779 ? -19.656 23 -6.66 1 79 779 ARG A O 1
ATOM 6180 N N . MET A 1 780 ? -20.578 21.344 -5.594 1 74.81 780 MET A N 1
ATOM 6181 C CA . MET A 1 780 ? -20.328 20.25 -6.527 1 74.81 780 MET A CA 1
ATOM 6182 C C . MET A 1 780 ? -18.844 20.109 -6.82 1 74.81 780 MET A C 1
ATOM 6184 O O . MET A 1 780 ? -18.453 19.922 -7.977 1 74.81 780 MET A O 1
ATOM 6188 N N . ILE A 1 781 ? -18.062 20.312 -5.738 1 76.88 781 ILE A N 1
ATOM 6189 C CA . ILE A 1 781 ? -16.625 20.188 -5.875 1 76.88 781 ILE A CA 1
ATOM 6190 C C . ILE A 1 781 ? -16.219 18.734 -5.629 1 76.88 781 ILE A C 1
ATOM 6192 O O . ILE A 1 781 ? -15.227 18.25 -6.188 1 76.88 781 ILE A O 1
ATOM 6196 N N . LEU A 1 782 ? -16.984 18.078 -4.859 1 75.62 782 LEU A N 1
ATOM 6197 C CA . LEU A 1 782 ? -16.641 16.703 -4.508 1 75.62 782 LEU A CA 1
ATOM 6198 C C . LEU A 1 782 ? -17.078 15.742 -5.609 1 75.62 782 LEU A C 1
ATOM 6200 O O . LEU A 1 782 ? -18.141 15.914 -6.207 1 75.62 782 LEU A O 1
ATOM 6204 N N . MET B 1 1 ? 14.805 26.578 -15.828 1 23.61 1 MET B N 1
ATOM 6205 C CA . MET B 1 1 ? 16.016 26.859 -15.062 1 23.61 1 MET B CA 1
ATOM 6206 C C . MET B 1 1 ? 16.156 25.891 -13.898 1 23.61 1 MET B C 1
ATOM 6208 O O . MET B 1 1 ? 15.305 25.859 -13 1 23.61 1 MET B O 1
ATOM 6212 N N . SER B 1 2 ? 16.719 24.812 -14.008 1 28.17 2 SER B N 1
ATOM 6213 C CA . SER B 1 2 ? 16.766 23.5 -13.359 1 28.17 2 SER B CA 1
ATOM 6214 C C . SER B 1 2 ? 17.375 23.609 -11.969 1 28.17 2 SER B C 1
ATOM 6216 O O . SER B 1 2 ? 18.188 24.5 -11.695 1 28.17 2 SER B O 1
ATOM 6218 N N . ARG B 1 3 ? 16.766 23.031 -10.961 1 34.69 3 ARG B N 1
ATOM 6219 C CA . ARG B 1 3 ? 17.031 22.672 -9.57 1 34.69 3 ARG B CA 1
ATOM 6220 C C . ARG B 1 3 ? 18.484 22.266 -9.375 1 34.69 3 ARG B C 1
ATOM 6222 O O . ARG B 1 3 ? 18.859 21.75 -8.328 1 34.69 3 ARG B O 1
ATOM 6229 N N . ASN B 1 4 ? 19.438 22.391 -10.328 1 35.75 4 ASN B N 1
ATOM 6230 C CA . ASN B 1 4 ? 20.844 22 -10.375 1 35.75 4 ASN B CA 1
ATOM 6231 C C . ASN B 1 4 ? 21.641 22.672 -9.25 1 35.75 4 ASN B C 1
ATOM 6233 O O . ASN B 1 4 ? 22.812 22.359 -9.062 1 35.75 4 ASN B O 1
ATOM 6237 N N . TYR B 1 5 ? 21.266 23.906 -8.734 1 38.69 5 TYR B N 1
ATOM 6238 C CA . TYR B 1 5 ? 22.234 24.75 -8.031 1 38.69 5 TYR B CA 1
ATOM 6239 C C . TYR B 1 5 ? 22.141 24.547 -6.527 1 38.69 5 TYR B C 1
ATOM 6241 O O . TYR B 1 5 ? 22.734 25.312 -5.754 1 38.69 5 TYR B O 1
ATOM 6249 N N . TYR B 1 6 ? 21.406 23.625 -6.059 1 48.28 6 TYR B N 1
ATOM 6250 C CA . TYR B 1 6 ? 21.219 23.594 -4.613 1 48.28 6 TYR B CA 1
ATOM 6251 C C . TYR B 1 6 ? 22.25 22.672 -3.953 1 48.28 6 TYR B C 1
ATOM 6253 O O . TYR B 1 6 ? 22.797 21.781 -4.598 1 48.28 6 TYR B O 1
ATOM 6261 N N . ASP B 1 7 ? 22.859 23.203 -2.854 1 61.28 7 ASP B N 1
ATOM 6262 C CA . ASP B 1 7 ? 23.688 22.375 -1.998 1 61.28 7 ASP B CA 1
ATOM 6263 C C . ASP B 1 7 ? 23.016 21.031 -1.701 1 61.28 7 ASP B C 1
ATOM 6265 O O . ASP B 1 7 ? 21.797 20.906 -1.835 1 61.28 7 ASP B O 1
ATOM 6269 N N . ASP B 1 8 ? 23.75 20.109 -1.567 1 70.69 8 ASP B N 1
ATOM 6270 C CA . ASP B 1 8 ? 23.234 18.766 -1.291 1 70.69 8 ASP B CA 1
ATOM 6271 C C . ASP B 1 8 ? 22.328 18.766 -0.063 1 70.69 8 ASP B C 1
ATOM 6273 O O . ASP B 1 8 ? 22.562 19.516 0.889 1 70.69 8 ASP B O 1
ATOM 6277 N N . PHE B 1 9 ? 21.203 18.125 -0.169 1 75.69 9 PHE B N 1
ATOM 6278 C CA . PHE B 1 9 ? 20.281 17.812 0.912 1 75.69 9 PHE B CA 1
ATOM 6279 C C . PHE B 1 9 ? 19.406 19.016 1.246 1 75.69 9 PHE B C 1
ATOM 6281 O O . PHE B 1 9 ? 19.125 19.281 2.418 1 75.69 9 PHE B O 1
ATOM 6288 N N . THR B 1 10 ? 19.109 19.781 0.22 1 82.31 10 THR B N 1
ATOM 6289 C CA . THR B 1 10 ? 18.109 20.828 0.391 1 82.31 10 THR B CA 1
ATOM 6290 C C . THR B 1 10 ? 16.703 20.234 0.519 1 82.31 10 THR B C 1
ATOM 6292 O O . THR B 1 10 ? 16.375 19.281 -0.187 1 82.31 10 THR B O 1
ATOM 6295 N N . SER B 1 11 ? 16 20.75 1.459 1 84.5 11 SER B N 1
ATOM 6296 C CA . SER B 1 11 ? 14.656 20.219 1.726 1 84.5 11 SER B CA 1
ATOM 6297 C C . SER B 1 11 ? 13.648 20.75 0.713 1 84.5 11 SER B C 1
ATOM 6299 O O . SER B 1 11 ? 13.773 21.891 0.24 1 84.5 11 SER B O 1
ATOM 6301 N N . ILE B 1 12 ? 12.719 19.922 0.368 1 85.25 12 ILE B N 1
ATOM 6302 C CA . ILE B 1 12 ? 11.625 20.297 -0.529 1 85.25 12 ILE B CA 1
ATOM 6303 C C . ILE B 1 12 ? 10.344 20.5 0.276 1 85.25 12 ILE B C 1
ATOM 6305 O O . ILE B 1 12 ? 10.07 19.75 1.217 1 85.25 12 ILE B O 1
ATOM 6309 N N . ASP B 1 13 ? 9.609 21.484 -0.088 1 88.38 13 ASP B N 1
ATOM 6310 C CA . ASP B 1 13 ? 8.344 21.75 0.584 1 88.38 13 ASP B CA 1
ATOM 6311 C C . ASP B 1 13 ? 7.172 21.125 -0.172 1 88.38 13 ASP B C 1
ATOM 6313 O O . ASP B 1 13 ? 6.719 21.672 -1.182 1 88.38 13 ASP B O 1
ATOM 6317 N N . TRP B 1 14 ? 6.59 20.141 0.377 1 89.69 14 TRP B N 1
ATOM 6318 C CA . TRP B 1 14 ? 5.527 19.391 -0.289 1 89.69 14 TRP B CA 1
ATOM 6319 C C . TRP B 1 14 ? 4.234 20.203 -0.331 1 89.69 14 TRP B C 1
ATOM 6321 O O . TRP B 1 14 ? 3.465 20.109 -1.289 1 89.69 14 TRP B O 1
ATOM 6331 N N . VAL B 1 15 ? 3.973 20.953 0.691 1 90.81 15 VAL B N 1
ATOM 6332 C CA . VAL B 1 15 ? 2.744 21.734 0.769 1 90.81 15 VAL B CA 1
ATOM 6333 C C . VAL B 1 15 ? 2.74 22.797 -0.328 1 90.81 15 VAL B C 1
ATOM 6335 O O . VAL B 1 15 ? 1.741 22.969 -1.032 1 90.81 15 VAL B O 1
ATOM 6338 N N . ASN B 1 16 ? 3.859 23.469 -0.461 1 88.12 16 ASN B N 1
ATOM 6339 C CA . ASN B 1 16 ? 3.957 24.484 -1.508 1 88.12 16 ASN B CA 1
ATOM 6340 C C . ASN B 1 16 ? 3.836 23.859 -2.898 1 88.12 16 ASN B C 1
ATOM 6342 O O . ASN B 1 16 ? 3.275 24.469 -3.809 1 88.12 16 ASN B O 1
ATOM 6346 N N . ASP B 1 17 ? 4.41 22.703 -3.02 1 88.94 17 ASP B N 1
ATOM 6347 C CA . ASP B 1 17 ? 4.285 22.016 -4.297 1 88.94 17 ASP B CA 1
ATOM 6348 C C . ASP B 1 17 ? 2.824 21.688 -4.602 1 88.94 17 ASP B C 1
ATOM 6350 O O . ASP B 1 17 ? 2.391 21.781 -5.754 1 88.94 17 ASP B O 1
ATOM 6354 N N . THR B 1 18 ? 2.098 21.281 -3.637 1 88.81 18 THR B N 1
ATOM 6355 C CA . THR B 1 18 ? 0.691 20.953 -3.809 1 88.81 18 THR B CA 1
ATOM 6356 C C . THR B 1 18 ? -0.125 22.188 -4.172 1 88.81 18 THR B C 1
ATOM 6358 O O . THR B 1 18 ? -1.026 22.125 -5.008 1 88.81 18 THR B O 1
ATOM 6361 N N . ILE B 1 19 ? 0.161 23.312 -3.533 1 86.62 19 ILE B N 1
ATOM 6362 C CA . ILE B 1 19 ? -0.547 24.562 -3.809 1 86.62 19 ILE B CA 1
ATOM 6363 C C . ILE B 1 19 ? -0.268 25 -5.242 1 86.62 19 ILE B C 1
ATOM 6365 O O . ILE B 1 19 ? -1.182 25.422 -5.961 1 86.62 19 ILE B O 1
ATOM 6369 N N . LYS B 1 20 ? 1.003 24.906 -5.617 1 86.5 20 LYS B N 1
ATOM 6370 C CA . LYS B 1 20 ? 1.368 25.281 -6.98 1 86.5 20 LYS B CA 1
ATOM 6371 C C . LYS B 1 20 ? 0.656 24.391 -8 1 86.5 20 LYS B C 1
ATOM 6373 O O . LYS B 1 20 ? 0.199 24.875 -9.039 1 86.5 20 LYS B O 1
ATOM 6378 N N . GLU B 1 21 ? 0.58 23.109 -7.746 1 88.44 21 GLU B N 1
ATOM 6379 C CA . GLU B 1 21 ? -0.107 22.188 -8.648 1 88.44 21 GLU B CA 1
ATOM 6380 C C . GLU B 1 21 ? -1.604 22.484 -8.703 1 88.44 21 GLU B C 1
ATOM 6382 O O . GLU B 1 21 ? -2.221 22.391 -9.766 1 88.44 21 GLU B O 1
ATOM 6387 N N . SER B 1 22 ? -2.188 22.797 -7.586 1 86.69 22 SER B N 1
ATOM 6388 C CA . SER B 1 22 ? -3.604 23.156 -7.555 1 86.69 22 SER B CA 1
ATOM 6389 C C . SER B 1 22 ? -3.879 24.406 -8.383 1 86.69 22 SER B C 1
ATOM 6391 O O . SER B 1 22 ? -4.891 24.484 -9.086 1 86.69 22 SER B O 1
ATOM 6393 N N . LYS B 1 23 ? -2.982 25.391 -8.281 1 84.25 23 LYS B N 1
ATOM 6394 C CA . LYS B 1 23 ? -3.131 26.609 -9.062 1 84.25 23 LYS B CA 1
ATOM 6395 C C . LYS B 1 23 ? -3.018 26.312 -10.555 1 84.25 23 LYS B C 1
ATOM 6397 O O . LYS B 1 23 ? -3.754 26.891 -11.367 1 84.25 23 LYS B O 1
ATOM 6402 N N . ARG B 1 24 ? -2.094 25.469 -10.906 1 86.44 24 ARG B N 1
ATOM 6403 C CA . ARG B 1 24 ? -1.928 25.078 -12.305 1 86.44 24 ARG B CA 1
ATOM 6404 C C . ARG B 1 24 ? -3.182 24.406 -12.836 1 86.44 24 ARG B C 1
ATOM 6406 O O . ARG B 1 24 ? -3.631 24.703 -13.945 1 86.44 24 ARG B O 1
ATOM 6413 N N . GLN B 1 25 ? -3.736 23.531 -12.086 1 86 25 GLN B N 1
ATOM 6414 C CA . GLN B 1 25 ? -4.945 22.828 -12.5 1 86 25 GLN B CA 1
ATOM 6415 C C . GLN B 1 25 ? -6.129 23.781 -12.617 1 86 25 GLN B C 1
ATOM 6417 O O . GLN B 1 25 ? -6.984 23.609 -13.484 1 86 25 GLN B O 1
ATOM 6422 N N . HIS B 1 26 ? -6.098 24.734 -11.742 1 84.12 26 HIS B N 1
ATOM 6423 C CA . HIS B 1 26 ? -7.145 25.75 -11.805 1 84.12 26 HIS B CA 1
ATOM 6424 C C . HIS B 1 26 ? -7.078 26.547 -13.109 1 84.12 26 HIS B C 1
ATOM 6426 O O . HIS B 1 26 ? -8.109 26.812 -13.727 1 84.12 26 HIS B O 1
ATOM 6432 N N . GLN B 1 27 ? -5.922 26.844 -13.469 1 85.19 27 GLN B N 1
ATOM 6433 C CA . GLN B 1 27 ? -5.742 27.594 -14.711 1 85.19 27 GLN B CA 1
ATOM 6434 C C . GLN B 1 27 ? -6.141 26.766 -15.922 1 85.19 27 GLN B C 1
ATOM 6436 O O . GLN B 1 27 ? -6.715 27.281 -16.875 1 85.19 27 GLN B O 1
ATOM 6441 N N . LEU B 1 28 ? -5.895 25.516 -15.828 1 87.81 28 LEU B N 1
ATOM 6442 C CA . LEU B 1 28 ? -6.246 24.625 -16.922 1 87.81 28 LEU B CA 1
ATOM 6443 C C . LEU B 1 28 ? -7.754 24.422 -17 1 87.81 28 LEU B C 1
ATOM 6445 O O . LEU B 1 28 ? -8.312 24.312 -18.094 1 87.81 28 LEU B O 1
ATOM 6449 N N . ASN B 1 29 ? -8.398 24.391 -15.883 1 85.44 29 ASN B N 1
ATOM 6450 C CA . ASN B 1 29 ? -9.836 24.156 -15.852 1 85.44 29 ASN B CA 1
ATOM 6451 C C . ASN B 1 29 ? -10.617 25.391 -16.25 1 85.44 29 ASN B C 1
ATOM 6453 O O . ASN B 1 29 ? -11.797 25.312 -16.609 1 85.44 29 ASN B O 1
ATOM 6457 N N . LYS B 1 30 ? -9.992 26.531 -16.172 1 83.19 30 LYS B N 1
ATOM 6458 C CA . LYS B 1 30 ? -10.641 27.781 -16.562 1 83.19 30 LYS B CA 1
ATOM 6459 C C . LYS B 1 30 ? -10.789 27.875 -18.078 1 83.19 30 LYS B C 1
ATOM 6461 O O . LYS B 1 30 ? -11.648 28.594 -18.578 1 83.19 30 LYS B O 1
ATOM 6466 N N . LEU B 1 31 ? -9.938 27.109 -18.719 1 87.31 31 LEU B N 1
ATOM 6467 C CA . LEU B 1 31 ? -10.023 27.109 -20.172 1 87.31 31 LEU B CA 1
ATOM 6468 C C . LEU B 1 31 ? -11.297 26.422 -20.641 1 87.31 31 LEU B C 1
ATOM 6470 O O . LEU B 1 31 ? -11.555 25.266 -20.266 1 87.31 31 LEU B O 1
ATOM 6474 N N . LYS B 1 32 ? -12.156 27.156 -21.312 1 85.06 32 LYS B N 1
ATOM 6475 C CA . LYS B 1 32 ? -13.422 26.594 -21.781 1 85.06 32 LYS B CA 1
ATOM 6476 C C . LYS B 1 32 ? -13.367 26.234 -23.266 1 85.06 32 LYS B C 1
ATOM 6478 O O . LYS B 1 32 ? -12.391 26.562 -23.953 1 85.06 32 LYS B O 1
ATOM 6483 N N . GLY B 1 33 ? -14.258 25.438 -23.703 1 87.69 33 GLY B N 1
ATOM 6484 C CA . GLY B 1 33 ? -14.367 25.109 -25.109 1 87.69 33 GLY B CA 1
ATOM 6485 C C . GLY B 1 33 ? -13.68 23.812 -25.469 1 87.69 33 GLY B C 1
ATOM 6486 O O . GLY B 1 33 ? -13.273 23.047 -24.594 1 87.69 33 GLY B O 1
ATOM 6487 N N . TRP B 1 34 ? -13.578 23.5 -26.719 1 88.88 34 TRP B N 1
ATOM 6488 C CA . TRP B 1 34 ? -12.977 22.281 -27.234 1 88.88 34 TRP B CA 1
ATOM 6489 C C . TRP B 1 34 ? -11.461 22.297 -27.047 1 88.88 34 TRP B C 1
ATOM 6491 O O . TRP B 1 34 ? -10.852 21.266 -26.766 1 88.88 34 TRP B O 1
ATOM 6501 N N . LYS B 1 35 ? -10.891 23.5 -27.219 1 89.25 35 LYS B N 1
ATOM 6502 C CA . LYS B 1 35 ? -9.453 23.609 -27 1 89.25 35 LYS B CA 1
ATOM 6503 C C . LYS B 1 35 ? -9.094 23.328 -25.531 1 89.25 35 LYS B C 1
ATOM 6505 O O . LYS B 1 35 ? -8.07 22.688 -25.25 1 89.25 35 LYS B O 1
ATOM 6510 N N . GLY B 1 36 ? -9.945 23.781 -24.641 1 89.19 36 GLY B N 1
ATOM 6511 C CA . GLY B 1 36 ? -9.734 23.5 -23.234 1 89.19 36 GLY B CA 1
ATOM 6512 C C . GLY B 1 36 ? -9.844 22.031 -22.891 1 89.19 36 GLY B C 1
ATOM 6513 O O . GLY B 1 36 ? -9.031 21.5 -22.141 1 89.19 36 GLY B O 1
ATOM 6514 N N . ASN B 1 37 ? -10.773 21.391 -23.5 1 88.56 37 ASN B N 1
ATOM 6515 C CA . ASN B 1 37 ? -10.93 19.953 -23.281 1 88.56 37 ASN B CA 1
ATOM 6516 C C . ASN B 1 37 ? -9.742 19.172 -23.828 1 88.56 37 ASN B C 1
ATOM 6518 O O . ASN B 1 37 ? -9.305 18.203 -23.219 1 88.56 37 ASN B O 1
ATOM 6522 N N . TYR B 1 38 ? -9.344 19.594 -24.984 1 90.25 38 TYR B N 1
ATOM 6523 C CA . TYR B 1 38 ? -8.188 18.953 -25.594 1 90.25 38 TYR B CA 1
ATOM 6524 C C . TYR B 1 38 ? -6.949 19.125 -24.719 1 90.25 38 TYR B C 1
ATOM 6526 O O . TYR B 1 38 ? -6.211 18.156 -24.484 1 90.25 38 TYR B O 1
ATOM 6534 N N . GLU B 1 39 ? -6.73 20.344 -24.172 1 90.88 39 GLU B N 1
ATOM 6535 C CA . GLU B 1 39 ? -5.566 20.594 -23.328 1 90.88 39 GLU B CA 1
ATOM 6536 C C . GLU B 1 39 ? -5.645 19.812 -22.031 1 90.88 39 GLU B C 1
ATOM 6538 O O . GLU B 1 39 ? -4.621 19.359 -21.5 1 90.88 39 GLU B O 1
ATOM 6543 N N . ARG B 1 40 ? -6.793 19.703 -21.578 1 88.31 40 ARG B N 1
ATOM 6544 C CA . ARG B 1 40 ? -6.973 18.938 -20.344 1 88.31 40 ARG B CA 1
ATOM 6545 C C . ARG B 1 40 ? -6.688 17.453 -20.578 1 88.31 40 ARG B C 1
ATOM 6547 O O . ARG B 1 40 ? -6.051 16.797 -19.75 1 88.31 40 ARG B O 1
ATOM 6554 N N . HIS B 1 41 ? -7.121 16.969 -21.672 1 86.94 41 HIS B N 1
ATOM 6555 C CA . HIS B 1 41 ? -6.863 15.578 -22 1 86.94 41 HIS B CA 1
ATOM 6556 C C . HIS B 1 41 ? -5.387 15.344 -22.281 1 86.94 41 HIS B C 1
ATOM 6558 O O . HIS B 1 41 ? -4.836 14.297 -21.938 1 86.94 41 HIS B O 1
ATOM 6564 N N . LEU B 1 42 ? -4.785 16.25 -22.906 1 89.44 42 LEU B N 1
ATOM 6565 C CA . LEU B 1 42 ? -3.357 16.141 -23.188 1 89.44 42 LEU B CA 1
ATOM 6566 C C . LEU B 1 42 ? -2.551 16.172 -21.891 1 89.44 42 LEU B C 1
ATOM 6568 O O . LEU B 1 42 ? -1.558 15.461 -21.75 1 89.44 42 LEU B O 1
ATOM 6572 N N . ASP B 1 43 ? -2.975 16.969 -20.984 1 89.81 43 ASP B N 1
ATOM 6573 C CA . ASP B 1 43 ? -2.295 17.062 -19.688 1 89.81 43 ASP B CA 1
ATOM 6574 C C . ASP B 1 43 ? -2.4 15.75 -18.922 1 89.81 43 ASP B C 1
ATOM 6576 O O . ASP B 1 43 ? -1.43 15.305 -18.312 1 89.81 43 ASP B O 1
ATOM 6580 N N . LYS B 1 44 ? -3.549 15.18 -19.031 1 83.44 44 LYS B N 1
ATOM 6581 C CA . LYS B 1 44 ? -3.756 13.922 -18.328 1 83.44 44 LYS B CA 1
ATOM 6582 C C . LYS B 1 44 ? -3.004 12.781 -19.016 1 83.44 44 LYS B C 1
ATOM 6584 O O . LYS B 1 44 ? -2.502 11.875 -18.344 1 83.44 44 LYS B O 1
ATOM 6589 N N . SER B 1 45 ? -2.867 12.82 -20.281 1 87.88 45 SER B N 1
ATOM 6590 C CA . SER B 1 45 ? -2.244 11.742 -21.031 1 87.88 45 SER B CA 1
ATOM 6591 C C . SER B 1 45 ? -0.724 11.789 -20.922 1 87.88 45 SER B C 1
ATOM 6593 O O . SER B 1 45 ? -0.049 10.773 -21.109 1 87.88 45 SER B O 1
ATOM 6595 N N . GLN B 1 46 ? -0.161 12.906 -20.609 1 91.62 46 GLN B N 1
ATOM 6596 C CA . GLN B 1 46 ? 1.289 13.047 -20.516 1 91.62 46 GLN B CA 1
ATOM 6597 C C . GLN B 1 46 ? 1.866 12.141 -19.438 1 91.62 46 GLN B C 1
ATOM 6599 O O . GLN B 1 46 ? 2.957 11.586 -19.594 1 91.62 46 GLN B O 1
ATOM 6604 N N . GLY B 1 47 ? 1.114 11.992 -18.391 1 90.44 47 GLY B N 1
ATOM 6605 C CA . GLY B 1 47 ? 1.588 11.125 -17.328 1 90.44 47 GLY B CA 1
ATOM 6606 C C . GLY B 1 47 ? 1.712 9.672 -17.75 1 90.44 47 GLY B C 1
ATOM 6607 O O . GLY B 1 47 ? 2.701 9.008 -17.422 1 90.44 47 GLY B O 1
ATOM 6608 N N . TRP B 1 48 ? 0.854 9.172 -18.547 1 87.88 48 TRP B N 1
ATOM 6609 C CA . TRP B 1 48 ? 0.858 7.789 -19 1 87.88 48 TRP B CA 1
ATOM 6610 C C . TRP B 1 48 ? 1.937 7.566 -20.062 1 87.88 48 TRP B C 1
ATOM 6612 O O . TRP B 1 48 ? 2.582 6.516 -20.094 1 87.88 48 TRP B O 1
ATOM 6622 N N . VAL B 1 49 ? 2.088 8.523 -20.844 1 92.69 49 VAL B N 1
ATOM 6623 C CA . VAL B 1 49 ? 3.119 8.43 -21.875 1 92.69 49 VAL B CA 1
ATOM 6624 C C . VAL B 1 49 ? 4.5 8.414 -21.219 1 92.69 49 VAL B C 1
ATOM 6626 O O . VAL B 1 49 ? 5.355 7.605 -21.578 1 92.69 49 VAL B O 1
ATOM 6629 N N . LEU B 1 50 ? 4.652 9.305 -20.297 1 95.69 50 LEU B N 1
ATOM 6630 C CA . LEU B 1 50 ? 5.941 9.391 -19.609 1 95.69 50 LEU B CA 1
ATOM 6631 C C . LEU B 1 50 ? 6.266 8.086 -18.891 1 95.69 50 LEU B C 1
ATOM 6633 O O . LEU B 1 50 ? 7.391 7.586 -18.984 1 95.69 50 LEU B O 1
ATOM 6637 N N . ILE B 1 51 ? 5.316 7.508 -18.25 1 94.44 51 ILE B N 1
ATOM 6638 C CA . ILE B 1 51 ? 5.535 6.285 -17.484 1 94.44 51 ILE B CA 1
ATOM 6639 C C . ILE B 1 51 ? 5.871 5.137 -18.438 1 94.44 51 ILE B C 1
ATOM 6641 O O . ILE B 1 51 ? 6.699 4.281 -18.109 1 94.44 51 ILE B O 1
ATOM 6645 N N . THR B 1 52 ? 5.273 5.07 -19.562 1 93.69 52 THR B N 1
ATOM 6646 C CA . THR B 1 52 ? 5.57 4.043 -20.562 1 93.69 52 THR B CA 1
ATOM 6647 C C . THR B 1 52 ? 6.977 4.219 -21.125 1 93.69 52 THR B C 1
ATOM 6649 O O . THR B 1 52 ? 7.688 3.238 -21.344 1 93.69 52 THR B O 1
ATOM 6652 N N . LEU B 1 53 ? 7.297 5.434 -21.266 1 97.19 53 LEU B N 1
ATOM 6653 C CA . LEU B 1 53 ? 8.641 5.715 -21.75 1 97.19 53 LEU B CA 1
ATOM 6654 C C . LEU B 1 53 ? 9.695 5.32 -20.719 1 97.19 53 LEU B C 1
ATOM 6656 O O . LEU B 1 53 ? 10.758 4.805 -21.078 1 97.19 53 LEU B O 1
ATOM 6660 N N . ILE B 1 54 ? 9.391 5.598 -19.516 1 97.94 54 ILE B N 1
ATOM 6661 C CA . ILE B 1 54 ? 10.297 5.223 -18.438 1 97.94 54 ILE B CA 1
ATOM 6662 C C . ILE B 1 54 ? 10.422 3.701 -18.375 1 97.94 54 ILE B C 1
ATOM 6664 O O . ILE B 1 54 ? 11.523 3.166 -18.234 1 97.94 54 ILE B O 1
ATOM 6668 N N . ALA B 1 55 ? 9.289 3.021 -18.453 1 97.06 55 ALA B N 1
ATOM 6669 C CA . ALA B 1 55 ? 9.297 1.562 -18.453 1 97.06 55 ALA B CA 1
ATOM 6670 C C . ALA B 1 55 ? 10.133 1.02 -19.609 1 97.06 55 ALA B C 1
ATOM 6672 O O . ALA B 1 55 ? 10.938 0.103 -19.438 1 97.06 55 ALA B O 1
ATOM 6673 N N . LEU B 1 56 ? 9.977 1.564 -20.766 1 97.19 56 LEU B N 1
ATOM 6674 C CA . LEU B 1 56 ? 10.734 1.146 -21.938 1 97.19 56 LEU B CA 1
ATOM 6675 C C . LEU B 1 56 ? 12.219 1.476 -21.766 1 97.19 56 LEU B C 1
ATOM 6677 O O . LEU B 1 56 ? 13.078 0.636 -22.047 1 97.19 56 LEU B O 1
ATOM 6681 N N . GLY B 1 57 ? 12.477 2.682 -21.359 1 97.94 57 GLY B N 1
ATOM 6682 C CA . GLY B 1 57 ? 13.859 3.105 -21.172 1 97.94 57 GLY B CA 1
ATOM 6683 C C . GLY B 1 57 ? 14.633 2.23 -20.203 1 97.94 57 GLY B C 1
ATOM 6684 O O . GLY B 1 57 ? 15.758 1.825 -20.484 1 97.94 57 GLY B O 1
ATOM 6685 N N . PHE B 1 58 ? 14.039 1.943 -19.109 1 97.94 58 PHE B N 1
ATOM 6686 C CA . PHE B 1 58 ? 14.773 1.148 -18.125 1 97.94 58 PHE B CA 1
ATOM 6687 C C . PHE B 1 58 ? 14.867 -0.305 -18.578 1 97.94 58 PHE B C 1
ATOM 6689 O O . PHE B 1 58 ? 15.859 -0.982 -18.297 1 97.94 58 PHE B O 1
ATOM 6696 N N . SER B 1 59 ? 13.836 -0.834 -19.203 1 97.06 59 SER B N 1
ATOM 6697 C CA . SER B 1 59 ? 13.93 -2.191 -19.734 1 97.06 59 SER B CA 1
ATOM 6698 C C . SER B 1 59 ? 15.086 -2.328 -20.703 1 97.06 59 SER B C 1
ATOM 6700 O O . SER B 1 59 ? 15.742 -3.375 -20.766 1 97.06 59 SER B O 1
ATOM 6702 N N . LEU B 1 60 ? 15.359 -1.321 -21.422 1 97.5 60 LEU B N 1
ATOM 6703 C CA . LEU B 1 60 ? 16.484 -1.336 -22.344 1 97.5 60 LEU B CA 1
ATOM 6704 C C . LEU B 1 60 ? 17.812 -1.341 -21.594 1 97.5 60 LEU B C 1
ATOM 6706 O O . LEU B 1 60 ? 18.734 -2.068 -21.953 1 97.5 60 LEU B O 1
ATOM 6710 N N . VAL B 1 61 ? 17.875 -0.539 -20.578 1 97.88 61 VAL B N 1
ATOM 6711 C CA . VAL B 1 61 ? 19.094 -0.508 -19.766 1 97.88 61 VAL B CA 1
ATOM 6712 C C . VAL B 1 61 ? 19.297 -1.865 -19.094 1 97.88 61 VAL B C 1
ATOM 6714 O O . VAL B 1 61 ? 20.406 -2.398 -19.078 1 97.88 61 VAL B O 1
ATOM 6717 N N . ALA B 1 62 ? 18.234 -2.348 -18.547 1 97.06 62 ALA B N 1
ATOM 6718 C CA . ALA B 1 62 ? 18.312 -3.648 -17.891 1 97.06 62 ALA B CA 1
ATOM 6719 C C . ALA B 1 62 ? 18.719 -4.742 -18.859 1 97.06 62 ALA B C 1
ATOM 6721 O O . ALA B 1 62 ? 19.5 -5.633 -18.531 1 97.06 62 ALA B O 1
ATOM 6722 N N . TYR B 1 63 ? 18.203 -4.742 -20.078 1 95.56 63 TYR B N 1
ATOM 6723 C CA . TYR B 1 63 ? 18.547 -5.707 -21.109 1 95.56 63 TYR B CA 1
ATOM 6724 C C . TYR B 1 63 ? 20.031 -5.66 -21.422 1 95.56 63 TYR B C 1
ATOM 6726 O O . TYR B 1 63 ? 20.688 -6.699 -21.5 1 95.56 63 TYR B O 1
ATOM 6734 N N . LEU B 1 64 ? 20.562 -4.508 -21.531 1 95.94 64 LEU B N 1
ATOM 6735 C CA . LEU B 1 64 ? 21.969 -4.344 -21.844 1 95.94 64 LEU B CA 1
ATOM 6736 C C . LEU B 1 64 ? 22.859 -4.84 -20.703 1 95.94 64 LEU B C 1
ATOM 6738 O O . LEU B 1 64 ? 23.891 -5.473 -20.938 1 95.94 64 LEU B O 1
ATOM 6742 N N . ILE B 1 65 ? 22.438 -4.527 -19.516 1 96.31 65 ILE B N 1
ATOM 6743 C CA . ILE B 1 65 ? 23.203 -4.969 -18.359 1 96.31 65 ILE B CA 1
ATOM 6744 C C . ILE B 1 65 ? 23.172 -6.496 -18.266 1 96.31 65 ILE B C 1
ATOM 6746 O O . ILE B 1 65 ? 24.219 -7.137 -18.094 1 96.31 65 ILE B O 1
ATOM 6750 N N . ASP B 1 66 ? 22.016 -7.051 -18.391 1 93 66 ASP B N 1
ATOM 6751 C CA . ASP B 1 66 ? 21.859 -8.5 -18.266 1 93 66 ASP B CA 1
ATOM 6752 C C . ASP B 1 66 ? 22.641 -9.234 -19.344 1 93 66 ASP B C 1
ATOM 6754 O O . ASP B 1 66 ? 23.281 -10.258 -19.078 1 93 66 ASP B O 1
ATOM 6758 N N . ARG B 1 67 ? 22.656 -8.797 -20.531 1 91.62 67 ARG B N 1
ATOM 6759 C CA . ARG B 1 67 ? 23.375 -9.43 -21.625 1 91.62 67 ARG B CA 1
ATOM 6760 C C . ARG B 1 67 ? 24.891 -9.289 -21.453 1 91.62 67 ARG B C 1
ATOM 6762 O O . ARG B 1 67 ? 25.625 -10.258 -21.625 1 91.62 67 ARG B O 1
ATOM 6769 N N . ALA B 1 68 ? 25.297 -8.141 -21.094 1 93.88 68 ALA B N 1
ATOM 6770 C CA . ALA B 1 68 ? 26.719 -7.895 -20.922 1 93.88 68 ALA B CA 1
ATOM 6771 C C . ALA B 1 68 ? 27.266 -8.664 -19.719 1 93.88 68 ALA B C 1
ATOM 6773 O O . ALA B 1 68 ? 28.375 -9.211 -19.781 1 93.88 68 ALA B O 1
ATOM 6774 N N . GLU B 1 69 ? 26.531 -8.594 -18.703 1 92.62 69 GLU B N 1
ATOM 6775 C CA . GLU B 1 69 ? 26.953 -9.289 -17.5 1 92.62 69 GLU B CA 1
ATOM 6776 C C . GLU B 1 69 ? 27.094 -10.789 -17.75 1 92.62 69 GLU B C 1
ATOM 6778 O O . GLU B 1 69 ? 28.078 -11.406 -17.328 1 92.62 69 GLU B O 1
ATOM 6783 N N . SER B 1 70 ? 26.109 -11.391 -18.375 1 89.44 70 SER B N 1
ATOM 6784 C CA . SER B 1 70 ? 26.141 -12.828 -18.641 1 89.44 70 SER B CA 1
ATOM 6785 C C . SER B 1 70 ? 27.328 -13.203 -19.516 1 89.44 70 SER B C 1
ATOM 6787 O O . SER B 1 70 ? 27.969 -14.227 -19.281 1 89.44 70 SER B O 1
ATOM 6789 N N . THR B 1 71 ? 27.703 -12.422 -20.438 1 90.94 71 THR B N 1
ATOM 6790 C CA . THR B 1 71 ? 28.828 -12.672 -21.328 1 90.94 71 THR B CA 1
ATOM 6791 C C . THR B 1 71 ? 30.141 -12.555 -20.578 1 90.94 71 THR B C 1
ATOM 6793 O O . THR B 1 71 ? 31.031 -13.406 -20.734 1 90.94 71 THR B O 1
ATOM 6796 N N . LEU B 1 72 ? 30.25 -11.57 -19.766 1 92.62 72 LEU B N 1
ATOM 6797 C CA . LEU B 1 72 ? 31.5 -11.336 -19.078 1 92.62 72 LEU B CA 1
ATOM 6798 C C . LEU B 1 72 ? 31.703 -12.336 -17.938 1 92.62 72 LEU B C 1
ATOM 6800 O O . LEU B 1 72 ? 32.844 -12.719 -17.641 1 92.62 72 LEU B O 1
ATOM 6804 N N . VAL B 1 73 ? 30.625 -12.711 -17.297 1 91.31 73 VAL B N 1
ATOM 6805 C CA . VAL B 1 73 ? 30.719 -13.734 -16.266 1 91.31 73 VAL B CA 1
ATOM 6806 C C . VAL B 1 73 ? 31.25 -15.031 -16.859 1 91.31 73 VAL B C 1
ATOM 6808 O O . VAL B 1 73 ? 32.094 -15.695 -16.266 1 91.31 73 VAL B O 1
ATOM 6811 N N . ASP B 1 74 ? 30.75 -15.414 -18 1 89.44 74 ASP B N 1
ATOM 6812 C CA . ASP B 1 74 ? 31.156 -16.656 -18.656 1 89.44 74 ASP B CA 1
ATOM 6813 C C . ASP B 1 74 ? 32.562 -16.547 -19.234 1 89.44 74 ASP B C 1
ATOM 6815 O O . ASP B 1 74 ? 33.25 -17.547 -19.375 1 89.44 74 ASP B O 1
ATOM 6819 N N . LEU B 1 75 ? 32.938 -15.352 -19.531 1 88.38 75 LEU B N 1
ATOM 6820 C CA . LEU B 1 75 ? 34.281 -15.133 -20.078 1 88.38 75 LEU B CA 1
ATOM 6821 C C . LEU B 1 75 ? 35.344 -15.547 -19.078 1 88.38 75 LEU B C 1
ATOM 6823 O O . LEU B 1 75 ? 36.469 -15.914 -19.469 1 88.38 75 LEU B O 1
ATOM 6827 N N . ARG B 1 76 ? 35.062 -15.531 -17.797 1 88.06 76 ARG B N 1
ATOM 6828 C CA . ARG B 1 76 ? 36 -15.953 -16.781 1 88.06 76 ARG B CA 1
ATOM 6829 C C . ARG B 1 76 ? 36.281 -17.453 -16.875 1 88.06 76 ARG B C 1
ATOM 6831 O O . ARG B 1 76 ? 37.344 -17.922 -16.453 1 88.06 76 ARG B O 1
ATOM 6838 N N . ARG B 1 77 ? 35.344 -18.109 -17.516 1 83.75 77 ARG B N 1
ATOM 6839 C CA . ARG B 1 77 ? 35.5 -19.562 -17.594 1 83.75 77 ARG B CA 1
ATOM 6840 C C . ARG B 1 77 ? 35.906 -20 -19 1 83.75 77 ARG B C 1
ATOM 6842 O O . ARG B 1 77 ? 36.625 -20.984 -19.172 1 83.75 77 ARG B O 1
ATOM 6849 N N . GLY B 1 78 ? 35.281 -19.422 -19.891 1 84.44 78 GLY B N 1
ATOM 6850 C CA . GLY B 1 78 ? 35.531 -19.812 -21.281 1 84.44 78 GLY B CA 1
ATOM 6851 C C . GLY B 1 78 ? 34.969 -18.828 -22.281 1 84.44 78 GLY B C 1
ATOM 6852 O O . GLY B 1 78 ? 34.562 -17.719 -21.922 1 84.44 78 GLY B O 1
ATOM 6853 N N . TYR B 1 79 ? 35.125 -19.156 -23.547 1 85.5 79 TYR B N 1
ATOM 6854 C CA . TYR B 1 79 ? 34.594 -18.281 -24.594 1 85.5 79 TYR B CA 1
ATOM 6855 C C . TYR B 1 79 ? 33.969 -19.109 -25.719 1 85.5 79 TYR B C 1
ATOM 6857 O O . TYR B 1 79 ? 34.25 -20.312 -25.828 1 85.5 79 TYR B O 1
ATOM 6865 N N . CYS B 1 80 ? 33.094 -18.516 -26.375 1 85.06 80 CYS B N 1
ATOM 6866 C CA . CYS B 1 80 ? 32.438 -19.156 -27.516 1 85.06 80 CYS B CA 1
ATOM 6867 C C . CYS B 1 80 ? 33.281 -19.016 -28.781 1 85.06 80 CYS B C 1
ATOM 6869 O O . CYS B 1 80 ? 33.594 -17.891 -29.188 1 85.06 80 CYS B O 1
ATOM 6871 N N . LYS B 1 81 ? 33.531 -20.062 -29.484 1 83.81 81 LYS B N 1
ATOM 6872 C CA . LYS B 1 81 ? 34.406 -20.094 -30.656 1 83.81 81 LYS B CA 1
ATOM 6873 C C . LYS B 1 81 ? 33.781 -19.312 -31.812 1 83.81 81 LYS B C 1
ATOM 6875 O O . LYS B 1 81 ? 34.469 -18.625 -32.562 1 83.81 81 LYS B O 1
ATOM 6880 N N . SER B 1 82 ? 32.469 -19.422 -31.984 1 81.81 82 SER B N 1
ATOM 6881 C CA . SER B 1 82 ? 31.797 -18.812 -33.125 1 81.81 82 SER B CA 1
ATOM 6882 C C . SER B 1 82 ? 31.609 -17.312 -32.906 1 81.81 82 SER B C 1
ATOM 6884 O O . SER B 1 82 ? 31.75 -16.531 -33.875 1 81.81 82 SER B O 1
ATOM 6886 N N . ASN B 1 83 ? 31.234 -16.906 -31.734 1 81.88 83 ASN B N 1
ATOM 6887 C CA . ASN B 1 83 ? 30.984 -15.508 -31.406 1 81.88 83 ASN B CA 1
ATOM 6888 C C . ASN B 1 83 ? 31.375 -15.195 -29.953 1 81.88 83 ASN B C 1
ATOM 6890 O O . ASN B 1 83 ? 30.672 -15.586 -29.016 1 81.88 83 ASN B O 1
ATOM 6894 N N . TRP B 1 84 ? 32.281 -14.297 -29.828 1 79.56 84 TRP B N 1
ATOM 6895 C CA . TRP B 1 84 ? 32.875 -14.008 -28.516 1 79.56 84 TRP B CA 1
ATOM 6896 C C . TRP B 1 84 ? 31.906 -13.203 -27.656 1 79.56 84 TRP B C 1
ATOM 6898 O O . TRP B 1 84 ? 32.062 -13.109 -26.438 1 79.56 84 TRP B O 1
ATOM 6908 N N . PHE B 1 85 ? 30.812 -12.773 -28.234 1 80.19 85 PHE B N 1
ATOM 6909 C CA . PHE B 1 85 ? 29.891 -11.914 -27.484 1 80.19 85 PHE B CA 1
ATOM 6910 C C . PHE B 1 85 ? 28.703 -12.711 -26.984 1 80.19 85 PHE B C 1
ATOM 6912 O O . PHE B 1 85 ? 27.781 -12.141 -26.375 1 80.19 85 PHE B O 1
ATOM 6919 N N . LEU B 1 86 ? 28.812 -14.016 -27.109 1 80.88 86 LEU B N 1
ATOM 6920 C CA . LEU B 1 86 ? 27.688 -14.836 -26.672 1 80.88 86 LEU B CA 1
ATOM 6921 C C . LEU B 1 86 ? 28.016 -15.531 -25.344 1 80.88 86 LEU B C 1
ATOM 6923 O O . LEU B 1 86 ? 29.156 -15.93 -25.125 1 80.88 86 LEU B O 1
ATOM 6927 N N . SER B 1 87 ? 27.078 -15.539 -24.484 1 84.19 87 SER B N 1
ATOM 6928 C CA . SER B 1 87 ? 27.203 -16.297 -23.25 1 84.19 87 SER B CA 1
ATOM 6929 C C . SER B 1 87 ? 27.203 -17.797 -23.516 1 84.19 87 SER B C 1
ATOM 6931 O O . SER B 1 87 ? 26.922 -18.234 -24.641 1 84.19 87 SER B O 1
ATOM 6933 N N . GLU B 1 88 ? 27.609 -18.531 -22.5 1 81.94 88 GLU B N 1
ATOM 6934 C CA . GLU B 1 88 ? 27.656 -19.984 -22.672 1 81.94 88 GLU B CA 1
ATOM 6935 C C . GLU B 1 88 ? 26.297 -20.531 -23.078 1 81.94 88 GLU B C 1
ATOM 6937 O O . GLU B 1 88 ? 26.203 -21.375 -23.984 1 81.94 88 GLU B O 1
ATOM 6942 N N . SER B 1 89 ? 25.25 -20.047 -22.453 1 78.69 89 SER B N 1
ATOM 6943 C CA . SER B 1 89 ? 23.906 -20.547 -22.734 1 78.69 89 SER B CA 1
ATOM 6944 C C . SER B 1 89 ? 23.469 -20.188 -24.156 1 78.69 89 SER B C 1
ATOM 6946 O O . SER B 1 89 ? 22.906 -21.031 -24.875 1 78.69 89 SER B O 1
ATOM 6948 N N . MET B 1 90 ? 23.812 -19.078 -24.547 1 79.25 90 MET B N 1
ATOM 6949 C CA . MET B 1 90 ? 23.422 -18.625 -25.875 1 79.25 90 MET B CA 1
ATOM 6950 C C . MET B 1 90 ? 24.297 -19.297 -26.938 1 79.25 90 MET B C 1
ATOM 6952 O O . MET B 1 90 ? 23.828 -19.562 -28.047 1 79.25 90 MET B O 1
ATOM 6956 N N . CYS B 1 91 ? 25.516 -19.5 -26.531 1 80.62 91 CYS B N 1
ATOM 6957 C CA . CYS B 1 91 ? 26.422 -20.188 -27.422 1 80.62 91 CYS B CA 1
ATOM 6958 C C . CYS B 1 91 ? 25.938 -21.609 -27.703 1 80.62 91 CYS B C 1
ATOM 6960 O O . CYS B 1 91 ? 25.984 -22.078 -28.844 1 80.62 91 CYS B O 1
ATOM 6962 N N . CYS B 1 92 ? 25.484 -22.203 -26.672 1 77.62 92 CYS B N 1
ATOM 6963 C CA . CYS B 1 92 ? 25.031 -23.594 -26.797 1 77.62 92 CYS B CA 1
ATOM 6964 C C . CYS B 1 92 ? 23.672 -23.672 -27.469 1 77.62 92 CYS B C 1
ATOM 6966 O O . CYS B 1 92 ? 23.359 -24.672 -28.125 1 77.62 92 CYS B O 1
ATOM 6968 N N . LEU B 1 93 ? 22.812 -22.766 -27.266 1 74.12 93 LEU B N 1
ATOM 6969 C CA . LEU B 1 93 ? 21.5 -22.75 -27.891 1 74.12 93 LEU B CA 1
ATOM 6970 C C . LEU B 1 93 ? 21.625 -22.578 -29.406 1 74.12 93 LEU B C 1
ATOM 6972 O O . LEU B 1 93 ? 20.812 -23.094 -30.156 1 74.12 93 LEU B O 1
ATOM 6976 N N . LYS B 1 94 ? 22.625 -21.922 -29.875 1 70.94 94 LYS B N 1
ATOM 6977 C CA . LYS B 1 94 ? 22.797 -21.641 -31.297 1 70.94 94 LYS B CA 1
ATOM 6978 C C . LYS B 1 94 ? 23.609 -22.734 -31.969 1 70.94 94 LYS B C 1
ATOM 6980 O O . LYS B 1 94 ? 23.719 -22.766 -33.188 1 70.94 94 LYS B O 1
ATOM 6985 N N . ASP B 1 95 ? 24.109 -23.594 -31.062 1 65.25 95 ASP B N 1
ATOM 6986 C CA . ASP B 1 95 ? 24.891 -24.703 -31.625 1 65.25 95 ASP B CA 1
ATOM 6987 C C . ASP B 1 95 ? 23.984 -25.719 -32.312 1 65.25 95 ASP B C 1
ATOM 6989 O O . ASP B 1 95 ? 23.141 -26.344 -31.672 1 65.25 95 ASP B O 1
ATOM 6993 N N . PRO B 1 96 ? 23.859 -25.766 -33.656 1 59.59 96 PRO B N 1
ATOM 6994 C CA . PRO B 1 96 ? 23 -26.688 -34.406 1 59.59 96 PRO B CA 1
ATOM 6995 C C . PRO B 1 96 ? 23.188 -28.141 -34 1 59.59 96 PRO B C 1
ATOM 6997 O O . PRO B 1 96 ? 22.281 -28.969 -34.188 1 59.59 96 PRO B O 1
ATOM 7000 N N . THR B 1 97 ? 24.375 -28.5 -33.5 1 54.22 97 THR B N 1
ATOM 7001 C CA . THR B 1 97 ? 24.625 -29.906 -33.188 1 54.22 97 THR B CA 1
ATOM 7002 C C . THR B 1 97 ? 24 -30.281 -31.859 1 54.22 97 THR B C 1
ATOM 7004 O O . THR B 1 97 ? 23.953 -31.453 -31.5 1 54.22 97 THR B O 1
ATOM 7007 N N . ASN B 1 98 ? 23.797 -29.281 -31.125 1 53.25 98 ASN B N 1
ATOM 7008 C CA . ASN B 1 98 ? 23.25 -29.547 -29.797 1 53.25 98 ASN B CA 1
ATOM 7009 C C . ASN B 1 98 ? 21.75 -29.781 -29.844 1 53.25 98 ASN B C 1
ATOM 7011 O O . ASN B 1 98 ? 20.969 -28.828 -29.688 1 53.25 98 ASN B O 1
ATOM 7015 N N . LEU B 1 99 ? 21.406 -30.828 -30.469 1 45.38 99 LEU B N 1
ATOM 7016 C CA . LEU B 1 99 ? 20.031 -31.25 -30.641 1 45.38 99 LEU B CA 1
ATOM 7017 C C . LEU B 1 99 ? 19.281 -31.25 -29.328 1 45.38 99 LEU B C 1
ATOM 7019 O O . LEU B 1 99 ? 18.047 -31.094 -29.297 1 45.38 99 LEU B O 1
ATOM 7023 N N . SER B 1 100 ? 19.938 -31.875 -28.266 1 43.81 100 SER B N 1
ATOM 7024 C CA . SER B 1 100 ? 19.141 -32.188 -27.078 1 43.81 100 SER B CA 1
ATOM 7025 C C . SER B 1 100 ? 19.047 -31 -26.125 1 43.81 100 SER B C 1
ATOM 7027 O O . SER B 1 100 ? 18.344 -31.062 -25.109 1 43.81 100 SER B O 1
ATOM 7029 N N . GLY B 1 101 ? 19.375 -29.812 -26.531 1 45.78 101 GLY B N 1
ATOM 7030 C CA . GLY B 1 101 ? 19.203 -28.609 -25.734 1 45.78 101 GLY B CA 1
ATOM 7031 C C . GLY B 1 101 ? 19.938 -28.656 -24.422 1 45.78 101 GLY B C 1
ATOM 7032 O O . GLY B 1 101 ? 19.734 -27.797 -23.547 1 45.78 101 GLY B O 1
ATOM 7033 N N . ARG B 1 102 ? 20.578 -29.797 -24 1 46.44 102 ARG B N 1
ATOM 7034 C CA . ARG B 1 102 ? 21.25 -30 -22.703 1 46.44 102 ARG B CA 1
ATOM 7035 C C . ARG B 1 102 ? 22.641 -29.375 -22.719 1 46.44 102 ARG B C 1
ATOM 7037 O O . ARG B 1 102 ? 23.344 -29.438 -23.719 1 46.44 102 ARG B O 1
ATOM 7044 N N . LEU B 1 103 ? 23.078 -28.516 -21.797 1 51.19 103 LEU B N 1
ATOM 7045 C CA . LEU B 1 103 ? 24.281 -27.734 -21.562 1 51.19 103 LEU B CA 1
ATOM 7046 C C . LEU B 1 103 ? 25.531 -28.594 -21.703 1 51.19 103 LEU B C 1
ATOM 7048 O O . LEU B 1 103 ? 26.609 -28.078 -21.984 1 51.19 103 LEU B O 1
ATOM 7052 N N . ASN B 1 104 ? 25.656 -29.922 -21.594 1 49.34 104 ASN B N 1
ATOM 7053 C CA . ASN B 1 104 ? 26.875 -30.734 -21.469 1 49.34 104 ASN B CA 1
ATOM 7054 C C . ASN B 1 104 ? 27.547 -30.922 -22.812 1 49.34 104 ASN B C 1
ATOM 7056 O O . ASN B 1 104 ? 28.703 -31.328 -22.875 1 49.34 104 ASN B O 1
ATOM 7060 N N . SER B 1 105 ? 26.906 -30.812 -23.922 1 56.91 105 SER B N 1
ATOM 7061 C CA . SER B 1 105 ? 27.641 -31.172 -25.125 1 56.91 105 SER B CA 1
ATOM 7062 C C . SER B 1 105 ? 27.734 -30.016 -26.109 1 56.91 105 SER B C 1
ATOM 7064 O O . SER B 1 105 ? 27.625 -30.188 -27.312 1 56.91 105 SER B O 1
ATOM 7066 N N . CYS B 1 106 ? 28 -28.859 -25.594 1 70.19 106 CYS B N 1
ATOM 7067 C CA . CYS B 1 106 ? 28.109 -27.719 -26.484 1 70.19 106 CYS B CA 1
ATOM 7068 C C . CYS B 1 106 ? 29.516 -27.625 -27.078 1 70.19 106 CYS B C 1
ATOM 7070 O O . CYS B 1 106 ? 30.469 -27.281 -26.391 1 70.19 106 CYS B O 1
ATOM 7072 N N . SER B 1 107 ? 29.781 -28.172 -28.219 1 73.38 107 SER B N 1
ATOM 7073 C CA . SER B 1 107 ? 31.078 -28.219 -28.859 1 73.38 107 SER B CA 1
ATOM 7074 C C . SER B 1 107 ? 31.625 -26.828 -29.125 1 73.38 107 SER B C 1
ATOM 7076 O O . SER B 1 107 ? 32.844 -26.641 -29.234 1 73.38 107 SER B O 1
ATOM 7078 N N . ASP B 1 108 ? 30.812 -25.859 -29.125 1 81.88 108 ASP B N 1
ATOM 7079 C CA . ASP B 1 108 ? 31.266 -24.516 -29.469 1 81.88 108 ASP B CA 1
ATOM 7080 C C . ASP B 1 108 ? 31.828 -23.797 -28.25 1 81.88 108 ASP B C 1
ATOM 7082 O O . ASP B 1 108 ? 32.531 -22.781 -28.391 1 81.88 108 ASP B O 1
ATOM 7086 N N . TRP B 1 109 ? 31.594 -24.25 -27.141 1 84.69 109 TRP B N 1
ATOM 7087 C CA . TRP B 1 109 ? 32.094 -23.609 -25.938 1 84.69 109 TRP B CA 1
ATOM 7088 C C . TRP B 1 109 ? 33.438 -24.203 -25.516 1 84.69 109 TRP B C 1
ATOM 7090 O O . TRP B 1 109 ? 33.562 -25.406 -25.344 1 84.69 109 TRP B O 1
ATOM 7100 N N . GLN B 1 110 ? 34.438 -23.375 -25.516 1 83.94 110 GLN B N 1
ATOM 7101 C CA . GLN B 1 110 ? 35.781 -23.812 -25.172 1 83.94 110 GLN B CA 1
ATOM 7102 C C . GLN B 1 110 ? 36.219 -23.219 -23.844 1 83.94 110 GLN B C 1
ATOM 7104 O O . GLN B 1 110 ? 36.219 -22 -23.656 1 83.94 110 GLN B O 1
ATOM 7109 N N . LEU B 1 111 ? 36.562 -24.047 -22.969 1 84 111 LEU B N 1
ATOM 7110 C CA . LEU B 1 111 ? 37.094 -23.609 -21.688 1 84 111 LEU B CA 1
ATOM 7111 C C . LEU B 1 111 ? 38.531 -23.125 -21.828 1 84 111 LEU B C 1
ATOM 7113 O O . LEU B 1 111 ? 39.25 -23.562 -22.75 1 84 111 LEU B O 1
ATOM 7117 N N . TRP B 1 112 ? 39 -22.234 -21.094 1 80.94 112 TRP B N 1
ATOM 7118 C CA . TRP B 1 112 ? 40.312 -21.625 -21.188 1 80.94 112 TRP B CA 1
ATOM 7119 C C . TRP B 1 112 ? 41.406 -22.672 -21.094 1 80.94 112 TRP B C 1
ATOM 7121 O O . TRP B 1 112 ? 42.406 -22.609 -21.812 1 80.94 112 TRP B O 1
ATOM 7131 N N . PRO B 1 113 ? 41.188 -23.703 -20.266 1 76.38 113 PRO B N 1
ATOM 7132 C CA . PRO B 1 113 ? 42.25 -24.734 -20.219 1 76.38 113 PRO B CA 1
ATOM 7133 C C . PRO B 1 113 ? 42.375 -25.5 -21.531 1 76.38 113 PRO B C 1
ATOM 7135 O O . PRO B 1 113 ? 43.438 -26 -21.875 1 76.38 113 PRO B O 1
ATOM 7138 N N . GLU B 1 114 ? 41.281 -25.641 -22.203 1 77.12 114 GLU B N 1
ATOM 7139 C CA . GLU B 1 114 ? 41.281 -26.344 -23.469 1 77.12 114 GLU B CA 1
ATOM 7140 C C . GLU B 1 114 ? 42 -25.531 -24.547 1 77.12 114 GLU B C 1
ATOM 7142 O O . GLU B 1 114 ? 42.594 -26.109 -25.469 1 77.12 114 GLU B O 1
ATOM 7147 N N . VAL B 1 115 ? 41.875 -24.359 -24.562 1 75.06 115 VAL B N 1
ATOM 7148 C CA . VAL B 1 115 ? 42.469 -23.484 -25.547 1 75.06 115 VAL B CA 1
ATOM 7149 C C . VAL B 1 115 ? 44 -23.531 -25.406 1 75.06 115 VAL B C 1
ATOM 7151 O O . VAL B 1 115 ? 44.719 -23.547 -26.391 1 75.06 115 VAL B O 1
ATOM 7154 N N . PHE B 1 116 ? 44.406 -23.469 -24.281 1 71.31 116 PHE B N 1
ATOM 7155 C CA . PHE B 1 116 ? 45.844 -23.438 -24.078 1 71.31 116 PHE B CA 1
ATOM 7156 C C . PHE B 1 116 ? 46.438 -24.844 -24.094 1 71.31 116 PHE B C 1
ATOM 7158 O O . PHE B 1 116 ? 47.625 -25.016 -23.844 1 71.31 116 PHE B O 1
ATOM 7165 N N . GLN B 1 117 ? 45.625 -25.922 -25 1 60.91 117 GLN B N 1
ATOM 7166 C CA . GLN B 1 117 ? 46.062 -27.281 -25.312 1 60.91 117 GLN B CA 1
ATOM 7167 C C . GLN B 1 117 ? 46.812 -27.891 -24.141 1 60.91 117 GLN B C 1
ATOM 7169 O O . GLN B 1 117 ? 47.781 -28.625 -24.328 1 60.91 117 GLN B O 1
ATOM 7174 N N . TYR B 1 118 ? 46.688 -27.422 -23 1 53.81 118 TYR B N 1
ATOM 7175 C CA . TYR B 1 118 ? 47.5 -28.016 -21.953 1 53.81 118 TYR B CA 1
ATOM 7176 C C . TYR B 1 118 ? 46.906 -29.328 -21.484 1 53.81 118 TYR B C 1
ATOM 7178 O O . TYR B 1 118 ? 45.688 -29.484 -21.391 1 53.81 118 TYR B O 1
ATOM 7186 N N . THR B 1 119 ? 47.625 -30.531 -21.812 1 48.97 119 THR B N 1
ATOM 7187 C CA . THR B 1 119 ? 47.375 -31.922 -21.469 1 48.97 119 THR B CA 1
ATOM 7188 C C . THR B 1 119 ? 46.844 -32.062 -20.047 1 48.97 119 THR B C 1
ATOM 7190 O O . THR B 1 119 ? 47.312 -31.375 -19.141 1 48.97 119 THR B O 1
ATOM 7193 N N . PRO B 1 120 ? 45.75 -32.719 -19.797 1 47.59 120 PRO B N 1
ATOM 7194 C CA . PRO B 1 120 ? 44.969 -32.969 -18.578 1 47.59 120 PRO B CA 1
ATOM 7195 C C . P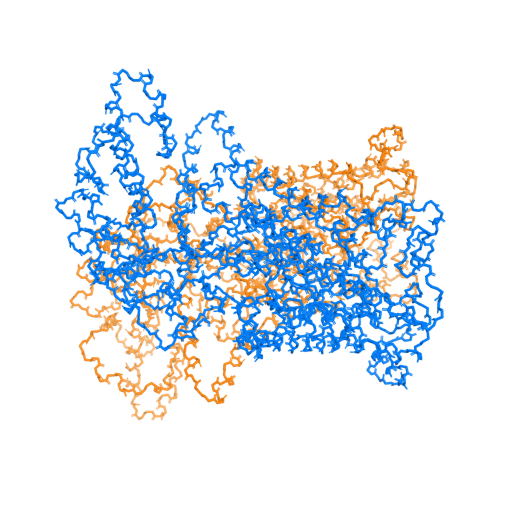RO B 1 120 ? 45.844 -33.344 -17.391 1 47.59 120 PRO B C 1
ATOM 7197 O O . PRO B 1 120 ? 45.344 -33.719 -16.328 1 47.59 120 PRO B O 1
ATOM 7200 N N . ALA B 1 121 ? 47.125 -33.875 -17.641 1 44.28 121 ALA B N 1
ATOM 7201 C CA . ALA B 1 121 ? 47.719 -34.438 -16.438 1 44.28 121 ALA B CA 1
ATOM 7202 C C . ALA B 1 121 ? 47.625 -33.469 -15.258 1 44.28 121 ALA B C 1
ATOM 7204 O O . ALA B 1 121 ? 46.688 -32.688 -15.18 1 44.28 121 ALA B O 1
ATOM 7205 N N . ASN B 1 122 ? 48.625 -33.406 -14.219 1 46.22 122 ASN B N 1
ATOM 7206 C CA . ASN B 1 122 ? 48.688 -32.906 -12.852 1 46.22 122 ASN B CA 1
ATOM 7207 C C . ASN B 1 122 ? 48.562 -31.375 -12.82 1 46.22 122 ASN B C 1
ATOM 7209 O O . ASN B 1 122 ? 48.281 -30.797 -11.766 1 46.22 122 ASN B O 1
ATOM 7213 N N . ASP B 1 123 ? 49.156 -30.562 -13.664 1 44.31 123 ASP B N 1
ATOM 7214 C CA . ASP B 1 123 ? 49.5 -29.156 -13.5 1 44.31 123 ASP B CA 1
ATOM 7215 C C . ASP B 1 123 ? 48.375 -28.234 -14.008 1 44.31 123 ASP B C 1
ATOM 7217 O O . ASP B 1 123 ? 48.531 -27.016 -14.039 1 44.31 123 ASP B O 1
ATOM 7221 N N . ILE B 1 124 ? 47.281 -28.547 -14.57 1 48.47 124 ILE B N 1
ATOM 7222 C CA . ILE B 1 124 ? 46.219 -27.938 -15.359 1 48.47 124 ILE B CA 1
ATOM 7223 C C . ILE B 1 124 ? 45.25 -27.188 -14.438 1 48.47 124 ILE B C 1
ATOM 7225 O O . ILE B 1 124 ? 44.719 -26.141 -14.82 1 48.47 124 ILE B O 1
ATOM 7229 N N . VAL B 1 125 ? 44.906 -27.781 -13.328 1 54.81 125 VAL B N 1
ATOM 7230 C CA . VAL B 1 125 ? 44.094 -27.141 -12.312 1 54.81 125 VAL B CA 1
ATOM 7231 C C . VAL B 1 125 ? 44.656 -25.766 -11.961 1 54.81 125 VAL B C 1
ATOM 7233 O O . VAL B 1 125 ? 43.906 -24.812 -11.734 1 54.81 125 VAL B O 1
ATOM 7236 N N . GLU B 1 126 ? 45.938 -25.562 -12.406 1 69.19 126 GLU B N 1
ATOM 7237 C CA . GLU B 1 126 ? 46.625 -24.391 -11.852 1 69.19 126 GLU B CA 1
ATOM 7238 C C . GLU B 1 126 ? 46.438 -23.172 -12.75 1 69.19 126 GLU B C 1
ATOM 7240 O O . GLU B 1 126 ? 46.188 -22.062 -12.266 1 69.19 126 GLU B O 1
ATOM 7245 N N . LEU B 1 127 ? 46.312 -23.422 -14.164 1 75.75 127 LEU B N 1
ATOM 7246 C CA . LEU B 1 127 ? 46.219 -22.234 -15.008 1 75.75 127 LEU B CA 1
ATOM 7247 C C . LEU B 1 127 ? 44.781 -21.688 -15.016 1 75.75 127 LEU B C 1
ATOM 7249 O O . LEU B 1 127 ? 44.594 -20.469 -15.047 1 75.75 127 LEU B O 1
ATOM 7253 N N . ASP B 1 128 ? 43.844 -22.625 -15.039 1 81.69 128 ASP B N 1
ATOM 7254 C CA . ASP B 1 128 ? 42.438 -22.203 -14.977 1 81.69 128 ASP B CA 1
ATOM 7255 C C . ASP B 1 128 ? 42.188 -21.391 -13.711 1 81.69 128 ASP B C 1
ATOM 7257 O O . ASP B 1 128 ? 41.469 -20.391 -13.742 1 81.69 128 ASP B O 1
ATOM 7261 N N . PHE B 1 129 ? 42.844 -21.812 -12.75 1 87.94 129 PHE B N 1
ATOM 7262 C CA . PHE B 1 129 ? 42.688 -21.141 -11.469 1 87.94 129 PHE B CA 1
ATOM 7263 C C . PHE B 1 129 ? 43.312 -19.766 -11.508 1 87.94 129 PHE B C 1
ATOM 7265 O O . PHE B 1 129 ? 42.719 -18.781 -11.047 1 87.94 129 PHE B O 1
ATOM 7272 N N . ILE B 1 130 ? 44.438 -19.625 -12.109 1 88.69 130 ILE B N 1
ATOM 7273 C CA . ILE B 1 130 ? 45.156 -18.359 -12.164 1 88.69 130 ILE B CA 1
ATOM 7274 C C . ILE B 1 130 ? 44.406 -17.375 -13.055 1 88.69 130 ILE B C 1
ATOM 7276 O O . ILE B 1 130 ? 44.281 -16.203 -12.711 1 88.69 130 ILE B O 1
ATOM 7280 N N . LEU B 1 131 ? 43.938 -17.844 -14.156 1 88.38 131 LEU B N 1
ATOM 7281 C CA . LEU B 1 131 ? 43.219 -16.969 -15.062 1 88.38 131 LEU B CA 1
ATOM 7282 C C . LEU B 1 131 ? 41.906 -16.531 -14.43 1 88.38 131 LEU B C 1
ATOM 7284 O O . LEU B 1 131 ? 41.469 -15.391 -14.625 1 88.38 131 LEU B O 1
ATOM 7288 N N . TYR B 1 132 ? 41.344 -17.484 -13.781 1 91.31 132 TYR B N 1
ATOM 7289 C CA . TYR B 1 132 ? 40.094 -17.172 -13.086 1 91.31 132 TYR B CA 1
ATOM 7290 C C . TYR B 1 132 ? 40.281 -16.047 -12.07 1 91.31 132 TYR B C 1
ATOM 7292 O O . TYR B 1 132 ? 39.531 -15.086 -12.039 1 91.31 132 TYR B O 1
ATOM 7300 N N . VAL B 1 133 ? 41.312 -16.031 -11.305 1 94 133 VAL B N 1
ATOM 7301 C CA . VAL B 1 133 ? 41.594 -15.047 -10.258 1 94 133 VAL B CA 1
ATOM 7302 C C . VAL B 1 133 ? 42.031 -13.734 -10.883 1 94 133 VAL B C 1
ATOM 7304 O O . VAL B 1 133 ? 41.625 -12.656 -10.461 1 94 133 VAL B O 1
ATOM 7307 N N . LEU B 1 134 ? 42.875 -13.805 -11.898 1 94.38 134 LEU B N 1
ATOM 7308 C CA . LEU B 1 134 ? 43.375 -12.602 -12.539 1 94.38 134 LEU B CA 1
ATOM 7309 C C . LEU B 1 134 ? 42.25 -11.828 -13.219 1 94.38 134 LEU B C 1
ATOM 7311 O O . LEU B 1 134 ? 42.219 -10.602 -13.148 1 94.38 134 LEU B O 1
ATOM 7315 N N . LEU B 1 135 ? 41.438 -12.547 -13.883 1 93.94 135 LEU B N 1
ATOM 7316 C CA . LEU B 1 135 ? 40.312 -11.883 -14.539 1 93.94 135 LEU B CA 1
ATOM 7317 C C . LEU B 1 135 ? 39.344 -11.289 -13.508 1 93.94 135 LEU B C 1
ATOM 7319 O O . LEU B 1 135 ? 38.75 -10.25 -13.75 1 93.94 135 LEU B O 1
ATOM 7323 N N . SER B 1 136 ? 39.188 -11.953 -12.406 1 95.62 136 SER B N 1
ATOM 7324 C CA . SER B 1 136 ? 38.344 -11.414 -11.336 1 95.62 136 SER B CA 1
ATOM 7325 C C . SER B 1 136 ? 38.906 -10.102 -10.805 1 95.62 136 SER B C 1
ATOM 7327 O O . SER B 1 136 ? 38.156 -9.133 -10.617 1 95.62 136 SER B O 1
ATOM 7329 N N . ILE B 1 137 ? 40.188 -10.023 -10.672 1 97.31 137 ILE B N 1
ATOM 7330 C CA . ILE B 1 137 ? 40.844 -8.836 -10.148 1 97.31 137 ILE B CA 1
ATOM 7331 C C . ILE B 1 137 ? 40.781 -7.719 -11.188 1 97.31 137 ILE B C 1
ATOM 7333 O O . ILE B 1 137 ? 40.531 -6.559 -10.852 1 97.31 137 ILE B O 1
ATOM 7337 N N . LEU B 1 138 ? 40.969 -8.086 -12.414 1 97.56 138 LEU B N 1
ATOM 7338 C CA . LEU B 1 138 ? 40.938 -7.098 -13.484 1 97.56 138 LEU B CA 1
ATOM 7339 C C . LEU B 1 138 ? 39.562 -6.465 -13.633 1 97.56 138 LEU B C 1
ATOM 7341 O O . LEU B 1 138 ? 39.438 -5.246 -13.766 1 97.56 138 LEU B O 1
ATOM 7345 N N . LEU B 1 139 ? 38.625 -7.289 -13.695 1 97.62 139 LEU B N 1
ATOM 7346 C CA . LEU B 1 139 ? 37.281 -6.785 -13.836 1 97.62 139 LEU B CA 1
ATOM 7347 C C . LEU B 1 139 ? 36.875 -5.922 -12.641 1 97.62 139 LEU B C 1
ATOM 7349 O O . LEU B 1 139 ? 36.219 -4.898 -12.797 1 97.62 139 LEU B O 1
ATOM 7353 N N . ALA B 1 140 ? 37.281 -6.297 -11.414 1 98.25 140 ALA B N 1
ATOM 7354 C CA . ALA B 1 140 ? 37.031 -5.496 -10.219 1 98.25 140 ALA B CA 1
ATOM 7355 C C . ALA B 1 140 ? 37.75 -4.152 -10.297 1 98.25 140 ALA B C 1
ATOM 7357 O O . ALA B 1 140 ? 37.219 -3.135 -9.828 1 98.25 140 ALA B O 1
ATOM 7358 N N . PHE B 1 141 ? 38.875 -4.191 -10.93 1 98.31 141 PHE B N 1
ATOM 7359 C CA . PHE B 1 141 ? 39.656 -2.971 -11.102 1 98.31 141 PHE B CA 1
ATOM 7360 C C . PHE B 1 141 ? 38.938 -1.98 -11.992 1 98.31 141 PHE B C 1
ATOM 7362 O O . PHE B 1 141 ? 38.875 -0.79 -11.68 1 98.31 141 PHE B O 1
ATOM 7369 N N . PHE B 1 142 ? 38.375 -2.434 -13.047 1 98.19 142 PHE B N 1
ATOM 7370 C CA . PHE B 1 142 ? 37.594 -1.561 -13.938 1 98.19 142 PHE B CA 1
ATOM 7371 C C . PHE B 1 142 ? 36.375 -0.993 -13.227 1 98.19 142 PHE B C 1
ATOM 7373 O O . PHE B 1 142 ? 36.031 0.178 -13.406 1 98.19 142 PHE B O 1
ATOM 7380 N N . SER B 1 143 ? 35.75 -1.78 -12.438 1 98.38 143 SER B N 1
ATOM 7381 C CA . SER B 1 143 ? 34.562 -1.344 -11.727 1 98.38 143 SER B CA 1
ATOM 7382 C C . SER B 1 143 ? 34.875 -0.215 -10.75 1 98.38 143 SER B C 1
ATOM 7384 O O . SER B 1 143 ? 34.188 0.812 -10.742 1 98.38 143 SER B O 1
ATOM 7386 N N . VAL B 1 144 ? 35.938 -0.338 -9.969 1 98.06 144 VAL B N 1
ATOM 7387 C CA . VAL B 1 144 ? 36.25 0.655 -8.953 1 98.06 144 VAL B CA 1
ATOM 7388 C C . VAL B 1 144 ? 36.75 1.938 -9.609 1 98.06 144 VAL B C 1
ATOM 7390 O O . VAL B 1 144 ? 36.406 3.041 -9.164 1 98.06 144 VAL B O 1
ATOM 7393 N N . LYS B 1 145 ? 37.438 1.841 -10.664 1 98 145 LYS B N 1
ATOM 7394 C CA . LYS B 1 145 ? 37.938 3.021 -11.359 1 98 145 LYS B CA 1
ATOM 7395 C C . LYS B 1 145 ? 36.781 3.859 -11.922 1 98 145 LYS B C 1
ATOM 7397 O O . LYS B 1 145 ? 36.812 5.09 -11.852 1 98 145 LYS B O 1
ATOM 7402 N N . ILE B 1 146 ? 35.875 3.227 -12.477 1 98.19 146 ILE B N 1
ATOM 7403 C CA . ILE B 1 146 ? 34.719 3.932 -13.039 1 98.19 146 ILE B CA 1
ATOM 7404 C C . ILE B 1 146 ? 33.906 4.551 -11.914 1 98.19 146 ILE B C 1
ATOM 7406 O O . ILE B 1 146 ? 33.438 5.691 -12.023 1 98.19 146 ILE B O 1
ATOM 7410 N N . THR B 1 147 ? 33.75 3.82 -10.828 1 97.81 147 THR B N 1
ATOM 7411 C CA . THR B 1 147 ? 32.969 4.309 -9.695 1 97.81 147 THR B CA 1
ATOM 7412 C C . THR B 1 147 ? 33.594 5.562 -9.102 1 97.81 147 THR B C 1
ATOM 7414 O O . THR B 1 147 ? 32.906 6.512 -8.734 1 97.81 147 THR B O 1
ATOM 7417 N N . LEU B 1 148 ? 34.875 5.629 -9.07 1 95.94 148 LEU B N 1
ATOM 7418 C CA . LEU B 1 148 ? 35.594 6.742 -8.453 1 95.94 148 LEU B CA 1
ATOM 7419 C C . LEU B 1 148 ? 35.531 7.988 -9.328 1 95.94 148 LEU B C 1
ATOM 7421 O O . LEU B 1 148 ? 35.75 9.102 -8.844 1 95.94 148 LEU B O 1
ATOM 7425 N N . THR B 1 149 ? 35.125 7.859 -10.547 1 96.12 149 THR B N 1
ATOM 7426 C CA . THR B 1 149 ? 35 9.008 -11.43 1 96.12 149 THR B CA 1
ATOM 7427 C C . THR B 1 149 ? 33.719 9.805 -11.102 1 96.12 149 THR B C 1
ATOM 7429 O O . THR B 1 149 ? 33.562 10.953 -11.531 1 96.12 149 THR B O 1
ATOM 7432 N N . THR B 1 150 ? 32.844 9.266 -10.367 1 95.25 150 THR B N 1
ATOM 7433 C CA . THR B 1 150 ? 31.594 9.945 -10.055 1 95.25 150 THR B CA 1
ATOM 7434 C C . THR B 1 150 ? 31.703 10.703 -8.727 1 95.25 150 THR B C 1
ATOM 7436 O O . THR B 1 150 ? 30.703 10.953 -8.062 1 95.25 150 THR B O 1
ATOM 7439 N N . LYS B 1 151 ? 32.812 11.133 -8.344 1 90.38 151 LYS B N 1
ATOM 7440 C CA . LYS B 1 151 ? 33.062 11.852 -7.098 1 90.38 151 LYS B CA 1
ATOM 7441 C C . LYS B 1 151 ? 32.469 13.25 -7.145 1 90.38 151 LYS B C 1
ATOM 7443 O O . LYS B 1 151 ? 32.625 13.977 -8.133 1 90.38 151 LYS B O 1
ATOM 7448 N N . THR B 1 152 ? 31.562 13.477 -6.148 1 84.38 152 THR B N 1
ATOM 7449 C CA . THR B 1 152 ? 31 14.812 -5.965 1 84.38 152 THR B CA 1
ATOM 7450 C C . THR B 1 152 ? 31.312 15.344 -4.57 1 84.38 152 THR B C 1
ATOM 7452 O O . THR B 1 152 ? 31.203 14.617 -3.582 1 84.38 152 THR B O 1
ATOM 7455 N N . THR B 1 153 ? 31.844 16.5 -4.426 1 76.69 153 THR B N 1
ATOM 7456 C CA . THR B 1 153 ? 32.219 17.094 -3.139 1 76.69 153 THR B CA 1
ATOM 7457 C C . THR B 1 153 ? 31.297 18.266 -2.801 1 76.69 153 THR B C 1
ATOM 7459 O O . THR B 1 153 ? 31.016 19.109 -3.656 1 76.69 153 THR B O 1
ATOM 7462 N N . ASN B 1 154 ? 30.375 18.188 -1.657 1 62.62 154 ASN B N 1
ATOM 7463 C CA . ASN B 1 154 ? 29.531 19.266 -1.139 1 62.62 154 ASN B CA 1
ATOM 7464 C C . ASN B 1 154 ? 29.734 19.453 0.363 1 62.62 154 ASN B C 1
ATOM 7466 O O . ASN B 1 154 ? 30.078 18.516 1.072 1 62.62 154 ASN B O 1
ATOM 7470 N N . PRO B 1 155 ? 29.406 20.75 1.158 1 56.12 155 PRO B N 1
ATOM 7471 C CA . PRO B 1 155 ? 29.141 22.031 0.512 1 56.12 155 PRO B CA 1
ATOM 7472 C C . PRO B 1 155 ? 30.391 22.656 -0.104 1 56.12 155 PRO B C 1
ATOM 7474 O O . PRO B 1 155 ? 31.516 22.25 0.225 1 56.12 155 PRO B O 1
ATOM 7477 N N . LEU B 1 156 ? 30.094 23.578 -1.146 1 48.09 156 LEU B N 1
ATOM 7478 C CA . LEU B 1 156 ? 31.172 24.375 -1.715 1 48.09 156 LEU B CA 1
ATOM 7479 C C . LEU B 1 156 ? 31.906 25.156 -0.627 1 48.09 156 LEU B C 1
ATOM 7481 O O . LEU B 1 156 ? 31.266 25.828 0.196 1 48.09 156 LEU B O 1
ATOM 7485 N N . ALA B 1 157 ? 32.844 24.609 -0.083 1 43.22 157 ALA B N 1
ATOM 7486 C CA . ALA B 1 157 ? 33.719 25.312 0.864 1 43.22 157 ALA B CA 1
ATOM 7487 C C . ALA B 1 157 ? 33.625 26.828 0.685 1 43.22 157 ALA B C 1
ATOM 7489 O O . ALA B 1 157 ? 33.812 27.344 -0.419 1 43.22 157 ALA B O 1
ATOM 7490 N N . VAL B 1 158 ? 32.625 27.469 1.222 1 42.75 158 VAL B N 1
ATOM 7491 C CA . VAL B 1 158 ? 32.875 28.906 1.244 1 42.75 158 VAL B CA 1
ATOM 7492 C C . VAL B 1 158 ? 34.281 29.172 1.808 1 42.75 158 VAL B C 1
ATOM 7494 O O . VAL B 1 158 ? 34.562 28.828 2.957 1 42.75 158 VAL B O 1
ATOM 7497 N N . ILE B 1 159 ? 35.281 29.125 0.946 1 39.94 159 ILE B N 1
ATOM 7498 C CA . ILE B 1 159 ? 36.625 29.625 1.305 1 39.94 159 ILE B CA 1
ATOM 7499 C C . ILE B 1 159 ? 36.5 31.016 1.941 1 39.94 159 ILE B C 1
ATOM 7501 O O . ILE B 1 159 ? 36.188 31.984 1.26 1 39.94 159 ILE B O 1
ATOM 7505 N N . ASP B 1 160 ? 35.812 31.297 3.033 1 37.94 160 ASP B N 1
ATOM 7506 C CA . ASP B 1 160 ? 36.156 32.625 3.557 1 37.94 160 ASP B CA 1
ATOM 7507 C C . ASP B 1 160 ? 37.656 32.688 3.885 1 37.94 160 ASP B C 1
ATOM 7509 O O . ASP B 1 160 ? 38.156 31.875 4.637 1 37.94 160 ASP B O 1
ATOM 7513 N N . GLY B 1 161 ? 38.562 33.125 2.998 1 35.97 161 GLY B N 1
ATOM 7514 C CA . GLY B 1 161 ? 39.938 33.562 3.225 1 35.97 161 GLY B CA 1
ATOM 7515 C C . GLY B 1 161 ? 40.188 34 4.648 1 35.97 161 GLY B C 1
ATOM 7516 O O . GLY B 1 161 ? 41.344 34.031 5.102 1 35.97 161 GLY B O 1
ATOM 7517 N N . GLN B 1 162 ? 39.531 35.125 5.184 1 34.41 162 GLN B N 1
ATOM 7518 C CA . GLN B 1 162 ? 40.125 35.781 6.348 1 34.41 162 GLN B CA 1
ATOM 7519 C C . GLN B 1 162 ? 40.062 34.906 7.582 1 34.41 162 GLN B C 1
ATOM 7521 O O . GLN B 1 162 ? 40.938 34.938 8.438 1 34.41 162 GLN B O 1
ATOM 7526 N N . HIS B 1 163 ? 38.844 34.719 8.305 1 35.03 163 HIS B N 1
ATOM 7527 C CA . HIS B 1 163 ? 38.875 34.219 9.664 1 35.03 163 HIS B CA 1
ATOM 7528 C C . HIS B 1 163 ? 38.969 32.688 9.672 1 35.03 163 HIS B C 1
ATOM 7530 O O . HIS B 1 163 ? 38.438 32.031 8.781 1 35.03 163 HIS B O 1
ATOM 7536 N N . ASN B 1 164 ? 39.875 31.922 10.391 1 35.19 164 ASN B N 1
ATOM 7537 C CA . ASN B 1 164 ? 40.312 30.578 10.766 1 35.19 164 ASN B CA 1
ATOM 7538 C C . ASN B 1 164 ? 39.125 29.641 10.898 1 35.19 164 ASN B C 1
ATOM 7540 O O . ASN B 1 164 ? 39.25 28.562 11.484 1 35.19 164 ASN B O 1
ATOM 7544 N N . GLU B 1 165 ? 37.906 30.078 11.258 1 38.44 165 GLU B N 1
ATOM 7545 C CA . GLU B 1 165 ? 37 29.25 12.062 1 38.44 165 GLU B CA 1
ATOM 7546 C C . GLU B 1 165 ? 36.625 27.969 11.312 1 38.44 165 GLU B C 1
ATOM 7548 O O . GLU B 1 165 ? 36.969 27.812 10.133 1 38.44 165 GLU B O 1
ATOM 7553 N N . LYS B 1 166 ? 35.219 27.422 11.5 1 39.28 166 LYS B N 1
ATOM 7554 C CA . LYS B 1 166 ? 34.625 26.078 11.516 1 39.28 166 LYS B CA 1
ATOM 7555 C C . LYS B 1 166 ? 34.562 25.5 10.117 1 39.28 166 LYS B C 1
ATOM 7557 O O . LYS B 1 166 ? 33.844 26.031 9.242 1 39.28 166 LYS B O 1
ATOM 7562 N N . TYR B 1 167 ? 35.531 24.859 9.469 1 42.56 167 TYR B N 1
ATOM 7563 C CA . TYR B 1 167 ? 35.656 23.969 8.312 1 42.56 167 TYR B CA 1
ATOM 7564 C C . TYR B 1 167 ? 34.562 22.906 8.32 1 42.56 167 TYR B C 1
ATOM 7566 O O . TYR B 1 167 ? 34.5 22.078 9.227 1 42.56 167 TYR B O 1
ATOM 7574 N N . THR B 1 168 ? 33.438 23.266 7.902 1 49.22 168 THR B N 1
ATOM 7575 C CA . THR B 1 168 ? 32.562 22.078 7.77 1 49.22 168 THR B CA 1
ATOM 7576 C C . THR B 1 168 ? 33.219 21.047 6.848 1 49.22 168 THR B C 1
ATOM 7578 O O . THR B 1 168 ? 33.594 21.359 5.715 1 49.22 168 THR B O 1
ATOM 7581 N N . PRO B 1 169 ? 33.875 19.953 7.359 1 55.53 169 PRO B N 1
ATOM 7582 C CA . PRO B 1 169 ? 34.5 18.906 6.562 1 55.53 169 PRO B CA 1
ATOM 7583 C C . PRO B 1 169 ? 33.719 18.547 5.309 1 55.53 169 PRO B C 1
ATOM 7585 O O . PRO B 1 169 ? 32.469 18.438 5.367 1 55.53 169 PRO B O 1
ATOM 7588 N N . GLN B 1 170 ? 34.406 18.75 4.145 1 61.66 170 GLN B N 1
ATOM 7589 C CA . GLN B 1 170 ? 33.812 18.391 2.857 1 61.66 170 GLN B CA 1
ATOM 7590 C C . GLN B 1 170 ? 33.375 16.922 2.844 1 61.66 170 GLN B C 1
ATOM 7592 O O . GLN B 1 170 ? 34.094 16.062 3.334 1 61.66 170 GLN B O 1
ATOM 7597 N N . ARG B 1 171 ? 32.156 16.719 2.641 1 71.06 171 ARG B N 1
ATOM 7598 C CA . ARG B 1 171 ? 31.641 15.359 2.48 1 71.06 171 ARG B CA 1
ATOM 7599 C C . ARG B 1 171 ? 31.734 14.906 1.027 1 71.06 171 ARG B C 1
ATOM 7601 O O . ARG B 1 171 ? 31.281 15.609 0.122 1 71.06 171 ARG B O 1
ATOM 7608 N N . THR B 1 172 ? 32.625 13.867 0.79 1 80.62 172 THR B N 1
ATOM 7609 C CA . THR B 1 172 ? 32.75 13.297 -0.546 1 80.62 172 THR B CA 1
ATOM 7610 C C . THR B 1 172 ? 31.75 12.164 -0.75 1 80.62 172 THR B C 1
ATOM 7612 O O . THR B 1 172 ? 31.625 11.273 0.095 1 80.62 172 THR B O 1
ATOM 7615 N N . ILE B 1 173 ? 30.953 12.32 -1.805 1 85.69 173 ILE B N 1
ATOM 7616 C CA . ILE B 1 173 ? 29.984 11.281 -2.131 1 85.69 173 ILE B CA 1
ATOM 7617 C C . ILE B 1 173 ? 30.266 10.734 -3.531 1 85.69 173 ILE B C 1
ATOM 7619 O O . ILE B 1 173 ? 30.594 11.492 -4.445 1 85.69 173 ILE B O 1
ATOM 7623 N N . TYR B 1 174 ? 30.312 9.445 -3.691 1 92.62 174 TYR B N 1
ATOM 7624 C CA . TYR B 1 174 ? 30.375 8.789 -4.992 1 92.62 174 TYR B CA 1
ATOM 7625 C C . TYR B 1 174 ? 29 8.312 -5.426 1 92.62 174 TYR B C 1
ATOM 7627 O O . TYR B 1 174 ? 28.438 7.387 -4.832 1 92.62 174 TYR B O 1
ATOM 7635 N N . SER B 1 175 ? 28.484 8.844 -6.473 1 94.25 175 SER B N 1
ATOM 7636 C CA . SER B 1 175 ? 27.094 8.609 -6.855 1 94.25 175 SER B CA 1
ATOM 7637 C C . SER B 1 175 ? 26.875 7.172 -7.332 1 94.25 175 SER B C 1
ATOM 7639 O O . SER B 1 175 ? 25.781 6.633 -7.227 1 94.25 175 SER B O 1
ATOM 7641 N N . ALA B 1 176 ? 27.906 6.551 -7.844 1 96.44 176 ALA B N 1
ATOM 7642 C CA . ALA B 1 176 ? 27.75 5.207 -8.391 1 96.44 176 ALA B CA 1
ATOM 7643 C C . ALA B 1 176 ? 28.062 4.148 -7.336 1 96.44 176 ALA B C 1
ATOM 7645 O O . ALA B 1 176 ? 27.922 2.949 -7.594 1 96.44 176 ALA B O 1
ATOM 7646 N N . TYR B 1 177 ? 28.375 4.578 -6.172 1 93.88 177 TYR B N 1
ATOM 7647 C CA . TYR B 1 177 ? 28.781 3.699 -5.078 1 93.88 177 TYR B CA 1
ATOM 7648 C C . TYR B 1 177 ? 27.562 3.055 -4.434 1 93.88 177 TYR B C 1
ATOM 7650 O O . TYR B 1 177 ? 26.516 3.703 -4.262 1 93.88 177 TYR B O 1
ATOM 7658 N N . GLY B 1 178 ? 27.625 1.783 -4.098 1 94.69 178 GLY B N 1
ATOM 7659 C CA . GLY B 1 178 ? 26.641 1.125 -3.271 1 94.69 178 GLY B CA 1
ATOM 7660 C C . GLY B 1 178 ? 25.344 0.812 -4.02 1 94.69 178 GLY B C 1
ATOM 7661 O O . GLY B 1 178 ? 25.328 0.789 -5.25 1 94.69 178 GLY B O 1
ATOM 7662 N N . SER B 1 179 ? 24.359 0.476 -3.301 1 95.94 179 SER B N 1
ATOM 7663 C CA . SER B 1 179 ? 23.062 0.109 -3.887 1 95.94 179 SER B CA 1
ATOM 7664 C C . SER B 1 179 ? 22.328 1.337 -4.398 1 95.94 179 SER B C 1
ATOM 7666 O O . SER B 1 179 ? 21.672 1.285 -5.449 1 95.94 179 SER B O 1
ATOM 7668 N N . GLY B 1 180 ? 22.406 2.477 -3.713 1 96.5 180 GLY B N 1
ATOM 7669 C CA . GLY B 1 180 ? 21.703 3.695 -4.07 1 96.5 180 GLY B CA 1
ATOM 7670 C C . GLY B 1 180 ? 20.328 3.787 -3.447 1 96.5 180 GLY B C 1
ATOM 7671 O O . GLY B 1 180 ? 19.656 4.82 -3.545 1 96.5 180 GLY B O 1
ATOM 7672 N N . VAL B 1 181 ? 19.891 2.715 -2.691 1 96.19 181 VAL B N 1
ATOM 7673 C CA . VAL B 1 181 ? 18.531 2.656 -2.145 1 96.19 181 VAL B CA 1
ATOM 7674 C C . VAL B 1 181 ? 18.391 3.656 -0.999 1 96.19 181 VAL B C 1
ATOM 7676 O O . VAL B 1 181 ? 17.406 4.398 -0.929 1 96.19 181 VAL B O 1
ATOM 7679 N N . PRO B 1 182 ? 19.422 3.811 -0.084 1 95.06 182 PRO B N 1
ATOM 7680 C CA . PRO B 1 182 ? 19.297 4.801 0.986 1 95.06 182 PRO B CA 1
ATOM 7681 C C . PRO B 1 182 ? 19.188 6.23 0.458 1 95.06 182 PRO B C 1
ATOM 7683 O O . PRO B 1 182 ? 18.453 7.047 1.008 1 95.06 182 PRO B O 1
ATOM 7686 N N . GLU B 1 183 ? 19.922 6.508 -0.584 1 95.19 183 GLU B N 1
ATOM 7687 C CA . GLU B 1 183 ? 19.875 7.84 -1.186 1 95.19 183 GLU B CA 1
ATOM 7688 C C . GLU B 1 183 ? 18.516 8.102 -1.848 1 95.19 183 GLU B C 1
ATOM 7690 O O . GLU B 1 183 ? 17.969 9.195 -1.728 1 95.19 183 GLU B O 1
ATOM 7695 N N . VAL B 1 184 ? 18.047 7.074 -2.551 1 95.81 184 VAL B N 1
ATOM 7696 C CA . VAL B 1 184 ? 16.734 7.223 -3.186 1 95.81 184 VAL B CA 1
ATOM 7697 C C . VAL B 1 184 ? 15.664 7.434 -2.119 1 95.81 184 VAL B C 1
ATOM 7699 O O . VAL B 1 184 ? 14.75 8.25 -2.299 1 95.81 184 VAL B O 1
ATOM 7702 N N . LYS B 1 185 ? 15.773 6.691 -1.071 1 94.25 185 LYS B N 1
ATOM 7703 C CA . LYS B 1 185 ? 14.867 6.855 0.056 1 94.25 185 LYS B CA 1
ATOM 7704 C C . LYS B 1 185 ? 14.922 8.273 0.612 1 94.25 185 LYS B C 1
ATOM 7706 O O . LYS B 1 185 ? 13.891 8.867 0.931 1 94.25 185 LYS B O 1
ATOM 7711 N N . THR B 1 186 ? 16.062 8.836 0.726 1 93.31 186 THR B N 1
ATOM 7712 C CA . THR B 1 186 ? 16.266 10.188 1.228 1 93.31 186 THR B CA 1
ATOM 7713 C C . THR B 1 186 ? 15.68 11.219 0.263 1 93.31 186 THR B C 1
ATOM 7715 O O . THR B 1 186 ? 15.039 12.188 0.688 1 93.31 186 THR B O 1
ATOM 7718 N N . ILE B 1 187 ? 15.859 10.953 -0.996 1 93.5 187 ILE B N 1
ATOM 7719 C CA . ILE B 1 187 ? 15.344 11.859 -2.012 1 93.5 187 ILE B CA 1
ATOM 7720 C C . ILE B 1 187 ? 13.82 11.867 -1.965 1 93.5 187 ILE B C 1
ATOM 7722 O O . ILE B 1 187 ? 13.195 12.938 -1.992 1 93.5 187 ILE B O 1
ATOM 7726 N N . LEU B 1 188 ? 13.242 10.711 -1.82 1 92.94 188 LEU B N 1
ATOM 7727 C CA . LEU B 1 188 ? 11.781 10.602 -1.84 1 92.94 188 LEU B CA 1
ATOM 7728 C C . LEU B 1 188 ? 11.188 11.047 -0.51 1 92.94 188 LEU B C 1
ATOM 7730 O O . LEU B 1 188 ? 9.977 11.273 -0.41 1 92.94 188 LEU B O 1
ATOM 7734 N N . SER B 1 189 ? 12.039 11.242 0.489 1 91 189 SER B N 1
ATOM 7735 C CA . SER B 1 189 ? 11.562 11.766 1.766 1 91 189 SER B CA 1
ATOM 7736 C C . SER B 1 189 ? 11.523 13.289 1.753 1 91 189 SER B C 1
ATOM 7738 O O . SER B 1 189 ? 11.039 13.914 2.701 1 91 189 SER B O 1
ATOM 7740 N N . GLY B 1 190 ? 12.07 13.914 0.723 1 89.25 190 GLY B N 1
ATOM 7741 C CA . GLY B 1 190 ? 11.922 15.352 0.579 1 89.25 190 GLY B CA 1
ATOM 7742 C C . GLY B 1 190 ? 13.242 16.094 0.542 1 89.25 190 GLY B C 1
ATOM 7743 O O . GLY B 1 190 ? 13.32 17.266 0.931 1 89.25 190 GLY B O 1
ATOM 7744 N N . PHE B 1 191 ? 14.297 15.422 0.123 1 90 191 PHE B N 1
ATOM 7745 C CA . PHE B 1 191 ? 15.602 16.078 0.028 1 90 191 PHE B CA 1
ATOM 7746 C C . PHE B 1 191 ? 16.203 15.883 -1.359 1 90 191 PHE B C 1
ATOM 7748 O O . PHE B 1 191 ? 15.836 14.953 -2.078 1 90 191 PHE B O 1
ATOM 7755 N N . ILE B 1 192 ? 17.094 16.781 -1.664 1 88.44 192 ILE B N 1
ATOM 7756 C CA . ILE B 1 192 ? 17.719 16.734 -2.977 1 88.44 192 ILE B CA 1
ATOM 7757 C C . ILE B 1 192 ? 19.188 16.344 -2.828 1 88.44 192 ILE B C 1
ATOM 7759 O O . ILE B 1 192 ? 19.891 16.859 -1.948 1 88.44 192 ILE B O 1
ATOM 7763 N N . ILE B 1 193 ? 19.594 15.398 -3.602 1 88.69 193 ILE B N 1
ATOM 7764 C CA . ILE B 1 193 ? 21 15.062 -3.738 1 88.69 193 ILE B CA 1
ATOM 7765 C C . ILE B 1 193 ? 21.469 15.359 -5.16 1 88.69 193 ILE B C 1
ATOM 7767 O O . ILE B 1 193 ? 21.031 14.703 -6.113 1 88.69 193 ILE B O 1
ATOM 7771 N N . ARG B 1 194 ? 22.312 16.203 -5.273 1 85 194 ARG B N 1
ATOM 7772 C CA . ARG B 1 194 ? 22.734 16.703 -6.578 1 85 194 ARG B CA 1
ATOM 7773 C C . ARG B 1 194 ? 23.453 15.617 -7.371 1 85 194 ARG B C 1
ATOM 7775 O O . ARG B 1 194 ? 24.266 14.867 -6.812 1 85 194 ARG B O 1
ATOM 7782 N N . LYS B 1 195 ? 23.172 15.531 -8.609 1 88.38 195 LYS B N 1
ATOM 7783 C CA . LYS B 1 195 ? 23.859 14.711 -9.609 1 88.38 195 LYS B CA 1
ATOM 7784 C C . LYS B 1 195 ? 23.656 13.227 -9.336 1 88.38 195 LYS B C 1
ATOM 7786 O O . LYS B 1 195 ? 24.172 12.375 -10.062 1 88.38 195 LYS B O 1
ATOM 7791 N N . PHE B 1 196 ? 22.984 12.93 -8.312 1 93.94 196 PHE B N 1
ATOM 7792 C CA . PHE B 1 196 ? 22.797 11.531 -7.953 1 93.94 196 PHE B CA 1
ATOM 7793 C C . PHE B 1 196 ? 21.875 10.844 -8.953 1 93.94 196 PHE B C 1
ATOM 7795 O O . PHE B 1 196 ? 22.031 9.648 -9.227 1 93.94 196 PHE B O 1
ATOM 7802 N N . LEU B 1 197 ? 20.922 11.594 -9.516 1 96.06 197 LEU B N 1
ATOM 7803 C CA . LEU B 1 197 ? 19.984 11.031 -10.484 1 96.06 197 LEU B CA 1
ATOM 7804 C C . LEU B 1 197 ? 20.25 11.578 -11.875 1 96.06 197 LEU B C 1
ATOM 7806 O O . LEU B 1 197 ? 19.328 11.781 -12.656 1 96.06 197 LEU B O 1
ATOM 7810 N N . GLY B 1 198 ? 21.578 11.75 -12.195 1 94.69 198 GLY B N 1
ATOM 7811 C CA . GLY B 1 198 ? 21.969 12.336 -13.477 1 94.69 198 GLY B CA 1
ATOM 7812 C C . GLY B 1 198 ? 22.281 11.297 -14.531 1 94.69 198 GLY B C 1
ATOM 7813 O O . GLY B 1 198 ? 22.281 10.094 -14.258 1 94.69 198 GLY B O 1
ATOM 7814 N N . THR B 1 199 ? 22.531 11.734 -15.719 1 96.44 199 THR B N 1
ATOM 7815 C CA . THR B 1 199 ? 22.828 10.883 -16.859 1 96.44 199 THR B CA 1
ATOM 7816 C C . THR B 1 199 ? 24.203 10.234 -16.703 1 96.44 199 THR B C 1
ATOM 7818 O O . THR B 1 199 ? 24.375 9.062 -17.047 1 96.44 199 THR B O 1
ATOM 7821 N N . TYR B 1 200 ? 25.094 10.945 -16.219 1 96.94 200 TYR B N 1
ATOM 7822 C CA . TYR B 1 200 ? 26.422 10.383 -16.031 1 96.94 200 TYR B CA 1
ATOM 7823 C C . TYR B 1 200 ? 26.422 9.281 -14.977 1 96.94 200 TYR B C 1
ATOM 7825 O O . TYR B 1 200 ? 27.094 8.266 -15.125 1 96.94 200 TYR B O 1
ATOM 7833 N N . THR B 1 201 ? 25.75 9.586 -13.898 1 97.25 201 THR B N 1
ATOM 7834 C CA . THR B 1 201 ? 25.609 8.562 -12.867 1 97.25 201 THR B CA 1
ATOM 7835 C C . THR B 1 201 ? 24.984 7.297 -13.445 1 97.25 201 THR B C 1
ATOM 7837 O O . THR B 1 201 ? 25.406 6.184 -13.117 1 97.25 201 THR B O 1
ATOM 7840 N N . LEU B 1 202 ? 23.984 7.43 -14.32 1 98.25 202 LEU B N 1
ATOM 7841 C CA . LEU B 1 202 ? 23.312 6.293 -14.938 1 98.25 202 LEU B CA 1
ATOM 7842 C C . LEU B 1 202 ? 24.297 5.465 -15.758 1 98.25 202 LEU B C 1
ATOM 7844 O O . LEU B 1 202 ? 24.359 4.242 -15.609 1 98.25 202 LEU B O 1
ATOM 7848 N N . ILE B 1 203 ? 25.078 6.047 -16.531 1 98.12 203 ILE B N 1
ATOM 7849 C CA . ILE B 1 203 ? 26 5.355 -17.438 1 98.12 203 ILE B CA 1
ATOM 7850 C C . ILE B 1 203 ? 27.156 4.754 -16.625 1 98.12 203 ILE B C 1
ATOM 7852 O O . ILE B 1 203 ? 27.516 3.592 -16.812 1 98.12 203 ILE B O 1
ATOM 7856 N N . ALA B 1 204 ? 27.703 5.531 -15.75 1 98.25 204 ALA B N 1
ATOM 7857 C CA . ALA B 1 204 ? 28.844 5.074 -14.945 1 98.25 204 ALA B CA 1
ATOM 7858 C C . ALA B 1 204 ? 28.438 3.9 -14.055 1 98.25 204 ALA B C 1
ATOM 7860 O O . ALA B 1 204 ? 29.172 2.902 -13.977 1 98.25 204 ALA B O 1
ATOM 7861 N N . LYS B 1 205 ? 27.344 4.027 -13.391 1 98.38 205 LYS B N 1
ATOM 7862 C CA . LYS B 1 205 ? 26.922 2.961 -12.484 1 98.38 205 LYS B CA 1
ATOM 7863 C C . LYS B 1 205 ? 26.547 1.701 -13.258 1 98.38 205 LYS B C 1
ATOM 7865 O O . LYS B 1 205 ? 26.797 0.585 -12.805 1 98.38 205 LYS B O 1
ATOM 7870 N N . SER B 1 206 ? 25.875 1.84 -14.414 1 98.44 206 SER B N 1
ATOM 7871 C CA . SER B 1 206 ? 25.516 0.687 -15.234 1 98.44 206 SER B CA 1
ATOM 7872 C C . SER B 1 206 ? 26.766 -0.071 -15.695 1 98.44 206 SER B C 1
ATOM 7874 O O . SER B 1 206 ? 26.812 -1.299 -15.602 1 98.44 206 SER B O 1
ATOM 7876 N N . THR B 1 207 ? 27.75 0.606 -16.141 1 98.19 207 THR B N 1
ATOM 7877 C CA . THR B 1 207 ? 28.984 -0.01 -16.625 1 98.19 207 THR B CA 1
ATOM 7878 C C . THR B 1 207 ? 29.781 -0.615 -15.477 1 98.19 207 THR B C 1
ATOM 7880 O O . THR B 1 207 ? 30.281 -1.738 -15.586 1 98.19 207 THR B O 1
ATOM 7883 N N . ALA B 1 208 ? 29.875 0.134 -14.43 1 98.56 208 ALA B N 1
ATOM 7884 C CA . ALA B 1 208 ? 30.609 -0.36 -13.266 1 98.56 208 ALA B CA 1
ATOM 7885 C C . ALA B 1 208 ? 29.938 -1.598 -12.68 1 98.56 208 ALA B C 1
ATOM 7887 O O . ALA B 1 208 ? 30.609 -2.5 -12.18 1 98.56 208 ALA B O 1
ATOM 7888 N N . LEU B 1 209 ? 28.641 -1.561 -12.695 1 98.44 209 LEU B N 1
ATOM 7889 C CA . LEU B 1 209 ? 27.875 -2.68 -12.156 1 98.44 209 LEU B CA 1
ATOM 7890 C C . LEU B 1 209 ? 28.156 -3.957 -12.938 1 98.44 209 LEU B C 1
ATOM 7892 O O . LEU B 1 209 ? 28.297 -5.031 -12.352 1 98.44 209 LEU B O 1
ATOM 7896 N N . ILE B 1 210 ? 28.219 -3.881 -14.258 1 97.62 210 ILE B N 1
ATOM 7897 C CA . ILE B 1 210 ? 28.5 -5.023 -15.125 1 97.62 210 ILE B CA 1
ATOM 7898 C C . ILE B 1 210 ? 29.844 -5.633 -14.742 1 97.62 210 ILE B C 1
ATOM 7900 O O . ILE B 1 210 ? 29.953 -6.848 -14.547 1 97.62 210 ILE B O 1
ATOM 7904 N N . PHE B 1 211 ? 30.828 -4.832 -14.539 1 97.94 211 PHE B N 1
ATOM 7905 C CA . PHE B 1 211 ? 32.156 -5.305 -14.203 1 97.94 211 PHE B CA 1
ATOM 7906 C C . PHE B 1 211 ? 32.188 -5.879 -12.789 1 97.94 211 PHE B C 1
ATOM 7908 O O . PHE B 1 211 ? 32.906 -6.859 -12.523 1 97.94 211 PHE B O 1
ATOM 7915 N N . ALA B 1 212 ? 31.469 -5.223 -11.914 1 98 212 ALA B N 1
ATOM 7916 C CA . ALA B 1 212 ? 31.438 -5.691 -10.531 1 98 212 ALA B CA 1
ATOM 7917 C C . ALA B 1 212 ? 30.859 -7.094 -10.438 1 98 212 ALA B C 1
ATOM 7919 O O . ALA B 1 212 ? 31.406 -7.969 -9.773 1 98 212 ALA B O 1
ATOM 7920 N N . ILE B 1 213 ? 29.781 -7.309 -11.07 1 96.31 213 ILE B N 1
ATOM 7921 C CA . ILE B 1 213 ? 29.125 -8.609 -11.055 1 96.31 213 ILE B CA 1
ATOM 7922 C C . ILE B 1 213 ? 30 -9.641 -11.766 1 96.31 213 ILE B C 1
ATOM 7924 O O . ILE B 1 213 ? 30.156 -10.766 -11.281 1 96.31 213 ILE B O 1
ATOM 7928 N N . ALA B 1 214 ? 30.578 -9.273 -12.875 1 95.56 214 ALA B N 1
ATOM 7929 C CA . ALA B 1 214 ? 31.406 -10.172 -13.68 1 95.56 214 ALA B CA 1
ATOM 7930 C C . ALA B 1 214 ? 32.656 -10.586 -12.93 1 95.56 214 ALA B C 1
ATOM 7932 O O . ALA B 1 214 ? 33.25 -11.617 -13.227 1 95.56 214 ALA B O 1
ATOM 7933 N N . SER B 1 215 ? 33.125 -9.773 -12.016 1 96 215 SER B N 1
ATOM 7934 C CA . SER B 1 215 ? 34.312 -10.102 -11.242 1 96 215 SER B CA 1
ATOM 7935 C C . SER B 1 215 ? 34.062 -11.305 -10.336 1 96 215 SER B C 1
ATOM 7937 O O . SER B 1 215 ? 35 -11.938 -9.875 1 96 215 SER B O 1
ATOM 7939 N N . GLY B 1 216 ? 32.781 -11.555 -10.031 1 94.31 216 GLY B N 1
ATOM 7940 C CA . GLY B 1 216 ? 32.469 -12.711 -9.211 1 94.31 216 GLY B CA 1
ATOM 7941 C C . GLY B 1 216 ? 32.312 -12.375 -7.738 1 94.31 216 GLY B C 1
ATOM 7942 O O . GLY B 1 216 ? 32.031 -13.25 -6.922 1 94.31 216 GLY B O 1
ATOM 7943 N N . MET B 1 217 ? 32.5 -11.109 -7.375 1 95.94 217 MET B N 1
ATOM 7944 C CA . MET B 1 217 ? 32.281 -10.703 -5.988 1 95.94 217 MET B CA 1
ATOM 7945 C C . MET B 1 217 ? 30.844 -10.984 -5.547 1 95.94 217 MET B C 1
ATOM 7947 O O . MET B 1 217 ? 29.938 -11.031 -6.375 1 95.94 217 MET B O 1
ATOM 7951 N N . SER B 1 218 ? 30.656 -11.211 -4.254 1 96.44 218 SER B N 1
ATOM 7952 C CA . SER B 1 218 ? 29.344 -11.562 -3.723 1 96.44 218 SER B CA 1
ATOM 7953 C C . SER B 1 218 ? 28.438 -10.336 -3.604 1 96.44 218 SER B C 1
ATOM 7955 O O . SER B 1 218 ? 28.188 -9.844 -2.498 1 96.44 218 SER B O 1
ATOM 7957 N N . LEU B 1 219 ? 28.016 -9.875 -4.719 1 96.88 219 LEU B N 1
ATOM 7958 C CA . LEU B 1 219 ? 27.141 -8.703 -4.766 1 96.88 219 LEU B CA 1
ATOM 7959 C C . LEU B 1 219 ? 26 -8.922 -5.75 1 96.88 219 LEU B C 1
ATOM 7961 O O . LEU B 1 219 ? 26.031 -9.844 -6.562 1 96.88 219 LEU B O 1
ATOM 7965 N N . GLY B 1 220 ? 24.922 -8.133 -5.594 1 95.12 220 GLY B N 1
ATOM 7966 C CA . GLY B 1 220 ? 23.75 -8.242 -6.449 1 95.12 220 GLY B CA 1
ATOM 7967 C C . GLY B 1 220 ? 23.438 -6.973 -7.215 1 95.12 220 GLY B C 1
ATOM 7968 O O . GLY B 1 220 ? 24 -5.91 -6.91 1 95.12 220 GLY B O 1
ATOM 7969 N N . LYS B 1 221 ? 22.625 -7.102 -8.211 1 95.88 221 LYS B N 1
ATOM 7970 C CA . LYS B 1 221 ? 22.297 -5.945 -9.039 1 95.88 221 LYS B CA 1
ATOM 7971 C C . LYS B 1 221 ? 20.938 -5.367 -8.664 1 95.88 221 LYS B C 1
ATOM 7973 O O . LYS B 1 221 ? 20.547 -4.309 -9.164 1 95.88 221 LYS B O 1
ATOM 7978 N N . GLU B 1 222 ? 20.188 -5.949 -7.754 1 94.44 222 GLU B N 1
ATOM 7979 C CA . GLU B 1 222 ? 18.812 -5.559 -7.438 1 94.44 222 GLU B CA 1
ATOM 7980 C C . GLU B 1 222 ? 18.766 -4.164 -6.816 1 94.44 222 GLU B C 1
ATOM 7982 O O . GLU B 1 222 ? 17.922 -3.35 -7.18 1 94.44 222 GLU B O 1
ATOM 7987 N N . GLY B 1 223 ? 19.641 -3.887 -5.859 1 96 223 GLY B N 1
ATOM 7988 C CA . GLY B 1 223 ? 19.719 -2.555 -5.281 1 96 223 GLY B CA 1
ATOM 7989 C C . GLY B 1 223 ? 20.047 -1.479 -6.301 1 96 223 GLY B C 1
ATOM 7990 O O . GLY B 1 223 ? 19.281 -0.531 -6.477 1 96 223 GLY B O 1
ATOM 7991 N N . PRO B 1 224 ? 21.125 -1.692 -6.969 1 98.06 224 PRO B N 1
ATOM 7992 C CA . PRO B 1 224 ? 21.5 -0.741 -8.016 1 98.06 224 PRO B CA 1
ATOM 7993 C C . PRO B 1 224 ? 20.406 -0.556 -9.07 1 98.06 224 PRO B C 1
ATOM 7995 O O . PRO B 1 224 ? 20.266 0.535 -9.625 1 98.06 224 PRO B O 1
ATOM 7998 N N . PHE B 1 225 ? 19.641 -1.614 -9.359 1 98.19 225 PHE B N 1
ATOM 7999 C CA . PHE B 1 225 ? 18.547 -1.504 -10.32 1 98.19 225 PHE B CA 1
ATOM 8000 C C . PHE B 1 225 ? 17.531 -0.47 -9.859 1 98.19 225 PHE B C 1
ATOM 8002 O O . PHE B 1 225 ? 16.969 0.261 -10.68 1 98.19 225 PHE B O 1
ATOM 8009 N N . VAL B 1 226 ? 17.281 -0.371 -8.586 1 97.75 226 VAL B N 1
ATOM 8010 C CA . VAL B 1 226 ? 16.359 0.627 -8.062 1 97.75 226 VAL B CA 1
ATOM 8011 C C . VAL B 1 226 ? 16.891 2.029 -8.344 1 97.75 226 VAL B C 1
ATOM 8013 O O . VAL B 1 226 ? 16.156 2.91 -8.781 1 97.75 226 VAL B O 1
ATOM 8016 N N . HIS B 1 227 ? 18.156 2.168 -8.094 1 98.19 227 HIS B N 1
ATOM 8017 C CA . HIS B 1 227 ? 18.812 3.449 -8.352 1 98.19 227 HIS B CA 1
ATOM 8018 C C . HIS B 1 227 ? 18.812 3.787 -9.836 1 98.19 227 HIS B C 1
ATOM 8020 O O . HIS B 1 227 ? 18.453 4.902 -10.219 1 98.19 227 HIS B O 1
ATOM 8026 N N . LEU B 1 228 ? 19.203 2.854 -10.625 1 98.69 228 LEU B N 1
ATOM 8027 C CA . LEU B 1 228 ? 19.281 3.07 -12.062 1 98.69 228 LEU B CA 1
ATOM 8028 C C . LEU B 1 228 ? 17.906 3.385 -12.641 1 98.69 228 LEU B C 1
ATOM 8030 O O . LEU B 1 228 ? 17.781 4.277 -13.484 1 98.69 228 LEU B O 1
ATOM 8034 N N . ALA B 1 229 ? 16.938 2.65 -12.203 1 98.62 229 ALA B N 1
ATOM 8035 C CA . ALA B 1 229 ? 15.57 2.912 -12.656 1 98.62 229 ALA B CA 1
ATOM 8036 C C . ALA B 1 229 ? 15.117 4.316 -12.266 1 98.62 229 ALA B C 1
ATOM 8038 O O . ALA B 1 229 ? 14.453 5.004 -13.047 1 98.62 229 ALA B O 1
ATOM 8039 N N . THR B 1 230 ? 15.445 4.77 -11.086 1 98.12 230 THR B N 1
ATOM 8040 C CA . THR B 1 230 ? 15.078 6.105 -10.625 1 98.12 230 THR B CA 1
ATOM 8041 C C . THR B 1 230 ? 15.805 7.176 -11.43 1 98.12 230 THR B C 1
ATOM 8043 O O . THR B 1 230 ? 15.258 8.25 -11.688 1 98.12 230 THR B O 1
ATOM 8046 N N . CYS B 1 231 ? 17.062 6.875 -11.82 1 98.44 231 CYS B N 1
ATOM 8047 C CA . CYS B 1 231 ? 17.797 7.777 -12.703 1 98.44 231 CYS B CA 1
ATOM 8048 C C . CYS B 1 231 ? 17.062 7.961 -14.023 1 98.44 231 CYS B C 1
ATOM 8050 O O . CYS B 1 231 ? 16.891 9.094 -14.492 1 98.44 231 CYS B O 1
ATOM 8052 N N . VAL B 1 232 ? 16.625 6.852 -14.555 1 98.56 232 VAL B N 1
ATOM 8053 C CA . VAL B 1 232 ? 15.906 6.914 -15.82 1 98.56 232 VAL B CA 1
ATOM 8054 C C . VAL B 1 232 ? 14.625 7.727 -15.641 1 98.56 232 VAL B C 1
ATOM 8056 O O . VAL B 1 232 ? 14.273 8.539 -16.5 1 98.56 232 VAL B O 1
ATOM 8059 N N . GLY B 1 233 ? 13.93 7.5 -14.547 1 97.94 233 GLY B N 1
ATOM 8060 C CA . GLY B 1 233 ? 12.742 8.281 -14.242 1 97.94 233 GLY B CA 1
ATOM 8061 C C . GLY B 1 233 ? 13.008 9.773 -14.188 1 97.94 233 GLY B C 1
ATOM 8062 O O . GLY B 1 233 ? 12.266 10.562 -14.781 1 97.94 233 GLY B O 1
ATOM 8063 N N . ASN B 1 234 ? 14.07 10.164 -13.539 1 97.06 234 ASN B N 1
ATOM 8064 C CA . ASN B 1 234 ? 14.414 11.578 -13.414 1 97.06 234 ASN B CA 1
ATOM 8065 C C . ASN B 1 234 ? 14.805 12.188 -14.758 1 97.06 234 ASN B C 1
ATOM 8067 O O . ASN B 1 234 ? 14.445 13.328 -15.055 1 97.06 234 ASN B O 1
ATOM 8071 N N . ILE B 1 235 ? 15.531 11.477 -15.57 1 97.31 235 ILE B N 1
ATOM 8072 C CA . ILE B 1 235 ? 16.016 11.961 -16.859 1 97.31 235 ILE B CA 1
ATOM 8073 C C . ILE B 1 235 ? 14.836 12.164 -17.812 1 97.31 235 ILE B C 1
ATOM 8075 O O . ILE B 1 235 ? 14.75 13.18 -18.5 1 97.31 235 ILE B O 1
ATOM 8079 N N . PHE B 1 236 ? 13.914 11.258 -17.797 1 97.44 236 PHE B N 1
ATOM 8080 C CA . PHE B 1 236 ? 12.781 11.352 -18.703 1 97.44 236 PHE B CA 1
ATOM 8081 C C . PHE B 1 236 ? 11.812 12.445 -18.25 1 97.44 236 PHE B C 1
ATOM 8083 O O . PHE B 1 236 ? 11.039 12.969 -19.062 1 97.44 236 PHE B O 1
ATOM 8090 N N . CYS B 1 237 ? 11.773 12.773 -17 1 95.94 237 CYS B N 1
ATOM 8091 C CA . CYS B 1 237 ? 10.938 13.867 -16.516 1 95.94 237 CYS B CA 1
ATOM 8092 C C . CYS B 1 237 ? 11.336 15.188 -17.156 1 95.94 237 CYS B C 1
ATOM 8094 O O . CYS B 1 237 ? 10.5 16.062 -17.359 1 95.94 237 CYS B O 1
ATOM 8096 N N . ARG B 1 238 ? 12.586 15.297 -17.609 1 93 238 ARG B N 1
ATOM 8097 C CA . ARG B 1 238 ? 13.094 16.531 -18.188 1 93 238 ARG B CA 1
ATOM 8098 C C . ARG B 1 238 ? 12.477 16.781 -19.562 1 93 238 ARG B C 1
ATOM 8100 O O . ARG B 1 238 ? 12.461 17.922 -20.047 1 93 238 ARG B O 1
ATOM 8107 N N . MET B 1 239 ? 11.938 15.773 -20.078 1 93 239 MET B N 1
ATOM 8108 C CA . MET B 1 239 ? 11.375 15.883 -21.422 1 93 239 MET B CA 1
ATOM 8109 C C . MET B 1 239 ? 10.008 16.562 -21.391 1 93 239 MET B C 1
ATOM 8111 O O . MET B 1 239 ? 9.523 17.062 -22.406 1 93 239 MET B O 1
ATOM 8115 N N . PHE B 1 240 ? 9.367 16.562 -20.234 1 93.31 240 PHE B N 1
ATOM 8116 C CA . PHE B 1 240 ? 8.047 17.156 -20.078 1 93.31 240 PHE B CA 1
ATOM 8117 C C . PHE B 1 240 ? 8.07 18.297 -19.062 1 93.31 240 PHE B C 1
ATOM 8119 O O . PHE B 1 240 ? 8.477 18.109 -17.922 1 93.31 240 PHE B O 1
ATOM 8126 N N . LYS B 1 241 ? 7.602 19.453 -19.391 1 89.06 241 LYS B N 1
ATOM 8127 C CA . LYS B 1 241 ? 7.621 20.641 -18.547 1 89.06 241 LYS B CA 1
ATOM 8128 C C . LYS B 1 241 ? 6.793 20.438 -17.281 1 89.06 241 LYS B C 1
ATOM 8130 O O . LYS B 1 241 ? 7.176 20.891 -16.203 1 89.06 241 LYS B O 1
ATOM 8135 N N . LYS B 1 242 ? 5.691 19.734 -17.406 1 89.69 242 LYS B N 1
ATOM 8136 C CA . LYS B 1 242 ? 4.789 19.469 -16.297 1 89.69 242 LYS B CA 1
ATOM 8137 C C . LYS B 1 242 ? 5.516 18.734 -15.156 1 89.69 242 LYS B C 1
ATOM 8139 O O . LYS B 1 242 ? 5.375 19.109 -13.992 1 89.69 242 LYS B O 1
ATOM 8144 N N . PHE B 1 243 ? 6.316 17.797 -15.547 1 91.25 243 PHE B N 1
ATOM 8145 C CA . PHE B 1 243 ? 6.98 16.969 -14.562 1 91.25 243 PHE B CA 1
ATOM 8146 C C . PHE B 1 243 ? 8.328 17.562 -14.164 1 91.25 243 PHE B C 1
ATOM 8148 O O . PHE B 1 243 ? 8.812 17.328 -13.055 1 91.25 243 PHE B O 1
ATOM 8155 N N . ASN B 1 244 ? 8.891 18.281 -14.992 1 88.5 244 ASN B N 1
ATOM 8156 C CA . ASN B 1 244 ? 10.172 18.922 -14.672 1 88.5 244 ASN B CA 1
ATOM 8157 C C . ASN B 1 244 ? 9.992 20.062 -13.672 1 88.5 244 ASN B C 1
ATOM 8159 O O . ASN B 1 244 ? 10.844 20.266 -12.797 1 88.5 244 ASN B O 1
ATOM 8163 N N . ASN B 1 245 ? 8.875 20.75 -13.758 1 82.88 245 ASN B N 1
ATOM 8164 C CA . ASN B 1 245 ? 8.648 21.906 -12.898 1 82.88 245 ASN B CA 1
ATOM 8165 C C . ASN B 1 245 ? 7.742 21.562 -11.719 1 82.88 245 ASN B C 1
ATOM 8167 O O . ASN B 1 245 ? 7.645 22.328 -10.758 1 82.88 245 ASN B O 1
ATOM 8171 N N . GLY B 1 246 ? 7.156 20.438 -11.836 1 84.62 246 GLY B N 1
ATOM 8172 C CA . GLY B 1 246 ? 6.234 20.047 -10.781 1 84.62 246 GLY B CA 1
ATOM 8173 C C . GLY B 1 246 ? 6.844 19.094 -9.781 1 84.62 246 GLY B C 1
ATOM 8174 O O . GLY B 1 246 ? 7.09 17.922 -10.102 1 84.62 246 GLY B O 1
ATOM 8175 N N . GLY B 1 247 ? 7 19.594 -8.609 1 85.81 247 GLY B N 1
ATOM 8176 C CA . GLY B 1 247 ? 7.637 18.797 -7.57 1 85.81 247 GLY B CA 1
ATOM 8177 C C . GLY B 1 247 ? 6.809 17.594 -7.152 1 85.81 247 GLY B C 1
ATOM 8178 O O . GLY B 1 247 ? 7.34 16.5 -6.969 1 85.81 247 GLY B O 1
ATOM 8179 N N . LEU B 1 248 ? 5.52 17.812 -7.062 1 87.44 248 LEU B N 1
ATOM 8180 C CA . LEU B 1 248 ? 4.633 16.75 -6.605 1 87.44 248 LEU B CA 1
ATOM 8181 C C . LEU B 1 248 ? 4.594 15.602 -7.613 1 87.44 248 LEU B C 1
ATOM 8183 O O . LEU B 1 248 ? 4.777 14.445 -7.246 1 87.44 248 LEU B O 1
ATOM 8187 N N . GLU B 1 249 ? 4.379 15.883 -8.867 1 90.06 249 GLU B N 1
ATOM 8188 C CA . GLU B 1 249 ? 4.277 14.867 -9.914 1 90.06 249 GLU B CA 1
ATOM 8189 C C . GLU B 1 249 ? 5.617 14.18 -10.141 1 90.06 249 GLU B C 1
ATOM 8191 O O . GLU B 1 249 ? 5.66 12.977 -10.422 1 90.06 249 GLU B O 1
ATOM 8196 N N . ARG B 1 250 ? 6.641 14.906 -10.023 1 92.31 250 ARG B N 1
ATOM 8197 C CA . ARG B 1 250 ? 7.965 14.328 -10.219 1 92.31 250 ARG B CA 1
ATOM 8198 C C . ARG B 1 250 ? 8.258 13.266 -9.164 1 92.31 250 ARG B C 1
ATOM 8200 O O . ARG B 1 250 ? 8.812 12.211 -9.477 1 92.31 250 ARG B O 1
ATOM 8207 N N . ARG B 1 251 ? 7.953 13.508 -7.965 1 91.38 251 ARG B N 1
ATOM 8208 C CA . ARG B 1 251 ? 8.172 12.547 -6.891 1 91.38 251 ARG B CA 1
ATOM 8209 C C . ARG B 1 251 ? 7.375 11.266 -7.129 1 91.38 251 ARG B C 1
ATOM 8211 O O . ARG B 1 251 ? 7.852 10.172 -6.844 1 91.38 251 ARG B O 1
ATOM 8218 N N . GLN B 1 252 ? 6.219 11.445 -7.617 1 91.06 252 GLN B N 1
ATOM 8219 C CA . GLN B 1 252 ? 5.387 10.289 -7.922 1 91.06 252 GLN B CA 1
ATOM 8220 C C . GLN B 1 252 ? 6 9.453 -9.039 1 91.06 252 GLN B C 1
ATOM 8222 O O . GLN B 1 252 ? 5.973 8.219 -8.984 1 91.06 252 GLN B O 1
ATOM 8227 N N . ILE B 1 253 ? 6.547 10.133 -10.016 1 94.75 253 ILE B N 1
ATOM 8228 C CA . ILE B 1 253 ? 7.168 9.438 -11.133 1 94.75 253 ILE B CA 1
ATOM 8229 C C . ILE B 1 253 ? 8.422 8.719 -10.664 1 94.75 253 ILE B C 1
ATOM 8231 O O . ILE B 1 253 ? 8.703 7.594 -11.094 1 94.75 253 ILE B O 1
ATOM 8235 N N . LEU B 1 254 ? 9.148 9.344 -9.758 1 95.56 254 LEU B N 1
ATOM 8236 C CA . LEU B 1 254 ? 10.352 8.711 -9.234 1 95.56 254 LEU B CA 1
ATOM 8237 C C . LEU B 1 254 ? 10.008 7.469 -8.422 1 95.56 254 LEU B C 1
ATOM 8239 O O . LEU B 1 254 ? 10.727 6.469 -8.477 1 95.56 254 LEU B O 1
ATOM 8243 N N . SER B 1 255 ? 8.922 7.566 -7.703 1 94.88 255 SER B N 1
ATOM 8244 C CA . SER B 1 255 ? 8.469 6.391 -6.965 1 94.88 255 SER B CA 1
ATOM 8245 C C . SER B 1 255 ? 8.07 5.262 -7.906 1 94.88 255 SER B C 1
ATOM 8247 O O . SER B 1 255 ? 8.375 4.094 -7.648 1 94.88 255 SER B O 1
ATOM 8249 N N . ALA B 1 256 ? 7.41 5.574 -8.977 1 95.56 256 ALA B N 1
ATOM 8250 C CA . ALA B 1 256 ? 7.023 4.578 -9.977 1 95.56 256 ALA B CA 1
ATOM 8251 C C . ALA B 1 256 ? 8.258 3.967 -10.641 1 95.56 256 ALA B C 1
ATOM 8253 O O . ALA B 1 256 ? 8.305 2.758 -10.883 1 95.56 256 ALA B O 1
ATOM 8254 N N . ALA B 1 257 ? 9.203 4.801 -10.906 1 97.62 257 ALA B N 1
ATOM 8255 C CA . ALA B 1 257 ? 10.438 4.309 -11.516 1 97.62 257 ALA B CA 1
ATOM 8256 C C . ALA B 1 257 ? 11.164 3.352 -10.578 1 97.62 257 ALA B C 1
ATOM 8258 O O . ALA B 1 257 ? 11.688 2.324 -11.016 1 97.62 257 ALA B O 1
ATOM 8259 N N . ALA B 1 258 ? 11.219 3.697 -9.32 1 96.94 258 ALA B N 1
ATOM 8260 C CA . ALA B 1 258 ? 11.844 2.816 -8.344 1 96.94 258 ALA B CA 1
ATOM 8261 C C . ALA B 1 258 ? 11.172 1.447 -8.328 1 96.94 258 ALA B C 1
ATOM 8263 O O . ALA B 1 258 ? 11.836 0.421 -8.18 1 96.94 258 ALA B O 1
ATOM 8264 N N . SER B 1 259 ? 9.883 1.424 -8.445 1 96.25 259 SER B N 1
ATOM 8265 C CA . SER B 1 259 ? 9.141 0.17 -8.492 1 96.25 259 SER B CA 1
ATOM 8266 C C . SER B 1 259 ? 9.555 -0.681 -9.68 1 96.25 259 SER B C 1
ATOM 8268 O O . SER B 1 259 ? 9.641 -1.906 -9.578 1 96.25 259 SER B O 1
ATOM 8270 N N . ALA B 1 260 ? 9.805 -0.091 -10.797 1 96.88 260 ALA B N 1
ATOM 8271 C CA . ALA B 1 260 ? 10.258 -0.806 -11.992 1 96.88 260 ALA B CA 1
ATOM 8272 C C . ALA B 1 260 ? 11.609 -1.468 -11.758 1 96.88 260 ALA B C 1
ATOM 8274 O O . ALA B 1 260 ? 11.891 -2.537 -12.305 1 96.88 260 ALA B O 1
ATOM 8275 N N . GLY B 1 261 ? 12.422 -0.821 -10.992 1 97.19 261 GLY B N 1
ATOM 8276 C CA . GLY B 1 261 ? 13.711 -1.408 -10.672 1 97.19 261 GLY B CA 1
ATOM 8277 C C . GLY B 1 261 ? 13.602 -2.766 -10 1 97.19 261 GLY B C 1
ATOM 8278 O O . GLY B 1 261 ? 14.203 -3.738 -10.453 1 97.19 261 GLY B O 1
ATOM 8279 N N . VAL B 1 262 ? 12.812 -2.842 -9.008 1 95.38 262 VAL B N 1
ATOM 8280 C CA . VAL B 1 262 ? 12.633 -4.102 -8.289 1 95.38 262 VAL B CA 1
ATOM 8281 C C . VAL B 1 262 ? 11.859 -5.09 -9.164 1 95.38 262 VAL B C 1
ATOM 8283 O O . VAL B 1 262 ? 12.148 -6.289 -9.148 1 95.38 262 VAL B O 1
ATOM 8286 N N . ALA B 1 263 ? 10.891 -4.582 -9.883 1 94.44 263 ALA B N 1
ATOM 8287 C CA . ALA B 1 263 ? 10.102 -5.438 -10.766 1 94.44 263 ALA B CA 1
ATOM 8288 C C . ALA B 1 263 ? 11 -6.168 -11.766 1 94.44 263 ALA B C 1
ATOM 8290 O O . ALA B 1 263 ? 10.82 -7.363 -12.008 1 94.44 263 ALA B O 1
ATOM 8291 N N . LEU B 1 264 ? 11.961 -5.496 -12.305 1 95.06 264 LEU B N 1
ATOM 8292 C CA . LEU B 1 264 ? 12.828 -6.113 -13.297 1 95.06 264 LEU B CA 1
ATOM 8293 C C . LEU B 1 264 ? 13.906 -6.957 -12.625 1 95.06 264 LEU B C 1
ATOM 8295 O O . LEU B 1 264 ? 14.383 -7.941 -13.203 1 95.06 264 LEU B O 1
ATOM 8299 N N . ALA B 1 265 ? 14.242 -6.574 -11.438 1 94.25 265 ALA B N 1
ATOM 8300 C CA . ALA B 1 265 ? 15.273 -7.324 -10.727 1 94.25 265 ALA B CA 1
ATOM 8301 C C . ALA B 1 265 ? 14.742 -8.688 -10.273 1 94.25 265 ALA B C 1
ATOM 8303 O O . ALA B 1 265 ? 15.477 -9.68 -10.289 1 94.25 265 ALA B O 1
ATOM 8304 N N . PHE B 1 266 ? 13.508 -8.75 -9.898 1 92.75 266 PHE B N 1
ATOM 8305 C CA . PHE B 1 266 ? 12.969 -9.977 -9.32 1 92.75 266 PHE B CA 1
ATOM 8306 C C . PHE B 1 266 ? 11.867 -10.547 -10.203 1 92.75 266 PHE B C 1
ATOM 8308 O O . PHE B 1 266 ? 11.344 -11.633 -9.93 1 92.75 266 PHE B O 1
ATOM 8315 N N . GLY B 1 267 ? 11.594 -9.852 -11.242 1 89.12 267 GLY B N 1
ATOM 8316 C CA . GLY B 1 267 ? 10.461 -10.297 -12.039 1 89.12 267 GLY B CA 1
ATOM 8317 C C . GLY B 1 267 ? 9.141 -10.242 -11.281 1 89.12 267 GLY B C 1
ATOM 8318 O O . GLY B 1 267 ? 8.297 -11.125 -11.445 1 89.12 267 GLY B O 1
ATOM 8319 N N . SER B 1 268 ? 9.023 -9.328 -10.43 1 90.19 268 SER B N 1
ATOM 8320 C CA . SER B 1 268 ? 7.871 -9.227 -9.539 1 90.19 268 SER B CA 1
ATOM 8321 C C . SER B 1 268 ? 7.227 -7.852 -9.617 1 90.19 268 SER B C 1
ATOM 8323 O O . SER B 1 268 ? 7.602 -6.941 -8.883 1 90.19 268 SER B O 1
ATOM 8325 N N . PRO B 1 269 ? 6.223 -7.676 -10.445 1 88.88 269 PRO B N 1
ATOM 8326 C CA . PRO B 1 269 ? 5.59 -6.359 -10.57 1 88.88 269 PRO B CA 1
ATOM 8327 C C . PRO B 1 269 ? 4.91 -5.906 -9.281 1 88.88 269 PRO B C 1
ATOM 8329 O O . PRO B 1 269 ? 5.055 -4.75 -8.875 1 88.88 269 PRO B O 1
ATOM 8332 N N . LEU B 1 270 ? 4.148 -6.781 -8.648 1 87.56 270 LEU B N 1
ATOM 8333 C CA . LEU B 1 270 ? 3.477 -6.422 -7.406 1 87.56 270 LEU B CA 1
ATOM 8334 C C . LEU B 1 270 ? 4.488 -6.172 -6.297 1 87.56 270 LEU B C 1
ATOM 8336 O O . LEU B 1 270 ? 4.312 -5.266 -5.48 1 87.56 270 LEU B O 1
ATOM 8340 N N . GLY B 1 271 ? 5.496 -7.035 -6.301 1 91.25 271 GLY B N 1
ATOM 8341 C CA . GLY B 1 271 ? 6.562 -6.816 -5.34 1 91.25 271 GLY B CA 1
ATOM 8342 C C . GLY B 1 271 ? 7.242 -5.469 -5.492 1 91.25 271 GLY B C 1
ATOM 8343 O O . GLY B 1 271 ? 7.613 -4.84 -4.5 1 91.25 271 GLY B O 1
ATOM 8344 N N . GLY B 1 272 ? 7.352 -5.047 -6.707 1 93.75 272 GLY B N 1
ATOM 8345 C CA . GLY B 1 272 ? 7.945 -3.744 -6.961 1 93.75 272 GLY B CA 1
ATOM 8346 C C . GLY B 1 272 ? 7.117 -2.596 -6.414 1 93.75 272 GLY B C 1
ATOM 8347 O O . GLY B 1 272 ? 7.66 -1.657 -5.828 1 93.75 272 GLY B O 1
ATOM 8348 N N . VAL B 1 273 ? 5.848 -2.67 -6.57 1 91.38 273 VAL B N 1
ATOM 8349 C CA . VAL B 1 273 ? 4.953 -1.619 -6.098 1 91.38 273 VAL B CA 1
ATOM 8350 C C . VAL B 1 273 ? 4.984 -1.561 -4.574 1 91.38 273 VAL B C 1
ATOM 8352 O O . VAL B 1 273 ? 5.066 -0.478 -3.988 1 91.38 273 VAL B O 1
ATOM 8355 N N . LEU B 1 274 ? 4.91 -2.719 -3.947 1 90.25 274 LEU B N 1
ATOM 8356 C CA . LEU B 1 274 ? 4.914 -2.771 -2.49 1 90.25 274 LEU B CA 1
ATOM 8357 C C . LEU B 1 274 ? 6.262 -2.322 -1.934 1 90.25 274 LEU B C 1
ATOM 8359 O O . LEU B 1 274 ? 6.324 -1.718 -0.861 1 90.25 274 LEU B O 1
ATOM 8363 N N . PHE B 1 275 ? 7.273 -2.596 -2.697 1 93.25 275 PHE B N 1
ATOM 8364 C CA . PHE B 1 275 ? 8.594 -2.107 -2.307 1 93.25 275 PHE B CA 1
ATOM 8365 C C . PHE B 1 275 ? 8.625 -0.585 -2.279 1 93.25 275 PHE B C 1
ATOM 8367 O O . PHE B 1 275 ? 9.148 0.015 -1.341 1 93.25 275 PHE B O 1
ATOM 8374 N N . SER B 1 276 ? 8.164 -0.049 -3.318 1 92.94 276 SER B N 1
ATOM 8375 C CA . SER B 1 276 ? 8.109 1.408 -3.367 1 92.94 276 SER B CA 1
ATOM 8376 C C . SER B 1 276 ? 7.281 1.966 -2.211 1 92.94 276 SER B C 1
ATOM 8378 O O . SER B 1 276 ? 7.621 3.01 -1.647 1 92.94 276 SER B O 1
ATOM 8380 N N . LEU B 1 277 ? 6.27 1.295 -1.832 1 88.12 277 LEU B N 1
ATOM 8381 C CA . LEU B 1 277 ? 5.375 1.75 -0.775 1 88.12 277 LEU B CA 1
ATOM 8382 C C . LEU B 1 277 ? 6 1.535 0.598 1 88.12 277 LEU B C 1
ATOM 8384 O O . LEU B 1 277 ? 5.949 2.42 1.455 1 88.12 277 LEU B O 1
ATOM 8388 N N . GLU B 1 278 ? 6.613 0.404 0.812 1 87.19 278 GLU B N 1
ATOM 8389 C CA . GLU B 1 278 ? 7.066 0.004 2.139 1 87.19 278 GLU B CA 1
ATOM 8390 C C . GLU B 1 278 ? 8.469 0.542 2.428 1 87.19 278 GLU B C 1
ATOM 8392 O O . GLU B 1 278 ? 8.773 0.917 3.562 1 87.19 278 GLU B O 1
ATOM 8397 N N . GLU B 1 279 ? 9.258 0.577 1.419 1 88.06 279 GLU B N 1
ATOM 8398 C CA . GLU B 1 279 ? 10.672 0.828 1.695 1 88.06 279 GLU B CA 1
ATOM 8399 C C . GLU B 1 279 ? 11.094 2.211 1.209 1 88.06 279 GLU B C 1
ATOM 8401 O O . GLU B 1 279 ? 11.906 2.879 1.851 1 88.06 279 GLU B O 1
ATOM 8406 N N . VAL B 1 280 ? 10.555 2.648 0.114 1 89.38 280 VAL B N 1
ATOM 8407 C CA . VAL B 1 280 ? 11.203 3.789 -0.524 1 89.38 280 VAL B CA 1
ATOM 8408 C C . VAL B 1 280 ? 10.359 5.047 -0.314 1 89.38 280 VAL B C 1
ATOM 8410 O O . VAL B 1 280 ? 10.891 6.113 -0.006 1 89.38 280 VAL B O 1
ATOM 8413 N N . SER B 1 281 ? 9.078 4.953 -0.409 1 84.69 281 SER B N 1
ATOM 8414 C CA . SER B 1 281 ? 8.258 6.156 -0.416 1 84.69 281 SER B CA 1
ATOM 8415 C C . SER B 1 281 ? 7.742 6.484 0.982 1 84.69 281 SER B C 1
ATOM 8417 O O . SER B 1 281 ? 7.5 5.582 1.787 1 84.69 281 SER B O 1
ATOM 8419 N N . TYR B 1 282 ? 7.652 7.887 1.236 1 76.31 282 TYR B N 1
ATOM 8420 C CA . TYR B 1 282 ? 7.004 8.375 2.447 1 76.31 282 TYR B CA 1
ATOM 8421 C C . TYR B 1 282 ? 5.488 8.242 2.35 1 76.31 282 TYR B C 1
ATOM 8423 O O . TYR B 1 282 ? 4.836 7.824 3.309 1 76.31 282 TYR B O 1
ATOM 8431 N N . TYR B 1 283 ? 5.02 8.719 1.222 1 73.38 283 TYR B N 1
ATOM 8432 C CA . TYR B 1 283 ? 3.582 8.711 0.99 1 73.38 283 TYR B CA 1
ATOM 8433 C C . TYR B 1 283 ? 3.266 8.391 -0.467 1 73.38 283 TYR B C 1
ATOM 8435 O O . TYR B 1 283 ? 3.891 8.938 -1.378 1 73.38 283 TYR B O 1
ATOM 8443 N N . LEU B 1 284 ? 2.562 7.344 -0.675 1 77.12 284 LEU B N 1
ATOM 8444 C CA . LEU B 1 284 ? 2.064 6.984 -1.999 1 77.12 284 LEU B CA 1
ATOM 8445 C C . LEU B 1 284 ? 0.547 6.844 -1.989 1 77.12 284 LEU B C 1
ATOM 8447 O O . LEU B 1 284 ? 0.016 5.832 -1.522 1 77.12 284 LEU B O 1
ATOM 8451 N N . PRO B 1 285 ? -0.082 7.945 -2.498 1 74.31 285 PRO B N 1
ATOM 8452 C CA . PRO B 1 285 ? -1.546 7.887 -2.479 1 74.31 285 PRO B CA 1
ATOM 8453 C C . PRO B 1 285 ? -2.102 6.727 -3.303 1 74.31 285 PRO B C 1
ATOM 8455 O O . PRO B 1 285 ? -1.443 6.254 -4.234 1 74.31 285 PRO B O 1
ATOM 8458 N N . GLY B 1 286 ? -3.217 6.277 -3.002 1 70 286 GLY B N 1
ATOM 8459 C CA . GLY B 1 286 ? -3.855 5.133 -3.627 1 70 286 GLY B CA 1
ATOM 8460 C C . GLY B 1 286 ? -4.047 5.297 -5.125 1 70 286 GLY B C 1
ATOM 8461 O O . GLY B 1 286 ? -3.902 4.336 -5.883 1 70 286 GLY B O 1
ATOM 8462 N N . ASN B 1 287 ? -4.293 6.48 -5.551 1 70.94 287 ASN B N 1
ATOM 8463 C CA . ASN B 1 287 ? -4.543 6.707 -6.973 1 70.94 287 ASN B CA 1
ATOM 8464 C C . ASN B 1 287 ? -3.266 6.566 -7.793 1 70.94 287 ASN B C 1
ATOM 8466 O O . ASN B 1 287 ? -3.322 6.363 -9.008 1 70.94 287 ASN B O 1
ATOM 8470 N N . GLN B 1 288 ? -2.182 6.672 -7.105 1 79.88 288 GLN B N 1
ATOM 8471 C CA . GLN B 1 288 ? -0.908 6.578 -7.809 1 79.88 288 GLN B CA 1
ATOM 8472 C C . GLN B 1 288 ? -0.371 5.148 -7.781 1 79.88 288 GLN B C 1
ATOM 8474 O O . GLN B 1 288 ? 0.555 4.812 -8.523 1 79.88 288 GLN B O 1
ATOM 8479 N N . LEU B 1 289 ? -1.027 4.367 -6.992 1 81.94 289 LEU B N 1
ATOM 8480 C CA . LEU B 1 289 ? -0.599 2.973 -6.906 1 81.94 289 LEU B CA 1
ATOM 8481 C C . LEU B 1 289 ? -0.761 2.271 -8.25 1 81.94 289 LEU B C 1
ATOM 8483 O O . LEU B 1 289 ? 0.081 1.456 -8.633 1 81.94 289 LEU B O 1
ATOM 8487 N N . PHE B 1 290 ? -1.752 2.65 -8.914 1 80.81 290 PHE B N 1
ATOM 8488 C CA . PHE B 1 290 ? -1.998 1.992 -10.195 1 80.81 290 PHE B CA 1
ATOM 8489 C C . PHE B 1 290 ? -0.96 2.412 -11.227 1 80.81 290 PHE B C 1
ATOM 8491 O O . PHE B 1 290 ? -0.515 1.594 -12.039 1 80.81 290 PHE B O 1
ATOM 8498 N N . ARG B 1 291 ? -0.701 3.633 -11.203 1 86.19 291 ARG B N 1
ATOM 8499 C CA . ARG B 1 291 ? 0.316 4.105 -12.141 1 86.19 291 ARG B CA 1
ATOM 8500 C C . ARG B 1 291 ? 1.663 3.449 -11.859 1 86.19 291 ARG B C 1
ATOM 8502 O O . ARG B 1 291 ? 2.402 3.117 -12.789 1 86.19 291 ARG B O 1
ATOM 8509 N N . THR B 1 292 ? 1.983 3.338 -10.617 1 91.56 292 THR B N 1
ATOM 8510 C CA . THR B 1 292 ? 3.219 2.668 -10.227 1 91.56 292 THR B CA 1
ATOM 8511 C C . THR B 1 292 ? 3.197 1.203 -10.656 1 91.56 292 THR B C 1
ATOM 8513 O O . THR B 1 292 ? 4.199 0.68 -11.148 1 91.56 292 THR B O 1
ATOM 8516 N N . PHE B 1 293 ? 2.057 0.589 -10.523 1 89 293 PHE B N 1
ATOM 8517 C CA . PHE B 1 293 ? 1.888 -0.799 -10.938 1 89 293 PHE B CA 1
ATOM 8518 C C . PHE B 1 293 ? 2.016 -0.935 -12.445 1 89 293 PHE B C 1
ATOM 8520 O O . PHE B 1 293 ? 2.648 -1.871 -12.945 1 89 293 PHE B O 1
ATOM 8527 N N . PHE B 1 294 ? 1.46 -0.061 -13.086 1 85.81 294 PHE B N 1
ATOM 8528 C CA . PHE B 1 294 ? 1.522 -0.048 -14.547 1 85.81 294 PHE B CA 1
ATOM 8529 C C . PHE B 1 294 ? 2.965 0.08 -15.023 1 85.81 294 PHE B C 1
ATOM 8531 O O . PHE B 1 294 ? 3.367 -0.584 -15.984 1 85.81 294 PHE B O 1
ATOM 8538 N N . CYS B 1 295 ? 3.674 0.964 -14.406 1 93 295 CYS B N 1
ATOM 8539 C CA . CYS B 1 295 ? 5.082 1.113 -14.758 1 93 295 CYS B CA 1
ATOM 8540 C C . CYS B 1 295 ? 5.832 -0.199 -14.57 1 93 295 CYS B C 1
ATOM 8542 O O . CYS B 1 295 ? 6.617 -0.598 -15.43 1 93 295 CYS B O 1
ATOM 8544 N N . ALA B 1 296 ? 5.598 -0.853 -13.5 1 92.69 296 ALA B N 1
ATOM 8545 C CA . ALA B 1 296 ? 6.266 -2.115 -13.195 1 92.69 296 ALA B CA 1
ATOM 8546 C C . ALA B 1 296 ? 5.891 -3.191 -14.203 1 92.69 296 ALA B C 1
ATOM 8548 O O . ALA B 1 296 ? 6.762 -3.875 -14.75 1 92.69 296 ALA B O 1
ATOM 8549 N N . ILE B 1 297 ? 4.66 -3.307 -14.547 1 86 297 ILE B N 1
ATOM 8550 C CA . ILE B 1 297 ? 4.191 -4.359 -15.438 1 86 297 ILE B CA 1
ATOM 8551 C C . ILE B 1 297 ? 4.691 -4.098 -16.859 1 86 297 ILE B C 1
ATOM 8553 O O . ILE B 1 297 ? 5.086 -5.027 -17.562 1 86 297 ILE B O 1
ATOM 8557 N N . MET B 1 298 ? 4.609 -2.895 -17.266 1 88.25 298 MET B N 1
ATOM 8558 C CA . MET B 1 298 ? 5.082 -2.553 -18.609 1 88.25 298 MET B CA 1
ATOM 8559 C C . MET B 1 298 ? 6.578 -2.812 -18.734 1 88.25 298 MET B C 1
ATOM 8561 O O . MET B 1 298 ? 7.047 -3.242 -19.797 1 88.25 298 MET B O 1
ATOM 8565 N N . SER B 1 299 ? 7.254 -2.488 -17.703 1 94.19 299 SER B N 1
ATOM 8566 C CA . SER B 1 299 ? 8.688 -2.744 -17.75 1 94.19 299 SER B CA 1
ATOM 8567 C C . SER B 1 299 ? 8.977 -4.23 -17.906 1 94.19 299 SER B C 1
ATOM 8569 O O . SER B 1 299 ? 9.875 -4.617 -18.656 1 94.19 299 SER B O 1
ATOM 8571 N N . ILE B 1 300 ? 8.289 -5.027 -17.219 1 88.19 300 ILE B N 1
ATOM 8572 C CA . ILE B 1 300 ? 8.469 -6.469 -17.312 1 88.19 300 ILE B CA 1
ATOM 8573 C C . ILE B 1 300 ? 8.094 -6.945 -18.719 1 88.19 300 ILE B C 1
ATOM 8575 O O . ILE B 1 300 ? 8.781 -7.785 -19.297 1 88.19 300 ILE B O 1
ATOM 8579 N N . LEU B 1 301 ? 7.023 -6.457 -19.234 1 84.12 301 LEU B N 1
ATOM 8580 C CA . LEU B 1 301 ? 6.582 -6.824 -20.578 1 84.12 301 LEU B CA 1
ATOM 8581 C C . LEU B 1 301 ? 7.648 -6.477 -21.609 1 84.12 301 LEU B C 1
ATOM 8583 O O . LEU B 1 301 ? 7.965 -7.293 -22.484 1 84.12 301 LEU B O 1
ATOM 8587 N N . PHE B 1 302 ? 8.156 -5.305 -21.484 1 90.69 302 PHE B N 1
ATOM 8588 C CA . PHE B 1 302 ? 9.18 -4.879 -22.438 1 90.69 302 PHE B CA 1
ATOM 8589 C C . PHE B 1 302 ? 10.422 -5.75 -22.328 1 90.69 302 PHE B C 1
ATOM 8591 O O . PHE B 1 302 ? 11.031 -6.113 -23.328 1 90.69 302 PHE B O 1
ATOM 8598 N N . LEU B 1 303 ? 10.758 -6.031 -21.125 1 91.19 303 LEU B N 1
ATOM 8599 C CA . LEU B 1 303 ? 11.938 -6.871 -20.938 1 91.19 303 LEU B CA 1
ATOM 8600 C C . LEU B 1 303 ? 11.695 -8.273 -21.484 1 91.19 303 LEU B C 1
ATOM 8602 O O . LEU B 1 303 ? 12.602 -8.898 -22.031 1 91.19 303 LEU B O 1
ATOM 8606 N N . ARG B 1 304 ? 10.578 -8.797 -21.281 1 84.06 304 ARG B N 1
ATOM 8607 C CA . ARG B 1 304 ? 10.242 -10.109 -21.812 1 84.06 304 ARG B CA 1
ATOM 8608 C C . ARG B 1 304 ? 10.312 -10.133 -23.328 1 84.06 304 ARG B C 1
ATOM 8610 O O . ARG B 1 304 ? 10.727 -11.133 -23.922 1 84.06 304 ARG B O 1
ATOM 8617 N N . PHE B 1 305 ? 9.898 -9.07 -23.969 1 84.5 305 PHE B N 1
ATOM 8618 C CA . PHE B 1 305 ? 9.977 -8.961 -25.422 1 84.5 305 PHE B CA 1
ATOM 8619 C C . PHE B 1 305 ? 11.43 -8.945 -25.875 1 84.5 305 PHE B C 1
ATOM 8621 O O . PHE B 1 305 ? 11.75 -9.492 -26.938 1 84.5 305 PHE B O 1
ATOM 8628 N N . LEU B 1 306 ? 12.242 -8.359 -25.047 1 88.44 306 LEU B N 1
ATOM 8629 C CA . LEU B 1 306 ? 13.656 -8.305 -25.391 1 88.44 306 LEU B CA 1
ATOM 8630 C C . LEU B 1 306 ? 14.344 -9.633 -25.094 1 88.44 306 LEU B C 1
ATOM 8632 O O . LEU B 1 306 ? 15.383 -9.945 -25.688 1 88.44 306 LEU B O 1
ATOM 8636 N N . ASN B 1 307 ? 13.836 -10.453 -24.219 1 85.38 307 ASN B N 1
ATOM 8637 C CA . ASN B 1 307 ? 14.266 -11.805 -23.875 1 85.38 307 ASN B CA 1
ATOM 8638 C C . ASN B 1 307 ? 15.781 -11.875 -23.703 1 85.38 307 ASN B C 1
ATOM 8640 O O . ASN B 1 307 ? 16.453 -12.586 -24.453 1 85.38 307 ASN B O 1
ATOM 8644 N N . PRO B 1 308 ? 16.281 -11.25 -22.703 1 80 308 PRO B N 1
ATOM 8645 C CA . PRO B 1 308 ? 17.734 -11.195 -22.547 1 80 308 PRO B CA 1
ATOM 8646 C C . PRO B 1 308 ? 18.375 -12.57 -22.375 1 80 308 PRO B C 1
ATOM 8648 O O . PRO B 1 308 ? 19.5 -12.797 -22.781 1 80 308 PRO B O 1
ATOM 8651 N N . TYR B 1 309 ? 17.719 -13.531 -21.812 1 77.62 309 TYR B N 1
ATOM 8652 C CA . TYR B 1 309 ? 18.297 -14.836 -21.5 1 77.62 309 TYR B CA 1
ATOM 8653 C C . TYR B 1 309 ? 17.875 -15.875 -22.531 1 77.62 309 TYR B C 1
ATOM 8655 O O . TYR B 1 309 ? 18.391 -17 -22.547 1 77.62 309 TYR B O 1
ATOM 8663 N N . GLY B 1 310 ? 17 -15.594 -23.375 1 73.19 310 GLY B N 1
ATOM 8664 C CA . GLY B 1 310 ? 16.547 -16.516 -24.406 1 73.19 310 GLY B CA 1
ATOM 8665 C C . GLY B 1 310 ? 15.57 -17.562 -23.875 1 73.19 310 GLY B C 1
ATOM 8666 O O . GLY B 1 310 ? 15.203 -18.484 -24.594 1 73.19 310 GLY B O 1
ATOM 8667 N N . THR B 1 311 ? 15.297 -17.578 -22.625 1 70.94 311 THR B N 1
ATOM 8668 C CA . THR B 1 311 ? 14.43 -18.562 -22 1 70.94 311 THR B CA 1
ATOM 8669 C C . THR B 1 311 ? 12.984 -18.078 -21.938 1 70.94 311 THR B C 1
ATOM 8671 O O . THR B 1 311 ? 12.07 -18.844 -21.672 1 70.94 311 THR B O 1
ATOM 8674 N N . GLY B 1 312 ? 12.734 -16.891 -22.25 1 68.5 312 GLY B N 1
ATOM 8675 C CA . GLY B 1 312 ? 11.398 -16.312 -22.156 1 68.5 312 GLY B CA 1
ATOM 8676 C C . GLY B 1 312 ? 11.039 -15.859 -20.75 1 68.5 312 GLY B C 1
ATOM 8677 O O . GLY B 1 312 ? 10.016 -15.203 -20.547 1 68.5 312 GLY B O 1
ATOM 8678 N N . LYS B 1 313 ? 11.906 -16.234 -19.812 1 73.5 313 LYS B N 1
ATOM 8679 C CA . LYS B 1 313 ? 11.68 -15.797 -18.438 1 73.5 313 LYS B CA 1
ATOM 8680 C C . LYS B 1 313 ? 12.297 -14.422 -18.188 1 73.5 313 LYS B C 1
ATOM 8682 O O . LYS B 1 313 ? 13.258 -14.039 -18.844 1 73.5 313 LYS B O 1
ATOM 8687 N N . THR B 1 314 ? 11.672 -13.758 -17.266 1 73.12 314 THR B N 1
ATOM 8688 C CA . THR B 1 314 ? 12.188 -12.438 -16.922 1 73.12 314 THR B CA 1
ATOM 8689 C C . THR B 1 314 ? 13.438 -12.555 -16.047 1 73.12 314 THR B C 1
ATOM 8691 O O . THR B 1 314 ? 14.391 -11.789 -16.203 1 73.12 314 THR B O 1
ATOM 8694 N N . VAL B 1 315 ? 13.312 -13.453 -15.086 1 79.5 315 VAL B N 1
ATOM 8695 C CA . VAL B 1 315 ? 14.453 -13.68 -14.211 1 79.5 315 VAL B CA 1
ATOM 8696 C C . VAL B 1 315 ? 14.82 -15.164 -14.211 1 79.5 315 VAL B C 1
ATOM 8698 O O . VAL B 1 315 ? 13.938 -16.031 -14.266 1 79.5 315 VAL B O 1
ATOM 8701 N N . PRO B 1 316 ? 16.062 -15.383 -14.125 1 76.5 316 PRO B N 1
ATOM 8702 C CA . PRO B 1 316 ? 16.516 -16.766 -14.273 1 76.5 316 PRO B CA 1
ATOM 8703 C C . PRO B 1 316 ? 16.125 -17.641 -13.078 1 76.5 316 PRO B C 1
ATOM 8705 O O . PRO B 1 316 ? 16.062 -18.859 -13.203 1 76.5 316 PRO B O 1
ATOM 8708 N N . PHE B 1 317 ? 15.859 -17.094 -11.969 1 81.31 317 PHE B N 1
ATOM 8709 C CA . PHE B 1 317 ? 15.648 -17.938 -10.797 1 81.31 317 PHE B CA 1
ATOM 8710 C C . PHE B 1 317 ? 14.164 -18.047 -10.477 1 81.31 317 PHE B C 1
ATOM 8712 O O . PHE B 1 317 ? 13.789 -18.344 -9.344 1 81.31 317 PHE B O 1
ATOM 8719 N N . GLU B 1 318 ? 13.344 -17.844 -11.406 1 81.38 318 GLU B N 1
ATOM 8720 C CA . GLU B 1 318 ? 11.914 -18.109 -11.281 1 81.38 318 GLU B CA 1
ATOM 8721 C C . GLU B 1 318 ? 11.633 -19.609 -11.289 1 81.38 318 GLU B C 1
ATOM 8723 O O . GLU B 1 318 ? 12.141 -20.344 -12.141 1 81.38 318 GLU B O 1
ATOM 8728 N N . VAL B 1 319 ? 10.953 -20.109 -10.258 1 84 319 VAL B N 1
ATOM 8729 C CA . VAL B 1 319 ? 10.68 -21.547 -10.148 1 84 319 VAL B CA 1
ATOM 8730 C C . VAL B 1 319 ? 9.211 -21.75 -9.789 1 84 319 VAL B C 1
ATOM 8732 O O . VAL B 1 319 ? 8.562 -20.859 -9.242 1 84 319 VAL B O 1
ATOM 8735 N N . SER B 1 320 ? 8.688 -22.938 -10.109 1 81.5 320 SER B N 1
ATOM 8736 C CA . SER B 1 320 ? 7.32 -23.297 -9.758 1 81.5 320 SER B CA 1
ATOM 8737 C C . SER B 1 320 ? 7.285 -24.578 -8.922 1 81.5 320 SER B C 1
ATOM 8739 O O . SER B 1 320 ? 8.062 -25.5 -9.156 1 81.5 320 SER B O 1
ATOM 8741 N N . TYR B 1 321 ? 6.5 -24.578 -7.918 1 82.94 321 TYR B N 1
ATOM 8742 C CA . TYR B 1 321 ? 6.383 -25.719 -7.035 1 82.94 321 TYR B CA 1
ATOM 8743 C C . TYR B 1 321 ? 4.988 -26.328 -7.113 1 82.94 321 TYR B C 1
ATOM 8745 O O . TYR B 1 321 ? 3.99 -25.609 -7.117 1 82.94 321 TYR B O 1
ATOM 8753 N N . THR B 1 322 ? 4.852 -27.625 -7.203 1 76.25 322 THR B N 1
ATOM 8754 C CA . THR B 1 322 ? 3.561 -28.312 -7.219 1 76.25 322 THR B CA 1
ATOM 8755 C C . THR B 1 322 ? 3.334 -29.078 -5.914 1 76.25 322 THR B C 1
ATOM 8757 O O . THR B 1 322 ? 2.248 -29.609 -5.68 1 76.25 322 THR B O 1
ATOM 8760 N N . SER B 1 323 ? 4.32 -29.062 -5.109 1 81.88 323 SER B N 1
ATOM 8761 C CA . SER B 1 323 ? 4.211 -29.781 -3.846 1 81.88 323 SER B CA 1
ATOM 8762 C C . SER B 1 323 ? 3.348 -29.031 -2.846 1 81.88 323 SER B C 1
ATOM 8764 O O . SER B 1 323 ? 3.104 -27.828 -3.014 1 81.88 323 SER B O 1
ATOM 8766 N N . ASP B 1 324 ? 2.824 -29.781 -1.857 1 79.94 324 ASP B N 1
ATOM 8767 C CA . ASP B 1 324 ? 2.043 -29.203 -0.765 1 79.94 324 ASP B CA 1
ATOM 8768 C C . ASP B 1 324 ? 2.777 -29.344 0.567 1 79.94 324 ASP B C 1
ATOM 8770 O O . ASP B 1 324 ? 3.811 -30.016 0.646 1 79.94 324 ASP B O 1
ATOM 8774 N N . TRP B 1 325 ? 2.301 -28.594 1.5 1 84.12 325 TRP B N 1
ATOM 8775 C CA . TRP B 1 325 ? 2.961 -28.641 2.801 1 84.12 325 TRP B CA 1
ATOM 8776 C C . TRP B 1 325 ? 1.984 -29.078 3.889 1 84.12 325 TRP B C 1
ATOM 8778 O O . TRP B 1 325 ? 0.767 -28.984 3.715 1 84.12 325 TRP B O 1
ATOM 8788 N N . ARG B 1 326 ? 2.518 -29.688 4.965 1 83.5 326 ARG B N 1
ATOM 8789 C CA . ARG B 1 326 ? 1.736 -30.109 6.117 1 83.5 326 ARG B CA 1
ATOM 8790 C C . ARG B 1 326 ? 1.849 -29.109 7.262 1 83.5 326 ARG B C 1
ATOM 8792 O O . ARG B 1 326 ? 2.891 -28.484 7.438 1 83.5 326 ARG B O 1
ATOM 8799 N N . PRO B 1 327 ? 0.796 -28.906 8.109 1 80.12 327 PRO B N 1
ATOM 8800 C CA . PRO B 1 327 ? 0.757 -27.875 9.164 1 80.12 327 PRO B CA 1
ATOM 8801 C C . PRO B 1 327 ? 1.898 -28.031 10.164 1 80.12 327 PRO B C 1
ATOM 8803 O O . PRO B 1 327 ? 2.412 -27.031 10.672 1 80.12 327 PRO B O 1
ATOM 8806 N N . ILE B 1 328 ? 2.289 -29.203 10.383 1 86.19 328 ILE B N 1
ATOM 8807 C CA . ILE B 1 328 ? 3.322 -29.422 11.383 1 86.19 328 ILE B CA 1
ATOM 8808 C C . ILE B 1 328 ? 4.652 -28.859 10.898 1 86.19 328 ILE B C 1
ATOM 8810 O O . ILE B 1 328 ? 5.543 -28.562 11.703 1 86.19 328 ILE B O 1
ATOM 8814 N N . GLU B 1 329 ? 4.777 -28.703 9.594 1 91.06 329 GLU B N 1
ATOM 8815 C CA . GLU B 1 329 ? 5.996 -28.125 9.023 1 91.06 329 GLU B CA 1
ATOM 8816 C C . GLU B 1 329 ? 6.164 -26.672 9.438 1 91.06 329 GLU B C 1
ATOM 8818 O O . GLU B 1 329 ? 7.238 -26.078 9.266 1 91.06 329 GLU B O 1
ATOM 8823 N N . LEU B 1 330 ? 5.16 -26.094 10.062 1 88.31 330 LEU B N 1
ATOM 8824 C CA . LEU B 1 330 ? 5.219 -24.703 10.492 1 88.31 330 LEU B CA 1
ATOM 8825 C C . LEU B 1 330 ? 6.324 -24.5 11.523 1 88.31 330 LEU B C 1
ATOM 8827 O O . LEU B 1 330 ? 6.934 -23.422 11.586 1 88.31 330 LEU B O 1
ATOM 8831 N N . VAL B 1 331 ? 6.594 -25.469 12.234 1 93.06 331 VAL B N 1
ATOM 8832 C CA . VAL B 1 331 ? 7.652 -25.375 13.234 1 93.06 331 VAL B CA 1
ATOM 8833 C C . VAL B 1 331 ? 9 -25.172 12.547 1 93.06 331 VAL B C 1
ATOM 8835 O O . VAL B 1 331 ? 9.836 -24.391 13.016 1 93.06 331 VAL B O 1
ATOM 8838 N N . PHE B 1 332 ? 9.195 -25.891 11.414 1 95.44 332 PHE B N 1
ATOM 8839 C CA . PHE B 1 332 ? 10.438 -25.766 10.664 1 95.44 332 PHE B CA 1
ATOM 8840 C C . PHE B 1 332 ? 10.547 -24.391 10.039 1 95.44 332 PHE B C 1
ATOM 8842 O O . PHE B 1 332 ? 11.641 -23.812 9.992 1 95.44 332 PHE B O 1
ATOM 8849 N N . PHE B 1 333 ? 9.445 -23.875 9.586 1 95.94 333 PHE B N 1
ATOM 8850 C CA . PHE B 1 333 ? 9.469 -22.547 8.977 1 95.94 333 PHE B CA 1
ATOM 8851 C C . PHE B 1 333 ? 9.742 -21.469 10.016 1 95.94 333 PHE B C 1
ATOM 8853 O O . PHE B 1 333 ? 10.398 -20.469 9.727 1 95.94 333 PHE B O 1
ATOM 8860 N N . VAL B 1 334 ? 9.281 -21.625 11.227 1 95.5 334 VAL B N 1
ATOM 8861 C CA . VAL B 1 334 ? 9.578 -20.719 12.32 1 95.5 334 VAL B CA 1
ATOM 8862 C C . VAL B 1 334 ? 11.07 -20.766 12.641 1 95.5 334 VAL B C 1
ATOM 8864 O O . VAL B 1 334 ? 11.703 -19.719 12.859 1 95.5 334 VAL B O 1
ATOM 8867 N N . MET B 1 335 ? 11.633 -21.938 12.609 1 97.94 335 MET B N 1
ATOM 8868 C CA . MET B 1 335 ? 13.062 -22.078 12.875 1 97.94 335 MET B CA 1
ATOM 8869 C C . MET B 1 335 ? 13.891 -21.375 11.812 1 97.94 335 MET B C 1
ATOM 8871 O O . MET B 1 335 ? 14.891 -20.734 12.117 1 97.94 335 MET B O 1
ATOM 8875 N N . ILE B 1 336 ? 13.445 -21.562 10.586 1 98.31 336 ILE B N 1
ATOM 8876 C CA . ILE B 1 336 ? 14.117 -20.891 9.484 1 98.31 336 ILE B CA 1
ATOM 8877 C C . ILE B 1 336 ? 14.016 -19.375 9.672 1 98.31 336 ILE B C 1
ATOM 8879 O O . ILE B 1 336 ? 14.992 -18.656 9.445 1 98.31 336 ILE B O 1
ATOM 8883 N N . GLY B 1 337 ? 12.844 -18.906 10.078 1 98.12 337 GLY B N 1
ATOM 8884 C CA . GLY B 1 337 ? 12.672 -17.484 10.352 1 98.12 337 GLY B CA 1
ATOM 8885 C C . GLY B 1 337 ? 13.594 -16.984 11.445 1 98.12 337 GLY B C 1
ATOM 8886 O O . GLY B 1 337 ? 14.172 -15.898 11.312 1 98.12 337 GLY B O 1
ATOM 8887 N N . ILE B 1 338 ? 13.789 -17.734 12.453 1 98.25 338 ILE B N 1
ATOM 8888 C CA . ILE B 1 338 ? 14.68 -17.359 13.547 1 98.25 338 ILE B CA 1
ATOM 8889 C C . ILE B 1 338 ? 16.109 -17.266 13.031 1 98.25 338 ILE B C 1
ATOM 8891 O O . ILE B 1 338 ? 16.812 -16.281 13.312 1 98.25 338 ILE B O 1
ATOM 8895 N N . ALA B 1 339 ? 16.484 -18.219 12.281 1 98.62 339 ALA B N 1
ATOM 8896 C CA . ALA B 1 339 ? 17.828 -18.219 11.727 1 98.62 339 ALA B CA 1
ATOM 8897 C C . ALA B 1 339 ? 18.047 -17.016 10.812 1 98.62 339 ALA B C 1
ATOM 8899 O O . ALA B 1 339 ? 19.109 -16.375 10.852 1 98.62 339 ALA B O 1
ATOM 8900 N N . GLY B 1 340 ? 17.094 -16.781 10.023 1 98.62 340 GLY B N 1
ATOM 8901 C CA . GLY B 1 340 ? 17.188 -15.633 9.141 1 98.62 340 GLY B CA 1
ATOM 8902 C C . GLY B 1 340 ? 17.281 -14.312 9.891 1 98.62 340 GLY B C 1
ATOM 8903 O O . GLY B 1 340 ? 18.047 -13.43 9.5 1 98.62 340 GLY B O 1
ATOM 8904 N N . GLY B 1 341 ? 16.5 -14.172 10.922 1 98.31 341 GLY B N 1
ATOM 8905 C CA . GLY B 1 341 ? 16.547 -12.961 11.742 1 98.31 341 GLY B CA 1
ATOM 8906 C C . GLY B 1 341 ? 17.891 -12.766 12.422 1 98.31 341 GLY B C 1
ATOM 8907 O O . GLY B 1 341 ? 18.406 -11.648 12.461 1 98.31 341 GLY B O 1
ATOM 8908 N N . ILE B 1 342 ? 18.438 -13.828 12.898 1 98.44 342 ILE B N 1
ATOM 8909 C CA . ILE B 1 342 ? 19.734 -13.766 13.555 1 98.44 342 ILE B CA 1
ATOM 8910 C C . ILE B 1 342 ? 20.812 -13.375 12.547 1 98.44 342 ILE B C 1
ATOM 8912 O O . ILE B 1 342 ? 21.609 -12.469 12.805 1 98.44 342 ILE B O 1
ATOM 8916 N N . TYR B 1 343 ? 20.766 -14.023 11.438 1 98.5 343 TYR B N 1
ATOM 8917 C CA . TYR B 1 343 ? 21.719 -13.695 10.391 1 98.5 343 TYR B CA 1
ATOM 8918 C C . TYR B 1 343 ? 21.625 -12.227 9.992 1 98.5 343 TYR B C 1
ATOM 8920 O O . TYR B 1 343 ? 22.625 -11.523 9.93 1 98.5 343 TYR B O 1
ATOM 8928 N N . GLY B 1 344 ? 20.453 -11.836 9.672 1 98.25 344 GLY B N 1
ATOM 8929 C CA . GLY B 1 344 ? 20.25 -10.469 9.219 1 98.25 344 GLY B CA 1
ATOM 8930 C C . GLY B 1 344 ? 20.719 -9.43 10.227 1 98.25 344 GLY B C 1
ATOM 8931 O O . GLY B 1 344 ? 21.406 -8.469 9.867 1 98.25 344 GLY B O 1
ATOM 8932 N N . ALA B 1 345 ? 20.391 -9.586 11.492 1 97.88 345 ALA B N 1
ATOM 8933 C CA . ALA B 1 345 ? 20.781 -8.648 12.531 1 97.88 345 ALA B CA 1
ATOM 8934 C C . ALA B 1 345 ? 22.297 -8.617 12.703 1 97.88 345 ALA B C 1
ATOM 8936 O O . ALA B 1 345 ? 22.891 -7.543 12.859 1 97.88 345 ALA B O 1
ATOM 8937 N N . LEU B 1 346 ? 22.875 -9.766 12.648 1 97.94 346 LEU B N 1
ATOM 8938 C CA . LEU B 1 346 ? 24.328 -9.844 12.789 1 97.94 346 LEU B CA 1
ATOM 8939 C C . LEU B 1 346 ? 25.031 -9.234 11.586 1 97.94 346 LEU B C 1
ATOM 8941 O O . LEU B 1 346 ? 26.094 -8.625 11.719 1 97.94 346 LEU B O 1
ATOM 8945 N N . PHE B 1 347 ? 24.453 -9.492 10.484 1 97.94 347 PHE B N 1
ATOM 8946 C CA . PHE B 1 347 ? 25 -8.891 9.273 1 97.94 347 PHE B CA 1
ATOM 8947 C C . PHE B 1 347 ? 25 -7.367 9.375 1 97.94 347 PHE B C 1
ATOM 8949 O O . PHE B 1 347 ? 25.969 -6.707 9.023 1 97.94 347 PHE B O 1
ATOM 8956 N N . CYS B 1 348 ? 23.922 -6.789 9.797 1 96.69 348 CYS B N 1
ATOM 8957 C CA . CYS B 1 348 ? 23.797 -5.344 9.945 1 96.69 348 CYS B CA 1
ATOM 8958 C C . CYS B 1 348 ? 24.828 -4.809 10.938 1 96.69 348 CYS B C 1
ATOM 8960 O O . CYS B 1 348 ? 25.484 -3.799 10.664 1 96.69 348 CYS B O 1
ATOM 8962 N N . LYS B 1 349 ? 24.984 -5.449 12.039 1 95.75 349 LYS B N 1
ATOM 8963 C CA . LYS B 1 349 ? 25.969 -5.035 13.031 1 95.75 349 LYS B CA 1
ATOM 8964 C C . LYS B 1 349 ? 27.375 -5.16 12.484 1 95.75 349 LYS B C 1
ATOM 8966 O O . LYS B 1 349 ? 28.219 -4.297 12.734 1 95.75 349 LYS B O 1
ATOM 8971 N N . PHE B 1 350 ? 27.562 -6.227 11.805 1 95.88 350 PHE B N 1
ATOM 8972 C CA . PHE B 1 350 ? 28.891 -6.473 11.234 1 95.88 350 PHE B CA 1
ATOM 8973 C C . PHE B 1 350 ? 29.234 -5.406 10.203 1 95.88 350 PHE B C 1
ATOM 8975 O O . PHE B 1 350 ? 30.375 -4.949 10.141 1 95.88 350 PHE B O 1
ATOM 8982 N N . SER B 1 351 ? 28.328 -5.07 9.398 1 93.5 351 SER B N 1
ATOM 8983 C CA . SER B 1 351 ? 28.578 -4.09 8.344 1 93.5 351 SER B CA 1
ATOM 8984 C C . SER B 1 351 ? 29.031 -2.758 8.93 1 93.5 351 SER B C 1
ATOM 8986 O O . SER B 1 351 ? 29.906 -2.09 8.367 1 93.5 351 SER B O 1
ATOM 8988 N N . VAL B 1 352 ? 28.453 -2.336 10.016 1 90.81 352 VAL B N 1
ATOM 8989 C CA . VAL B 1 352 ? 28.828 -1.082 10.664 1 90.81 352 VAL B CA 1
ATOM 8990 C C . VAL B 1 352 ? 30.188 -1.24 11.352 1 90.81 352 VAL B C 1
ATOM 8992 O O . VAL B 1 352 ? 31.047 -0.363 11.25 1 90.81 352 VAL B O 1
ATOM 8995 N N . TRP B 1 353 ? 30.359 -2.354 11.984 1 92.5 353 TRP B N 1
ATOM 8996 C CA . TRP B 1 353 ? 31.609 -2.623 12.703 1 92.5 353 TRP B CA 1
ATOM 8997 C C . TRP B 1 353 ? 32.781 -2.721 11.742 1 92.5 353 TRP B C 1
ATOM 8999 O O . TRP B 1 353 ? 33.844 -2.17 12 1 92.5 353 TRP B O 1
ATOM 9009 N N . TRP B 1 354 ? 32.594 -3.49 10.672 1 91.69 354 TRP B N 1
ATOM 9010 C CA . TRP B 1 354 ? 33.625 -3.691 9.672 1 91.69 354 TRP B CA 1
ATOM 9011 C C . TRP B 1 354 ? 34.062 -2.363 9.062 1 91.69 354 TRP B C 1
ATOM 9013 O O . TRP B 1 354 ? 35.25 -2.156 8.773 1 91.69 354 TRP B O 1
ATOM 9023 N N . GLY B 1 355 ? 33.156 -1.47 8.844 1 85.75 355 GLY B N 1
ATOM 9024 C CA . GLY B 1 355 ? 33.438 -0.147 8.32 1 85.75 355 GLY B CA 1
ATOM 9025 C C . GLY B 1 355 ? 34.312 0.693 9.258 1 85.75 355 GLY B C 1
ATOM 9026 O O . GLY B 1 355 ? 35.25 1.354 8.82 1 85.75 355 GLY B O 1
ATOM 9027 N N . LYS B 1 356 ? 34.062 0.606 10.516 1 85.56 356 LYS B N 1
ATOM 9028 C CA . LYS B 1 356 ? 34.75 1.42 11.492 1 85.56 356 LYS B CA 1
ATOM 9029 C C . LYS B 1 356 ? 36.125 0.803 11.844 1 85.56 356 LYS B C 1
ATOM 9031 O O . LYS B 1 356 ? 37.094 1.521 12.102 1 85.56 356 LYS B O 1
ATOM 9036 N N . TRP B 1 357 ? 36.125 -0.495 11.781 1 86.94 357 TRP B N 1
ATOM 9037 C CA . TRP B 1 357 ? 37.344 -1.186 12.227 1 86.94 357 TRP B CA 1
ATOM 9038 C C . TRP B 1 357 ? 38.312 -1.359 11.078 1 86.94 357 TRP B C 1
ATOM 9040 O O . TRP B 1 357 ? 39.469 -0.921 11.172 1 86.94 357 TRP B O 1
ATOM 9050 N N . PHE B 1 358 ? 37.906 -2.031 10.047 1 86.19 358 PHE B N 1
ATOM 9051 C CA . PHE B 1 358 ? 38.812 -2.389 8.961 1 86.19 358 PHE B CA 1
ATOM 9052 C C . PHE B 1 358 ? 38.969 -1.227 7.988 1 86.19 358 PHE B C 1
ATOM 9054 O O . PHE B 1 358 ? 40.094 -0.877 7.621 1 86.19 358 PHE B O 1
ATOM 9061 N N . ARG B 1 359 ? 37.969 -0.563 7.625 1 85.12 359 ARG B N 1
ATOM 9062 C CA . ARG B 1 359 ? 38 0.443 6.57 1 85.12 359 ARG B CA 1
ATOM 9063 C C . ARG B 1 359 ? 38.562 1.767 7.098 1 85.12 359 ARG B C 1
ATOM 9065 O O . ARG B 1 359 ? 38.844 2.684 6.324 1 85.12 359 ARG B O 1
ATOM 9072 N N . SER B 1 360 ? 38.688 1.842 8.453 1 82.94 360 SER B N 1
ATOM 9073 C CA . SER B 1 360 ? 39.25 3.043 9.055 1 82.94 360 SER B CA 1
ATOM 9074 C C . SER B 1 360 ? 40.781 2.953 9.141 1 82.94 360 SER B C 1
ATOM 9076 O O . SER B 1 360 ? 41.469 3.955 9.391 1 82.94 360 SER B O 1
ATOM 9078 N N . LYS B 1 361 ? 41.281 1.831 8.789 1 86.06 361 LYS B N 1
ATOM 9079 C CA . LYS B 1 361 ? 42.719 1.672 8.844 1 86.06 361 LYS B CA 1
ATOM 9080 C C . LYS B 1 361 ? 43.406 2.475 7.734 1 86.06 361 LYS B C 1
ATOM 9082 O O . LYS B 1 361 ? 42.875 2.602 6.633 1 86.06 361 LYS B O 1
ATOM 9087 N N . LYS B 1 362 ? 44.562 2.994 7.996 1 82.44 362 LYS B N 1
ATOM 9088 C CA . LYS B 1 362 ? 45.25 3.951 7.156 1 82.44 362 LYS B CA 1
ATOM 9089 C C . LYS B 1 362 ? 45.531 3.377 5.766 1 82.44 362 LYS B C 1
ATOM 9091 O O . LYS B 1 362 ? 45.406 4.09 4.766 1 82.44 362 LYS B O 1
ATOM 9096 N N . PHE B 1 363 ? 45.812 2.074 5.707 1 83.38 363 PHE B N 1
ATOM 9097 C CA . PHE B 1 363 ? 46.188 1.454 4.434 1 83.38 363 PHE B CA 1
ATOM 9098 C C . PHE B 1 363 ? 44.969 1.325 3.535 1 83.38 363 PHE B C 1
ATOM 9100 O O . PHE B 1 363 ? 45.094 1.229 2.312 1 83.38 363 PHE B O 1
ATOM 9107 N N . ILE B 1 364 ? 43.781 1.401 4.02 1 83.88 364 ILE B N 1
ATOM 9108 C CA . ILE B 1 364 ? 42.562 1.182 3.26 1 83.88 364 ILE B CA 1
ATOM 9109 C C . ILE B 1 364 ? 41.812 2.504 3.088 1 83.88 364 ILE B C 1
ATOM 9111 O O . ILE B 1 364 ? 41.281 2.797 2.008 1 83.88 364 ILE B O 1
ATOM 9115 N N . LYS B 1 365 ? 41.688 3.391 4.133 1 78.19 365 LYS B N 1
ATOM 9116 C CA . LYS B 1 365 ? 40.875 4.609 4.148 1 78.19 365 LYS B CA 1
ATOM 9117 C C . LYS B 1 365 ? 41.25 5.52 2.977 1 78.19 365 LYS B C 1
ATOM 9119 O O . LYS B 1 365 ? 40.344 6.074 2.322 1 78.19 365 LYS B O 1
ATOM 9124 N N . GLY B 1 366 ? 42.469 5.578 2.568 1 78.19 366 GLY B N 1
ATOM 9125 C CA . GLY B 1 366 ? 42.875 6.496 1.513 1 78.19 366 GLY B CA 1
ATOM 9126 C C . GLY B 1 366 ? 43 5.828 0.158 1 78.19 366 GLY B C 1
ATOM 9127 O O . GLY B 1 366 ? 43.219 6.5 -0.855 1 78.19 366 GLY B O 1
ATOM 9128 N N . HIS B 1 367 ? 42.781 4.508 0.13 1 89.62 367 HIS B N 1
ATOM 9129 C CA . HIS B 1 367 ? 42.969 3.795 -1.125 1 89.62 367 HIS B CA 1
ATOM 9130 C C . HIS B 1 367 ? 41.875 2.783 -1.371 1 89.62 367 HIS B C 1
ATOM 9132 O O . HIS B 1 367 ? 42.094 1.572 -1.302 1 89.62 367 HIS B O 1
ATOM 9138 N N . PRO B 1 368 ? 40.75 3.281 -1.815 1 91.25 368 PRO B N 1
ATOM 9139 C CA . PRO B 1 368 ? 39.625 2.375 -2.016 1 91.25 368 PRO B CA 1
ATOM 9140 C C . PRO B 1 368 ? 39.906 1.312 -3.076 1 91.25 368 PRO B C 1
ATOM 9142 O O . PRO B 1 368 ? 39.344 0.222 -3.029 1 91.25 368 PRO B O 1
ATOM 9145 N N . ILE B 1 369 ? 40.812 1.505 -4.004 1 95.56 369 ILE B N 1
ATOM 9146 C CA . ILE B 1 369 ? 41.156 0.552 -5.059 1 95.56 369 ILE B CA 1
ATOM 9147 C C . ILE B 1 369 ? 41.812 -0.687 -4.453 1 95.56 369 ILE B C 1
ATOM 9149 O O . ILE B 1 369 ? 41.5 -1.814 -4.855 1 95.56 369 ILE B O 1
ATOM 9153 N N . ASN B 1 370 ? 42.594 -0.494 -3.445 1 94.25 370 ASN B N 1
ATOM 9154 C CA . ASN B 1 370 ? 43.312 -1.612 -2.812 1 94.25 370 ASN B CA 1
ATOM 9155 C C . ASN B 1 370 ? 42.312 -2.533 -2.086 1 94.25 370 ASN B C 1
ATOM 9157 O O . ASN B 1 370 ? 42.5 -3.754 -2.1 1 94.25 370 ASN B O 1
ATOM 9161 N N . GLU B 1 371 ? 41.438 -1.924 -1.472 1 94.94 371 GLU B N 1
ATOM 9162 C CA . GLU B 1 371 ? 40.438 -2.75 -0.773 1 94.94 371 GLU B CA 1
ATOM 9163 C C . GLU B 1 371 ? 39.656 -3.621 -1.751 1 94.94 371 GLU B C 1
ATOM 9165 O O . GLU B 1 371 ? 39.469 -4.812 -1.506 1 94.94 371 GLU B O 1
ATOM 9170 N N . VAL B 1 372 ? 39.25 -3.021 -2.848 1 97.06 372 VAL B N 1
ATOM 9171 C CA . VAL B 1 372 ? 38.438 -3.732 -3.832 1 97.06 372 VAL B CA 1
ATOM 9172 C C . VAL B 1 372 ? 39.25 -4.863 -4.453 1 97.06 372 VAL B C 1
ATOM 9174 O O . VAL B 1 372 ? 38.75 -5.98 -4.621 1 97.06 372 VAL B O 1
ATOM 9177 N N . LEU B 1 373 ? 40.5 -4.633 -4.75 1 96.81 373 LEU B N 1
ATOM 9178 C CA . LEU B 1 373 ? 41.375 -5.645 -5.363 1 96.81 373 LEU B CA 1
ATOM 9179 C C . LEU B 1 373 ? 41.656 -6.777 -4.387 1 96.81 373 LEU B C 1
ATOM 9181 O O . LEU B 1 373 ? 41.719 -7.945 -4.781 1 96.81 373 LEU B O 1
ATOM 9185 N N . LEU B 1 374 ? 41.781 -6.426 -3.162 1 95.25 374 LEU B N 1
ATOM 9186 C CA . LEU B 1 374 ? 42.031 -7.434 -2.137 1 95.25 374 LEU B CA 1
ATOM 9187 C C . LEU B 1 374 ? 40.844 -8.367 -1.986 1 95.25 374 LEU B C 1
ATOM 9189 O O . LEU B 1 374 ? 41 -9.586 -1.966 1 95.25 374 LEU B O 1
ATOM 9193 N N . ILE B 1 375 ? 39.75 -7.77 -1.883 1 96 375 ILE B N 1
ATOM 9194 C CA . ILE B 1 375 ? 38.531 -8.562 -1.673 1 96 375 ILE B CA 1
ATOM 9195 C C . ILE B 1 375 ? 38.219 -9.359 -2.938 1 96 375 ILE B C 1
ATOM 9197 O O . ILE B 1 375 ? 37.75 -10.508 -2.859 1 96 375 ILE B O 1
ATOM 9201 N N . ALA B 1 376 ? 38.438 -8.781 -4.113 1 97.5 376 ALA B N 1
ATOM 9202 C CA . ALA B 1 376 ? 38.219 -9.5 -5.367 1 97.5 376 ALA B CA 1
ATOM 9203 C C . ALA B 1 376 ? 39.156 -10.695 -5.473 1 97.5 376 ALA B C 1
ATOM 9205 O O . ALA B 1 376 ? 38.781 -11.766 -5.934 1 97.5 376 ALA B O 1
ATOM 9206 N N . GLY B 1 377 ? 40.406 -10.484 -5.066 1 96.31 377 GLY B N 1
ATOM 9207 C CA . GLY B 1 377 ? 41.375 -11.57 -5.062 1 96.31 377 GLY B CA 1
ATOM 9208 C C . GLY B 1 377 ? 41 -12.688 -4.098 1 96.31 377 GLY B C 1
ATOM 9209 O O . GLY B 1 377 ? 41.094 -13.867 -4.441 1 96.31 377 GLY B O 1
ATOM 9210 N N . LEU B 1 378 ? 40.562 -12.273 -2.961 1 96.19 378 LEU B N 1
ATOM 9211 C CA . LEU B 1 378 ? 40.156 -13.25 -1.959 1 96.19 378 LEU B CA 1
ATOM 9212 C C . LEU B 1 378 ? 38.938 -14.039 -2.438 1 96.19 378 LEU B C 1
ATOM 9214 O O . LEU B 1 378 ? 38.844 -15.242 -2.199 1 96.19 378 LEU B O 1
ATOM 9218 N N . THR B 1 379 ? 38.031 -13.344 -3.066 1 96.56 379 THR B N 1
ATOM 9219 C CA . THR B 1 379 ? 36.812 -13.992 -3.596 1 96.56 379 THR B CA 1
ATOM 9220 C C . THR B 1 379 ? 37.188 -15.008 -4.672 1 96.56 379 THR B C 1
ATOM 9222 O O . THR B 1 379 ? 36.688 -16.125 -4.676 1 96.56 379 THR B O 1
ATOM 9225 N N . GLY B 1 380 ? 38.062 -14.625 -5.59 1 93.88 380 GLY B N 1
ATOM 9226 C CA . GLY B 1 380 ? 38.5 -15.555 -6.617 1 93.88 380 GLY B CA 1
ATOM 9227 C C . GLY B 1 380 ? 39.188 -16.781 -6.055 1 93.88 380 GLY B C 1
ATOM 9228 O O . GLY B 1 380 ? 38.969 -17.891 -6.539 1 93.88 380 GLY B O 1
ATOM 9229 N N . LEU B 1 381 ? 39.875 -16.641 -4.984 1 94 381 LEU B N 1
ATOM 9230 C CA . LEU B 1 381 ? 40.625 -17.719 -4.375 1 94 381 LEU B CA 1
ATOM 9231 C C . LEU B 1 381 ? 39.688 -18.703 -3.674 1 94 381 LEU B C 1
ATOM 9233 O O . LEU B 1 381 ? 39.875 -19.922 -3.77 1 94 381 LEU B O 1
ATOM 9237 N N . LEU B 1 382 ? 38.719 -18.172 -3.055 1 94.56 382 LEU B N 1
ATOM 9238 C CA . LEU B 1 382 ? 37.875 -19 -2.201 1 94.56 382 LEU B CA 1
ATOM 9239 C C . LEU B 1 382 ? 36.75 -19.641 -3.004 1 94.56 382 LEU B C 1
ATOM 9241 O O . LEU B 1 382 ? 36.188 -20.672 -2.605 1 94.56 382 LEU B O 1
ATOM 9245 N N . THR B 1 383 ? 36.406 -19.094 -4.098 1 93.5 383 THR B N 1
ATOM 9246 C CA . THR B 1 383 ? 35.219 -19.547 -4.781 1 93.5 383 THR B CA 1
ATOM 9247 C C . THR B 1 383 ? 35.531 -20.578 -5.852 1 93.5 383 THR B C 1
ATOM 9249 O O . THR B 1 383 ? 34.656 -21.312 -6.305 1 93.5 383 THR B O 1
ATOM 9252 N N . PHE B 1 384 ? 36.75 -20.828 -6.195 1 89 384 PHE B N 1
ATOM 9253 C CA . PHE B 1 384 ? 37.125 -21.688 -7.316 1 89 384 PHE B CA 1
ATOM 9254 C C . PHE B 1 384 ? 36.969 -23.156 -6.945 1 89 384 PHE B C 1
ATOM 9256 O O . PHE B 1 384 ? 36.625 -23.984 -7.785 1 89 384 PHE B O 1
ATOM 9263 N N . SER B 1 385 ? 37.125 -23.516 -5.723 1 87.38 385 SER B N 1
ATOM 9264 C CA . SER B 1 385 ? 37.25 -24.922 -5.332 1 87.38 385 SER B CA 1
ATOM 9265 C C . SER B 1 385 ? 35.875 -25.578 -5.16 1 87.38 385 SER B C 1
ATOM 9267 O O . SER B 1 385 ? 35.781 -26.797 -5.191 1 87.38 385 SER B O 1
ATOM 9269 N N . ASN B 1 386 ? 34.906 -24.859 -4.902 1 90.69 386 ASN B N 1
ATOM 9270 C CA . ASN B 1 386 ? 33.562 -25.375 -4.637 1 90.69 386 ASN B CA 1
ATOM 9271 C C . ASN B 1 386 ? 32.594 -25.047 -5.773 1 90.69 386 ASN B C 1
ATOM 9273 O O . ASN B 1 386 ? 32.469 -23.875 -6.168 1 90.69 386 ASN B O 1
ATOM 9277 N N . PRO B 1 387 ? 31.969 -26.094 -6.297 1 88.44 387 PRO B N 1
ATOM 9278 C CA . PRO B 1 387 ? 31.062 -25.859 -7.422 1 88.44 387 PRO B CA 1
ATOM 9279 C C . PRO B 1 387 ? 29.906 -24.938 -7.059 1 88.44 387 PRO B C 1
ATOM 9281 O O . PRO B 1 387 ? 29.391 -24.219 -7.922 1 88.44 387 PRO B O 1
ATOM 9284 N N . TYR B 1 388 ? 29.516 -24.906 -5.812 1 91.88 388 TYR B N 1
ATOM 9285 C CA . TYR B 1 388 ? 28.391 -24.062 -5.398 1 91.88 388 TYR B CA 1
ATOM 9286 C C . TYR B 1 388 ? 28.828 -22.625 -5.203 1 91.88 388 TYR B C 1
ATOM 9288 O O . TYR B 1 388 ? 28 -21.703 -5.25 1 91.88 388 TYR B O 1
ATOM 9296 N N . THR B 1 389 ? 30.047 -22.406 -5.031 1 92.62 389 THR B N 1
ATOM 9297 C CA . THR B 1 389 ? 30.531 -21.031 -4.855 1 92.62 389 THR B CA 1
ATOM 9298 C C . THR B 1 389 ? 31.031 -20.469 -6.176 1 92.62 389 THR B C 1
ATOM 9300 O O . THR B 1 389 ? 31.141 -19.25 -6.332 1 92.62 389 THR B O 1
ATOM 9303 N N . LYS B 1 390 ? 31.312 -21.359 -7.094 1 87.38 390 LYS B N 1
ATOM 9304 C CA . LYS B 1 390 ? 31.844 -20.938 -8.383 1 87.38 390 LYS B CA 1
ATOM 9305 C C . LYS B 1 390 ? 30.734 -20.406 -9.297 1 87.38 390 LYS B C 1
ATOM 9307 O O . LYS B 1 390 ? 30.984 -19.547 -10.141 1 87.38 390 LYS B O 1
ATOM 9312 N N . SER B 1 391 ? 29.547 -20.875 -9.109 1 87.56 391 SER B N 1
ATOM 9313 C CA . SER B 1 391 ? 28.406 -20.469 -9.93 1 87.56 391 SER B CA 1
ATOM 9314 C C . SER B 1 391 ? 27.969 -19.047 -9.594 1 87.56 391 SER B C 1
ATOM 9316 O O . SER B 1 391 ? 28.031 -18.625 -8.438 1 87.56 391 SER B O 1
ATOM 9318 N N . PRO B 1 392 ? 27.625 -18.328 -10.688 1 88.94 392 PRO B N 1
ATOM 9319 C CA . PRO B 1 392 ? 27.078 -17 -10.414 1 88.94 392 PRO B CA 1
ATOM 9320 C C . PRO B 1 392 ? 25.922 -17.031 -9.422 1 88.94 392 PRO B C 1
ATOM 9322 O O . PRO B 1 392 ? 25.219 -18.047 -9.328 1 88.94 392 PRO B O 1
ATOM 9325 N N . ILE B 1 393 ? 25.766 -15.977 -8.742 1 91.88 393 ILE B N 1
ATOM 9326 C CA . ILE B 1 393 ? 24.859 -15.898 -7.598 1 91.88 393 ILE B CA 1
ATOM 9327 C C . ILE B 1 393 ? 23.438 -16.203 -8.047 1 91.88 393 ILE B C 1
ATOM 9329 O O . ILE B 1 393 ? 22.688 -16.875 -7.344 1 91.88 393 ILE B O 1
ATOM 9333 N N . THR B 1 394 ? 22.984 -15.734 -9.195 1 90.56 394 THR B N 1
ATOM 9334 C CA . THR B 1 394 ? 21.609 -15.93 -9.664 1 90.56 394 THR B CA 1
ATOM 9335 C C . THR B 1 394 ? 21.375 -17.375 -10.078 1 90.56 394 THR B C 1
ATOM 9337 O O . THR B 1 394 ? 20.312 -17.938 -9.836 1 90.56 394 THR B O 1
ATOM 9340 N N . GLU B 1 395 ? 22.359 -18 -10.664 1 90.19 395 GLU B N 1
ATOM 9341 C CA . GLU B 1 395 ? 22.25 -19.391 -11.055 1 90.19 395 GLU B CA 1
ATOM 9342 C C . GLU B 1 395 ? 22.266 -20.312 -9.836 1 90.19 395 GLU B C 1
ATOM 9344 O O . GLU B 1 395 ? 21.578 -21.328 -9.812 1 90.19 395 GLU B O 1
ATOM 9349 N N . LEU B 1 396 ? 23.094 -19.906 -8.953 1 93.62 396 LEU B N 1
ATOM 9350 C CA . LEU B 1 396 ? 23.125 -20.688 -7.727 1 93.62 396 LEU B CA 1
ATOM 9351 C C . LEU B 1 396 ? 21.781 -20.656 -7.016 1 93.62 396 LEU B C 1
ATOM 9353 O O . LEU B 1 396 ? 21.312 -21.688 -6.52 1 93.62 396 LEU B O 1
ATOM 9357 N N . LEU B 1 397 ? 21.203 -19.484 -6.945 1 94.88 397 LEU B N 1
ATOM 9358 C CA . LEU B 1 397 ? 19.891 -19.375 -6.32 1 94.88 397 LEU B CA 1
ATOM 9359 C C . LEU B 1 397 ? 18.859 -20.234 -7.047 1 94.88 397 LEU B C 1
ATOM 9361 O O . LEU B 1 397 ? 18.016 -20.875 -6.41 1 94.88 397 LEU B O 1
ATOM 9365 N N . TYR B 1 398 ? 18.953 -20.266 -8.32 1 92.25 398 TYR B N 1
ATOM 9366 C CA . TYR B 1 398 ? 18.062 -21.094 -9.125 1 92.25 398 TYR B CA 1
ATOM 9367 C C . TYR B 1 398 ? 18.234 -22.562 -8.789 1 92.25 398 TYR B C 1
ATOM 9369 O O . TYR B 1 398 ? 17.266 -23.281 -8.578 1 92.25 398 TYR B O 1
ATOM 9377 N N . ASP B 1 399 ? 19.484 -22.953 -8.727 1 92.69 399 ASP B N 1
ATOM 9378 C CA . ASP B 1 399 ? 19.797 -24.359 -8.453 1 92.69 399 ASP B CA 1
ATOM 9379 C C . ASP B 1 399 ? 19.312 -24.766 -7.066 1 92.69 399 ASP B C 1
ATOM 9381 O O . ASP B 1 399 ? 18.734 -25.844 -6.898 1 92.69 399 ASP B O 1
ATOM 9385 N N . LEU B 1 400 ? 19.516 -23.938 -6.191 1 95.19 400 LEU B N 1
ATOM 9386 C CA . LEU B 1 400 ? 19.141 -24.25 -4.816 1 95.19 400 LEU B CA 1
ATOM 9387 C C . LEU B 1 400 ? 17.625 -24.266 -4.66 1 95.19 400 LEU B C 1
ATOM 9389 O O . LEU B 1 400 ? 17.078 -25.047 -3.881 1 95.19 400 LEU B O 1
ATOM 9393 N N . ALA B 1 401 ? 16.969 -23.391 -5.367 1 93.81 401 ALA B N 1
ATOM 9394 C CA . ALA B 1 401 ? 15.523 -23.219 -5.219 1 93.81 401 ALA B CA 1
ATOM 9395 C C . ALA B 1 401 ? 14.766 -24.188 -6.121 1 93.81 401 ALA B C 1
ATOM 9397 O O . ALA B 1 401 ? 13.539 -24.312 -6.027 1 93.81 401 ALA B O 1
ATOM 9398 N N . SER B 1 402 ? 15.453 -24.891 -6.961 1 91.81 402 SER B N 1
ATOM 9399 C CA . SER B 1 402 ? 14.797 -25.859 -7.84 1 91.81 402 SER B CA 1
ATOM 9400 C C . SER B 1 402 ? 14.102 -26.953 -7.035 1 91.81 402 SER B C 1
ATOM 9402 O O . SER B 1 402 ? 14.625 -27.422 -6.023 1 91.81 402 SER B O 1
ATOM 9404 N N . PRO B 1 403 ? 12.93 -27.312 -7.5 1 89.75 403 PRO B N 1
ATOM 9405 C CA . PRO B 1 403 ? 12.148 -28.297 -6.746 1 89.75 403 PRO B CA 1
ATOM 9406 C C . PRO B 1 403 ? 12.82 -29.672 -6.691 1 89.75 403 PRO B C 1
ATOM 9408 O O . PRO B 1 403 ? 13.523 -30.062 -7.633 1 89.75 403 PRO B O 1
ATOM 9411 N N . CYS B 1 404 ? 12.719 -30.328 -5.633 1 88.06 404 CYS B N 1
ATOM 9412 C CA . CYS B 1 404 ? 13.148 -31.703 -5.41 1 88.06 404 CYS B CA 1
ATOM 9413 C C . CYS B 1 404 ? 12.078 -32.5 -4.676 1 88.06 404 CYS B C 1
ATOM 9415 O O . CYS B 1 404 ? 12.164 -32.688 -3.461 1 88.06 404 CYS B O 1
ATOM 9417 N N . PHE B 1 405 ? 11.102 -32.875 -5.387 1 81.75 405 PHE B N 1
ATOM 9418 C CA . PHE B 1 405 ? 9.977 -33.562 -4.762 1 81.75 405 PHE B CA 1
ATOM 9419 C C . PHE B 1 405 ? 9.492 -34.688 -5.637 1 81.75 405 PHE B C 1
ATOM 9421 O O . PHE B 1 405 ? 9.125 -35.75 -5.133 1 81.75 405 PHE B O 1
ATOM 9428 N N . GLN B 1 406 ? 9.602 -34.438 -6.926 1 79.5 406 GLN B N 1
ATOM 9429 C CA . GLN B 1 406 ? 9.141 -35.469 -7.863 1 79.5 406 GLN B CA 1
ATOM 9430 C C . GLN B 1 406 ? 10.312 -36.219 -8.484 1 79.5 406 GLN B C 1
ATOM 9432 O O . GLN B 1 406 ? 11.453 -35.75 -8.43 1 79.5 406 GLN B O 1
ATOM 9437 N N . SER B 1 407 ? 9.992 -37.344 -9.039 1 75.19 407 SER B N 1
ATOM 9438 C CA . SER B 1 407 ? 11.008 -38.219 -9.609 1 75.19 407 SER B CA 1
ATOM 9439 C C . SER B 1 407 ? 11.766 -37.531 -10.734 1 75.19 407 SER B C 1
ATOM 9441 O O . SER B 1 407 ? 12.953 -37.781 -10.945 1 75.19 407 SER B O 1
ATOM 9443 N N . GLY B 1 408 ? 11.078 -36.594 -11.344 1 70.69 408 GLY B N 1
ATOM 9444 C CA . GLY B 1 408 ? 11.711 -35.875 -12.438 1 70.69 408 GLY B CA 1
ATOM 9445 C C . GLY B 1 408 ? 12.688 -34.812 -11.969 1 70.69 408 GLY B C 1
ATOM 9446 O O . GLY B 1 408 ? 13.492 -34.312 -12.758 1 70.69 408 GLY B O 1
ATOM 9447 N N . ASP B 1 409 ? 12.789 -34.562 -10.672 1 74.62 409 ASP B N 1
ATOM 9448 C CA . ASP B 1 409 ? 13.609 -33.5 -10.117 1 74.62 409 ASP B CA 1
ATOM 9449 C C . ASP B 1 409 ? 14.992 -34 -9.719 1 74.62 409 ASP B C 1
ATOM 9451 O O . ASP B 1 409 ? 15.898 -33.219 -9.43 1 74.62 409 ASP B O 1
ATOM 9455 N N . TYR B 1 410 ? 15.203 -35.25 -9.805 1 72.12 410 TYR B N 1
ATOM 9456 C CA . TYR B 1 410 ? 16.422 -35.844 -9.273 1 72.12 410 TYR B CA 1
ATOM 9457 C C . TYR B 1 410 ? 17.625 -35.5 -10.141 1 72.12 410 TYR B C 1
ATOM 9459 O O . TYR B 1 410 ? 17.516 -35.438 -11.367 1 72.12 410 TYR B O 1
ATOM 9467 N N . THR B 1 411 ? 18.719 -35.062 -9.523 1 70.19 411 THR B N 1
ATOM 9468 C CA . THR B 1 411 ? 19.938 -34.625 -10.203 1 70.19 411 THR B CA 1
ATOM 9469 C C . THR B 1 411 ? 20.922 -35.812 -10.297 1 70.19 411 THR B C 1
ATOM 9471 O O . THR B 1 411 ? 22.109 -35.594 -10.547 1 70.19 411 THR B O 1
ATOM 9474 N N . GLY B 1 412 ? 20.453 -37.062 -10.148 1 68.75 412 GLY B N 1
ATOM 9475 C CA . GLY B 1 412 ? 21.344 -38.219 -10.211 1 68.75 412 GLY B CA 1
ATOM 9476 C C . GLY B 1 412 ? 21.812 -38.688 -8.852 1 68.75 412 GLY B C 1
ATOM 9477 O O . GLY B 1 412 ? 21.078 -38.594 -7.867 1 68.75 412 GLY B O 1
ATOM 9478 N N . ASP B 1 413 ? 23.094 -39.219 -8.891 1 61.47 413 ASP B N 1
ATOM 9479 C CA . ASP B 1 413 ? 23.641 -39.75 -7.645 1 61.47 413 ASP B CA 1
ATOM 9480 C C . ASP B 1 413 ? 24.156 -38.625 -6.746 1 61.47 413 ASP B C 1
ATOM 9482 O O . ASP B 1 413 ? 24.141 -38.75 -5.52 1 61.47 413 ASP B O 1
ATOM 9486 N N . LYS B 1 414 ? 24.594 -37.594 -7.398 1 71.12 414 LYS B N 1
ATOM 9487 C CA . LYS B 1 414 ? 25.141 -36.469 -6.684 1 71.12 414 LYS B CA 1
ATOM 9488 C C . LYS B 1 414 ? 24.375 -35.188 -7.012 1 71.12 414 LYS B C 1
ATOM 9490 O O . LYS B 1 414 ? 23.547 -35.188 -7.918 1 71.12 414 LYS B O 1
ATOM 9495 N N . GLY B 1 415 ? 24.438 -34.281 -6.055 1 80.94 415 GLY B N 1
ATOM 9496 C CA . GLY B 1 415 ? 23.828 -33 -6.367 1 80.94 415 GLY B CA 1
ATOM 9497 C C . GLY B 1 415 ? 22.797 -32.562 -5.332 1 80.94 415 GLY B C 1
ATOM 9498 O O . GLY B 1 415 ? 22.844 -33 -4.188 1 80.94 415 GLY B O 1
ATOM 9499 N N . LEU B 1 416 ? 21.953 -31.719 -5.762 1 88.62 416 LEU B N 1
ATOM 9500 C CA . LEU B 1 416 ? 21.047 -31.047 -4.848 1 88.62 416 LEU B CA 1
ATOM 9501 C C . LEU B 1 416 ? 19.781 -31.891 -4.633 1 88.62 416 LEU B C 1
ATOM 9503 O O . LEU B 1 416 ? 19.016 -31.641 -3.699 1 88.62 416 LEU B O 1
ATOM 9507 N N . CYS B 1 417 ? 19.531 -32.875 -5.523 1 88.5 417 CYS B N 1
ATOM 9508 C CA . CYS B 1 417 ? 18.406 -33.812 -5.387 1 88.5 417 CYS B CA 1
ATOM 9509 C C . CYS B 1 417 ? 18.859 -35.219 -5.688 1 88.5 417 CYS B C 1
ATOM 9511 O O . CYS B 1 417 ? 18.453 -35.812 -6.699 1 88.5 417 CYS B O 1
ATOM 9513 N N . PRO B 1 418 ? 19.547 -35.875 -4.707 1 84 418 PRO B N 1
ATOM 9514 C CA . PRO B 1 418 ? 20.094 -37.188 -4.953 1 84 418 PRO B CA 1
ATOM 9515 C C . PRO B 1 418 ? 19.016 -38.281 -4.918 1 84 418 PRO B C 1
ATOM 9517 O O . PRO B 1 418 ? 18.078 -38.219 -4.117 1 84 418 PRO B O 1
ATOM 9520 N N . ILE B 1 419 ? 19.234 -39.219 -5.801 1 82.12 419 ILE B N 1
ATOM 9521 C CA . ILE B 1 419 ? 18.328 -40.375 -5.84 1 82.12 419 ILE B CA 1
ATOM 9522 C C . ILE B 1 419 ? 18.5 -41.219 -4.578 1 82.12 419 ILE B C 1
ATOM 9524 O O . ILE B 1 419 ? 17.516 -41.625 -3.965 1 82.12 419 ILE B O 1
ATOM 9528 N N . ASP B 1 420 ? 19.828 -41.438 -4.312 1 82.75 420 ASP B N 1
ATOM 9529 C CA . ASP B 1 420 ? 20.141 -42.156 -3.09 1 82.75 420 ASP B CA 1
ATOM 9530 C C . ASP B 1 420 ? 20.406 -41.219 -1.93 1 82.75 420 ASP B C 1
ATOM 9532 O O . ASP B 1 420 ? 21.406 -40.5 -1.933 1 82.75 420 ASP B O 1
ATOM 9536 N N . PHE B 1 421 ? 19.609 -41.281 -0.92 1 83.44 421 PHE B N 1
ATOM 9537 C CA . PHE B 1 421 ? 19.672 -40.344 0.197 1 83.44 421 PHE B CA 1
ATOM 9538 C C . PHE B 1 421 ? 20.844 -40.656 1.104 1 83.44 421 PHE B C 1
ATOM 9540 O O . PHE B 1 421 ? 21.203 -39.875 1.972 1 83.44 421 PHE B O 1
ATOM 9547 N N . SER B 1 422 ? 21.5 -41.75 0.797 1 83.44 422 SER B N 1
ATOM 9548 C CA . SER B 1 422 ? 22.703 -42.094 1.543 1 83.44 422 SER B CA 1
ATOM 9549 C C . SER B 1 422 ? 23.844 -41.156 1.209 1 83.44 422 SER B C 1
ATOM 9551 O O . SER B 1 422 ? 24.797 -41.031 1.977 1 83.44 422 SER B O 1
ATOM 9553 N N . ASN B 1 423 ? 23.75 -40.438 0.11 1 87.25 423 ASN B N 1
ATOM 9554 C CA . ASN B 1 423 ? 24.781 -39.5 -0.329 1 87.25 423 ASN B CA 1
ATOM 9555 C C . ASN B 1 423 ? 24.547 -38.094 0.227 1 87.25 423 ASN B C 1
ATOM 9557 O O . ASN B 1 423 ? 25.328 -37.188 -0.013 1 87.25 423 ASN B O 1
ATOM 9561 N N . ILE B 1 424 ? 23.609 -37.938 1.03 1 90.06 424 ILE B N 1
ATOM 9562 C CA . ILE B 1 424 ? 23.203 -36.625 1.535 1 90.06 424 ILE B CA 1
ATOM 9563 C C . ILE B 1 424 ? 24.297 -36.031 2.422 1 90.06 424 ILE B C 1
ATOM 9565 O O . ILE B 1 424 ? 24.625 -34.875 2.322 1 90.06 424 ILE B O 1
ATOM 9569 N N . PRO B 1 425 ? 25 -36.875 3.219 1 91.38 425 PRO B N 1
ATOM 9570 C CA . PRO B 1 425 ? 26.031 -36.281 4.094 1 91.38 425 PRO B CA 1
ATOM 9571 C C . PRO B 1 425 ? 27.172 -35.656 3.316 1 91.38 425 PRO B C 1
ATOM 9573 O O . PRO B 1 425 ? 27.719 -34.625 3.732 1 91.38 425 PRO B O 1
ATOM 9576 N N . GLN B 1 426 ? 27.547 -36.25 2.252 1 91.12 426 GLN B N 1
ATOM 9577 C CA . GLN B 1 426 ? 28.609 -35.688 1.437 1 91.12 426 GLN B CA 1
ATOM 9578 C C . GLN B 1 426 ? 28.188 -34.344 0.828 1 91.12 426 GLN B C 1
ATOM 9580 O O . GLN B 1 426 ? 28.984 -33.406 0.773 1 91.12 426 GLN B O 1
ATOM 9585 N N . GLU B 1 427 ? 27.062 -34.312 0.338 1 92.31 427 GLU B N 1
ATOM 9586 C CA . GLU B 1 427 ? 26.547 -33.062 -0.225 1 92.31 427 GLU B CA 1
ATOM 9587 C C . GLU B 1 427 ? 26.375 -32 0.855 1 92.31 427 GLU B C 1
ATOM 9589 O O . GLU B 1 427 ? 26.578 -30.828 0.604 1 92.31 427 GLU B O 1
ATOM 9594 N N . LEU B 1 428 ? 25.969 -32.438 2.02 1 95.25 428 LEU B N 1
ATOM 9595 C CA . LEU B 1 428 ? 25.797 -31.531 3.135 1 95.25 428 LEU B CA 1
ATOM 9596 C C . LEU B 1 428 ? 27.125 -30.875 3.5 1 95.25 428 LEU B C 1
ATOM 9598 O O . LEU B 1 428 ? 27.156 -29.688 3.875 1 95.25 428 LEU B O 1
ATOM 9602 N N . TYR B 1 429 ? 28.125 -31.562 3.377 1 95 429 TYR B N 1
ATOM 9603 C CA . TYR B 1 429 ? 29.453 -31.016 3.668 1 95 429 TYR B CA 1
ATOM 9604 C C . TYR B 1 429 ? 29.828 -29.938 2.668 1 95 429 TYR B C 1
ATOM 9606 O O . TYR B 1 429 ? 30.266 -28.844 3.055 1 95 429 TYR B O 1
ATOM 9614 N N . THR B 1 430 ? 29.688 -30.266 1.42 1 94.31 430 THR B N 1
ATOM 9615 C CA . THR B 1 430 ? 30.016 -29.297 0.374 1 94.31 430 THR B CA 1
ATOM 9616 C C . THR B 1 430 ? 29.141 -28.062 0.49 1 94.31 430 THR B C 1
ATOM 9618 O O . THR B 1 430 ? 29.625 -26.938 0.314 1 94.31 430 THR B O 1
ATOM 9621 N N . LEU B 1 431 ? 27.922 -28.266 0.84 1 96.56 431 LEU B N 1
ATOM 9622 C CA . LEU B 1 431 ? 26.984 -27.156 0.984 1 96.56 431 LEU B CA 1
ATOM 9623 C C . LEU B 1 431 ? 27.312 -26.312 2.209 1 96.56 431 LEU B C 1
ATOM 9625 O O . LEU B 1 431 ? 27.188 -25.078 2.182 1 96.56 431 LEU B O 1
ATOM 9629 N N . SER B 1 432 ? 27.719 -26.922 3.275 1 97.5 432 SER B N 1
ATOM 9630 C CA . SER B 1 432 ? 28.062 -26.203 4.496 1 97.5 432 SER B CA 1
ATOM 9631 C C . SER B 1 432 ? 29.281 -25.328 4.293 1 97.5 432 SER B C 1
ATOM 9633 O O . SER B 1 432 ? 29.344 -24.203 4.812 1 97.5 432 SER B O 1
ATOM 9635 N N . ILE B 1 433 ? 30.219 -25.797 3.541 1 96.88 433 ILE B N 1
ATOM 9636 C CA . ILE B 1 433 ? 31.406 -25 3.232 1 96.88 433 ILE B CA 1
ATOM 9637 C C . ILE B 1 433 ? 31.016 -23.797 2.365 1 96.88 433 ILE B C 1
ATOM 9639 O O . ILE B 1 433 ? 31.484 -22.688 2.586 1 96.88 433 ILE B O 1
ATOM 9643 N N . ALA B 1 434 ? 30.219 -24.109 1.409 1 97.25 434 ALA B N 1
ATOM 9644 C CA . ALA B 1 434 ? 29.734 -23.031 0.554 1 97.25 434 ALA B CA 1
ATOM 9645 C C . ALA B 1 434 ? 28.984 -21.969 1.369 1 97.25 434 ALA B C 1
ATOM 9647 O O . ALA B 1 434 ? 29.125 -20.781 1.129 1 97.25 434 ALA B O 1
ATOM 9648 N N . PHE B 1 435 ? 28.172 -22.438 2.344 1 98.25 435 PHE B N 1
ATOM 9649 C CA . PHE B 1 435 ? 27.406 -21.547 3.215 1 98.25 435 PHE B CA 1
ATOM 9650 C C . PHE B 1 435 ? 28.344 -20.641 4.008 1 98.25 435 PHE B C 1
ATOM 9652 O O . PHE B 1 435 ? 28.141 -19.422 4.043 1 98.25 435 PHE B O 1
ATOM 9659 N N . LEU B 1 436 ? 29.344 -21.141 4.531 1 97.62 436 LEU B N 1
ATOM 9660 C CA . LEU B 1 436 ? 30.281 -20.375 5.34 1 97.62 436 LEU B CA 1
ATOM 9661 C C . LEU B 1 436 ? 31.047 -19.375 4.477 1 97.62 436 LEU B C 1
ATOM 9663 O O . LEU B 1 436 ? 31.234 -18.234 4.875 1 97.62 436 LEU B O 1
ATOM 9667 N N . ILE B 1 437 ? 31.469 -19.828 3.338 1 97.19 437 ILE B N 1
ATOM 9668 C CA . ILE B 1 437 ? 32.219 -18.969 2.438 1 97.19 437 ILE B CA 1
ATOM 9669 C C . ILE B 1 437 ? 31.344 -17.797 1.978 1 97.19 437 ILE B C 1
ATOM 9671 O O . ILE B 1 437 ? 31.781 -16.656 1.979 1 97.19 437 ILE B O 1
ATOM 9675 N N . LYS B 1 438 ? 30.125 -18.125 1.636 1 97.62 438 LYS B N 1
ATOM 9676 C CA . LYS B 1 438 ? 29.234 -17.078 1.138 1 97.62 438 LYS B CA 1
ATOM 9677 C C . LYS B 1 438 ? 28.844 -16.109 2.248 1 97.62 438 LYS B C 1
ATOM 9679 O O . LYS B 1 438 ? 28.656 -14.914 1.998 1 97.62 438 LYS B O 1
ATOM 9684 N N . VAL B 1 439 ? 28.688 -16.547 3.475 1 97.94 439 VAL B N 1
ATOM 9685 C CA . VAL B 1 439 ? 28.406 -15.68 4.605 1 97.94 439 VAL B CA 1
ATOM 9686 C C . VAL B 1 439 ? 29.547 -14.672 4.785 1 97.94 439 VAL B C 1
ATOM 9688 O O . VAL B 1 439 ? 29.297 -13.469 4.902 1 97.94 439 VAL B O 1
ATOM 9691 N N . VAL B 1 440 ? 30.719 -15.109 4.691 1 96.94 440 VAL B N 1
ATOM 9692 C CA . VAL B 1 440 ? 31.891 -14.281 4.938 1 96.94 440 VAL B CA 1
ATOM 9693 C C . VAL B 1 440 ? 32.094 -13.328 3.762 1 96.94 440 VAL B C 1
ATOM 9695 O O . VAL B 1 440 ? 32.281 -12.125 3.951 1 96.94 440 VAL B O 1
ATOM 9698 N N . LEU B 1 441 ? 32.094 -13.875 2.607 1 97.06 441 LEU B N 1
ATOM 9699 C CA . LEU B 1 441 ? 32.375 -13.062 1.428 1 97.06 441 LEU B CA 1
ATOM 9700 C C . LEU B 1 441 ? 31.297 -11.992 1.237 1 97.06 441 LEU B C 1
ATOM 9702 O O . LEU B 1 441 ? 31.609 -10.867 0.844 1 97.06 441 LEU B O 1
ATOM 9706 N N . THR B 1 442 ? 30.016 -12.344 1.461 1 97.44 442 THR B N 1
ATOM 9707 C CA . THR B 1 442 ? 28.953 -11.359 1.328 1 97.44 442 THR B CA 1
ATOM 9708 C C . THR B 1 442 ? 29.125 -10.234 2.346 1 97.44 442 THR B C 1
ATOM 9710 O O . THR B 1 442 ? 28.922 -9.062 2.021 1 97.44 442 THR B O 1
ATOM 9713 N N . SER B 1 443 ? 29.547 -10.547 3.518 1 96.88 443 SER B N 1
ATOM 9714 C CA . SER B 1 443 ? 29.703 -9.562 4.59 1 96.88 443 SER B CA 1
ATOM 9715 C C . SER B 1 443 ? 30.859 -8.609 4.305 1 96.88 443 SER B C 1
ATOM 9717 O O . SER B 1 443 ? 30.75 -7.402 4.523 1 96.88 443 SER B O 1
ATOM 9719 N N . ILE B 1 444 ? 31.906 -9.086 3.744 1 95.31 444 ILE B N 1
ATOM 9720 C CA . ILE B 1 444 ? 33.094 -8.25 3.555 1 95.31 444 ILE B CA 1
ATOM 9721 C C . ILE B 1 444 ? 32.969 -7.465 2.25 1 95.31 444 ILE B C 1
ATOM 9723 O O . ILE B 1 444 ? 33.562 -6.398 2.094 1 95.31 444 ILE B O 1
ATOM 9727 N N . THR B 1 445 ? 32.219 -8 1.325 1 96.44 445 THR B N 1
ATOM 9728 C CA . THR B 1 445 ? 32.031 -7.34 0.036 1 96.44 445 THR B CA 1
ATOM 9729 C C . THR B 1 445 ? 31.141 -6.117 0.17 1 96.44 445 THR B C 1
ATOM 9731 O O . THR B 1 445 ? 31.328 -5.121 -0.529 1 96.44 445 THR B O 1
ATOM 9734 N N . PHE B 1 446 ? 30.25 -6.215 1.085 1 94.5 446 PHE B N 1
ATOM 9735 C CA . PHE B 1 446 ? 29.297 -5.117 1.249 1 94.5 446 PHE B CA 1
ATOM 9736 C C . PHE B 1 446 ? 30 -3.873 1.775 1 94.5 446 PHE B C 1
ATOM 9738 O O . PHE B 1 446 ? 30.734 -3.936 2.768 1 94.5 446 PHE B O 1
ATOM 9745 N N . GLY B 1 447 ? 29.922 -2.77 1.121 1 91.75 447 GLY B N 1
ATOM 9746 C CA . GLY B 1 447 ? 30.531 -1.516 1.531 1 91.75 447 GLY B CA 1
ATOM 9747 C C . GLY B 1 447 ? 31.719 -1.112 0.661 1 91.75 447 GLY B C 1
ATOM 9748 O O . GLY B 1 447 ? 32.25 -0.014 0.808 1 91.75 447 GLY B O 1
ATOM 9749 N N . LEU B 1 448 ? 32.094 -1.974 -0.262 1 94.69 448 LEU B N 1
ATOM 9750 C CA . LEU B 1 448 ? 33.156 -1.632 -1.203 1 94.69 448 LEU B CA 1
ATOM 9751 C C . LEU B 1 448 ? 32.719 -0.486 -2.113 1 94.69 448 LEU B C 1
ATOM 9753 O O . LEU B 1 448 ? 31.531 -0.298 -2.363 1 94.69 448 LEU B O 1
ATOM 9757 N N . LYS B 1 449 ? 33.656 0.296 -2.588 1 94.94 449 LYS B N 1
ATOM 9758 C CA . LYS B 1 449 ? 33.375 1.438 -3.455 1 94.94 449 LYS B CA 1
ATOM 9759 C C . LYS B 1 449 ? 33.094 0.984 -4.883 1 94.94 449 LYS B C 1
ATOM 9761 O O . LYS B 1 449 ? 33.75 1.426 -5.828 1 94.94 449 LYS B O 1
ATOM 9766 N N . VAL B 1 450 ? 32.188 0.133 -5.07 1 97.62 450 VAL B N 1
ATOM 9767 C CA . VAL B 1 450 ? 31.609 -0.359 -6.32 1 97.62 450 VAL B CA 1
ATOM 9768 C C . VAL B 1 450 ? 30.094 -0.447 -6.199 1 97.62 450 VAL B C 1
ATOM 9770 O O . VAL B 1 450 ? 29.547 -0.425 -5.09 1 97.62 450 VAL B O 1
ATOM 9773 N N . PRO B 1 451 ? 29.391 -0.356 -7.324 1 98.06 451 PRO B N 1
ATOM 9774 C CA . PRO B 1 451 ? 27.953 -0.633 -7.23 1 98.06 451 PRO B CA 1
ATOM 9775 C C . PRO B 1 451 ? 27.656 -2.047 -6.734 1 98.06 451 PRO B C 1
ATOM 9777 O O . PRO B 1 451 ? 28.156 -3.021 -7.309 1 98.06 451 PRO B O 1
ATOM 9780 N N . ALA B 1 452 ? 26.984 -2.129 -5.656 1 96.75 452 ALA B N 1
ATOM 9781 C CA . ALA B 1 452 ? 26.766 -3.439 -5.055 1 96.75 452 ALA B CA 1
ATOM 9782 C C . ALA B 1 452 ? 25.422 -3.488 -4.34 1 96.75 452 ALA B C 1
ATOM 9784 O O . ALA B 1 452 ? 25.062 -2.568 -3.596 1 96.75 452 ALA B O 1
ATOM 9785 N N . GLY B 1 453 ? 24.656 -4.484 -4.621 1 95.88 453 GLY B N 1
ATOM 9786 C CA . GLY B 1 453 ? 23.422 -4.77 -3.908 1 95.88 453 GLY B CA 1
ATOM 9787 C C . GLY B 1 453 ? 23.531 -5.957 -2.971 1 95.88 453 GLY B C 1
ATOM 9788 O O . GLY B 1 453 ? 24.422 -6.789 -3.117 1 95.88 453 GLY B O 1
ATOM 9789 N N . ILE B 1 454 ? 22.625 -6.043 -2.027 1 96.81 454 ILE B N 1
ATOM 9790 C CA . ILE B 1 454 ? 22.734 -7.074 -1.001 1 96.81 454 ILE B CA 1
ATOM 9791 C C . ILE B 1 454 ? 21.547 -8.031 -1.106 1 96.81 454 ILE B C 1
ATOM 9793 O O . ILE B 1 454 ? 21.578 -9.117 -0.523 1 96.81 454 ILE B O 1
ATOM 9797 N N . TYR B 1 455 ? 20.562 -7.797 -1.898 1 96.12 455 TYR B N 1
ATOM 9798 C CA . TYR B 1 455 ? 19.312 -8.555 -1.895 1 96.12 455 TYR B CA 1
ATOM 9799 C C . TYR B 1 455 ? 19.562 -10.016 -2.258 1 96.12 455 TYR B C 1
ATOM 9801 O O . TYR B 1 455 ? 19.438 -10.898 -1.407 1 96.12 455 TYR B O 1
ATOM 9809 N N . VAL B 1 456 ? 20.078 -10.281 -3.443 1 96.19 456 VAL B N 1
ATOM 9810 C CA . VAL B 1 456 ? 20.203 -11.648 -3.928 1 96.19 456 VAL B CA 1
ATOM 9811 C C . VAL B 1 456 ? 21.344 -12.352 -3.176 1 96.19 456 VAL B C 1
ATOM 9813 O O . VAL B 1 456 ? 21.219 -13.531 -2.826 1 96.19 456 VAL B O 1
ATOM 9816 N N . PRO B 1 457 ? 22.391 -11.656 -2.848 1 97.19 457 PRO B N 1
ATOM 9817 C CA . PRO B 1 457 ? 23.422 -12.328 -2.057 1 97.19 457 PRO B CA 1
ATOM 9818 C C . PRO B 1 457 ? 22.906 -12.812 -0.702 1 97.19 457 PRO B C 1
ATOM 9820 O O . PRO B 1 457 ? 23.266 -13.906 -0.255 1 97.19 457 PRO B O 1
ATOM 9823 N N . SER B 1 458 ? 22.094 -11.992 -0.072 1 97.94 458 SER B N 1
ATOM 9824 C CA . SER B 1 458 ? 21.5 -12.43 1.189 1 97.94 458 SER B CA 1
ATOM 9825 C C . SER B 1 458 ? 20.547 -13.594 0.974 1 97.94 458 SER B C 1
ATOM 9827 O O . SER B 1 458 ? 20.453 -14.492 1.81 1 97.94 458 SER B O 1
ATOM 9829 N N . MET B 1 459 ? 19.875 -13.562 -0.11 1 97.81 459 MET B N 1
ATOM 9830 C CA . MET B 1 459 ? 18.969 -14.656 -0.438 1 97.81 459 MET B CA 1
ATOM 9831 C C . MET B 1 459 ? 19.734 -15.961 -0.65 1 97.81 459 MET B C 1
ATOM 9833 O O . MET B 1 459 ? 19.281 -17.031 -0.247 1 97.81 459 MET B O 1
ATOM 9837 N N . VAL B 1 460 ? 20.906 -15.859 -1.271 1 97.94 460 VAL B N 1
ATOM 9838 C CA . VAL B 1 460 ? 21.719 -17.047 -1.552 1 97.94 460 VAL B CA 1
ATOM 9839 C C . VAL B 1 460 ? 22.203 -17.656 -0.243 1 97.94 460 VAL B C 1
ATOM 9841 O O . VAL B 1 460 ? 22.188 -18.891 -0.079 1 97.94 460 VAL B O 1
ATOM 9844 N N . VAL B 1 461 ? 22.609 -16.844 0.632 1 98.44 461 VAL B N 1
ATOM 9845 C CA . VAL B 1 461 ? 23.031 -17.344 1.941 1 98.44 461 VAL B CA 1
ATOM 9846 C C . VAL B 1 461 ? 21.859 -18.047 2.619 1 98.44 461 VAL B C 1
ATOM 9848 O O . VAL B 1 461 ? 22.016 -19.125 3.191 1 98.44 461 VAL B O 1
ATOM 9851 N N . GLY B 1 462 ? 20.719 -17.422 2.533 1 98.69 462 GLY B N 1
ATOM 9852 C CA . GLY B 1 462 ? 19.531 -18.047 3.092 1 98.69 462 GLY B CA 1
ATOM 9853 C C . GLY B 1 462 ? 19.141 -19.344 2.395 1 98.69 462 GLY B C 1
ATOM 9854 O O . GLY B 1 462 ? 18.766 -20.312 3.049 1 98.69 462 GLY B O 1
ATOM 9855 N N . ALA B 1 463 ? 19.219 -19.312 1.113 1 98.31 463 ALA B N 1
ATOM 9856 C CA . ALA B 1 463 ? 18.875 -20.5 0.342 1 98.31 463 ALA B CA 1
ATOM 9857 C C . ALA B 1 463 ? 19.797 -21.672 0.684 1 98.31 463 ALA B C 1
ATOM 9859 O O . ALA B 1 463 ? 19.359 -22.812 0.744 1 98.31 463 ALA B O 1
ATOM 9860 N N . LEU B 1 464 ? 21.094 -21.375 0.823 1 98.44 464 LEU B N 1
ATOM 9861 C CA . LEU B 1 464 ? 22.047 -22.406 1.233 1 98.44 464 LEU B CA 1
ATOM 9862 C C . LEU B 1 464 ? 21.656 -22.984 2.592 1 98.44 464 LEU B C 1
ATOM 9864 O O . LEU B 1 464 ? 21.656 -24.203 2.768 1 98.44 464 LEU B O 1
ATOM 9868 N N . PHE B 1 465 ? 21.297 -22.141 3.471 1 98.69 465 PHE B N 1
ATOM 9869 C CA . PHE B 1 465 ? 20.875 -22.609 4.789 1 98.69 465 PHE B CA 1
ATOM 9870 C C . PHE B 1 465 ? 19.625 -23.453 4.684 1 98.69 465 PHE B C 1
ATOM 9872 O O . PHE B 1 465 ? 19.531 -24.516 5.316 1 98.69 465 PHE B O 1
ATOM 9879 N N . GLY B 1 466 ? 18.641 -22.938 3.947 1 98.25 466 GLY B N 1
ATOM 9880 C CA . GLY B 1 466 ? 17.391 -23.672 3.785 1 98.25 466 GLY B CA 1
ATOM 9881 C C . GLY B 1 466 ? 17.578 -25.047 3.186 1 98.25 466 GLY B C 1
ATOM 9882 O O . GLY B 1 466 ? 16.922 -26 3.598 1 98.25 466 GLY B O 1
ATOM 9883 N N . ARG B 1 467 ? 18.469 -25.141 2.207 1 97.12 467 ARG B N 1
ATOM 9884 C CA . ARG B 1 467 ? 18.75 -26.422 1.581 1 97.12 467 ARG B CA 1
ATOM 9885 C C . ARG B 1 467 ? 19.438 -27.375 2.562 1 97.12 467 ARG B C 1
ATOM 9887 O O . ARG B 1 467 ? 19.125 -28.562 2.609 1 97.12 467 ARG B O 1
ATOM 9894 N N . ILE B 1 468 ? 20.406 -26.859 3.297 1 97.69 468 ILE B N 1
ATOM 9895 C CA . ILE B 1 468 ? 21.094 -27.656 4.312 1 97.69 468 ILE B CA 1
ATOM 9896 C C . ILE B 1 468 ? 20.078 -28.141 5.348 1 97.69 468 ILE B C 1
ATOM 9898 O O . ILE B 1 468 ? 20.094 -29.312 5.73 1 97.69 468 ILE B O 1
ATOM 9902 N N . PHE B 1 469 ? 19.25 -27.266 5.746 1 97.38 469 PHE B N 1
ATOM 9903 C CA . PHE B 1 469 ? 18.25 -27.547 6.766 1 97.38 469 PHE B CA 1
ATOM 9904 C C . PHE B 1 469 ? 17.281 -28.625 6.289 1 97.38 469 PHE B C 1
ATOM 9906 O O . PHE B 1 469 ? 17.016 -29.594 7.016 1 97.38 469 PHE B O 1
ATOM 9913 N N . SER B 1 470 ? 16.75 -28.562 5.125 1 95.25 470 SER B N 1
ATOM 9914 C CA . SER B 1 470 ? 15.773 -29.5 4.594 1 95.25 470 SER B CA 1
ATOM 9915 C C . SER B 1 470 ? 16.406 -30.859 4.34 1 95.25 470 SER B C 1
ATOM 9917 O O . SER B 1 470 ? 15.82 -31.906 4.664 1 95.25 470 SER B O 1
ATOM 9919 N N . MET B 1 471 ? 17.594 -30.859 3.779 1 93.88 471 MET B N 1
ATOM 9920 C CA . MET B 1 471 ? 18.312 -32.125 3.533 1 93.88 471 MET B CA 1
ATOM 9921 C C . MET B 1 471 ? 18.641 -32.812 4.848 1 93.88 471 MET B C 1
ATOM 9923 O O . MET B 1 471 ? 18.625 -34.031 4.922 1 93.88 471 MET B O 1
ATOM 9927 N N . SER B 1 472 ? 18.969 -32.062 5.836 1 94.38 472 SER B N 1
ATOM 9928 C CA . SER B 1 472 ? 19.25 -32.656 7.148 1 94.38 472 SER B CA 1
ATOM 9929 C C . SER B 1 472 ? 18 -33.312 7.723 1 94.38 472 SER B C 1
ATOM 9931 O O . SER B 1 472 ? 18.094 -34.375 8.352 1 94.38 472 SER B O 1
ATOM 9933 N N . ILE B 1 473 ? 16.875 -32.688 7.562 1 91.62 473 ILE B N 1
ATOM 9934 C CA . ILE B 1 473 ? 15.625 -33.25 8.055 1 91.62 473 ILE B CA 1
ATOM 9935 C C . ILE B 1 473 ? 15.352 -34.562 7.34 1 91.62 473 ILE B C 1
ATOM 9937 O O . ILE B 1 473 ? 14.938 -35.562 7.969 1 91.62 473 ILE B O 1
ATOM 9941 N N . GLN B 1 474 ? 15.555 -34.562 6.02 1 90.06 474 GLN B N 1
ATOM 9942 C CA . GLN B 1 474 ? 15.344 -35.781 5.246 1 90.06 474 GLN B CA 1
ATOM 9943 C C . GLN B 1 474 ? 16.297 -36.875 5.691 1 90.06 474 GLN B C 1
ATOM 9945 O O . GLN B 1 474 ? 15.914 -38.062 5.762 1 90.06 474 GLN B O 1
ATOM 9950 N N . TYR B 1 475 ? 17.531 -36.5 5.93 1 90.56 475 TYR B N 1
ATOM 9951 C CA . TYR B 1 475 ? 18.516 -37.469 6.379 1 90.56 475 TYR B CA 1
ATOM 9952 C C . TYR B 1 475 ? 18.141 -38.062 7.742 1 90.56 475 TYR B C 1
ATOM 9954 O O . TYR B 1 475 ? 18.281 -39.25 7.98 1 90.56 475 TYR B O 1
ATOM 9962 N N . ILE B 1 476 ? 17.688 -37.219 8.617 1 90.12 476 ILE B N 1
ATOM 9963 C CA . ILE B 1 476 ? 17.281 -37.656 9.945 1 90.12 476 ILE B CA 1
ATOM 9964 C C . ILE B 1 476 ? 16.078 -38.594 9.836 1 90.12 476 ILE B C 1
ATOM 9966 O O . ILE B 1 476 ? 15.969 -39.562 10.586 1 90.12 476 ILE B O 1
ATOM 9970 N N . GLN B 1 477 ? 15.227 -38.25 8.938 1 88.38 477 GLN B N 1
ATOM 9971 C CA . GLN B 1 477 ? 14.07 -39.125 8.719 1 88.38 477 GLN B CA 1
ATOM 9972 C C . GLN B 1 477 ? 14.5 -40.5 8.227 1 88.38 477 GLN B C 1
ATOM 9974 O O . GLN B 1 477 ? 13.883 -41.5 8.57 1 88.38 477 GLN B O 1
ATOM 9979 N N . MET B 1 478 ? 15.469 -40.5 7.371 1 85 478 MET B N 1
ATOM 9980 C CA . MET B 1 478 ? 15.977 -41.781 6.855 1 85 478 MET B CA 1
ATOM 9981 C C . MET B 1 478 ? 16.609 -42.594 7.969 1 85 478 MET B C 1
ATOM 9983 O O . MET B 1 478 ? 16.438 -43.812 8.023 1 85 478 MET B O 1
ATOM 9987 N N . LEU B 1 479 ? 17.281 -41.906 8.852 1 87.44 479 LEU B N 1
ATOM 9988 C CA . LEU B 1 479 ? 17.938 -42.594 9.953 1 87.44 479 LEU B CA 1
ATOM 9989 C C . LEU B 1 479 ? 16.922 -43.062 10.992 1 87.44 479 LEU B C 1
ATOM 9991 O O . LEU B 1 479 ? 17.109 -44.125 11.609 1 87.44 479 LEU B O 1
ATOM 9995 N N . TYR B 1 480 ? 15.93 -42.188 11.148 1 87.06 480 TYR B N 1
ATOM 9996 C CA . TYR B 1 480 ? 14.922 -42.5 12.148 1 87.06 480 TYR B CA 1
ATOM 9997 C C . TYR B 1 480 ? 13.523 -42.469 11.539 1 87.06 480 TYR B C 1
ATOM 9999 O O . TYR B 1 480 ? 12.742 -41.562 11.797 1 87.06 480 TYR B O 1
ATOM 10007 N N . PRO B 1 481 ? 13.172 -43.438 10.852 1 81 481 PRO B N 1
ATOM 10008 C CA . PRO B 1 481 ? 11.891 -43.438 10.141 1 81 481 PRO B CA 1
ATOM 10009 C C . PRO B 1 481 ? 10.695 -43.5 11.094 1 81 481 PRO B C 1
ATOM 10011 O O . PRO B 1 481 ? 9.578 -43.125 10.703 1 81 481 PRO B O 1
ATOM 10014 N N . LYS B 1 482 ? 10.867 -43.938 12.383 1 79.5 482 LYS B N 1
ATOM 10015 C CA . LYS B 1 482 ? 9.742 -44.125 13.305 1 79.5 482 LYS B CA 1
ATOM 10016 C C . LYS B 1 482 ? 9.547 -42.875 14.164 1 79.5 482 LYS B C 1
ATOM 10018 O O . LYS B 1 482 ? 8.656 -42.844 15.016 1 79.5 482 LYS B O 1
ATOM 10023 N N . PHE B 1 483 ? 10.359 -41.906 13.906 1 79.94 483 PHE B N 1
ATOM 10024 C CA . PHE B 1 483 ? 10.203 -40.688 14.695 1 79.94 483 PHE B CA 1
ATOM 10025 C C . PHE B 1 483 ? 8.875 -40 14.367 1 79.94 483 PHE B C 1
ATOM 10027 O O . PHE B 1 483 ? 8.609 -39.688 13.211 1 79.94 483 PHE B O 1
ATOM 10034 N N . PHE B 1 484 ? 7.945 -39.844 15.352 1 70.88 484 PHE B N 1
ATOM 10035 C CA . PHE B 1 484 ? 6.547 -39.469 15.219 1 70.88 484 PHE B CA 1
ATOM 10036 C C . PHE B 1 484 ? 6.418 -38.156 14.484 1 70.88 484 PHE B C 1
ATOM 10038 O O . PHE B 1 484 ? 5.57 -38 13.602 1 70.88 484 PHE B O 1
ATOM 10045 N N . PHE B 1 485 ? 7.223 -37.219 14.828 1 79 485 PHE B N 1
ATOM 10046 C CA . PHE B 1 485 ? 7.137 -35.875 14.266 1 79 485 PHE B CA 1
ATOM 10047 C C . PHE B 1 485 ? 7.41 -35.875 12.766 1 79 485 PHE B C 1
ATOM 10049 O O . PHE B 1 485 ? 6.699 -35.25 11.992 1 79 485 PHE B O 1
ATOM 10056 N N . LEU B 1 486 ? 8.266 -36.719 12.367 1 81 486 LEU B N 1
ATOM 10057 C CA . LEU B 1 486 ? 8.672 -36.75 10.961 1 81 486 LEU B CA 1
ATOM 10058 C C . LEU B 1 486 ? 7.809 -37.75 10.18 1 81 486 LEU B C 1
ATOM 10060 O O . LEU B 1 486 ? 7.633 -37.594 8.969 1 81 486 LEU B O 1
ATOM 10064 N N . ASN B 1 487 ? 7.254 -38.688 10.891 1 81.12 487 ASN B N 1
ATOM 10065 C CA . ASN B 1 487 ? 6.367 -39.656 10.242 1 81.12 487 ASN B CA 1
ATOM 10066 C C . ASN B 1 487 ? 5.066 -39 9.789 1 81.12 487 ASN B C 1
ATOM 10068 O O . ASN B 1 487 ? 4.504 -39.375 8.758 1 81.12 487 ASN B O 1
ATOM 10072 N N . THR B 1 488 ? 4.723 -38.062 10.555 1 81.12 488 THR B N 1
ATOM 10073 C CA . THR B 1 488 ? 3.5 -37.344 10.195 1 81.12 488 THR B CA 1
ATOM 10074 C C . THR B 1 488 ? 3.719 -36.469 8.961 1 81.12 488 THR B C 1
ATOM 10076 O O . THR B 1 488 ? 2.789 -36.25 8.18 1 81.12 488 THR B O 1
ATOM 10079 N N . ILE B 1 489 ? 4.852 -36.094 8.727 1 83.56 489 ILE B N 1
ATOM 10080 C CA . ILE B 1 489 ? 5.184 -35.219 7.59 1 83.56 489 ILE B CA 1
ATOM 10081 C C . ILE B 1 489 ? 5.371 -36.094 6.34 1 83.56 489 ILE B C 1
ATOM 10083 O O . ILE B 1 489 ? 4.906 -35.719 5.258 1 83.56 489 ILE B O 1
ATOM 10087 N N . CYS B 1 490 ? 6.02 -37.219 6.352 1 79.06 490 CYS B N 1
ATOM 10088 C CA . CYS B 1 490 ? 6.426 -38.031 5.211 1 79.06 490 CYS B CA 1
ATOM 10089 C C . CYS B 1 490 ? 5.32 -39 4.805 1 79.06 490 CYS B C 1
ATOM 10091 O O . CYS B 1 490 ? 5.246 -39.438 3.65 1 79.06 490 CYS B O 1
ATOM 10093 N N . ASP B 1 491 ? 4.148 -38.969 5.422 1 70.38 491 ASP B N 1
ATOM 10094 C CA . ASP B 1 491 ? 3.016 -39.875 5.246 1 70.38 491 ASP B CA 1
ATOM 10095 C C . ASP B 1 491 ? 3.293 -40.875 4.141 1 70.38 491 ASP B C 1
ATOM 10097 O O . ASP B 1 491 ? 2.516 -41 3.191 1 70.38 491 ASP B O 1
ATOM 10101 N N . GLY B 1 492 ? 4.426 -41.688 4.121 1 66.12 492 GLY B N 1
ATOM 10102 C CA . GLY B 1 492 ? 4.773 -42.781 3.205 1 66.12 492 GLY B CA 1
ATOM 10103 C C . GLY B 1 492 ? 5.371 -42.281 1.902 1 66.12 492 GLY B C 1
ATOM 10104 O O . GLY B 1 492 ? 5.68 -43.062 1.012 1 66.12 492 GLY B O 1
ATOM 10105 N N . THR B 1 493 ? 5.535 -41 1.726 1 68.88 493 THR B N 1
ATOM 10106 C CA . THR B 1 493 ? 6.086 -40.438 0.493 1 68.88 493 THR B CA 1
ATOM 10107 C C . THR B 1 493 ? 7.547 -40.062 0.682 1 68.88 493 THR B C 1
ATOM 10109 O O . THR B 1 493 ? 7.957 -39.656 1.781 1 68.88 493 THR B O 1
ATOM 10112 N N . SER B 1 494 ? 8.398 -40.438 -0.265 1 70.06 494 SER B N 1
ATOM 10113 C CA . SER B 1 494 ? 9.797 -40 -0.3 1 70.06 494 SER B CA 1
ATOM 10114 C C . SER B 1 494 ? 10.109 -39.25 -1.595 1 70.06 494 SER B C 1
ATOM 10116 O O . SER B 1 494 ? 9.836 -39.75 -2.688 1 70.06 494 SER B O 1
ATOM 10118 N N . PRO B 1 495 ? 10.734 -38.062 -1.442 1 78.94 495 PRO B N 1
ATOM 10119 C CA . PRO B 1 495 ? 11.102 -37.281 -0.259 1 78.94 495 PRO B CA 1
ATOM 10120 C C . PRO B 1 495 ? 9.883 -36.75 0.486 1 78.94 495 PRO B C 1
ATOM 10122 O O . PRO B 1 495 ? 8.82 -36.531 -0.115 1 78.94 495 PRO B O 1
ATOM 10125 N N . CYS B 1 496 ? 10.109 -36.562 1.78 1 82.19 496 CYS B N 1
ATOM 10126 C CA . CYS B 1 496 ? 9.023 -36.125 2.65 1 82.19 496 CYS B CA 1
ATOM 10127 C C . CYS B 1 496 ? 8.75 -34.625 2.471 1 82.19 496 CYS B C 1
ATOM 10129 O O . CYS B 1 496 ? 7.609 -34.188 2.627 1 82.19 496 CYS B O 1
ATOM 10131 N N . ILE B 1 497 ? 9.781 -33.938 2.23 1 88.12 497 ILE B N 1
ATOM 10132 C CA . ILE B 1 497 ? 9.656 -32.5 2.117 1 88.12 497 ILE B CA 1
ATOM 10133 C C . ILE B 1 497 ? 10.328 -32 0.829 1 88.12 497 ILE B C 1
ATOM 10135 O O . ILE B 1 497 ? 11.211 -32.688 0.293 1 88.12 497 ILE B O 1
ATOM 10139 N N . ASP B 1 498 ? 9.828 -30.938 0.269 1 91.31 498 ASP B N 1
ATOM 10140 C CA . ASP B 1 498 ? 10.438 -30.344 -0.917 1 91.31 498 ASP B CA 1
ATOM 10141 C C . ASP B 1 498 ? 11.641 -29.469 -0.541 1 91.31 498 ASP B C 1
ATOM 10143 O O . ASP B 1 498 ? 11.477 -28.406 0.059 1 91.31 498 ASP B O 1
ATOM 10147 N N . PHE B 1 499 ? 12.828 -29.906 -0.968 1 94 499 PHE B N 1
ATOM 10148 C CA . PHE B 1 499 ? 14.047 -29.219 -0.596 1 94 499 PHE B CA 1
ATOM 10149 C C . PHE B 1 499 ? 14.078 -27.812 -1.202 1 94 499 PHE B C 1
ATOM 10151 O O . PHE B 1 499 ? 14.586 -26.875 -0.586 1 94 499 PHE B O 1
ATOM 10158 N N . GLY B 1 500 ? 13.523 -27.672 -2.375 1 94.12 500 GLY B N 1
ATOM 10159 C CA . GLY B 1 500 ? 13.562 -26.406 -3.098 1 94.12 500 GLY B CA 1
ATOM 10160 C C . GLY B 1 500 ? 12.766 -25.312 -2.42 1 94.12 500 GLY B C 1
ATOM 10161 O O . GLY B 1 500 ? 13.25 -24.172 -2.287 1 94.12 500 GLY B O 1
ATOM 10162 N N . ILE B 1 501 ? 11.633 -25.625 -1.918 1 94.19 501 ILE B N 1
ATOM 10163 C CA . ILE B 1 501 ? 10.773 -24.609 -1.314 1 94.19 501 ILE B CA 1
ATOM 10164 C C . ILE B 1 501 ? 11.359 -24.172 0.024 1 94.19 501 ILE B C 1
ATOM 10166 O O . ILE B 1 501 ? 11.25 -23 0.402 1 94.19 501 ILE B O 1
ATOM 10170 N N . TYR B 1 502 ? 11.953 -25.047 0.721 1 96.62 502 TYR B N 1
ATOM 10171 C CA . TYR B 1 502 ? 12.617 -24.688 1.968 1 96.62 502 TYR B CA 1
ATOM 10172 C C . TYR B 1 502 ? 13.758 -23.703 1.715 1 96.62 502 TYR B C 1
ATOM 10174 O O . TYR B 1 502 ? 13.969 -22.766 2.494 1 96.62 502 TYR B O 1
ATOM 10182 N N . ALA B 1 503 ? 14.445 -23.953 0.632 1 97.31 503 ALA B N 1
ATOM 10183 C CA . ALA B 1 503 ? 15.523 -23.047 0.254 1 97.31 503 ALA B CA 1
ATOM 10184 C C . ALA B 1 503 ? 14.977 -21.656 -0.077 1 97.31 503 ALA B C 1
ATOM 10186 O O . ALA B 1 503 ? 15.539 -20.641 0.346 1 97.31 503 ALA B O 1
ATOM 10187 N N . MET B 1 504 ? 13.93 -21.609 -0.765 1 96.5 504 MET B N 1
ATOM 10188 C CA . MET B 1 504 ? 13.352 -20.328 -1.182 1 96.5 504 MET B CA 1
ATOM 10189 C C . MET B 1 504 ? 12.773 -19.578 0.012 1 96.5 504 MET B C 1
ATOM 10191 O O . MET B 1 504 ? 12.914 -18.359 0.109 1 96.5 504 MET B O 1
ATOM 10195 N N . ILE B 1 505 ? 12.102 -20.281 0.892 1 96.75 505 ILE B N 1
ATOM 10196 C CA . ILE B 1 505 ? 11.539 -19.672 2.09 1 96.75 505 ILE B CA 1
ATOM 10197 C C . ILE B 1 505 ? 12.664 -19.125 2.967 1 96.75 505 ILE B C 1
ATOM 10199 O O . ILE B 1 505 ? 12.57 -18.016 3.49 1 96.75 505 ILE B O 1
ATOM 10203 N N . SER B 1 506 ? 13.656 -19.891 3.053 1 98.56 506 SER B N 1
ATOM 10204 C CA . SER B 1 506 ? 14.805 -19.453 3.828 1 98.56 506 SER B CA 1
ATOM 10205 C C . SER B 1 506 ? 15.484 -18.25 3.172 1 98.56 506 SER B C 1
ATOM 10207 O O . SER B 1 506 ? 15.961 -17.344 3.863 1 98.56 506 SER B O 1
ATOM 10209 N N . ALA B 1 507 ? 15.57 -18.297 1.862 1 98.19 507 ALA B N 1
ATOM 10210 C CA . ALA B 1 507 ? 16.094 -17.141 1.139 1 98.19 507 ALA B CA 1
ATOM 10211 C C . ALA B 1 507 ? 15.328 -15.875 1.497 1 98.19 507 ALA B C 1
ATOM 10213 O O . ALA B 1 507 ? 15.938 -14.836 1.778 1 98.19 507 ALA B O 1
ATOM 10214 N N . GLY B 1 508 ? 14.039 -15.977 1.491 1 97.31 508 GLY B N 1
ATOM 10215 C CA . GLY B 1 508 ? 13.211 -14.844 1.855 1 97.31 508 GLY B CA 1
ATOM 10216 C C . GLY B 1 508 ? 13.391 -14.406 3.297 1 97.31 508 GLY B C 1
ATOM 10217 O O . GLY B 1 508 ? 13.461 -13.211 3.586 1 97.31 508 GLY B O 1
ATOM 10218 N N . ALA B 1 509 ? 13.508 -15.312 4.188 1 98.19 509 ALA B N 1
ATOM 10219 C CA . ALA B 1 509 ? 13.656 -15.016 5.609 1 98.19 509 ALA B CA 1
ATOM 10220 C C . ALA B 1 509 ? 14.984 -14.305 5.887 1 98.19 509 ALA B C 1
ATOM 10222 O O . ALA B 1 509 ? 15.031 -13.367 6.684 1 98.19 509 ALA B O 1
ATOM 10223 N N . PHE B 1 510 ? 16.016 -14.766 5.273 1 98.62 510 PHE B N 1
ATOM 10224 C CA . PHE B 1 510 ? 17.328 -14.164 5.48 1 98.62 510 PHE B CA 1
ATOM 10225 C C . PHE B 1 510 ? 17.359 -12.75 4.914 1 98.62 510 PHE B C 1
ATOM 10227 O O . PHE B 1 510 ? 17.922 -11.844 5.531 1 98.62 510 PHE B O 1
ATOM 10234 N N . MET B 1 511 ? 16.797 -12.625 3.787 1 97.88 511 MET B N 1
ATOM 10235 C CA . MET B 1 511 ? 16.719 -11.273 3.23 1 97.88 511 MET B CA 1
ATOM 10236 C C . MET B 1 511 ? 15.875 -10.367 4.125 1 97.88 511 MET B C 1
ATOM 10238 O O . MET B 1 511 ? 16.203 -9.195 4.305 1 97.88 511 MET B O 1
ATOM 10242 N N . ALA B 1 512 ? 14.828 -10.898 4.676 1 97.25 512 ALA B N 1
ATOM 10243 C CA . ALA B 1 512 ? 13.992 -10.141 5.598 1 97.25 512 ALA B CA 1
ATOM 10244 C C . ALA B 1 512 ? 14.773 -9.727 6.84 1 97.25 512 ALA B C 1
ATOM 10246 O O . ALA B 1 512 ? 14.594 -8.617 7.352 1 97.25 512 ALA B O 1
ATOM 10247 N N . GLY B 1 513 ? 15.578 -10.594 7.305 1 97.62 513 GLY B N 1
ATOM 10248 C CA . GLY B 1 513 ? 16.422 -10.258 8.445 1 97.62 513 GLY B CA 1
ATOM 10249 C C . GLY B 1 513 ? 17.344 -9.086 8.188 1 97.62 513 GLY B C 1
ATOM 10250 O O . GLY B 1 513 ? 17.562 -8.258 9.07 1 97.62 513 GLY B O 1
ATOM 10251 N N . VAL B 1 514 ? 17.734 -8.961 6.996 1 97.5 514 VAL B N 1
ATOM 10252 C CA . VAL B 1 514 ? 18.719 -7.934 6.641 1 97.5 514 VAL B CA 1
ATOM 10253 C C . VAL B 1 514 ? 17.984 -6.621 6.352 1 97.5 514 VAL B C 1
ATOM 10255 O O . VAL B 1 514 ? 18.406 -5.559 6.82 1 97.5 514 VAL B O 1
ATOM 10258 N N . THR B 1 515 ? 16.938 -6.656 5.594 1 95.56 515 THR B N 1
ATOM 10259 C CA . THR B 1 515 ? 16.297 -5.453 5.082 1 95.56 515 THR B CA 1
ATOM 10260 C C . THR B 1 515 ? 15.102 -5.062 5.953 1 95.56 515 THR B C 1
ATOM 10262 O O . THR B 1 515 ? 14.625 -3.926 5.887 1 95.56 515 THR B O 1
ATOM 10265 N N . ARG B 1 516 ? 14.5 -5.945 6.707 1 93.88 516 ARG B N 1
ATOM 10266 C CA . ARG B 1 516 ? 13.344 -5.762 7.578 1 93.88 516 ARG B CA 1
ATOM 10267 C C . ARG B 1 516 ? 12.078 -5.535 6.762 1 93.88 516 ARG B C 1
ATOM 10269 O O . ARG B 1 516 ? 11.102 -4.973 7.262 1 93.88 516 ARG B O 1
ATOM 10276 N N . MET B 1 517 ? 12.125 -5.918 5.496 1 92.44 517 MET B N 1
ATOM 10277 C CA . MET B 1 517 ? 10.914 -5.852 4.691 1 92.44 517 MET B CA 1
ATOM 10278 C C . MET B 1 517 ? 9.969 -6.996 5.043 1 92.44 517 MET B C 1
ATOM 10280 O O . MET B 1 517 ? 10.414 -8.086 5.395 1 92.44 517 MET B O 1
ATOM 10284 N N . ASN B 1 518 ? 8.727 -6.762 4.906 1 90.25 518 ASN B N 1
ATOM 10285 C CA . ASN B 1 518 ? 7.738 -7.766 5.301 1 90.25 518 ASN B CA 1
ATOM 10286 C C . ASN B 1 518 ? 6.859 -8.18 4.125 1 90.25 518 ASN B C 1
ATOM 10288 O O . ASN B 1 518 ? 7.195 -9.109 3.393 1 90.25 518 ASN B O 1
ATOM 10292 N N . ILE B 1 519 ? 5.828 -7.348 3.809 1 88.81 519 ILE B N 1
ATOM 10293 C CA . ILE B 1 519 ? 4.844 -7.707 2.795 1 88.81 519 ILE B CA 1
ATOM 10294 C C . ILE B 1 519 ? 5.5 -7.715 1.416 1 88.81 519 ILE B C 1
ATOM 10296 O O . ILE B 1 519 ? 5.145 -8.523 0.556 1 88.81 519 ILE B O 1
ATOM 10300 N N . THR B 1 520 ? 6.414 -6.855 1.22 1 92.19 520 THR B N 1
ATOM 10301 C CA . THR B 1 520 ? 7.133 -6.789 -0.047 1 92.19 520 THR B CA 1
ATOM 10302 C C . THR B 1 520 ? 7.828 -8.117 -0.343 1 92.19 520 THR B C 1
ATOM 10304 O O . THR B 1 520 ? 7.691 -8.664 -1.44 1 92.19 520 THR B O 1
ATOM 10307 N N . LEU B 1 521 ? 8.516 -8.625 0.584 1 94.19 521 LEU B N 1
ATOM 10308 C CA . LEU B 1 521 ? 9.289 -9.844 0.369 1 94.19 521 LEU B CA 1
ATOM 10309 C C . LEU B 1 521 ? 8.367 -11.047 0.222 1 94.19 521 LEU B C 1
ATOM 10311 O O . LEU B 1 521 ? 8.633 -11.945 -0.576 1 94.19 521 LEU B O 1
ATOM 10315 N N . SER B 1 522 ? 7.328 -11.094 0.992 1 90.44 522 SER B N 1
ATOM 10316 C CA . SER B 1 522 ? 6.355 -12.172 0.846 1 90.44 522 SER B CA 1
ATOM 10317 C C . SER B 1 522 ? 5.773 -12.211 -0.563 1 90.44 522 SER B C 1
ATOM 10319 O O . SER B 1 522 ? 5.625 -13.281 -1.154 1 90.44 522 SER B O 1
ATOM 10321 N N . THR B 1 523 ? 5.512 -11.031 -1.047 1 88.56 523 THR B N 1
ATOM 10322 C CA . THR B 1 523 ? 4.926 -10.938 -2.379 1 88.56 523 THR B CA 1
ATOM 10323 C C . THR B 1 523 ? 5.949 -11.305 -3.449 1 88.56 523 THR B C 1
ATOM 10325 O O . THR B 1 523 ? 5.621 -11.977 -4.426 1 88.56 523 THR B O 1
ATOM 10328 N N . ILE B 1 524 ? 7.141 -10.844 -3.277 1 91.62 524 ILE B N 1
ATOM 10329 C CA . ILE B 1 524 ? 8.188 -11.164 -4.234 1 91.62 524 ILE B CA 1
ATOM 10330 C C . ILE B 1 524 ? 8.383 -12.68 -4.305 1 91.62 524 ILE B C 1
ATOM 10332 O O . ILE B 1 524 ? 8.43 -13.258 -5.395 1 91.62 524 ILE B O 1
ATOM 10336 N N . ILE B 1 525 ? 8.508 -13.328 -3.178 1 92.19 525 ILE B N 1
ATOM 10337 C CA . ILE B 1 525 ? 8.742 -14.766 -3.146 1 92.19 525 ILE B CA 1
ATOM 10338 C C . ILE B 1 525 ? 7.535 -15.492 -3.727 1 92.19 525 ILE B C 1
ATOM 10340 O O . ILE B 1 525 ? 7.684 -16.484 -4.438 1 92.19 525 ILE B O 1
ATOM 10344 N N . PHE B 1 526 ? 6.398 -14.992 -3.412 1 84.25 526 PHE B N 1
ATOM 10345 C CA . PHE B 1 526 ? 5.172 -15.57 -3.957 1 84.25 526 PHE B CA 1
ATOM 10346 C C . PHE B 1 526 ? 5.16 -15.477 -5.48 1 84.25 526 PHE B C 1
ATOM 10348 O O . PHE B 1 526 ? 4.801 -16.438 -6.164 1 84.25 526 PHE B O 1
ATOM 10355 N N . GLU B 1 527 ? 5.488 -14.359 -6.008 1 84 527 GLU B N 1
ATOM 10356 C CA . GLU B 1 527 ? 5.492 -14.164 -7.453 1 84 527 GLU B CA 1
ATOM 10357 C C . GLU B 1 527 ? 6.586 -15 -8.117 1 84 527 GLU B C 1
ATOM 10359 O O . GLU B 1 527 ? 6.402 -15.5 -9.227 1 84 527 GLU B O 1
ATOM 10364 N N . LEU B 1 528 ? 7.68 -15.18 -7.395 1 85.44 528 LEU B N 1
ATOM 10365 C CA . LEU B 1 528 ? 8.797 -15.953 -7.926 1 85.44 528 LEU B CA 1
ATOM 10366 C C . LEU B 1 528 ? 8.461 -17.438 -7.945 1 85.44 528 LEU B C 1
ATOM 10368 O O . LEU B 1 528 ? 8.953 -18.188 -8.797 1 85.44 528 LEU B O 1
ATOM 10372 N N . THR B 1 529 ? 7.684 -17.906 -7.031 1 84.38 529 THR B N 1
ATOM 10373 C CA . THR B 1 529 ? 7.414 -19.344 -6.887 1 84.38 529 THR B CA 1
ATOM 10374 C C . THR B 1 529 ? 6.078 -19.703 -7.527 1 84.38 529 THR B C 1
ATOM 10376 O O . THR B 1 529 ? 5.793 -20.875 -7.754 1 84.38 529 THR B O 1
ATOM 10379 N N . SER B 1 530 ? 5.238 -18.797 -7.859 1 72.94 530 SER B N 1
ATOM 10380 C CA . SER B 1 530 ? 3.916 -18.984 -8.445 1 72.94 530 SER B CA 1
ATOM 10381 C C . SER B 1 530 ? 3.1 -20 -7.637 1 72.94 530 SER B C 1
ATOM 10383 O O . SER B 1 530 ? 2.348 -20.797 -8.203 1 72.94 530 SER B O 1
ATOM 10385 N N . SER B 1 531 ? 3.494 -20.156 -6.344 1 73.19 531 SER B N 1
ATOM 10386 C CA . SER B 1 531 ? 2.764 -21.109 -5.52 1 73.19 531 SER B CA 1
ATOM 10387 C C . SER B 1 531 ? 1.975 -20.406 -4.422 1 73.19 531 SER B C 1
ATOM 10389 O O . SER B 1 531 ? 2.553 -19.922 -3.443 1 73.19 531 SER B O 1
ATOM 10391 N N . TYR B 1 532 ? 0.741 -20.484 -4.598 1 67.88 532 TYR B N 1
ATOM 10392 C CA . TYR B 1 532 ? -0.155 -19.828 -3.646 1 67.88 532 TYR B CA 1
ATOM 10393 C C . TYR B 1 532 ? -0.22 -20.609 -2.338 1 67.88 532 TYR B C 1
ATOM 10395 O O . TYR B 1 532 ? -0.42 -20.031 -1.27 1 67.88 532 TYR B O 1
ATOM 10403 N N . THR B 1 533 ? 0.123 -21.922 -2.422 1 73.44 533 THR B N 1
ATOM 10404 C CA . THR B 1 533 ? -0.033 -22.797 -1.26 1 73.44 533 THR B CA 1
ATOM 10405 C C . THR B 1 533 ? 0.995 -22.453 -0.185 1 73.44 533 THR B C 1
ATOM 10407 O O . THR B 1 533 ? 0.758 -22.672 1.003 1 73.44 533 THR B O 1
ATOM 10410 N N . TYR B 1 534 ? 2.061 -21.844 -0.665 1 82.12 534 TYR B N 1
ATOM 10411 C CA . TYR B 1 534 ? 3.137 -21.625 0.296 1 82.12 534 TYR B CA 1
ATOM 10412 C C . TYR B 1 534 ? 3.166 -20.172 0.767 1 82.12 534 TYR B C 1
ATOM 10414 O O . TYR B 1 534 ? 4.117 -19.75 1.422 1 82.12 534 TYR B O 1
ATOM 10422 N N . VAL B 1 535 ? 2.184 -19.438 0.493 1 78.5 535 VAL B N 1
ATOM 10423 C CA . VAL B 1 535 ? 2.164 -18.047 0.89 1 78.5 535 VAL B CA 1
ATOM 10424 C C . VAL B 1 535 ? 2.191 -17.938 2.412 1 78.5 535 VAL B C 1
ATOM 10426 O O . VAL B 1 535 ? 2.861 -17.062 2.967 1 78.5 535 VAL B O 1
ATOM 10429 N N . LEU B 1 536 ? 1.551 -18.812 3.064 1 78.94 536 LEU B N 1
ATOM 10430 C CA . LEU B 1 536 ? 1.462 -18.766 4.52 1 78.94 536 LEU B CA 1
ATOM 10431 C C . LEU B 1 536 ? 2.811 -19.078 5.156 1 78.94 536 LEU B C 1
ATOM 10433 O O . LEU B 1 536 ? 3.312 -18.312 5.977 1 78.94 536 LEU B O 1
ATOM 10437 N N . PRO B 1 537 ? 3.383 -20.203 4.766 1 87.5 537 PRO B N 1
ATOM 10438 C CA . PRO B 1 537 ? 4.699 -20.5 5.336 1 87.5 537 PRO B CA 1
ATOM 10439 C C . PRO B 1 537 ? 5.727 -19.406 5.047 1 87.5 537 PRO B C 1
ATOM 10441 O O . PRO B 1 537 ? 6.559 -19.094 5.906 1 87.5 537 PRO B O 1
ATOM 10444 N N . ILE B 1 538 ? 5.691 -18.844 3.887 1 91.25 538 ILE B N 1
ATOM 10445 C CA . ILE B 1 538 ? 6.609 -17.781 3.51 1 91.25 538 ILE B CA 1
ATOM 10446 C C . ILE B 1 538 ? 6.406 -16.578 4.426 1 91.25 538 ILE B C 1
ATOM 10448 O O . ILE B 1 538 ? 7.367 -16.031 4.965 1 91.25 538 ILE B O 1
ATOM 10452 N N . SER B 1 539 ? 5.215 -16.188 4.66 1 86.69 539 SER B N 1
ATOM 10453 C CA . SER B 1 539 ? 4.883 -15.008 5.457 1 86.69 539 SER B CA 1
ATOM 10454 C C . SER B 1 539 ? 5.262 -15.211 6.922 1 86.69 539 SER B C 1
ATOM 10456 O O . SER B 1 539 ? 5.754 -14.281 7.57 1 86.69 539 SER B O 1
ATOM 10458 N N . ILE B 1 540 ? 5.035 -16.359 7.406 1 85.62 540 ILE B N 1
ATOM 10459 C CA . ILE B 1 540 ? 5.352 -16.641 8.805 1 85.62 540 ILE B CA 1
ATOM 10460 C C . ILE B 1 540 ? 6.863 -16.578 9.008 1 85.62 540 ILE B C 1
ATOM 10462 O O . ILE B 1 540 ? 7.34 -16.016 10 1 85.62 540 ILE B O 1
ATOM 10466 N N . SER B 1 541 ? 7.527 -17.234 8.125 1 94.81 541 SER B N 1
ATOM 10467 C CA . SER B 1 541 ? 8.984 -17.234 8.242 1 94.81 541 SER B CA 1
ATOM 10468 C C . SER B 1 541 ? 9.531 -15.805 8.188 1 94.81 541 SER B C 1
ATOM 10470 O O . SER B 1 541 ? 10.445 -15.461 8.938 1 94.81 541 SER B O 1
ATOM 10472 N N . ILE B 1 542 ? 9 -15.023 7.332 1 93.88 542 ILE B N 1
ATOM 10473 C CA . ILE B 1 542 ? 9.445 -13.641 7.172 1 93.88 542 ILE B CA 1
ATOM 10474 C C . ILE B 1 542 ? 9.07 -12.836 8.414 1 93.88 542 ILE B C 1
ATOM 10476 O O . ILE B 1 542 ? 9.875 -12.039 8.906 1 93.88 542 ILE B O 1
ATOM 10480 N N . ALA B 1 543 ? 7.93 -13.047 8.961 1 87.75 543 ALA B N 1
ATOM 10481 C CA . ALA B 1 543 ? 7.484 -12.352 10.164 1 87.75 543 ALA B CA 1
ATOM 10482 C C . ALA B 1 543 ? 8.391 -12.664 11.352 1 87.75 543 ALA B C 1
ATOM 10484 O O . ALA B 1 543 ? 8.781 -11.766 12.102 1 87.75 543 ALA B O 1
ATOM 10485 N N . VAL B 1 544 ? 8.672 -13.906 11.469 1 92.19 544 VAL B N 1
ATOM 10486 C CA . VAL B 1 544 ? 9.523 -14.336 12.578 1 92.19 544 VAL B CA 1
ATOM 10487 C C . VAL B 1 544 ? 10.93 -13.773 12.391 1 92.19 544 VAL B C 1
ATOM 10489 O O . VAL B 1 544 ? 11.562 -13.328 13.352 1 92.19 544 VAL B O 1
ATOM 10492 N N . ALA B 1 545 ? 11.375 -13.836 11.18 1 97.31 545 ALA B N 1
ATOM 10493 C CA . ALA B 1 545 ? 12.695 -13.281 10.906 1 97.31 545 ALA B CA 1
ATOM 10494 C C . ALA B 1 545 ? 12.766 -11.805 11.297 1 97.31 545 ALA B C 1
ATOM 10496 O O . ALA B 1 545 ? 13.734 -11.367 11.914 1 97.31 545 ALA B O 1
ATOM 10497 N N . ASN B 1 546 ? 11.812 -11.07 10.984 1 92.5 546 ASN B N 1
ATOM 10498 C CA . ASN B 1 546 ? 11.766 -9.648 11.328 1 92.5 546 ASN B CA 1
ATOM 10499 C C . ASN B 1 546 ? 11.711 -9.438 12.836 1 92.5 546 ASN B C 1
ATOM 10501 O O . ASN B 1 546 ? 12.391 -8.562 13.375 1 92.5 546 ASN B O 1
ATOM 10505 N N . TRP B 1 547 ? 10.945 -10.219 13.508 1 88.38 547 TRP B N 1
ATOM 10506 C CA . TRP B 1 547 ? 10.812 -10.094 14.953 1 88.38 547 TRP B CA 1
ATOM 10507 C C . TRP B 1 547 ? 12.148 -10.344 15.648 1 88.38 547 TRP B C 1
ATOM 10509 O O . TRP B 1 547 ? 12.539 -9.594 16.547 1 88.38 547 TRP B O 1
ATOM 10519 N N . VAL B 1 548 ? 12.742 -11.359 15.188 1 94.81 548 VAL B N 1
ATOM 10520 C CA . VAL B 1 548 ? 14.016 -11.727 15.797 1 94.81 548 VAL B CA 1
ATOM 10521 C C . VAL B 1 548 ? 15.078 -10.68 15.445 1 94.81 548 VAL B C 1
ATOM 10523 O O . VAL B 1 548 ? 15.867 -10.273 16.312 1 94.81 548 VAL B O 1
ATOM 10526 N N . ALA B 1 549 ? 15.055 -10.312 14.242 1 96.75 549 ALA B N 1
ATOM 10527 C CA . ALA B 1 549 ? 16.031 -9.328 13.805 1 96.75 549 ALA B CA 1
ATOM 10528 C C . ALA B 1 549 ? 15.875 -8.016 14.562 1 96.75 549 ALA B C 1
ATOM 10530 O O . ALA B 1 549 ? 16.859 -7.422 15.008 1 96.75 549 ALA B O 1
ATOM 10531 N N . TYR B 1 550 ? 14.711 -7.543 14.789 1 88.69 550 TYR B N 1
ATOM 10532 C CA . TYR B 1 550 ? 14.453 -6.293 15.5 1 88.69 550 TYR B CA 1
ATOM 10533 C C . TYR B 1 550 ? 14.875 -6.402 16.953 1 88.69 550 TYR B C 1
ATOM 10535 O O . TYR B 1 550 ? 15.312 -5.414 17.562 1 88.69 550 TYR B O 1
ATOM 10543 N N . ALA B 1 551 ? 14.727 -7.539 17.5 1 88.12 551 ALA B N 1
ATOM 10544 C CA . ALA B 1 551 ? 15.102 -7.75 18.906 1 88.12 551 ALA B CA 1
ATOM 10545 C C . ALA B 1 551 ? 16.609 -7.625 19.094 1 88.12 551 ALA B C 1
ATOM 10547 O O . ALA B 1 551 ? 17.078 -7.176 20.141 1 88.12 551 ALA B O 1
ATOM 10548 N N . ILE B 1 552 ? 17.266 -7.965 18.047 1 93.94 552 ILE B N 1
ATOM 10549 C CA . ILE B 1 552 ? 18.719 -7.957 18.156 1 93.94 55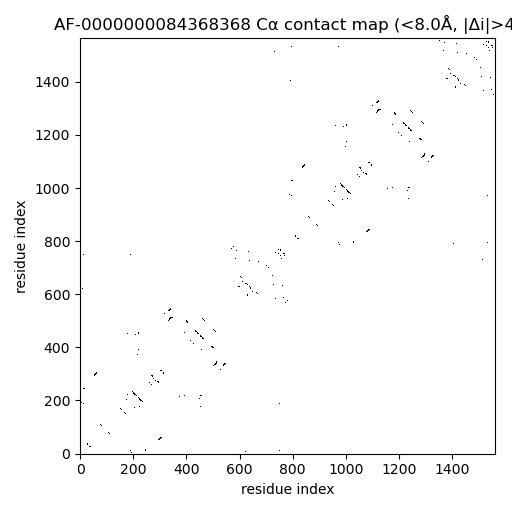2 ILE B CA 1
ATOM 10550 C C . ILE B 1 552 ? 19.266 -6.605 17.703 1 93.94 552 ILE B C 1
ATOM 10552 O O . ILE B 1 552 ? 20.125 -6.02 18.359 1 93.94 552 ILE B O 1
ATOM 10556 N N . GLU B 1 553 ? 18.812 -6.152 16.578 1 92.88 553 GLU B N 1
ATOM 10557 C CA . GLU B 1 553 ? 19.188 -4.859 16.016 1 92.88 553 GLU B CA 1
ATOM 10558 C C . GLU B 1 553 ? 17.953 -4.105 15.508 1 92.88 553 GLU B C 1
ATOM 10560 O O . GLU B 1 553 ? 17.375 -4.465 14.484 1 92.88 553 GLU B O 1
ATOM 10565 N N . PRO B 1 554 ? 17.609 -3.033 16.188 1 86.5 554 PRO B N 1
ATOM 10566 C CA . PRO B 1 554 ? 16.359 -2.338 15.883 1 86.5 554 PRO B CA 1
ATOM 10567 C C . PRO B 1 554 ? 16.406 -1.627 14.531 1 86.5 554 PRO B C 1
ATOM 10569 O O . PRO B 1 554 ? 15.352 -1.321 13.961 1 86.5 554 PRO B O 1
ATOM 10572 N N . ARG B 1 555 ? 17.578 -1.387 13.977 1 89.94 555 ARG B N 1
ATOM 10573 C CA . ARG B 1 555 ? 17.656 -0.676 12.703 1 89.94 555 ARG B CA 1
ATOM 10574 C C . ARG B 1 555 ? 17.891 -1.645 11.547 1 89.94 555 ARG B C 1
ATOM 10576 O O . ARG B 1 555 ? 18.641 -2.615 11.688 1 89.94 555 ARG B O 1
ATOM 10583 N N . SER B 1 556 ? 17.188 -1.403 10.438 1 92.44 556 SER B N 1
ATOM 10584 C CA . SER B 1 556 ? 17.438 -2.154 9.219 1 92.44 556 SER B CA 1
ATOM 10585 C C . SER B 1 556 ? 18.75 -1.728 8.57 1 92.44 556 SER B C 1
ATOM 10587 O O . SER B 1 556 ? 19.359 -0.73 8.977 1 92.44 556 SER B O 1
ATOM 10589 N N . LEU B 1 557 ? 19.172 -2.447 7.609 1 95.19 557 LEU B N 1
ATOM 10590 C CA . LEU B 1 557 ? 20.438 -2.168 6.945 1 95.19 557 LEU B CA 1
ATOM 10591 C C . LEU B 1 557 ? 20.422 -0.773 6.324 1 95.19 557 LEU B C 1
ATOM 10593 O O . LEU B 1 557 ? 21.359 0.002 6.523 1 95.19 557 LEU B O 1
ATOM 10597 N N . TYR B 1 558 ? 19.453 -0.444 5.605 1 93.5 558 TYR B N 1
ATOM 10598 C CA . TYR B 1 558 ? 19.422 0.828 4.891 1 93.5 558 TYR B CA 1
ATOM 10599 C C . TYR B 1 558 ? 19.219 1.991 5.855 1 93.5 558 TYR B C 1
ATOM 10601 O O . TYR B 1 558 ? 19.734 3.092 5.625 1 93.5 558 TYR B O 1
ATOM 10609 N N . GLU B 1 559 ? 18.547 1.798 6.945 1 90.44 559 GLU B N 1
ATOM 10610 C CA . GLU B 1 559 ? 18.469 2.824 7.98 1 90.44 559 GLU B CA 1
ATOM 10611 C C . GLU B 1 559 ? 19.828 3.07 8.633 1 90.44 559 GLU B C 1
ATOM 10613 O O . GLU B 1 559 ? 20.172 4.211 8.945 1 90.44 559 GLU B O 1
ATOM 10618 N N . LEU B 1 560 ? 20.5 2 8.805 1 92.62 560 LEU B N 1
ATOM 10619 C CA . LEU B 1 560 ? 21.844 2.123 9.375 1 92.62 560 LEU B CA 1
ATOM 10620 C C . LEU B 1 560 ? 22.766 2.879 8.43 1 92.62 560 LEU B C 1
ATOM 10622 O O . LEU B 1 560 ? 23.594 3.674 8.875 1 92.62 560 LEU B O 1
ATOM 10626 N N . LEU B 1 561 ? 22.594 2.613 7.195 1 92.38 561 LEU B N 1
ATOM 10627 C CA . LEU B 1 561 ? 23.438 3.307 6.219 1 92.38 561 LEU B CA 1
ATOM 10628 C C . LEU B 1 561 ? 23.078 4.785 6.148 1 92.38 561 LEU B C 1
ATOM 10630 O O . LEU B 1 561 ? 23.953 5.633 5.977 1 92.38 561 LEU B O 1
ATOM 10634 N N . ILE B 1 562 ? 21.812 5.102 6.242 1 91.12 562 ILE B N 1
ATOM 10635 C CA . ILE B 1 562 ? 21.375 6.492 6.254 1 91.12 562 ILE B CA 1
ATOM 10636 C C . ILE B 1 562 ? 21.953 7.207 7.473 1 91.12 562 ILE B C 1
ATOM 10638 O O . ILE B 1 562 ? 22.438 8.336 7.363 1 91.12 562 ILE B O 1
ATOM 10642 N N . PHE B 1 563 ? 21.984 6.527 8.547 1 87.88 563 PHE B N 1
ATOM 10643 C CA . PHE B 1 563 ? 22.516 7.086 9.773 1 87.88 563 PHE B CA 1
ATOM 10644 C C . PHE B 1 563 ? 24.031 7.23 9.68 1 87.88 563 PHE B C 1
ATOM 10646 O O . PHE B 1 563 ? 24.594 8.266 10.055 1 87.88 563 PHE B O 1
ATOM 10653 N N . LYS B 1 564 ? 24.641 6.223 9.195 1 85.69 564 LYS B N 1
ATOM 10654 C CA . LYS B 1 564 ? 26.094 6.211 9.086 1 85.69 564 LYS B CA 1
ATOM 10655 C C . LYS B 1 564 ? 26.594 7.297 8.133 1 85.69 564 LYS B C 1
ATOM 10657 O O . LYS B 1 564 ? 27.594 7.949 8.398 1 85.69 564 LYS B O 1
ATOM 10662 N N . ASN B 1 565 ? 25.828 7.496 7.039 1 86.75 565 ASN B N 1
ATOM 10663 C CA . ASN B 1 565 ? 26.234 8.484 6.043 1 86.75 565 ASN B CA 1
ATOM 10664 C C . ASN B 1 565 ? 25.672 9.867 6.379 1 86.75 565 ASN B C 1
ATOM 10666 O O . ASN B 1 565 ? 25.859 10.812 5.613 1 86.75 565 ASN B O 1
ATOM 10670 N N . ASP B 1 566 ? 24.922 10.047 7.383 1 86.38 566 ASP B N 1
ATOM 10671 C CA . ASP B 1 566 ? 24.391 11.305 7.898 1 86.38 566 ASP B CA 1
ATOM 10672 C C . ASP B 1 566 ? 23.438 11.945 6.902 1 86.38 566 ASP B C 1
ATOM 10674 O O . ASP B 1 566 ? 23.562 13.133 6.582 1 86.38 566 ASP B O 1
ATOM 10678 N N . PHE B 1 567 ? 22.672 11.078 6.309 1 88.62 567 PHE B N 1
ATOM 10679 C CA . PHE B 1 567 ? 21.609 11.594 5.449 1 88.62 567 PHE B CA 1
ATOM 10680 C C . PHE B 1 567 ? 20.438 12.094 6.277 1 88.62 567 PHE B C 1
ATOM 10682 O O . PHE B 1 567 ? 20.078 11.477 7.285 1 88.62 567 PHE B O 1
ATOM 10689 N N . PRO B 1 568 ? 19.922 13.242 5.879 1 89.25 568 PRO B N 1
ATOM 10690 C CA . PRO B 1 568 ? 18.719 13.688 6.59 1 89.25 568 PRO B CA 1
ATOM 10691 C C . PRO B 1 568 ? 17.5 12.828 6.273 1 89.25 568 PRO B C 1
ATOM 10693 O O . PRO B 1 568 ? 17.141 12.664 5.105 1 89.25 568 PRO B O 1
ATOM 10696 N N . PHE B 1 569 ? 16.984 12.211 7.312 1 88.88 569 PHE B N 1
ATOM 10697 C CA . PHE B 1 569 ? 15.836 11.336 7.137 1 88.88 569 PHE B CA 1
ATOM 10698 C C . PHE B 1 569 ? 15.039 11.211 8.43 1 88.88 569 PHE B C 1
ATOM 10700 O O . PHE B 1 569 ? 15.609 10.922 9.484 1 88.88 569 PHE B O 1
ATOM 10707 N N . LEU B 1 570 ? 13.805 11.547 8.297 1 88 570 LEU B N 1
ATOM 10708 C CA . LEU B 1 570 ? 12.891 11.375 9.422 1 88 570 LEU B CA 1
ATOM 10709 C C . LEU B 1 570 ? 11.984 10.164 9.211 1 88 570 LEU B C 1
ATOM 10711 O O . LEU B 1 570 ? 11.094 10.195 8.359 1 88 570 LEU B O 1
ATOM 10715 N N . ALA B 1 571 ? 12.195 9.164 9.984 1 83.12 571 ALA B N 1
ATOM 10716 C CA . ALA B 1 571 ? 11.422 7.938 9.812 1 83.12 571 ALA B CA 1
ATOM 10717 C C . ALA B 1 571 ? 9.945 8.172 10.125 1 83.12 571 ALA B C 1
ATOM 10719 O O . ALA B 1 571 ? 9.609 8.773 11.148 1 83.12 571 ALA B O 1
ATOM 10720 N N . ASN B 1 572 ? 9.055 7.793 9.227 1 78.19 572 ASN B N 1
ATOM 10721 C CA . ASN B 1 572 ? 7.621 8.031 9.398 1 78.19 572 ASN B CA 1
ATOM 10722 C C . ASN B 1 572 ? 6.891 6.762 9.828 1 78.19 572 ASN B C 1
ATOM 10724 O O . ASN B 1 572 ? 5.66 6.746 9.906 1 78.19 572 ASN B O 1
ATOM 10728 N N . LYS B 1 573 ? 7.508 5.785 10.125 1 73.62 573 LYS B N 1
ATOM 10729 C CA . LYS B 1 573 ? 6.852 4.52 10.438 1 73.62 573 LYS B CA 1
ATOM 10730 C C . LYS B 1 573 ? 6.453 4.461 11.906 1 73.62 573 LYS B C 1
ATOM 10732 O O . LYS B 1 573 ? 5.41 3.893 12.25 1 73.62 573 LYS B O 1
ATOM 10737 N N . LYS B 1 574 ? 7.293 4.965 12.773 1 71.62 574 LYS B N 1
ATOM 10738 C CA . LYS B 1 574 ? 6.992 4.945 14.195 1 71.62 574 LYS B CA 1
ATOM 10739 C C . LYS B 1 574 ? 7.145 6.336 14.812 1 71.62 574 LYS B C 1
ATOM 10741 O O . LYS B 1 574 ? 7.938 7.148 14.328 1 71.62 574 LYS B O 1
ATOM 10746 N N . LEU B 1 575 ? 6.242 6.559 15.75 1 75.94 575 LEU B N 1
ATOM 10747 C CA . LEU B 1 575 ? 6.387 7.797 16.516 1 75.94 575 LEU B CA 1
ATOM 10748 C C . LEU B 1 575 ? 7.613 7.738 17.406 1 75.94 575 LEU B C 1
ATOM 10750 O O . LEU B 1 575 ? 7.891 6.707 18.031 1 75.94 575 LEU B O 1
ATOM 10754 N N . HIS B 1 576 ? 8.336 8.758 17.312 1 81.06 576 HIS B N 1
ATOM 10755 C CA . HIS B 1 576 ? 9.547 8.82 18.125 1 81.06 576 HIS B CA 1
ATOM 10756 C C . HIS B 1 576 ? 9.227 9.273 19.547 1 81.06 576 HIS B C 1
ATOM 10758 O O . HIS B 1 576 ? 8.172 9.859 19.797 1 81.06 576 HIS B O 1
ATOM 10764 N N . ASP B 1 577 ? 10.023 8.852 20.422 1 78.44 577 ASP B N 1
ATOM 10765 C CA . ASP B 1 577 ? 9.836 9.164 21.844 1 78.44 577 ASP B CA 1
ATOM 10766 C C . ASP B 1 577 ? 10.562 10.453 22.219 1 78.44 577 ASP B C 1
ATOM 10768 O O . ASP B 1 577 ? 11.797 10.516 22.172 1 78.44 577 ASP B O 1
ATOM 10772 N N . PHE B 1 578 ? 9.789 11.461 22.547 1 78.94 578 PHE B N 1
ATOM 10773 C CA . PHE B 1 578 ? 10.367 12.734 22.938 1 78.94 578 PHE B CA 1
ATOM 10774 C C . PHE B 1 578 ? 10.32 12.914 24.453 1 78.94 578 PHE B C 1
ATOM 10776 O O . PHE B 1 578 ? 10.227 14.039 24.953 1 78.94 578 PHE B O 1
ATOM 10783 N N . THR B 1 579 ? 10.414 11.938 25.219 1 67.12 579 THR B N 1
ATOM 10784 C CA . THR B 1 579 ? 10.273 11.969 26.672 1 67.12 579 THR B CA 1
ATOM 10785 C C . THR B 1 579 ? 11.289 12.922 27.297 1 67.12 579 THR B C 1
ATOM 10787 O O . THR B 1 579 ? 10.945 13.695 28.203 1 67.12 579 THR B O 1
ATOM 10790 N N . LYS B 1 580 ? 12.539 12.812 26.875 1 63.94 580 LYS B N 1
ATOM 10791 C CA . LYS B 1 580 ? 13.617 13.531 27.562 1 63.94 580 LYS B CA 1
ATOM 10792 C C . LYS B 1 580 ? 13.688 14.984 27.094 1 63.94 580 LYS B C 1
ATOM 10794 O O . LYS B 1 580 ? 14.297 15.828 27.75 1 63.94 580 LYS B O 1
ATOM 10799 N N . TYR B 1 581 ? 13.109 15.266 25.984 1 62.62 581 TYR B N 1
ATOM 10800 C CA . TYR B 1 581 ? 13.43 16.562 25.391 1 62.62 581 TYR B CA 1
ATOM 10801 C C . TYR B 1 581 ? 12.156 17.312 25 1 62.62 581 TYR B C 1
ATOM 10803 O O . TYR B 1 581 ? 11.352 16.812 24.219 1 62.62 581 TYR B O 1
ATOM 10811 N N . THR B 1 582 ? 11.867 18.25 25.906 1 62.56 582 THR B N 1
ATOM 10812 C CA . THR B 1 582 ? 10.477 18.672 25.859 1 62.56 582 THR B CA 1
ATOM 10813 C C . THR B 1 582 ? 10.367 20.078 25.25 1 62.56 582 THR B C 1
ATOM 10815 O O . THR B 1 582 ? 9.281 20.5 24.859 1 62.56 582 THR B O 1
ATOM 10818 N N . ASP B 1 583 ? 11.562 20.672 24.891 1 78 583 ASP B N 1
ATOM 10819 C CA . ASP B 1 583 ? 11.109 22.047 24.688 1 78 583 ASP B CA 1
ATOM 10820 C C . ASP B 1 583 ? 11.312 22.484 23.234 1 78 583 ASP B C 1
ATOM 10822 O O . ASP B 1 583 ? 12.438 22.469 22.734 1 78 583 ASP B O 1
ATOM 10826 N N . LEU B 1 584 ? 10.266 22.797 22.547 1 87.81 584 LEU B N 1
ATOM 10827 C CA . LEU B 1 584 ? 10.219 23.312 21.188 1 87.81 584 LEU B CA 1
ATOM 10828 C C . LEU B 1 584 ? 11.008 24.609 21.062 1 87.81 584 LEU B C 1
ATOM 10830 O O . LEU B 1 584 ? 11.516 24.938 19.984 1 87.81 584 LEU B O 1
ATOM 10834 N N . LYS B 1 585 ? 11.25 25.297 22.188 1 85.5 585 LYS B N 1
ATOM 10835 C CA . LYS B 1 585 ? 11.883 26.609 22.188 1 85.5 585 LYS B CA 1
ATOM 10836 C C . LYS B 1 585 ? 13.352 26.516 21.797 1 85.5 585 LYS B C 1
ATOM 10838 O O . LYS B 1 585 ? 13.906 27.453 21.219 1 85.5 585 LYS B O 1
ATOM 10843 N N . GLU B 1 586 ? 13.938 25.406 22.016 1 83.88 586 GLU B N 1
ATOM 10844 C CA . GLU B 1 586 ? 15.344 25.219 21.688 1 83.88 586 GLU B CA 1
ATOM 10845 C C . GLU B 1 586 ? 15.555 25.078 20.188 1 83.88 586 GLU B C 1
ATOM 10847 O O . GLU B 1 586 ? 16.656 25.281 19.688 1 83.88 586 GLU B O 1
ATOM 10852 N N . LEU B 1 587 ? 14.539 24.828 19.5 1 88.5 587 LEU B N 1
ATOM 10853 C CA . LEU B 1 587 ? 14.664 24.531 18.078 1 88.5 587 LEU B CA 1
ATOM 10854 C C . LEU B 1 587 ? 14.273 25.75 17.234 1 88.5 587 LEU B C 1
ATOM 10856 O O . LEU B 1 587 ? 14.398 25.719 16 1 88.5 587 LEU B O 1
ATOM 10860 N N . ILE B 1 588 ? 13.875 26.797 17.828 1 87.31 588 ILE B N 1
ATOM 10861 C CA . ILE B 1 588 ? 13.312 27.938 17.125 1 87.31 588 ILE B CA 1
ATOM 10862 C C . ILE B 1 588 ? 14.438 28.812 16.578 1 87.31 588 ILE B C 1
ATOM 10864 O O . ILE B 1 588 ? 15.391 29.125 17.297 1 87.31 588 ILE B O 1
ATOM 10868 N N . HIS B 1 589 ? 14.305 29.047 15.289 1 78.69 589 HIS B N 1
ATOM 10869 C CA . HIS B 1 589 ? 15.164 30.016 14.617 1 78.69 589 HIS B CA 1
ATOM 10870 C C . HIS B 1 589 ? 14.352 31.172 14.055 1 78.69 589 HIS B C 1
ATOM 10872 O O . HIS B 1 589 ? 13.188 31 13.68 1 78.69 589 HIS B O 1
ATOM 10878 N N . GLY B 1 590 ? 14.898 32.406 14.078 1 67.56 590 GLY B N 1
ATOM 10879 C CA . GLY B 1 590 ? 14.195 33.5 13.43 1 67.56 590 GLY B CA 1
ATOM 10880 C C . GLY B 1 590 ? 14.531 34.844 14.031 1 67.56 590 GLY B C 1
ATOM 10881 O O . GLY B 1 590 ? 15.664 35.312 13.93 1 67.56 590 GLY B O 1
ATOM 10882 N N . ILE B 1 591 ? 13.648 35.344 14.734 1 63.38 591 ILE B N 1
ATOM 10883 C CA . ILE B 1 591 ? 13.703 36.75 15.133 1 63.38 591 ILE B CA 1
ATOM 10884 C C . ILE B 1 591 ? 14.82 36.969 16.156 1 63.38 591 ILE B C 1
ATOM 10886 O O . ILE B 1 591 ? 15.531 37.969 16.109 1 63.38 591 ILE B O 1
ATOM 10890 N N . GLY B 1 592 ? 14.938 35.938 16.922 1 59.41 592 GLY B N 1
ATOM 10891 C CA . GLY B 1 592 ? 16 36.062 17.906 1 59.41 592 GLY B CA 1
ATOM 10892 C C . GLY B 1 592 ? 17.391 36.125 17.297 1 59.41 592 GLY B C 1
ATOM 10893 O O . GLY B 1 592 ? 18.297 36.719 17.875 1 59.41 592 GLY B O 1
ATOM 10894 N N . ASP B 1 593 ? 17.469 35.656 16.125 1 66.06 593 ASP B N 1
ATOM 10895 C CA . ASP B 1 593 ? 18.781 35.594 15.469 1 66.06 593 ASP B CA 1
ATOM 10896 C C . ASP B 1 593 ? 18.984 36.812 14.578 1 66.06 593 ASP B C 1
ATOM 10898 O O . ASP B 1 593 ? 20 36.938 13.883 1 66.06 593 ASP B O 1
ATOM 10902 N N . SER B 1 594 ? 18.016 37.719 14.594 1 69.69 594 SER B N 1
ATOM 10903 C CA . SER B 1 594 ? 18.078 39 13.852 1 69.69 594 SER B CA 1
ATOM 10904 C C . SER B 1 594 ? 18.156 38.75 12.352 1 69.69 594 SER B C 1
ATOM 10906 O O . SER B 1 594 ? 18.844 39.469 11.625 1 69.69 594 SER B O 1
ATOM 10908 N N . ILE B 1 595 ? 17.688 37.656 11.922 1 85.38 595 ILE B N 1
ATOM 10909 C CA . ILE B 1 595 ? 17.656 37.375 10.492 1 85.38 595 ILE B CA 1
ATOM 10910 C C . ILE B 1 595 ? 16.219 37.438 9.984 1 85.38 595 ILE B C 1
ATOM 10912 O O . ILE B 1 595 ? 15.539 36.406 9.891 1 85.38 595 ILE B O 1
ATOM 10916 N N . TYR B 1 596 ? 15.773 38.562 9.75 1 88.5 596 TYR B N 1
ATOM 10917 C CA . TYR B 1 596 ? 14.43 38.812 9.219 1 88.5 596 TYR B CA 1
ATOM 10918 C C . TYR B 1 596 ? 14.375 40.094 8.438 1 88.5 596 TYR B C 1
ATOM 10920 O O . TYR B 1 596 ? 15.305 40.906 8.508 1 88.5 596 TYR B O 1
ATOM 10928 N N . ILE B 1 597 ? 13.43 40.25 7.656 1 89.94 597 ILE B N 1
ATOM 10929 C CA . ILE B 1 597 ? 13.195 41.469 6.891 1 89.94 597 ILE B CA 1
ATOM 10930 C C . ILE B 1 597 ? 11.969 42.188 7.441 1 89.94 597 ILE B C 1
ATOM 10932 O O . ILE B 1 597 ? 10.875 41.625 7.496 1 89.94 597 ILE B O 1
ATOM 10936 N N . ASP B 1 598 ? 12.117 43.344 7.852 1 88.69 598 ASP B N 1
ATOM 10937 C CA . ASP B 1 598 ? 11.023 44.156 8.383 1 88.69 598 ASP B CA 1
ATOM 10938 C C . ASP B 1 598 ? 10.438 45.062 7.312 1 88.69 598 ASP B C 1
ATOM 10940 O O . ASP B 1 598 ? 11.125 45.969 6.816 1 88.69 598 ASP B O 1
ATOM 10944 N N . VAL B 1 599 ? 9.227 44.906 7.004 1 87.62 599 VAL B N 1
ATOM 10945 C CA . VAL B 1 599 ? 8.586 45.656 5.941 1 87.62 599 VAL B CA 1
ATOM 10946 C C . VAL B 1 599 ? 7.578 46.625 6.539 1 87.62 599 VAL B C 1
ATOM 10948 O O . VAL B 1 599 ? 6.613 47.031 5.879 1 87.62 599 VAL B O 1
ATOM 10951 N N . THR B 1 600 ? 7.711 47.031 7.703 1 85.81 600 THR B N 1
ATOM 10952 C CA . THR B 1 600 ? 6.785 47.938 8.352 1 85.81 600 THR B CA 1
ATOM 10953 C C . THR B 1 600 ? 6.738 49.281 7.613 1 85.81 600 THR B C 1
ATOM 10955 O O . THR B 1 600 ? 5.656 49.812 7.352 1 85.81 600 THR B O 1
ATOM 10958 N N . ASN B 1 601 ? 7.863 49.875 7.273 1 84.38 601 ASN B N 1
ATOM 10959 C CA . ASN B 1 601 ? 7.906 51.188 6.66 1 84.38 601 ASN B CA 1
ATOM 10960 C C . ASN B 1 601 ? 8.445 51.125 5.234 1 84.38 601 ASN B C 1
ATOM 10962 O O . ASN B 1 601 ? 8.789 52.156 4.656 1 84.38 601 ASN B O 1
ATOM 10966 N N . ARG B 1 602 ? 8.609 49.969 4.719 1 85.31 602 ARG B N 1
ATOM 10967 C CA . ARG B 1 602 ? 9.156 49.844 3.371 1 85.31 602 ARG B CA 1
ATOM 10968 C C . ARG B 1 602 ? 8.547 48.625 2.658 1 85.31 602 ARG B C 1
ATOM 10970 O O . ARG B 1 602 ? 8.219 47.625 3.293 1 85.31 602 ARG B O 1
ATOM 10977 N N . SER B 1 603 ? 8.367 48.812 1.398 1 85.75 603 SER B N 1
ATOM 10978 C CA . SER B 1 603 ? 7.812 47.719 0.592 1 85.75 603 SER B CA 1
ATOM 10979 C C . SER B 1 603 ? 8.898 47.031 -0.233 1 85.75 603 SER B C 1
ATOM 10981 O O . SER B 1 603 ? 8.656 46 -0.838 1 85.75 603 SER B O 1
ATOM 10983 N N . SER B 1 604 ? 10.039 47.625 -0.167 1 89.25 604 SER B N 1
ATOM 10984 C CA . SER B 1 604 ? 11.141 47.094 -0.959 1 89.25 604 SER B CA 1
ATOM 10985 C C . SER B 1 604 ? 12.422 47.031 -0.141 1 89.25 604 SER B C 1
ATOM 10987 O O . SER B 1 604 ? 12.508 47.594 0.946 1 89.25 604 SER B O 1
ATOM 10989 N N . ALA B 1 605 ? 13.273 46.156 -0.48 1 90.31 605 ALA B N 1
ATOM 10990 C CA . ALA B 1 605 ? 14.594 46.031 0.124 1 90.31 605 ALA B CA 1
ATOM 10991 C C . ALA B 1 605 ? 15.68 46 -0.942 1 90.31 605 ALA B C 1
ATOM 10993 O O . ALA B 1 605 ? 15.438 45.594 -2.084 1 90.31 605 ALA B O 1
ATOM 10994 N N . LYS B 1 606 ? 16.797 46.406 -0.554 1 91 606 LYS B N 1
ATOM 10995 C CA . LYS B 1 606 ? 17.906 46.406 -1.493 1 91 606 LYS B CA 1
ATOM 10996 C C . LYS B 1 606 ? 18.438 45 -1.722 1 91 606 LYS B C 1
ATOM 10998 O O . LYS B 1 606 ? 18.453 44.188 -0.798 1 91 606 LYS B O 1
ATOM 11003 N N . ALA B 1 607 ? 18.812 44.781 -2.926 1 92.38 607 ALA B N 1
ATOM 11004 C CA . ALA B 1 607 ? 19.375 43.469 -3.283 1 92.38 607 ALA B CA 1
ATOM 11005 C C . ALA B 1 607 ? 20.609 43.156 -2.453 1 92.38 607 ALA B C 1
ATOM 11007 O O . ALA B 1 607 ? 20.828 42 -2.082 1 92.38 607 ALA B O 1
ATOM 11008 N N . THR B 1 608 ? 21.391 44.156 -2.119 1 90.12 608 THR B N 1
ATOM 11009 C CA . THR B 1 608 ? 22.609 43.969 -1.337 1 90.12 608 THR B CA 1
ATOM 11010 C C . THR B 1 608 ? 22.266 43.562 0.1 1 90.12 608 THR B C 1
ATOM 11012 O O . THR B 1 608 ? 22.953 42.75 0.704 1 90.12 608 THR B O 1
ATOM 11015 N N . GLU B 1 609 ? 21.266 44.125 0.558 1 90.88 609 GLU B N 1
ATOM 11016 C CA . GLU B 1 609 ? 20.812 43.812 1.908 1 90.88 609 GLU B CA 1
ATOM 11017 C C . GLU B 1 609 ? 20.359 42.344 1.994 1 90.88 609 GLU B C 1
ATOM 11019 O O . GLU B 1 609 ? 20.688 41.656 2.959 1 90.88 609 GLU B O 1
ATOM 11024 N N . LEU B 1 610 ? 19.625 41.969 1.025 1 92.38 610 LEU B N 1
ATOM 11025 C CA . LEU B 1 610 ? 19.141 40.594 0.99 1 92.38 610 LEU B CA 1
ATOM 11026 C C . LEU B 1 610 ? 20.297 39.594 0.835 1 92.38 610 LEU B C 1
ATOM 11028 O O . LEU B 1 610 ? 20.266 38.531 1.406 1 92.38 610 LEU B O 1
ATOM 11032 N N . ARG B 1 611 ? 21.266 39.969 0.097 1 91.19 611 ARG B N 1
ATOM 11033 C CA . ARG B 1 611 ? 22.438 39.125 -0.091 1 91.19 611 ARG B CA 1
ATOM 11034 C C . ARG B 1 611 ? 23.203 38.969 1.212 1 91.19 611 ARG B C 1
ATOM 11036 O O . ARG B 1 611 ? 23.703 37.875 1.517 1 91.19 611 ARG B O 1
ATOM 11043 N N . VAL B 1 612 ? 23.344 40 1.929 1 89.06 612 VAL B N 1
ATOM 11044 C CA . VAL B 1 612 ? 24.031 39.938 3.215 1 89.06 612 VAL B CA 1
ATOM 11045 C C . VAL B 1 612 ? 23.266 39.031 4.172 1 89.06 612 VAL B C 1
ATOM 11047 O O . VAL B 1 612 ? 23.875 38.25 4.895 1 89.06 612 VAL B O 1
ATOM 11050 N N . LEU B 1 613 ? 21.969 39.188 4.176 1 89.88 613 LEU B N 1
ATOM 11051 C CA . LEU B 1 613 ? 21.141 38.312 5.023 1 89.88 613 LEU B CA 1
ATOM 11052 C C . LEU B 1 613 ? 21.312 36.844 4.633 1 89.88 613 LEU B C 1
ATOM 11054 O O . LEU B 1 613 ? 21.344 35.969 5.496 1 89.88 613 LEU B O 1
ATOM 11058 N N . LEU B 1 614 ? 21.344 36.594 3.365 1 89.19 614 LEU B N 1
ATOM 11059 C CA . LEU B 1 614 ? 21.531 35.219 2.855 1 89.19 614 LEU B CA 1
ATOM 11060 C C . LEU B 1 614 ? 22.859 34.656 3.303 1 89.19 614 LEU B C 1
ATOM 11062 O O . LEU B 1 614 ? 22.938 33.5 3.715 1 89.19 614 LEU B O 1
ATOM 11066 N N . ILE B 1 615 ? 23.906 35.438 3.26 1 85.44 615 ILE B N 1
ATOM 11067 C CA . ILE B 1 615 ? 25.234 35 3.648 1 85.44 615 ILE B CA 1
ATOM 11068 C C . ILE B 1 615 ? 25.281 34.75 5.152 1 85.44 615 ILE B C 1
ATOM 11070 O O . ILE B 1 615 ? 25.906 33.781 5.598 1 85.44 615 ILE B O 1
ATOM 11074 N N . GLU B 1 616 ? 24.609 35.562 5.848 1 84.19 616 GLU B N 1
ATOM 11075 C CA . GLU B 1 616 ? 24.547 35.344 7.293 1 84.19 616 GLU B CA 1
ATOM 11076 C C . GLU B 1 616 ? 23.828 34.031 7.629 1 84.19 616 GLU B C 1
ATOM 11078 O O . GLU B 1 616 ? 24.234 33.344 8.555 1 84.19 616 GLU B O 1
ATOM 11083 N N . LEU B 1 617 ? 22.766 33.812 6.914 1 84.44 617 LEU B N 1
ATOM 11084 C CA . LEU B 1 617 ? 22.031 32.562 7.105 1 84.44 617 LEU B CA 1
ATOM 11085 C C . LEU B 1 617 ? 22.922 31.359 6.793 1 84.44 617 LEU B C 1
ATOM 11087 O O . LEU B 1 617 ? 22.875 30.344 7.508 1 84.44 617 LEU B O 1
ATOM 11091 N N . GLN B 1 618 ? 23.672 31.438 5.781 1 78.38 618 GLN B N 1
ATOM 11092 C CA . GLN B 1 618 ? 24.547 30.344 5.352 1 78.38 618 GLN B CA 1
ATOM 11093 C C . GLN B 1 618 ? 25.688 30.125 6.336 1 78.38 618 GLN B C 1
ATOM 11095 O O . GLN B 1 618 ? 26.109 29 6.578 1 78.38 618 GLN B O 1
ATOM 11100 N N . LEU B 1 619 ? 26.125 31.219 6.883 1 73.81 619 LEU B N 1
ATOM 11101 C CA . LEU B 1 619 ? 27.219 31.141 7.852 1 73.81 619 LEU B CA 1
ATOM 11102 C C . LEU B 1 619 ? 26.75 30.469 9.141 1 73.81 619 LEU B C 1
ATOM 11104 O O . LEU B 1 619 ? 27.531 29.812 9.828 1 73.81 619 LEU B O 1
ATOM 11108 N N . LYS B 1 620 ? 25.453 30.594 9.352 1 74.56 620 LYS B N 1
ATOM 11109 C CA . LYS B 1 620 ? 24.891 29.938 10.531 1 74.56 620 LYS B CA 1
ATOM 11110 C C . LYS B 1 620 ? 24.531 28.484 10.25 1 74.56 620 LYS B C 1
ATOM 11112 O O . LYS B 1 620 ? 23.953 27.812 11.094 1 74.56 620 LYS B O 1
ATOM 11117 N N . GLY B 1 621 ? 24.828 28.016 9.109 1 70.81 621 GLY B N 1
ATOM 11118 C CA . GLY B 1 621 ? 24.625 26.609 8.758 1 70.81 621 GLY B CA 1
ATOM 11119 C C . GLY B 1 621 ? 23.25 26.328 8.211 1 70.81 621 GLY B C 1
ATOM 11120 O O . GLY B 1 621 ? 22.875 25.172 8.016 1 70.81 621 GLY B O 1
ATOM 11121 N N . MET B 1 622 ? 22.516 27.344 7.941 1 79.31 622 MET B N 1
ATOM 11122 C CA . MET B 1 622 ? 21.156 27.156 7.43 1 79.31 622 MET B CA 1
ATOM 11123 C C . MET B 1 622 ? 21.094 27.438 5.934 1 79.31 622 MET B C 1
ATOM 11125 O O . MET B 1 622 ? 20.359 28.312 5.492 1 79.31 622 MET B O 1
ATOM 11129 N N . VAL B 1 623 ? 21.734 26.578 5.215 1 76 623 VAL B N 1
ATOM 11130 C CA . VAL B 1 623 ? 21.844 26.766 3.775 1 76 623 VAL B CA 1
ATOM 11131 C C . VAL B 1 623 ? 20.469 26.656 3.125 1 76 623 VAL B C 1
ATOM 11133 O O . VAL B 1 623 ? 20.188 27.344 2.143 1 76 623 VAL B O 1
ATOM 11136 N N . ASP B 1 624 ? 19.625 25.859 3.656 1 80.94 624 ASP B N 1
ATOM 11137 C CA . ASP B 1 624 ? 18.281 25.734 3.092 1 80.94 624 ASP B CA 1
ATOM 11138 C C . ASP B 1 624 ? 17.234 26.328 4.031 1 80.94 624 ASP B C 1
ATOM 11140 O O . ASP B 1 624 ? 16.094 25.875 4.055 1 80.94 624 ASP B O 1
ATOM 11144 N N . GLY B 1 625 ? 17.641 27.281 4.719 1 84.69 625 GLY B N 1
ATOM 11145 C CA . GLY B 1 625 ? 16.734 27.922 5.652 1 84.69 625 GLY B CA 1
ATOM 11146 C C . GLY B 1 625 ? 15.766 28.891 4.98 1 84.69 625 GLY B C 1
ATOM 11147 O O . GLY B 1 625 ? 15.484 28.75 3.789 1 84.69 625 GLY B O 1
ATOM 11148 N N . CYS B 1 626 ? 15.125 29.641 5.84 1 90.25 626 CYS B N 1
ATOM 11149 C CA . CYS B 1 626 ? 14.164 30.625 5.359 1 90.25 626 CYS B CA 1
ATOM 11150 C C . CYS B 1 626 ? 14.344 31.953 6.074 1 90.25 626 CYS B C 1
ATOM 11152 O O . CYS B 1 626 ? 14.914 32 7.168 1 90.25 626 CYS B O 1
ATOM 11154 N N . ILE B 1 627 ? 14.008 33.031 5.41 1 91.38 627 ILE B N 1
ATOM 11155 C CA . ILE B 1 627 ? 14.031 34.375 5.977 1 91.38 627 ILE B CA 1
ATOM 11156 C C . ILE B 1 627 ? 12.609 34.906 6.137 1 91.38 627 ILE B C 1
ATOM 11158 O O . ILE B 1 627 ? 11.883 35.062 5.152 1 91.38 627 ILE B O 1
ATOM 11162 N N . PRO B 1 628 ? 12.242 35.156 7.367 1 92.62 628 PRO B N 1
ATOM 11163 C CA . PRO B 1 628 ? 10.883 35.656 7.59 1 92.62 628 PRO B CA 1
ATOM 11164 C C . PRO B 1 628 ? 10.742 37.125 7.23 1 92.62 628 PRO B C 1
ATOM 11166 O O . PRO B 1 628 ? 11.664 37.906 7.469 1 92.62 628 PRO B O 1
ATOM 11169 N N . ILE B 1 629 ? 9.688 37.469 6.629 1 91.38 629 ILE B N 1
ATOM 11170 C CA . ILE B 1 629 ? 9.273 38.844 6.391 1 91.38 629 ILE B CA 1
ATOM 11171 C C . ILE B 1 629 ? 8.211 39.25 7.406 1 91.38 629 ILE B C 1
ATOM 11173 O O . ILE B 1 629 ? 7.137 38.625 7.469 1 91.38 629 ILE B O 1
ATOM 11177 N N . VAL B 1 630 ? 8.523 40.219 8.203 1 90.38 630 VAL B N 1
ATOM 11178 C CA . VAL B 1 630 ? 7.637 40.562 9.305 1 90.38 630 VAL B CA 1
ATOM 11179 C C . VAL B 1 630 ? 7.191 42.031 9.18 1 90.38 630 VAL B C 1
ATOM 11181 O O . VAL B 1 630 ? 7.863 42.844 8.523 1 90.38 630 VAL B O 1
ATOM 11184 N N . LYS B 1 631 ? 6.035 42.25 9.672 1 87.06 631 LYS B N 1
ATOM 11185 C CA . LYS B 1 631 ? 5.504 43.625 9.82 1 87.06 631 LYS B CA 1
ATOM 11186 C C . LYS B 1 631 ? 5.352 44 11.297 1 87.06 631 LYS B C 1
ATOM 11188 O O . LYS B 1 631 ? 4.863 43.188 12.094 1 87.06 631 LYS B O 1
ATOM 11193 N N . ASP B 1 632 ? 5.703 45.125 11.711 1 81.5 632 ASP B N 1
ATOM 11194 C CA . ASP B 1 632 ? 5.625 45.625 13.086 1 81.5 632 ASP B CA 1
ATOM 11195 C C . ASP B 1 632 ? 6.348 44.688 14.047 1 81.5 632 ASP B C 1
ATOM 11197 O O . ASP B 1 632 ? 5.828 44.344 15.117 1 81.5 632 ASP B O 1
ATOM 11201 N N . GLU B 1 633 ? 7.348 44.094 13.586 1 72.06 633 GLU B N 1
ATOM 11202 C CA . GLU B 1 633 ? 8.297 43.25 14.32 1 72.06 633 GLU B CA 1
ATOM 11203 C C . GLU B 1 633 ? 7.648 41.969 14.781 1 72.06 633 GLU B C 1
ATOM 11205 O O . GLU B 1 633 ? 8.344 41.031 15.164 1 72.06 633 GLU B O 1
ATOM 11210 N N . ARG B 1 634 ? 6.402 41.875 14.695 1 78.75 634 ARG B N 1
ATOM 11211 C CA . ARG B 1 634 ? 5.855 40.688 15.352 1 78.75 634 ARG B CA 1
ATOM 11212 C C . ARG B 1 634 ? 4.832 40 14.461 1 78.75 634 ARG B C 1
ATOM 11214 O O . ARG B 1 634 ? 4.289 38.938 14.828 1 78.75 634 ARG B O 1
ATOM 11221 N N . ASN B 1 635 ? 4.523 40.562 13.406 1 85.31 635 ASN B N 1
ATOM 11222 C CA . ASN B 1 635 ? 3.52 39.938 12.539 1 85.31 635 ASN B CA 1
ATOM 11223 C C . ASN B 1 635 ? 4.152 39.344 11.289 1 85.31 635 ASN B C 1
ATOM 11225 O O . ASN B 1 635 ? 4.812 40.062 10.523 1 85.31 635 ASN B O 1
ATOM 11229 N N . LEU B 1 636 ? 3.928 38.125 11.125 1 89.56 636 LEU B N 1
ATOM 11230 C CA . LEU B 1 636 ? 4.512 37.438 9.992 1 89.56 636 LEU B CA 1
ATOM 11231 C C . LEU B 1 636 ? 3.73 37.719 8.711 1 89.56 636 LEU B C 1
ATOM 11233 O O . LEU B 1 636 ? 2.51 37.531 8.68 1 89.56 636 LEU B O 1
ATOM 11237 N N . VAL B 1 637 ? 4.402 38.156 7.676 1 87.12 637 VAL B N 1
ATOM 11238 C CA . VAL B 1 637 ? 3.783 38.438 6.379 1 87.12 637 VAL B CA 1
ATOM 11239 C C . VAL B 1 637 ? 4.039 37.25 5.43 1 87.12 637 VAL B C 1
ATOM 11241 O O . VAL B 1 637 ? 3.152 36.844 4.672 1 87.12 637 VAL B O 1
ATOM 11244 N N . GLY B 1 638 ? 5.207 36.781 5.492 1 89.62 638 GLY B N 1
ATOM 11245 C CA . GLY B 1 638 ? 5.582 35.688 4.602 1 89.62 638 GLY B CA 1
ATOM 11246 C C . GLY B 1 638 ? 6.973 35.156 4.875 1 89.62 638 GLY B C 1
ATOM 11247 O O . GLY B 1 638 ? 7.648 35.594 5.805 1 89.62 638 GLY B O 1
ATOM 11248 N N . MET B 1 639 ? 7.27 34.094 4.148 1 91.38 639 MET B N 1
ATOM 11249 C CA . MET B 1 639 ? 8.578 33.469 4.266 1 91.38 639 MET B CA 1
ATOM 11250 C C . MET B 1 639 ? 9.242 33.312 2.902 1 91.38 639 MET B C 1
ATOM 11252 O O . MET B 1 639 ? 8.578 33 1.91 1 91.38 639 MET B O 1
ATOM 11256 N N . ILE B 1 640 ? 10.508 33.625 2.867 1 91.56 640 ILE B N 1
ATOM 11257 C CA . ILE B 1 640 ? 11.266 33.438 1.637 1 91.56 640 ILE B CA 1
ATOM 11258 C C . ILE B 1 640 ? 12.305 32.344 1.842 1 91.56 640 ILE B C 1
ATOM 11260 O O . ILE B 1 640 ? 13.102 32.406 2.781 1 91.56 640 ILE B O 1
ATOM 11264 N N . SER B 1 641 ? 12.297 31.375 0.977 1 89.81 641 SER B N 1
ATOM 11265 C CA . SER B 1 641 ? 13.266 30.281 1.067 1 89.81 641 SER B CA 1
ATOM 11266 C C . SER B 1 641 ? 14.648 30.719 0.619 1 89.81 641 SER B C 1
ATOM 11268 O O . SER B 1 641 ? 14.781 31.469 -0.355 1 89.81 641 SER B O 1
ATOM 11270 N N . ALA B 1 642 ? 15.648 30.281 1.302 1 88.12 642 ALA B N 1
ATOM 11271 C CA . ALA B 1 642 ? 17.031 30.688 1.023 1 88.12 642 ALA B CA 1
ATOM 11272 C C . ALA B 1 642 ? 17.453 30.234 -0.371 1 88.12 642 ALA B C 1
ATOM 11274 O O . ALA B 1 642 ? 18.047 31.031 -1.126 1 88.12 642 ALA B O 1
ATOM 11275 N N . PRO B 1 643 ? 17.141 29 -0.707 1 83.44 643 PRO B N 1
ATOM 11276 C CA . PRO B 1 643 ? 17.562 28.578 -2.043 1 83.44 643 PRO B CA 1
ATOM 11277 C C . PRO B 1 643 ? 16.875 29.375 -3.156 1 83.44 643 PRO B C 1
ATOM 11279 O O . PRO B 1 643 ? 17.516 29.719 -4.16 1 83.44 643 PRO B O 1
ATOM 11282 N N . GLU B 1 644 ? 15.688 29.656 -3.018 1 85.12 644 GLU B N 1
ATOM 11283 C CA . GLU B 1 644 ? 14.977 30.438 -4.023 1 85.12 644 GLU B CA 1
ATOM 11284 C C . GLU B 1 644 ? 15.477 31.891 -4.059 1 85.12 644 GLU B C 1
ATOM 11286 O O . GLU B 1 644 ? 15.562 32.5 -5.129 1 85.12 644 GLU B O 1
ATOM 11291 N N . LEU B 1 645 ? 15.75 32.406 -2.91 1 89.25 645 LEU B N 1
ATOM 11292 C CA . LEU B 1 645 ? 16.297 33.75 -2.828 1 89.25 645 LEU B CA 1
ATOM 11293 C C . LEU B 1 645 ? 17.656 33.844 -3.518 1 89.25 645 LEU B C 1
ATOM 11295 O O . LEU B 1 645 ? 17.922 34.781 -4.258 1 89.25 645 LEU B O 1
ATOM 11299 N N . GLU B 1 646 ? 18.453 32.875 -3.23 1 87.44 646 GLU B N 1
ATOM 11300 C CA . GLU B 1 646 ? 19.781 32.812 -3.85 1 87.44 646 GLU B CA 1
ATOM 11301 C C . GLU B 1 646 ? 19.672 32.75 -5.371 1 87.44 646 GLU B C 1
ATOM 11303 O O . GLU B 1 646 ? 20.391 33.469 -6.082 1 87.44 646 GLU B O 1
ATOM 11308 N N . PHE B 1 647 ? 18.844 31.984 -5.812 1 84.25 647 PHE B N 1
ATOM 11309 C CA . PHE B 1 647 ? 18.641 31.828 -7.246 1 84.25 647 PHE B CA 1
ATOM 11310 C C . PHE B 1 647 ? 18.156 33.125 -7.875 1 84.25 647 PHE B C 1
ATOM 11312 O O . PHE B 1 647 ? 18.625 33.531 -8.945 1 84.25 647 PHE B O 1
ATOM 11319 N N . ALA B 1 648 ? 17.203 33.719 -7.262 1 87.5 648 ALA B N 1
ATOM 11320 C CA . ALA B 1 648 ? 16.625 34.938 -7.777 1 87.5 648 ALA B CA 1
ATOM 11321 C C . ALA B 1 648 ? 17.672 36.062 -7.781 1 87.5 648 ALA B C 1
ATOM 11323 O O . ALA B 1 648 ? 17.766 36.844 -8.742 1 87.5 648 ALA B O 1
ATOM 11324 N N . LEU B 1 649 ? 18.453 36.156 -6.758 1 89.44 649 LEU B N 1
ATOM 11325 C CA . LEU B 1 649 ? 19.469 37.219 -6.664 1 89.44 649 LEU B CA 1
ATOM 11326 C C . LEU B 1 649 ? 20.578 36.969 -7.688 1 89.44 649 LEU B C 1
ATOM 11328 O O . LEU B 1 649 ? 21.109 37.906 -8.258 1 89.44 649 LEU B O 1
ATOM 11332 N N . ASP B 1 650 ? 20.906 35.719 -7.871 1 86.88 650 ASP B N 1
ATOM 11333 C CA . ASP B 1 650 ? 21.906 35.406 -8.875 1 86.88 650 ASP B CA 1
ATOM 11334 C C . ASP B 1 650 ? 21.438 35.75 -10.281 1 86.88 650 ASP B C 1
ATOM 11336 O O . ASP B 1 650 ? 22.234 36.188 -11.117 1 86.88 650 ASP B O 1
ATOM 11340 N N . LYS B 1 651 ? 20.234 35.531 -10.492 1 85.62 651 LYS B N 1
ATOM 11341 C CA . LYS B 1 651 ? 19.672 35.875 -11.789 1 85.62 651 LYS B CA 1
ATOM 11342 C C . LYS B 1 651 ? 19.75 37.406 -12.016 1 85.62 651 LYS B C 1
ATOM 11344 O O . LYS B 1 651 ? 20.031 37.844 -13.133 1 85.62 651 LYS B O 1
ATOM 11349 N N . ILE B 1 652 ? 19.531 38.125 -11.039 1 88.12 652 ILE B N 1
ATOM 11350 C CA . ILE B 1 652 ? 19.594 39.594 -11.125 1 88.12 652 ILE B CA 1
ATOM 11351 C C . ILE B 1 652 ? 21.047 40.031 -11.336 1 88.12 652 ILE B C 1
ATOM 11353 O O . ILE B 1 652 ? 21.312 40.906 -12.164 1 88.12 652 ILE B O 1
ATOM 11357 N N . SER B 1 653 ? 21.922 39.406 -10.625 1 87.19 653 SER B N 1
ATOM 11358 C CA . SER B 1 653 ? 23.328 39.781 -10.766 1 87.19 653 SER B CA 1
ATOM 11359 C C . SER B 1 653 ? 23.828 39.469 -12.172 1 87.19 653 SER B C 1
ATOM 11361 O O . SER B 1 653 ? 24.594 40.25 -12.75 1 87.19 653 SER B O 1
ATOM 11363 N N . ARG B 1 654 ? 23.469 38.344 -12.742 1 83.94 654 ARG B N 1
ATOM 11364 C CA . ARG B 1 654 ? 23.875 37.969 -14.102 1 83.94 654 ARG B CA 1
ATOM 11365 C C . ARG B 1 654 ? 23.281 38.938 -15.125 1 83.94 654 ARG B C 1
ATOM 11367 O O . ARG B 1 654 ? 23.938 39.281 -16.109 1 83.94 654 ARG B O 1
ATOM 11374 N N . PHE B 1 655 ? 22.078 39.312 -14.789 1 84.69 655 PHE B N 1
ATOM 11375 C CA . PHE B 1 655 ? 21.422 40.281 -15.68 1 84.69 655 PHE B CA 1
ATOM 11376 C C . PHE B 1 655 ? 22.125 41.625 -15.656 1 84.69 655 PHE B C 1
ATOM 11378 O O . PHE B 1 655 ? 22.328 42.25 -16.703 1 84.69 655 PHE B O 1
ATOM 11385 N N . CYS B 1 656 ? 22.438 42.031 -14.516 1 85.31 656 CYS B N 1
ATOM 11386 C CA . CYS B 1 656 ? 23.109 43.312 -14.367 1 85.31 656 CYS B CA 1
ATOM 11387 C C . CYS B 1 656 ? 24.469 43.312 -15.039 1 85.31 656 CYS B C 1
ATOM 11389 O O . CYS B 1 656 ? 24.906 44.312 -15.609 1 85.31 656 CYS B O 1
ATOM 11391 N N . GLU B 1 657 ? 25.125 42.219 -14.945 1 85.5 657 GLU B N 1
ATOM 11392 C CA . GLU B 1 657 ? 26.422 42.094 -15.602 1 85.5 657 GLU B CA 1
ATOM 11393 C C . GLU B 1 657 ? 26.281 42.062 -17.125 1 85.5 657 GLU B C 1
ATOM 11395 O O . GLU B 1 657 ? 27.094 42.656 -17.828 1 85.5 657 GLU B O 1
ATOM 11400 N N . GLU B 1 658 ? 25.297 41.406 -17.516 1 82.75 658 GLU B N 1
ATOM 11401 C CA . GLU B 1 658 ? 25.094 41.25 -18.953 1 82.75 658 GLU B CA 1
ATOM 11402 C C . GLU B 1 658 ? 24.672 42.594 -19.594 1 82.75 658 GLU B C 1
ATOM 11404 O O . GLU B 1 658 ? 25.062 42.906 -20.719 1 82.75 658 GLU B O 1
ATOM 11409 N N . TYR B 1 659 ? 23.859 43.375 -18.938 1 79.62 659 TYR B N 1
ATOM 11410 C CA . TYR B 1 659 ? 23.344 44.625 -19.516 1 79.62 659 TYR B CA 1
ATOM 11411 C C . TYR B 1 659 ? 24.016 45.844 -18.906 1 79.62 659 TYR B C 1
ATOM 11413 O O . TYR B 1 659 ? 23.578 46.969 -19.141 1 79.62 659 TYR B O 1
ATOM 11421 N N . ASP B 1 660 ? 25.094 45.719 -18.141 1 77.94 660 ASP B N 1
ATOM 11422 C CA . ASP B 1 660 ? 25.922 46.75 -17.562 1 77.94 660 ASP B CA 1
ATOM 11423 C C . ASP B 1 660 ? 25.078 47.75 -16.75 1 77.94 660 ASP B C 1
ATOM 11425 O O . ASP B 1 660 ? 25.141 48.938 -16.953 1 77.94 660 ASP B O 1
ATOM 11429 N N . VAL B 1 661 ? 24.141 47.25 -16.047 1 78.62 661 VAL B N 1
ATOM 11430 C CA . VAL B 1 661 ? 23.328 48.062 -15.133 1 78.62 661 VAL B CA 1
ATOM 11431 C C . VAL B 1 661 ? 23.984 48.062 -13.75 1 78.62 661 VAL B C 1
ATOM 11433 O O . VAL B 1 661 ? 24.594 47.094 -13.336 1 78.62 661 VAL B O 1
ATOM 11436 N N . GLU B 1 662 ? 24.062 49.219 -13.125 1 74.19 662 GLU B N 1
ATOM 11437 C CA . GLU B 1 662 ? 24.656 49.312 -11.789 1 74.19 662 GLU B CA 1
ATOM 11438 C C . GLU B 1 662 ? 23.875 48.5 -10.766 1 74.19 662 GLU B C 1
ATOM 11440 O O . GLU B 1 662 ? 22.656 48.688 -10.617 1 74.19 662 GLU B O 1
ATOM 11445 N N . SER B 1 663 ? 24.453 47.531 -10.172 1 70.56 663 SER B N 1
ATOM 11446 C CA . SER B 1 663 ? 23.844 46.531 -9.289 1 70.56 663 SER B CA 1
ATOM 11447 C C . SER B 1 663 ? 23.625 47.125 -7.891 1 70.56 663 SER B C 1
ATOM 11449 O O . SER B 1 663 ? 22.766 46.625 -7.145 1 70.56 663 SER B O 1
ATOM 11451 N N . ASP B 1 664 ? 24.297 48.219 -7.477 1 69.88 664 ASP B N 1
ATOM 11452 C CA . ASP B 1 664 ? 24.344 48.625 -6.074 1 69.88 664 ASP B CA 1
ATOM 11453 C C . ASP B 1 664 ? 23.016 49.219 -5.629 1 69.88 664 ASP B C 1
ATOM 11455 O O . ASP B 1 664 ? 22.688 49.188 -4.441 1 69.88 664 ASP B O 1
ATOM 11459 N N . ASN B 1 665 ? 22.125 49.625 -6.617 1 77.25 665 ASN B N 1
ATOM 11460 C CA . ASN B 1 665 ? 20.938 50.312 -6.156 1 77.25 665 ASN B CA 1
ATOM 11461 C C . ASN B 1 665 ? 19.656 49.625 -6.645 1 77.25 665 ASN B C 1
ATOM 11463 O O . ASN B 1 665 ? 18.641 50.281 -6.84 1 77.25 665 ASN B O 1
ATOM 11467 N N . ILE B 1 666 ? 19.781 48.312 -6.727 1 88.19 666 ILE B N 1
ATOM 11468 C CA . ILE B 1 666 ? 18.578 47.625 -7.207 1 88.19 666 ILE B CA 1
ATOM 11469 C C . ILE B 1 666 ? 17.641 47.344 -6.035 1 88.19 666 ILE B C 1
ATOM 11471 O O . ILE B 1 666 ? 18.062 46.75 -5.043 1 88.19 666 ILE B O 1
ATOM 11475 N N . GLU B 1 667 ? 16.438 47.812 -6.117 1 88.5 667 GLU B N 1
ATOM 11476 C CA . GLU B 1 667 ? 15.414 47.594 -5.102 1 88.5 667 GLU B CA 1
ATOM 11477 C C . GLU B 1 667 ? 14.492 46.438 -5.484 1 88.5 667 GLU B C 1
ATOM 11479 O O . GLU B 1 667 ? 13.992 46.406 -6.613 1 88.5 667 GLU B O 1
ATOM 11484 N N . ILE B 1 668 ? 14.367 45.531 -4.559 1 91 668 ILE B N 1
ATOM 11485 C CA . ILE B 1 668 ? 13.531 44.344 -4.77 1 91 668 ILE B CA 1
ATOM 11486 C C . ILE B 1 668 ? 12.18 44.562 -4.098 1 91 668 ILE B C 1
ATOM 11488 O O . ILE B 1 668 ? 12.109 44.906 -2.914 1 91 668 ILE B O 1
ATOM 11492 N N . LYS B 1 669 ? 11.18 44.312 -4.805 1 89.31 669 LYS B N 1
ATOM 11493 C CA . LYS B 1 669 ? 9.82 44.406 -4.281 1 89.31 669 LYS B CA 1
ATOM 11494 C C . LYS B 1 669 ? 9.438 43.156 -3.502 1 89.31 669 LYS B C 1
ATOM 11496 O O . LYS B 1 669 ? 9.523 42.062 -4.027 1 89.31 669 LYS B O 1
ATOM 11501 N N . LEU B 1 670 ? 9.039 43.344 -2.285 1 87.62 670 LEU B N 1
ATOM 11502 C CA . LEU B 1 670 ? 8.695 42.219 -1.433 1 87.62 670 LEU B CA 1
ATOM 11503 C C . LEU B 1 670 ? 7.203 42.188 -1.146 1 87.62 670 LEU B C 1
ATOM 11505 O O . LEU B 1 670 ? 6.641 41.125 -0.894 1 87.62 670 LEU B O 1
ATOM 11509 N N . VAL B 1 671 ? 6.449 43.344 -0.91 1 82 671 VAL B N 1
ATOM 11510 C CA . VAL B 1 671 ? 5.031 43.344 -0.562 1 82 671 VAL B CA 1
ATOM 11511 C C . VAL B 1 671 ? 4.266 44.219 -1.563 1 82 671 VAL B C 1
ATOM 11513 O O . VAL B 1 671 ? 4.801 45.219 -2.076 1 82 671 VAL B O 1
ATOM 11516 N N . ASN B 1 672 ? 2.947 43.656 -2 1 65.88 672 ASN B N 1
ATOM 11517 C CA . ASN B 1 672 ? 2.074 44.5 -2.805 1 65.88 672 ASN B CA 1
ATOM 11518 C C . ASN B 1 672 ? 1.334 45.531 -1.94 1 65.88 672 ASN B C 1
ATOM 11520 O O . ASN B 1 672 ? 0.846 45.188 -0.86 1 65.88 672 ASN B O 1
ATOM 11524 N N . HIS B 1 673 ? 1.528 46.812 -1.88 1 52.66 673 HIS B N 1
ATOM 11525 C CA . HIS B 1 673 ? 0.722 47.812 -1.175 1 52.66 673 HIS B CA 1
ATOM 11526 C C . HIS B 1 673 ? -0.752 47.688 -1.545 1 52.66 673 HIS B C 1
ATOM 11528 O O . HIS B 1 673 ? -1.092 47.531 -2.723 1 52.66 673 HIS B O 1
ATOM 11534 N N . LYS B 1 674 ? -1.843 47.344 -0.716 1 46.91 674 LYS B N 1
ATOM 11535 C CA . LYS B 1 674 ? -3.285 47.312 -0.937 1 46.91 674 LYS B CA 1
ATOM 11536 C C . LYS B 1 674 ? -3.773 48.562 -1.636 1 46.91 674 LYS B C 1
ATOM 11538 O O . LYS B 1 674 ? -4.965 48.719 -1.916 1 46.91 674 LYS B O 1
ATOM 11543 N N . GLY B 1 675 ? -3.389 49.781 -1.516 1 35.31 675 GLY B N 1
ATOM 11544 C CA . GLY B 1 675 ? -4.227 50.844 -2.014 1 35.31 675 GLY B CA 1
ATOM 11545 C C . GLY B 1 675 ? -4.578 50.719 -3.482 1 35.31 675 GLY B C 1
ATOM 11546 O O . GLY B 1 675 ? -5.73 50.906 -3.873 1 35.31 675 GLY B O 1
ATOM 11547 N N . ASN B 1 676 ? -3.811 51.125 -4.516 1 30.11 676 ASN B N 1
ATOM 11548 C CA . ASN B 1 676 ? -4.16 51.312 -5.922 1 30.11 676 ASN B CA 1
ATOM 11549 C C . ASN B 1 676 ? -4.363 49.969 -6.625 1 30.11 676 ASN B C 1
ATOM 11551 O O . ASN B 1 676 ? -3.447 49.469 -7.266 1 30.11 676 ASN B O 1
ATOM 11555 N N . SER B 1 677 ? -5.008 49.156 -6.059 1 31.59 677 SER B N 1
ATOM 11556 C CA . SER B 1 677 ? -5.336 47.844 -6.633 1 31.59 677 SER B CA 1
ATOM 11557 C C . SER B 1 677 ? -6.074 48 -7.961 1 31.59 677 SER B C 1
ATOM 11559 O O . SER B 1 677 ? -6.434 47 -8.594 1 31.59 677 SER B O 1
ATOM 11561 N N . SER B 1 678 ? -6.805 49.188 -8.234 1 29.53 678 SER B N 1
ATOM 11562 C CA . SER B 1 678 ? -7.691 49.281 -9.383 1 29.53 678 SER B CA 1
ATOM 11563 C C . SER B 1 678 ? -6.941 49.031 -10.688 1 29.53 678 SER B C 1
ATOM 11565 O O . SER B 1 678 ? -7.523 48.531 -11.648 1 29.53 678 SER B O 1
ATOM 11567 N N . GLU B 1 679 ? -5.902 49.812 -10.953 1 27.94 679 GLU B N 1
ATOM 11568 C CA . GLU B 1 679 ? -5.457 49.969 -12.336 1 27.94 679 GLU B CA 1
ATOM 11569 C C . GLU B 1 679 ? -4.84 48.656 -12.859 1 27.94 679 GLU B C 1
ATOM 11571 O O . GLU B 1 679 ? -4.957 48.344 -14.047 1 27.94 679 GLU B O 1
ATOM 11576 N N . ILE B 1 680 ? -3.971 47.938 -12.148 1 29.42 680 ILE B N 1
ATOM 11577 C CA . ILE B 1 680 ? -3.258 46.906 -12.883 1 29.42 680 ILE B CA 1
ATOM 11578 C C . ILE B 1 680 ? -4.094 45.625 -12.906 1 29.42 680 ILE B C 1
ATOM 11580 O O . ILE B 1 680 ? -3.662 44.594 -13.445 1 29.42 680 ILE B O 1
ATOM 11584 N N . GLU B 1 681 ? -5.285 45.594 -12.164 1 30.28 681 GLU B N 1
ATOM 11585 C CA . GLU B 1 681 ? -6.168 44.469 -12.438 1 30.28 681 GLU B CA 1
ATOM 11586 C C . GLU B 1 681 ? -6.648 44.5 -13.891 1 30.28 681 GLU B C 1
ATOM 11588 O O . GLU B 1 681 ? -7.117 43.469 -14.406 1 30.28 681 GLU B O 1
ATOM 11593 N N . SER B 1 682 ? -7.062 45.656 -14.445 1 27.14 682 SER B N 1
ATOM 11594 C CA . SER B 1 682 ? -7.645 45.781 -15.773 1 27.14 682 SER B CA 1
ATOM 11595 C C . SER B 1 682 ? -6.656 45.312 -16.844 1 27.14 682 SER B C 1
ATOM 11597 O O . SER B 1 682 ? -6.957 45.375 -18.047 1 27.14 682 SER B O 1
ATOM 11599 N N . LEU B 1 683 ? -5.344 45.562 -16.656 1 25.91 683 LEU B N 1
ATOM 11600 C CA . LEU B 1 683 ? -4.711 44.969 -17.844 1 25.91 683 LEU B CA 1
ATOM 11601 C C . LEU B 1 683 ? -5.023 43.469 -17.938 1 25.91 683 LEU B C 1
ATOM 11603 O O . LEU B 1 683 ? -4.898 42.75 -16.953 1 25.91 683 LEU B O 1
ATOM 11607 N N . GLY B 1 684 ? -6.043 43.062 -18.719 1 24.62 684 GLY B N 1
ATOM 11608 C CA . GLY B 1 684 ? -6.582 41.781 -19.156 1 24.62 684 GLY B CA 1
ATOM 11609 C C . GLY B 1 684 ? -5.66 40.625 -18.859 1 24.62 684 GLY B C 1
ATOM 11610 O O . GLY B 1 684 ? -4.434 40.75 -18.891 1 24.62 684 GLY B O 1
ATOM 11611 N N . GLU B 1 685 ? -6.145 39.688 -17.969 1 28.33 685 GLU B N 1
ATOM 11612 C CA . GLU B 1 685 ? -5.785 38.281 -17.906 1 28.33 685 GLU B CA 1
ATOM 11613 C C . GLU B 1 685 ? -5.234 37.781 -19.25 1 28.33 685 GLU B C 1
ATOM 11615 O O . GLU B 1 685 ? -5.863 36.969 -19.922 1 28.33 685 GLU B O 1
ATOM 11620 N N . SER B 1 686 ? -5.137 38.594 -20.281 1 24.94 686 SER B N 1
ATOM 11621 C CA . SER B 1 686 ? -4.484 38.031 -21.453 1 24.94 686 SER B CA 1
ATOM 11622 C C . SER B 1 686 ? -3.377 37.062 -21.062 1 24.94 686 SER B C 1
ATOM 11624 O O . SER B 1 686 ? -2.873 37.125 -19.938 1 24.94 686 SER B O 1
ATOM 11626 N N . SER B 1 687 ? -3.166 36.062 -22.016 1 27.62 687 SER B N 1
ATOM 11627 C CA . SER B 1 687 ? -2.191 34.969 -22.125 1 27.62 687 SER B CA 1
ATOM 11628 C C . SER B 1 687 ? -0.839 35.375 -21.562 1 27.62 687 SER B C 1
ATOM 11630 O O . SER B 1 687 ? 0.054 35.812 -22.297 1 27.62 687 SER B O 1
ATOM 11632 N N . VAL B 1 688 ? -0.863 36.344 -20.859 1 27.03 688 VAL B N 1
ATOM 11633 C CA . VAL B 1 688 ? 0.486 36.719 -20.438 1 27.03 688 VAL B CA 1
ATOM 11634 C C . VAL B 1 688 ? 1.268 35.438 -20.047 1 27.03 688 VAL B C 1
ATOM 11636 O O . VAL B 1 688 ? 0.733 34.562 -19.375 1 27.03 688 VAL B O 1
ATOM 11639 N N . LEU B 1 689 ? 2.342 35.281 -20.766 1 26.91 689 LEU B N 1
ATOM 11640 C CA . LEU B 1 689 ? 3.525 34.438 -20.703 1 26.91 689 LEU B CA 1
ATOM 11641 C C . LEU B 1 689 ? 4.012 34.281 -19.266 1 26.91 689 LEU B C 1
ATOM 11643 O O . LEU B 1 689 ? 4.57 35.219 -18.688 1 26.91 689 LEU B O 1
ATOM 11647 N N . THR B 1 690 ? 3.148 33.969 -18.344 1 30.66 690 THR B N 1
ATOM 11648 C CA . THR B 1 690 ? 3.93 33.375 -17.266 1 30.66 690 THR B CA 1
ATOM 11649 C C . THR B 1 690 ? 5.246 32.812 -17.812 1 30.66 690 THR B C 1
ATOM 11651 O O . THR B 1 690 ? 5.301 31.688 -18.281 1 30.66 690 THR B O 1
ATOM 11654 N N . VAL B 1 691 ? 5.852 33.594 -18.656 1 29.08 691 VAL B N 1
ATOM 11655 C CA . VAL B 1 691 ? 7.254 33.344 -18.969 1 29.08 691 VAL B CA 1
ATOM 11656 C C . VAL B 1 691 ? 7.992 32.875 -17.719 1 29.08 691 VAL B C 1
ATOM 11658 O O . VAL B 1 691 ? 8 33.562 -16.703 1 29.08 691 VAL B O 1
ATOM 11661 N N . ASP B 1 692 ? 7.871 31.703 -17.375 1 34.41 692 ASP B N 1
ATOM 11662 C CA . ASP B 1 692 ? 9.023 31.297 -16.578 1 34.41 692 ASP B CA 1
ATOM 11663 C C . ASP B 1 692 ? 10.195 32.25 -16.766 1 34.41 692 ASP B C 1
ATOM 11665 O O . ASP B 1 692 ? 10.648 32.469 -17.891 1 34.41 692 ASP B O 1
ATOM 11669 N N . LEU B 1 693 ? 10.195 33.469 -16.094 1 35.19 693 LEU B N 1
ATOM 11670 C CA . LEU B 1 693 ? 11.281 34.438 -16.078 1 35.19 693 LEU B CA 1
ATOM 11671 C C . LEU B 1 693 ? 12.516 33.875 -16.781 1 35.19 693 LEU B C 1
ATOM 11673 O O . LEU B 1 693 ? 13.344 34.656 -17.281 1 35.19 693 LEU B O 1
ATOM 11677 N N . LEU B 1 694 ? 12.719 32.562 -16.625 1 35.78 694 LEU B N 1
ATOM 11678 C CA . LEU B 1 694 ? 13.961 32.031 -17.188 1 35.78 694 LEU B CA 1
ATOM 11679 C C . LEU B 1 694 ? 13.906 32.031 -18.703 1 35.78 694 LEU B C 1
ATOM 11681 O O . LEU B 1 694 ? 14.945 31.953 -19.359 1 35.78 694 LEU B O 1
ATOM 11685 N N . GLU B 1 695 ? 12.734 31.688 -19.344 1 37.72 695 GLU B N 1
ATOM 11686 C CA . GLU B 1 695 ? 12.781 31.594 -20.797 1 37.72 695 GLU B CA 1
ATOM 11687 C C . GLU B 1 695 ? 12.273 32.875 -21.453 1 37.72 695 GLU B C 1
ATOM 11689 O O . GLU B 1 695 ? 11.219 32.875 -22.078 1 37.72 695 GLU B O 1
ATOM 11694 N N . VAL B 1 696 ? 12.273 34.031 -20.953 1 38.38 696 VAL B N 1
ATOM 11695 C CA . VAL B 1 696 ? 11.898 35.219 -21.719 1 38.38 696 VAL B CA 1
ATOM 11696 C C . VAL B 1 696 ? 12.695 35.25 -23.031 1 38.38 696 VAL B C 1
ATOM 11698 O O . VAL B 1 696 ? 13.922 35.312 -23.016 1 38.38 696 VAL B O 1
ATOM 11701 N N . ASP B 1 697 ? 12.219 34.75 -24.031 1 39.66 697 ASP B N 1
ATOM 11702 C CA . ASP B 1 697 ? 12.766 35.031 -25.359 1 39.66 697 ASP B CA 1
ATOM 11703 C C . ASP B 1 697 ? 12.812 36.531 -25.625 1 39.66 697 ASP B C 1
ATOM 11705 O O . ASP B 1 697 ? 11.797 37.156 -25.953 1 39.66 697 ASP B O 1
ATOM 11709 N N . LEU B 1 698 ? 13.758 37.281 -25.203 1 46.47 698 LEU B N 1
ATOM 11710 C CA . LEU B 1 698 ? 14.133 38.688 -25.406 1 46.47 698 LEU B CA 1
ATOM 11711 C C . LEU B 1 698 ? 13.898 39.094 -26.859 1 46.47 698 LEU B C 1
ATOM 11713 O O . LEU B 1 698 ? 13.359 40.156 -27.125 1 46.47 698 LEU B O 1
ATOM 11717 N N . PRO B 1 699 ? 14.273 38.219 -27.75 1 45.72 699 PRO B N 1
ATOM 11718 C CA . PRO B 1 699 ? 14.211 38.719 -29.125 1 45.72 699 PRO B CA 1
ATOM 11719 C C . PRO B 1 699 ? 12.789 39.031 -29.562 1 45.72 699 PRO B C 1
ATOM 11721 O O . PRO B 1 699 ? 12.57 40.031 -30.297 1 45.72 699 PRO B O 1
ATOM 11724 N N . HIS B 1 700 ? 11.898 38.312 -29.109 1 47.5 700 HIS B N 1
ATOM 11725 C CA . HIS B 1 700 ? 10.578 38.531 -29.688 1 47.5 700 HIS B CA 1
ATOM 11726 C C . HIS B 1 700 ? 9.914 39.75 -29.094 1 47.5 700 HIS B C 1
ATOM 11728 O O . HIS B 1 700 ? 9.117 40.438 -29.766 1 47.5 700 HIS B O 1
ATOM 11734 N N . ILE B 1 701 ? 10.117 40.031 -27.875 1 49.09 701 ILE B N 1
ATOM 11735 C CA . ILE B 1 701 ? 9.539 41.25 -27.297 1 49.09 701 ILE B CA 1
ATOM 11736 C C . ILE B 1 701 ? 10.164 42.469 -27.938 1 49.09 701 ILE B C 1
ATOM 11738 O O . ILE B 1 701 ? 9.477 43.469 -28.172 1 49.09 701 ILE B O 1
ATOM 11742 N N . LEU B 1 702 ? 11.414 42.375 -28.312 1 49.69 702 LEU B N 1
ATOM 11743 C CA . LEU B 1 702 ? 12.109 43.438 -29 1 49.69 702 LEU B CA 1
ATOM 11744 C C . LEU B 1 702 ? 11.477 43.719 -30.359 1 49.69 702 LEU B C 1
ATOM 11746 O O . LEU B 1 702 ? 11.367 44.875 -30.781 1 49.69 702 LEU B O 1
ATOM 11750 N N . GLU B 1 703 ? 11.25 42.688 -31.047 1 49.78 703 GLU B N 1
ATOM 11751 C CA . GLU B 1 703 ? 10.773 42.906 -32.406 1 49.78 703 GLU B CA 1
ATOM 11752 C C . GLU B 1 703 ? 9.406 43.594 -32.406 1 49.78 703 GLU B C 1
ATOM 11754 O O . GLU B 1 703 ? 9.109 44.406 -33.281 1 49.78 703 GLU B O 1
ATOM 11759 N N . THR B 1 704 ? 8.633 43.156 -31.5 1 48 704 THR B N 1
ATOM 11760 C CA . THR B 1 704 ? 7.289 43.688 -31.656 1 48 704 THR B CA 1
ATOM 11761 C C . THR B 1 704 ? 7.18 45.062 -30.984 1 48 704 THR B C 1
ATOM 11763 O O . THR B 1 704 ? 6.242 45.812 -31.266 1 48 704 THR B O 1
ATOM 11766 N N . SER B 1 705 ? 7.871 45.281 -29.828 1 49.03 705 SER B N 1
ATOM 11767 C CA . SER B 1 705 ? 7.625 46.562 -29.172 1 49.03 705 SER B CA 1
ATOM 11768 C C . SER B 1 705 ? 8.656 47.594 -29.609 1 49.03 705 SER B C 1
ATOM 11770 O O . SER B 1 705 ? 9.797 47.25 -29.906 1 49.03 705 SER B O 1
ATOM 11772 N N . ASN B 1 706 ? 8.328 48.594 -30.344 1 58.41 706 ASN B N 1
ATOM 11773 C CA . ASN B 1 706 ? 9.094 49.781 -30.688 1 58.41 706 ASN B CA 1
ATOM 11774 C C . ASN B 1 706 ? 9.898 50.281 -29.484 1 58.41 706 ASN B C 1
ATOM 11776 O O . ASN B 1 706 ? 10.188 51.469 -29.391 1 58.41 706 ASN B O 1
ATOM 11780 N N . LEU B 1 707 ? 10.023 49.531 -28.547 1 58.06 707 LEU B N 1
ATOM 11781 C CA . LEU B 1 707 ? 10.75 50 -27.359 1 58.06 707 LEU B CA 1
ATOM 11782 C C . LEU B 1 707 ? 12.25 49.812 -27.547 1 58.06 707 LEU B C 1
ATOM 11784 O O . LEU B 1 707 ? 12.695 48.906 -28.25 1 58.06 707 LEU B O 1
ATOM 11788 N N . SER B 1 708 ? 13.07 50.812 -27.25 1 68.06 708 SER B N 1
ATOM 11789 C CA . SER B 1 708 ? 14.523 50.75 -27.281 1 68.06 708 SER B CA 1
ATOM 11790 C C . SER B 1 708 ? 15.047 49.594 -26.422 1 68.06 708 SER B C 1
ATOM 11792 O O . SER B 1 708 ? 14.328 49.094 -25.562 1 68.06 708 SER B O 1
ATOM 11794 N N . GLN B 1 709 ? 16.125 49.031 -26.812 1 67.12 709 GLN B N 1
ATOM 11795 C CA . GLN B 1 709 ? 16.781 47.938 -26.094 1 67.12 709 GLN B CA 1
ATOM 11796 C C . GLN B 1 709 ? 16.891 48.25 -24.609 1 67.12 709 GLN B C 1
ATOM 11798 O O . GLN B 1 709 ? 16.75 47.344 -23.766 1 67.12 709 GLN B O 1
ATOM 11803 N N . GLU B 1 710 ? 17.109 49.469 -24.328 1 71.62 710 GLU B N 1
ATOM 11804 C CA . GLU B 1 710 ? 17.25 49.906 -22.938 1 71.62 710 GLU B CA 1
ATOM 11805 C C . GLU B 1 710 ? 15.922 49.812 -22.203 1 71.62 710 GLU B C 1
ATOM 11807 O O . GLU B 1 710 ? 15.883 49.406 -21.031 1 71.62 710 GLU B O 1
ATOM 11812 N N . ASP B 1 711 ? 14.875 50.062 -22.859 1 73.56 711 ASP B N 1
ATOM 11813 C CA . ASP B 1 711 ? 13.547 50.031 -22.25 1 73.56 711 ASP B CA 1
ATOM 11814 C C . ASP B 1 711 ? 13.133 48.594 -21.953 1 73.56 711 ASP B C 1
ATOM 11816 O O . ASP B 1 711 ? 12.547 48.312 -20.906 1 73.56 711 ASP B O 1
ATOM 11820 N N . VAL B 1 712 ? 13.477 47.812 -22.891 1 73.06 712 VAL B N 1
ATOM 11821 C CA . VAL B 1 712 ? 13.133 46.406 -22.703 1 73.06 712 VAL B CA 1
ATOM 11822 C C . VAL B 1 712 ? 13.922 45.812 -21.531 1 73.06 712 VAL B C 1
ATOM 11824 O O . VAL B 1 712 ? 13.375 45.062 -20.734 1 73.06 712 VAL B O 1
ATOM 11827 N N . ALA B 1 713 ? 15.156 46.25 -21.453 1 76.56 713 ALA B N 1
ATOM 11828 C CA . ALA B 1 713 ? 15.992 45.75 -20.359 1 76.56 713 ALA B CA 1
ATOM 11829 C C . ALA B 1 713 ? 15.438 46.219 -19.016 1 76.56 713 ALA B C 1
ATOM 11831 O O . ALA B 1 713 ? 15.469 45.438 -18.031 1 76.56 713 ALA B O 1
ATOM 11832 N N . MET B 1 714 ? 14.906 47.344 -18.984 1 78.44 714 MET B N 1
ATOM 11833 C CA . MET B 1 714 ? 14.383 47.875 -17.734 1 78.44 714 MET B CA 1
ATOM 11834 C C . MET B 1 714 ? 13.094 47.156 -17.328 1 78.44 714 MET B C 1
ATOM 11836 O O . MET B 1 714 ? 12.852 46.938 -16.141 1 78.44 714 MET B O 1
ATOM 11840 N N . ILE B 1 715 ? 12.352 46.844 -18.25 1 78.44 715 ILE B N 1
ATOM 11841 C CA . ILE B 1 715 ? 11.102 46.156 -17.969 1 78.44 715 ILE B CA 1
ATOM 11842 C C . ILE B 1 715 ? 11.414 44.75 -17.453 1 78.44 715 ILE B C 1
ATOM 11844 O O . ILE B 1 715 ? 10.766 44.25 -16.516 1 78.44 715 ILE B O 1
ATOM 11848 N N . LEU B 1 716 ? 12.359 44.219 -18.078 1 79.44 716 LEU B N 1
ATOM 11849 C CA . LEU B 1 716 ? 12.758 42.906 -17.672 1 79.44 716 LEU B CA 1
ATOM 11850 C C . LEU B 1 716 ? 13.344 42.906 -16.266 1 79.44 716 LEU B C 1
ATOM 11852 O O . LEU B 1 716 ? 13.109 42 -15.469 1 79.44 716 LEU B O 1
ATOM 11856 N N . LEU B 1 717 ? 14.102 43.906 -16.031 1 82.88 717 LEU B N 1
ATOM 11857 C CA . LEU B 1 717 ? 14.688 44.031 -14.703 1 82.88 717 LEU B CA 1
ATOM 11858 C C . LEU B 1 717 ? 13.602 44.25 -13.648 1 82.88 717 LEU B C 1
ATOM 11860 O O . LEU B 1 717 ? 13.695 43.719 -12.539 1 82.88 717 LEU B O 1
ATOM 11864 N N . GLU B 1 718 ? 12.602 44.938 -13.977 1 82.12 718 GLU B N 1
ATOM 11865 C CA . GLU B 1 718 ? 11.5 45.156 -13.047 1 82.12 718 GLU B CA 1
ATOM 11866 C C . GLU B 1 718 ? 10.766 43.875 -12.727 1 82.12 718 GLU B C 1
ATOM 11868 O O . GLU B 1 718 ? 10.344 43.656 -11.594 1 82.12 718 GLU B O 1
ATOM 11873 N N . LYS B 1 719 ? 10.672 43.094 -13.648 1 83.44 719 LYS B N 1
ATOM 11874 C CA . LYS B 1 719 ? 10 41.812 -13.445 1 83.44 719 LYS B CA 1
ATOM 11875 C C . LYS B 1 719 ? 10.867 40.844 -12.617 1 83.44 719 LYS B C 1
ATOM 11877 O O . LYS B 1 719 ? 10.344 40.094 -11.805 1 83.44 719 LYS B O 1
ATOM 11882 N N . LEU B 1 720 ? 12.086 40.969 -12.883 1 85.81 720 LEU B N 1
ATOM 11883 C CA . LEU B 1 720 ? 13.016 40.125 -12.133 1 85.81 720 LEU B CA 1
ATOM 11884 C C . LEU B 1 720 ? 13.094 40.562 -10.672 1 85.81 720 LEU B C 1
ATOM 11886 O O . LEU B 1 720 ? 13.352 39.75 -9.781 1 85.81 720 LEU B O 1
ATOM 11890 N N . CYS B 1 721 ? 12.836 41.844 -10.469 1 88.19 721 CYS B N 1
ATOM 11891 C CA . CYS B 1 721 ? 12.977 42.375 -9.125 1 88.19 721 CYS B CA 1
ATOM 11892 C C . CYS B 1 721 ? 11.68 42.219 -8.328 1 88.19 721 CYS B C 1
ATOM 11894 O O . CYS B 1 721 ? 11.617 42.594 -7.156 1 88.19 721 CYS B O 1
ATOM 11896 N N . ASP B 1 722 ? 10.711 41.562 -8.844 1 88.75 722 ASP B N 1
ATOM 11897 C CA . ASP B 1 722 ? 9.469 41.281 -8.125 1 88.75 722 ASP B CA 1
ATOM 11898 C C . ASP B 1 722 ? 9.523 39.906 -7.438 1 88.75 722 ASP B C 1
ATOM 11900 O O . ASP B 1 722 ? 9.227 38.875 -8.055 1 88.75 722 ASP B O 1
ATOM 11904 N N . PHE B 1 723 ? 9.797 39.938 -6.168 1 89.94 723 PHE B N 1
ATOM 11905 C CA . PHE B 1 723 ? 9.961 38.688 -5.426 1 89.94 723 PHE B CA 1
ATOM 11906 C C . PHE B 1 723 ? 8.641 38.25 -4.797 1 89.94 723 PHE B C 1
ATOM 11908 O O . PHE B 1 723 ? 8.594 37.281 -4.051 1 89.94 723 PHE B O 1
ATOM 11915 N N . THR B 1 724 ? 7.562 38.875 -5.105 1 86.38 724 THR B N 1
ATOM 11916 C CA . THR B 1 724 ? 6.266 38.531 -4.527 1 86.38 724 THR B CA 1
ATOM 11917 C C . THR B 1 724 ? 5.848 37.125 -4.941 1 86.38 724 THR B C 1
ATOM 11919 O O . THR B 1 724 ? 5.078 36.469 -4.238 1 86.38 724 THR B O 1
ATOM 11922 N N . LYS B 1 725 ? 6.434 36.656 -5.961 1 81.56 725 LYS B N 1
ATOM 11923 C CA . LYS B 1 725 ? 6.059 35.344 -6.477 1 81.56 725 LYS B CA 1
ATOM 11924 C C . LYS B 1 725 ? 6.828 34.219 -5.766 1 81.56 725 LYS B C 1
ATOM 11926 O O . LYS B 1 725 ? 6.402 33.062 -5.773 1 81.56 725 LYS B O 1
ATOM 11931 N N . ILE B 1 726 ? 7.922 34.562 -5.137 1 86.69 726 ILE B N 1
ATOM 11932 C CA . ILE B 1 726 ? 8.742 33.531 -4.508 1 86.69 726 ILE B CA 1
ATOM 11933 C C . ILE B 1 726 ? 8.453 33.469 -3.008 1 86.69 726 ILE B C 1
ATOM 11935 O O . ILE B 1 726 ? 8.828 32.531 -2.322 1 86.69 726 ILE B O 1
ATOM 11939 N N . ILE B 1 727 ? 7.766 34.5 -2.572 1 88.69 727 ILE B N 1
ATOM 11940 C CA . ILE B 1 727 ? 7.434 34.562 -1.153 1 88.69 727 ILE B CA 1
ATOM 11941 C C . ILE B 1 727 ? 6.266 33.625 -0.852 1 88.69 727 ILE B C 1
ATOM 11943 O O . ILE B 1 727 ? 5.309 33.562 -1.623 1 88.69 727 ILE B O 1
ATOM 11947 N N . GLU B 1 728 ? 6.414 32.875 0.224 1 88.06 728 GLU B N 1
ATOM 11948 C CA . GLU B 1 728 ? 5.336 32.031 0.708 1 88.06 728 GLU B CA 1
ATOM 11949 C C . GLU B 1 728 ? 4.477 32.75 1.737 1 88.06 728 GLU B C 1
ATOM 11951 O O . GLU B 1 728 ? 4.957 33.125 2.814 1 88.06 728 GLU B O 1
ATOM 11956 N N . TYR B 1 729 ? 3.268 32.875 1.419 1 86.31 729 TYR B N 1
ATOM 11957 C CA . TYR B 1 729 ? 2.398 33.719 2.238 1 86.31 729 TYR B CA 1
ATOM 11958 C C . TYR B 1 729 ? 1.575 32.875 3.201 1 86.31 729 TYR B C 1
ATOM 11960 O O . TYR B 1 729 ? 0.972 33.406 4.141 1 86.31 729 TYR B O 1
ATOM 11968 N N . TYR B 1 730 ? 1.599 31.609 2.984 1 87.31 730 TYR B N 1
ATOM 11969 C CA . TYR B 1 730 ? 0.659 30.812 3.754 1 87.31 730 TYR B CA 1
ATOM 11970 C C . TYR B 1 730 ? 1.381 29.688 4.5 1 87.31 730 TYR B C 1
ATOM 11972 O O . TYR B 1 730 ? 1.128 28.516 4.254 1 87.31 730 TYR B O 1
ATOM 11980 N N . PRO B 1 731 ? 2.125 30.047 5.496 1 90.31 731 PRO B N 1
ATOM 11981 C CA . PRO B 1 731 ? 2.805 29 6.262 1 90.31 731 PRO B CA 1
ATOM 11982 C C . PRO B 1 731 ? 1.906 28.359 7.32 1 90.31 731 PRO B C 1
ATOM 11984 O O . PRO B 1 731 ? 0.895 28.953 7.711 1 90.31 731 PRO B O 1
ATOM 11987 N N . ILE B 1 732 ? 2.184 27.25 7.75 1 94.38 732 ILE B N 1
ATOM 11988 C CA . ILE B 1 732 ? 1.521 26.578 8.859 1 94.38 732 ILE B CA 1
ATOM 11989 C C . ILE B 1 732 ? 2.121 27.047 10.188 1 94.38 732 ILE B C 1
ATOM 11991 O O . ILE B 1 732 ? 3.344 27.156 10.312 1 94.38 732 ILE B O 1
ATOM 11995 N N . MET B 1 733 ? 1.247 27.359 11.109 1 95.06 733 MET B N 1
ATOM 11996 C CA . MET B 1 733 ? 1.7 27.938 12.375 1 95.06 733 MET B CA 1
ATOM 11997 C C . MET B 1 733 ? 1.195 27.109 13.555 1 95.06 733 MET B C 1
ATOM 11999 O O . MET B 1 733 ? 0.082 26.578 13.516 1 95.06 733 MET B O 1
ATOM 12003 N N . ILE B 1 734 ? 2.029 26.969 14.531 1 94.44 734 ILE B N 1
ATOM 12004 C CA . ILE B 1 734 ? 1.657 26.312 15.773 1 94.44 734 ILE B CA 1
ATOM 12005 C C . ILE B 1 734 ? 2.141 27.141 16.969 1 94.44 734 ILE B C 1
ATOM 12007 O O . ILE B 1 734 ? 2.924 28.078 16.797 1 94.44 734 ILE B O 1
ATOM 12011 N N . ASP B 1 735 ? 1.63 26.766 18.125 1 91.31 735 ASP B N 1
ATOM 12012 C CA . ASP B 1 735 ? 1.998 27.469 19.344 1 91.31 735 ASP B CA 1
ATOM 12013 C C . ASP B 1 735 ? 3.348 26.984 19.875 1 91.31 735 ASP B C 1
ATOM 12015 O O . ASP B 1 735 ? 3.74 25.844 19.641 1 91.31 735 ASP B O 1
ATOM 12019 N N . VAL B 1 736 ? 4.008 27.812 20.625 1 90.75 736 VAL B N 1
ATOM 12020 C CA . VAL B 1 736 ? 5.352 27.531 21.125 1 90.75 736 VAL B CA 1
ATOM 12021 C C . VAL B 1 736 ? 5.309 26.375 22.125 1 90.75 736 VAL B C 1
ATOM 12023 O O . VAL B 1 736 ? 6.281 25.641 22.266 1 90.75 736 VAL B O 1
ATOM 12026 N N . ASP B 1 737 ? 4.207 26.141 22.75 1 87.69 737 ASP B N 1
ATOM 12027 C CA . ASP B 1 737 ? 4.109 25.109 23.766 1 87.69 737 ASP B CA 1
ATOM 12028 C C . ASP B 1 737 ? 3.668 23.781 23.172 1 87.69 737 ASP B C 1
ATOM 12030 O O . ASP B 1 737 ? 3.424 22.812 23.891 1 87.69 737 ASP B O 1
ATOM 12034 N N . SER B 1 738 ? 3.6 23.766 21.891 1 91 738 SER B N 1
ATOM 12035 C CA . SER B 1 738 ? 3.199 22.531 21.234 1 91 738 SER B CA 1
ATOM 12036 C C . SER B 1 738 ? 4.227 21.422 21.469 1 91 738 SER B C 1
ATOM 12038 O O . SER B 1 738 ? 5.43 21.688 21.5 1 91 738 SER B O 1
ATOM 12040 N N . PRO B 1 739 ? 3.74 20.203 21.703 1 90 739 PRO B N 1
ATOM 12041 C CA . PRO B 1 739 ? 4.668 19.078 21.891 1 90 739 PRO B CA 1
ATOM 12042 C C . PRO B 1 739 ? 5.457 18.75 20.625 1 90 739 PRO B C 1
ATOM 12044 O O . PRO B 1 739 ? 5 19.031 19.516 1 90 739 PRO B O 1
ATOM 12047 N N . LEU B 1 740 ? 6.633 18.125 20.781 1 91.56 740 LEU B N 1
ATOM 12048 C CA . LEU B 1 740 ? 7.504 17.766 19.656 1 91.56 740 LEU B CA 1
ATOM 12049 C C . LEU B 1 740 ? 6.867 16.688 18.797 1 91.56 740 LEU B C 1
ATOM 12051 O O . LEU B 1 740 ? 7.191 16.562 17.609 1 91.56 740 LEU B O 1
ATOM 12055 N N . SER B 1 741 ? 5.957 15.922 19.359 1 90.88 741 SER B N 1
ATOM 12056 C CA . SER B 1 741 ? 5.258 14.898 18.578 1 90.88 741 SER B CA 1
ATOM 12057 C C . SER B 1 741 ? 4.395 15.523 17.484 1 90.88 741 SER B C 1
ATOM 12059 O O . SER B 1 741 ? 4.242 14.953 16.406 1 90.88 741 SER B O 1
ATOM 12061 N N . LEU B 1 742 ? 3.807 16.672 17.812 1 92.56 742 LEU B N 1
ATOM 12062 C CA . LEU B 1 742 ? 3.023 17.375 16.797 1 92.56 742 LEU B CA 1
ATOM 12063 C C . LEU B 1 742 ? 3.916 17.875 15.672 1 92.56 742 LEU B C 1
ATOM 12065 O O . LEU B 1 742 ? 3.543 17.812 14.5 1 92.56 742 LEU B O 1
ATOM 12069 N N . VAL B 1 743 ? 5.09 18.391 16.078 1 93.81 743 VAL B N 1
ATOM 12070 C CA . VAL B 1 743 ? 6.051 18.875 15.094 1 93.81 743 VAL B CA 1
ATOM 12071 C C . VAL B 1 743 ? 6.461 17.75 14.164 1 93.81 743 VAL B C 1
ATOM 12073 O O . VAL B 1 743 ? 6.492 17.922 12.938 1 93.81 743 VAL B O 1
ATOM 12076 N N . GLU B 1 744 ? 6.734 16.641 14.75 1 92.75 744 GLU B N 1
ATOM 12077 C CA . GLU B 1 744 ? 7.109 15.469 13.961 1 92.75 744 GLU B CA 1
ATOM 12078 C C . GLU B 1 744 ? 5.988 15.062 13.016 1 92.75 744 GLU B C 1
ATOM 12080 O O . GLU B 1 744 ? 6.238 14.742 11.852 1 92.75 744 GLU B O 1
ATOM 12085 N N . THR B 1 745 ? 4.785 15.062 13.492 1 92.06 745 THR B N 1
ATOM 12086 C CA . THR B 1 745 ? 3.637 14.656 12.695 1 92.06 745 THR B CA 1
ATOM 12087 C C . THR B 1 745 ? 3.445 15.594 11.5 1 92.06 745 THR B C 1
ATOM 12089 O O . THR B 1 745 ? 3.125 15.141 10.398 1 92.06 745 THR B O 1
ATOM 12092 N N . ILE B 1 746 ? 3.648 16.844 11.688 1 94.44 746 ILE B N 1
ATOM 12093 C CA . ILE B 1 746 ? 3.482 17.812 10.617 1 94.44 746 ILE B CA 1
ATOM 12094 C C . ILE B 1 746 ? 4.566 17.609 9.562 1 94.44 746 ILE B C 1
ATOM 12096 O O . ILE B 1 746 ? 4.277 17.594 8.359 1 94.44 746 ILE B O 1
ATOM 12100 N N . PHE B 1 747 ? 5.797 17.375 10.016 1 93.12 747 PHE B N 1
ATOM 12101 C CA . PHE B 1 747 ? 6.895 17.203 9.07 1 93.12 747 PHE B CA 1
ATOM 12102 C C . PHE B 1 747 ? 6.727 15.891 8.297 1 93.12 747 PHE B C 1
ATOM 12104 O O . PHE B 1 747 ? 7.043 15.828 7.105 1 93.12 747 PHE B O 1
ATOM 12111 N N . THR B 1 748 ? 6.219 14.914 8.875 1 90.69 748 THR B N 1
ATOM 12112 C CA . THR B 1 748 ? 6.164 13.602 8.242 1 90.69 748 THR B CA 1
ATOM 12113 C C . THR B 1 748 ? 4.914 13.469 7.379 1 90.69 748 THR B C 1
ATOM 12115 O O . THR B 1 748 ? 4.957 12.859 6.309 1 90.69 748 THR B O 1
ATOM 12118 N N . LYS B 1 749 ? 3.812 14.008 7.777 1 90.44 749 LYS B N 1
ATOM 12119 C CA . LYS B 1 749 ? 2.564 13.812 7.047 1 90.44 749 LYS B CA 1
ATOM 12120 C C . LYS B 1 749 ? 2.365 14.898 5.996 1 90.44 749 LYS B C 1
ATOM 12122 O O . LYS B 1 749 ? 1.962 14.617 4.867 1 90.44 749 LYS B O 1
ATOM 12127 N N . LEU B 1 750 ? 2.637 16.156 6.352 1 92.56 750 LEU B N 1
ATOM 12128 C CA . LEU B 1 750 ? 2.432 17.234 5.395 1 92.56 750 LEU B CA 1
ATOM 12129 C C . LEU B 1 750 ? 3.674 17.438 4.531 1 92.56 750 LEU B C 1
ATOM 12131 O O . LEU B 1 750 ? 3.57 17.859 3.379 1 92.56 750 LEU B O 1
ATOM 12135 N N . GLY B 1 751 ? 4.84 17.219 5.113 1 91.06 751 GLY B N 1
ATOM 12136 C CA . GLY B 1 751 ? 6.074 17.359 4.363 1 91.06 751 GLY B CA 1
ATOM 12137 C C . GLY B 1 751 ? 6.508 18.797 4.191 1 91.06 751 GLY B C 1
ATOM 12138 O O . GLY B 1 751 ? 7.035 19.172 3.143 1 91.06 751 GLY B O 1
ATOM 12139 N N . ASN B 1 752 ? 6.32 19.625 5.195 1 91.88 752 ASN B N 1
ATOM 12140 C CA . ASN B 1 752 ? 6.742 21.016 5.172 1 91.88 752 ASN B CA 1
ATOM 12141 C C . ASN B 1 752 ? 8.25 21.156 5.352 1 91.88 752 ASN B C 1
ATOM 12143 O O . ASN B 1 752 ? 8.891 20.281 5.945 1 91.88 752 ASN B O 1
ATOM 12147 N N . ARG B 1 753 ? 8.719 22.234 4.824 1 91.75 753 ARG B N 1
ATOM 12148 C CA . ARG B 1 753 ? 10.125 22.578 5.035 1 91.75 753 ARG B CA 1
ATOM 12149 C C . ARG B 1 753 ? 10.336 23.203 6.41 1 91.75 753 ARG B C 1
ATOM 12151 O O . ARG B 1 753 ? 11.375 23 7.035 1 91.75 753 ARG B O 1
ATOM 12158 N N . TYR B 1 754 ? 9.406 23.984 6.773 1 93.5 754 TYR B N 1
ATOM 12159 C CA . TYR B 1 754 ? 9.484 24.688 8.055 1 93.5 754 TYR B CA 1
ATOM 12160 C C . TYR B 1 754 ? 8.102 24.844 8.672 1 93.5 754 TYR B C 1
ATOM 12162 O O . TYR B 1 754 ? 7.086 24.688 7.988 1 93.5 754 TYR B O 1
ATOM 12170 N N . ILE B 1 755 ? 8.086 25.078 9.93 1 95.25 755 ILE B N 1
ATOM 12171 C CA . ILE B 1 755 ? 6.875 25.375 10.688 1 95.25 755 ILE B CA 1
ATOM 12172 C C . ILE B 1 755 ? 7.062 26.672 11.469 1 95.25 755 ILE B C 1
ATOM 12174 O O . ILE B 1 755 ? 8.078 26.859 12.141 1 95.25 755 ILE B O 1
ATOM 12178 N N . CYS B 1 756 ? 6.113 27.547 11.328 1 94.81 756 CYS B N 1
ATOM 12179 C CA . CYS B 1 756 ? 6.207 28.828 12.031 1 94.81 756 CYS B CA 1
ATOM 12180 C C . CYS B 1 756 ? 5.656 28.703 13.453 1 94.81 756 CYS B C 1
ATOM 12182 O O . CYS B 1 756 ? 4.672 28 13.68 1 94.81 756 CYS B O 1
ATOM 12184 N N . ILE B 1 757 ? 6.27 29.391 14.375 1 94.06 757 ILE B N 1
ATOM 12185 C CA . ILE B 1 757 ? 5.918 29.281 15.789 1 94.06 757 ILE B CA 1
ATOM 12186 C C . ILE B 1 757 ? 5.406 30.625 16.281 1 94.06 757 ILE B C 1
ATOM 12188 O O . ILE B 1 757 ? 6 31.672 16 1 94.06 757 ILE B O 1
ATOM 12192 N N . LEU B 1 758 ? 4.32 30.547 17 1 91.38 758 LEU B N 1
ATOM 12193 C CA . LEU B 1 758 ? 3.711 31.734 17.578 1 91.38 758 LEU B CA 1
ATOM 12194 C C . LEU B 1 758 ? 3.719 31.672 19.094 1 91.38 758 LEU B C 1
ATOM 12196 O O . LEU B 1 758 ? 3.652 30.578 19.672 1 91.38 758 LEU B O 1
ATOM 12200 N N . GLU B 1 759 ? 3.912 32.688 19.734 1 88.25 759 GLU B N 1
ATOM 12201 C CA . GLU B 1 759 ? 3.74 32.875 21.172 1 88.25 759 GLU B CA 1
ATOM 12202 C C . GLU B 1 759 ? 2.738 33.969 21.484 1 88.25 759 GLU B C 1
ATOM 12204 O O . GLU B 1 759 ? 2.965 35.125 21.125 1 88.25 759 GLU B O 1
ATOM 12209 N N . ASP B 1 760 ? 1.675 33.688 22.078 1 81.31 760 ASP B N 1
ATOM 12210 C CA . ASP B 1 760 ? 0.617 34.625 22.406 1 81.31 760 ASP B CA 1
ATOM 12211 C C . ASP B 1 760 ? 0.171 35.406 21.172 1 81.31 760 ASP B C 1
ATOM 12213 O O . ASP B 1 760 ? 0.055 36.656 21.219 1 81.31 760 ASP B O 1
ATOM 12217 N N . GLY B 1 761 ? 0.136 34.75 19.984 1 79.81 761 GLY B N 1
ATOM 12218 C CA . GLY B 1 761 ? -0.355 35.375 18.75 1 79.81 761 GLY B CA 1
ATOM 12219 C C . GLY B 1 761 ? 0.732 36.062 17.953 1 79.81 761 GLY B C 1
ATOM 12220 O O . GLY B 1 761 ? 0.49 36.5 16.828 1 79.81 761 GLY B O 1
ATOM 12221 N N . HIS B 1 762 ? 1.92 36.125 18.5 1 87.31 762 HIS B N 1
ATOM 12222 C CA . HIS B 1 762 ? 3.014 36.812 17.812 1 87.31 762 HIS B CA 1
ATOM 12223 C C . HIS B 1 762 ? 4.027 35.812 17.266 1 87.31 762 HIS B C 1
ATOM 12225 O O . HIS B 1 762 ? 4.312 34.781 17.906 1 87.31 762 HIS B O 1
ATOM 12231 N N . PHE B 1 763 ? 4.559 36.188 16.172 1 91.19 763 PHE B N 1
ATOM 12232 C CA . PHE B 1 763 ? 5.543 35.344 15.516 1 91.19 763 PHE B CA 1
ATOM 12233 C C . PHE B 1 763 ? 6.891 35.406 16.234 1 91.19 763 PHE B C 1
ATOM 12235 O O . PHE B 1 763 ? 7.426 36.5 16.422 1 91.19 763 PHE B O 1
ATOM 12242 N N . ILE B 1 764 ? 7.5 34.312 16.641 1 90 764 ILE B N 1
ATOM 12243 C CA . ILE B 1 764 ? 8.766 34.312 17.359 1 90 764 ILE B CA 1
ATOM 12244 C C . ILE B 1 764 ? 9.852 33.688 16.484 1 90 764 ILE B C 1
ATOM 12246 O O . ILE B 1 764 ? 11.047 33.938 16.688 1 90 764 ILE B O 1
ATOM 12250 N N . GLY B 1 765 ? 9.43 32.844 15.586 1 91.88 765 GLY B N 1
ATOM 12251 C CA . GLY B 1 765 ? 10.406 32.188 14.742 1 91.88 765 GLY B CA 1
ATOM 12252 C C . GLY B 1 765 ? 9.836 30.953 14.039 1 91.88 765 GLY B C 1
ATOM 12253 O O . GLY B 1 765 ? 8.625 30.859 13.852 1 91.88 765 GLY B O 1
ATOM 12254 N N . PHE B 1 766 ? 10.734 30.156 13.461 1 92.94 766 PHE B N 1
ATOM 12255 C CA . PHE B 1 766 ? 10.297 28.953 12.758 1 92.94 766 PHE B CA 1
ATOM 12256 C C . PHE B 1 766 ? 11.234 27.781 13.055 1 92.94 766 PHE B C 1
ATOM 12258 O O . PHE B 1 766 ? 12.352 27.984 13.539 1 92.94 766 PHE B O 1
ATOM 12265 N N . VAL B 1 767 ? 10.742 26.609 12.914 1 93.19 767 VAL B N 1
ATOM 12266 C CA . VAL B 1 767 ? 11.523 25.375 13.039 1 93.19 767 VAL B CA 1
ATOM 12267 C C . VAL B 1 767 ? 11.711 24.75 11.664 1 93.19 767 VAL B C 1
ATOM 12269 O O . VAL B 1 767 ? 10.734 24.484 10.953 1 93.19 767 VAL B O 1
ATOM 12272 N N . HIS B 1 768 ? 12.969 24.609 11.32 1 91.81 768 HIS B N 1
ATOM 12273 C CA . HIS B 1 768 ? 13.289 24 10.039 1 91.81 768 HIS B CA 1
ATOM 12274 C C . HIS B 1 768 ? 13.375 22.484 10.156 1 91.81 768 HIS B C 1
ATOM 12276 O O . HIS B 1 768 ? 13.836 21.953 11.172 1 91.81 768 HIS B O 1
ATOM 12282 N N . LYS B 1 769 ? 12.984 21.766 9.133 1 91.94 769 LYS B N 1
ATOM 12283 C CA . LYS B 1 769 ? 12.938 20.312 9.133 1 91.94 769 LYS B CA 1
ATOM 12284 C C . LYS B 1 769 ? 14.32 19.719 9.383 1 91.94 769 LYS B C 1
ATOM 12286 O O . LYS B 1 769 ? 14.461 18.766 10.156 1 91.94 769 LYS B O 1
ATOM 12291 N N . LYS B 1 770 ? 15.359 20.172 8.758 1 88.06 770 LYS B N 1
ATOM 12292 C CA . LYS B 1 770 ? 16.719 19.641 8.906 1 88.06 770 LYS B CA 1
ATOM 12293 C C . LYS B 1 770 ? 17.219 19.844 10.336 1 88.06 770 LYS B C 1
ATOM 12295 O O . LYS B 1 770 ? 17.922 18.984 10.867 1 88.06 770 LYS B O 1
ATOM 12300 N N . ILE B 1 771 ? 16.906 20.969 10.875 1 87.19 771 ILE B N 1
ATOM 12301 C CA . ILE B 1 771 ? 17.312 21.25 12.242 1 87.19 771 ILE B CA 1
ATOM 12302 C C . ILE B 1 771 ? 16.625 20.297 13.203 1 87.19 771 ILE B C 1
ATOM 12304 O O . ILE B 1 771 ? 17.219 19.828 14.172 1 87.19 771 ILE B O 1
ATOM 12308 N N . PHE B 1 772 ? 15.391 20.094 12.906 1 90.81 772 PHE B N 1
ATOM 12309 C CA . PHE B 1 772 ? 14.641 19.156 13.727 1 90.81 772 PHE B CA 1
ATOM 12310 C C . PHE B 1 772 ? 15.25 17.75 13.633 1 90.81 772 PHE B C 1
ATOM 12312 O O . PHE B 1 772 ? 15.375 17.062 14.641 1 90.81 772 PHE B O 1
ATOM 12319 N N . ILE B 1 773 ? 15.625 17.328 12.461 1 90.06 773 ILE B N 1
ATOM 12320 C CA . ILE B 1 773 ? 16.219 16.016 12.25 1 90.06 773 ILE B CA 1
ATOM 12321 C C . ILE B 1 773 ? 17.562 15.93 12.984 1 90.06 773 ILE B C 1
ATOM 12323 O O . ILE B 1 773 ? 17.844 14.922 13.641 1 90.06 773 ILE B O 1
ATOM 12327 N N . ASP B 1 774 ? 18.359 16.969 12.898 1 86.19 774 ASP B N 1
ATOM 12328 C CA . ASP B 1 774 ? 19.641 17 13.578 1 86.19 774 ASP B CA 1
ATOM 12329 C C . ASP B 1 774 ? 19.469 16.953 15.094 1 86.19 774 ASP B C 1
ATOM 12331 O O . ASP B 1 774 ? 20.25 16.328 15.797 1 86.19 774 ASP B O 1
ATOM 12335 N N . TYR B 1 775 ? 18.469 17.703 15.508 1 86 775 TYR B N 1
ATOM 12336 C CA . TYR B 1 775 ? 18.156 17.688 16.922 1 86 775 TYR B CA 1
ATOM 12337 C C . TYR B 1 775 ? 17.812 16.281 17.406 1 86 775 TYR B C 1
ATOM 12339 O O . TYR B 1 775 ? 18.281 15.844 18.453 1 86 775 TYR B O 1
ATOM 12347 N N . CYS B 1 776 ? 17 15.633 16.672 1 86.69 776 CYS B N 1
ATOM 12348 C CA . CYS B 1 776 ? 16.594 14.273 17.031 1 86.69 776 CYS B CA 1
ATOM 12349 C C . CYS B 1 776 ? 17.781 13.312 16.953 1 86.69 776 CYS B C 1
ATOM 12351 O O . CYS B 1 776 ? 17.891 12.391 17.766 1 86.69 776 CYS B O 1
ATOM 12353 N N . ARG B 1 777 ? 18.625 13.5 16.047 1 84.44 777 ARG B N 1
ATOM 12354 C CA . ARG B 1 777 ? 19.797 12.641 15.867 1 84.44 777 ARG B CA 1
ATOM 12355 C C . ARG B 1 777 ? 20.781 12.812 17.016 1 84.44 777 ARG B C 1
ATOM 12357 O O . ARG B 1 777 ? 21.297 11.828 17.547 1 84.44 777 ARG B O 1
ATOM 12364 N N . ASP B 1 778 ? 21.078 13.992 17.328 1 80.25 778 ASP B N 1
ATOM 12365 C CA . ASP B 1 778 ? 22.062 14.297 18.375 1 80.25 778 ASP B CA 1
ATOM 12366 C C . ASP B 1 778 ? 21.609 13.758 19.734 1 80.25 778 ASP B C 1
ATOM 12368 O O . ASP B 1 778 ? 22.438 13.383 20.562 1 80.25 778 ASP B O 1
ATOM 12372 N N . ARG B 1 779 ? 20.391 13.672 19.812 1 79.25 779 ARG B N 1
ATOM 12373 C CA . ARG B 1 779 ? 19.844 13.219 21.094 1 79.25 779 ARG B CA 1
ATOM 12374 C C . ARG B 1 779 ? 19.453 11.742 21.031 1 79.25 779 ARG B C 1
ATOM 12376 O O . ARG B 1 779 ? 18.781 11.234 21.922 1 79.25 779 ARG B O 1
ATOM 12383 N N . MET B 1 780 ? 19.75 11.016 20 1 75.56 780 MET B N 1
ATOM 12384 C CA . MET B 1 780 ? 19.594 9.586 19.766 1 75.56 780 MET B CA 1
ATOM 12385 C C . MET B 1 780 ? 18.125 9.18 19.828 1 75.56 780 MET B C 1
ATOM 12387 O O . MET B 1 780 ? 17.781 8.164 20.438 1 75.56 780 MET B O 1
ATOM 12391 N N . ILE B 1 781 ? 17.297 10.102 19.25 1 77.62 781 ILE B N 1
ATOM 12392 C CA . ILE B 1 781 ? 15.867 9.828 19.203 1 77.62 781 ILE B CA 1
ATOM 12393 C C . ILE B 1 781 ? 15.531 9.039 17.953 1 77.62 781 ILE B C 1
ATOM 12395 O O . ILE B 1 781 ? 14.594 8.234 17.938 1 77.62 781 ILE B O 1
ATOM 12399 N N . LEU B 1 782 ? 16.297 9.25 16.969 1 76.56 782 LEU B N 1
ATOM 12400 C CA . LEU B 1 782 ? 16.031 8.594 15.688 1 76.56 782 LEU B CA 1
ATOM 12401 C C . LEU B 1 782 ? 16.531 7.152 15.703 1 76.56 782 LEU B C 1
ATOM 12403 O O . LEU B 1 782 ? 17.609 6.871 16.219 1 76.56 782 LEU B O 1
#

Secondary structure (DSSP, 8-state):
--STTPPTTEE--HHHHHHHHHHHHHHHHH--HHHHHHHHHHHHHHHHHHHHHHHHHHHHHHHHHHHHHHHHHHHTTEEESS-TTS-HHHHHHS-TT--S--GGG-TTEEEHHHHTT--SSSSHHHHHHHHHHHHHHHHHHHHHHHHHTTEEEES-----SS--------EEEETTSS-SHHHHHHHHTTEE-TTTTSHHHHHHHHHHHHHHHHTT-S-BSHHHHHHHHHHHHHHHHTT-HHHHH-HHHHHHHHHHHHHHHHHHHHT-HHHHHHHIIIII-S---HHHHHHHHHHHHHHHHHHHHH-TTSSS-SSTT---------GGGHHHHHHHHHHHHHHHHHHHHHHHHHHHHTTTSHHHHT-HHHHHHHHHHHHHHHHSS-HHHHS-HHHHHHHHHS--SSGGG---SSSSS-SSGGGHHHHHHHHHHHHHHHHHHHHHHTT-SS--B-HHHHHHHHHHHHHHHHHHHHHHHHH-TT-HHHHHHHTT-SSSS-HHHHHHHHHHHHHHHHH---HHHHHHHHHHHT-GGGHHHHHHHHHHHHHHHHHH-SS-HHHHHHHHTT------SS----TT---GGGG-EEGGGT--EE-SS-SEEEHHHHHHHHHHHHHTT-TT-EEEEEETTTEEEEEEEHHHHHHHHHHHHHHHHHHT--STTPEEE----SS--STTT-S---------GGG--HHHHHHHS---HHHHHHHHHHHHTBGGGT-B----EEETT--HHHHHHIIIII--SEEEEEETTEEEEEEEHHHHHHHHHHTT--/--STTS-TTEE--HHHHHHHHHHHHHHHHH--HHHHHHHHHHHHHHHHHHHHHHHHHHHHHHHHHHHHHHHHHHHTTEEESS-TTS-HHHHHHS-TT--S--GGG-TTEEEHHHHTT--SSTTHHHHHHHHHHHHHHHHHHHHHHHHHTTEEEES-----SS--------EEEETTSS-SHHHHHHHHTTEE-TTTTSHHHHHHHHHHHHHHHHTT-S-BSHHHHHHHHHHHHHHHHTT-HHHHH-HHHHHHHHHHHHHHHHHHHHT-HHHHHHHIIIII-S---HHHHHHHHHHHHHHHHHHHHH-TTSSS-SSTT---------GGGHHHHHHHHHHHHHHHHHHHHHHHHHHHHTTTSHHHHT-HHHHHHHHHHHHHHHHSS-HHHHS-HHHHHHHHHS--SSGGG---SSSSS-SSGGGHHHHHHHHHHHHHHHHHHHHHHTT-SS--B-HHHHHHHHHHHHHHHHHHHHHHHHH-TT-HHHHHHHTT-SSSS-HHHHHHHHHHHHHHHHH---HHHHHHHHHHHT-GGGHHHHHHHHHHHHHHHHHH-SS-HHHHHHHHTT------SS----SS---GGGG-EEGGGT--EE-SS-SEEEHHHHHHHHHHHHHTT-TT-EEEEEETTTEEEEEEEHHHHHHHHHHHHHHHHHHT--STTPEEE----SS--STTTSS---------GGG--HHHHHHHS---HHHHHHHHHHHHTBGGGT-B----EEETT--HHHHHHIIIII--SEEEEEETTEEEEEEEHHHHHHHHHHTT--

pLDDT: mean 83.75, std 16.1, range [23.61, 98.69]

Solvent-accessible surface area (backbone atoms only — not comparable to full-atom values): 80269 Å² total; per-residue (Å²): 131,76,81,79,79,54,58,66,61,33,66,43,44,45,52,62,31,50,49,54,51,49,52,53,51,33,59,50,65,66,41,65,66,69,68,21,52,49,51,50,51,50,60,60,47,48,58,57,52,50,40,52,48,37,17,49,52,37,25,52,52,51,39,53,42,53,41,50,24,48,24,46,40,35,50,55,54,24,49,25,74,87,43,76,80,37,25,66,69,56,40,33,70,68,34,80,82,40,73,82,75,60,84,88,64,38,83,50,57,41,41,56,52,62,70,66,68,56,69,78,68,90,71,47,73,53,54,48,48,50,50,34,26,51,47,10,27,49,30,34,48,54,8,31,56,43,18,63,69,41,61,43,76,40,68,76,71,75,75,67,82,81,71,86,71,89,74,76,77,69,43,78,43,46,53,21,33,33,22,38,50,52,59,50,26,29,37,54,65,36,30,40,58,68,65,51,49,31,69,64,35,42,54,40,28,51,54,15,30,30,26,30,50,33,21,60,44,52,46,22,61,42,31,32,31,25,35,45,21,26,15,45,26,50,55,57,29,66,76,36,69,70,37,57,73,26,61,56,58,34,53,52,45,33,44,19,21,29,6,28,12,37,6,54,54,57,48,13,35,67,21,6,38,40,34,25,49,58,69,37,39,75,76,73,56,54,65,50,48,42,57,20,36,48,22,7,46,47,16,42,51,47,32,36,74,64,26,64,76,73,75,63,50,72,36,86,52,57,41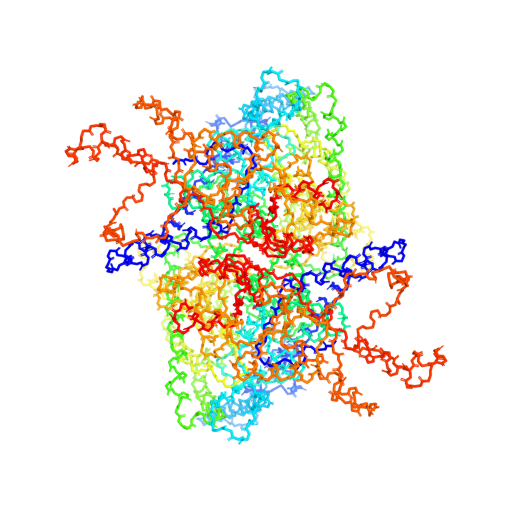,71,59,86,78,84,83,58,80,75,51,50,60,58,34,44,52,40,2,42,51,12,1,51,49,13,24,49,49,45,54,43,50,54,47,46,47,62,59,59,46,57,33,76,84,32,57,80,31,64,63,57,50,46,41,49,52,24,39,51,43,36,64,65,22,66,82,36,77,71,48,54,41,55,69,61,58,39,41,25,62,45,34,38,56,29,55,52,84,85,38,47,55,44,71,52,66,94,24,42,71,48,66,84,46,45,65,62,45,46,51,57,46,50,52,39,35,54,51,46,50,51,46,34,54,67,45,57,83,43,64,27,36,34,10,57,54,58,43,36,21,36,43,17,18,43,49,18,33,48,52,40,50,49,52,53,47,48,36,68,76,40,61,81,40,65,78,54,38,67,57,21,72,93,46,82,59,54,58,48,33,3,58,39,2,46,40,18,11,48,4,16,31,10,12,31,58,56,49,51,60,29,48,40,41,30,53,32,54,30,28,48,30,70,84,49,46,59,57,37,42,49,10,22,51,38,0,33,54,43,7,41,74,72,32,79,62,34,40,53,56,47,49,29,57,73,69,65,52,77,67,77,76,74,66,58,86,67,69,58,69,89,58,68,63,47,69,80,57,52,44,35,56,86,70,71,48,60,45,76,44,63,90,39,49,54,44,45,53,65,57,54,48,51,50,51,50,52,37,42,73,71,68,36,61,65,35,68,40,42,31,24,35,78,84,33,30,74,58,32,36,32,43,37,57,60,48,52,50,52,51,49,51,50,53,53,46,25,64,73,68,71,45,79,68,89,77,41,64,27,36,59,58,84,78,78,78,82,57,68,66,74,64,65,60,64,87,57,85,63,70,78,40,56,79,83,65,61,65,60,67,60,58,48,71,70,40,93,54,53,73,68,53,52,51,51,54,50,48,53,58,66,29,46,43,56,81,66,42,43,65,62,61,50,31,34,45,53,83,32,55,62,63,56,55,50,48,45,43,62,56,54,26,42,41,56,40,34,29,24,54,94,47,28,49,55,28,29,35,44,48,67,58,52,46,50,53,34,49,77,66,65,47,108,130,75,86,79,82,56,58,64,62,34,66,43,43,45,51,61,30,49,48,53,50,49,52,52,51,33,57,51,64,67,42,68,65,69,68,21,52,50,51,50,51,50,58,59,47,47,58,58,52,51,39,51,46,38,17,48,52,37,25,52,52,51,38,52,42,54,42,51,25,48,24,45,40,35,50,56,54,25,49,25,74,90,45,75,79,36,24,66,68,57,40,34,71,67,33,80,82,39,73,80,76,60,84,88,62,38,82,51,57,42,42,54,51,63,71,68,67,56,70,79,65,91,73,46,74,53,54,49,49,48,50,33,26,50,49,10,27,50,30,35,49,53,9,32,56,47,19,62,69,41,62,44,76,40,64,76,72,76,76,65,82,80,72,87,70,91,74,74,76,68,44,77,45,45,53,22,33,32,23,37,51,50,59,50,25,30,37,54,66,35,29,38,59,69,67,51,49,30,70,64,34,41,55,39,28,51,55,15,30,31,26,30,52,32,21,60,45,53,47,23,62,42,29,32,31,25,35,44,21,25,16,43,26,50,55,58,28,65,77,36,68,70,38,58,72,27,62,57,58,34,52,53,45,32,43,19,21,29,6,27,12,38,6,55,56,57,48,14,33,68,21,7,38,40,34,26,49,59,69,36,38,74,76,72,56,51,67,50,47,43,55,20,35,47,22,8,44,48,17,42,52,47,33,36,74,63,26,64,77,72,73,64,49,71,36,87,52,58,42,72,59,87,77,83,84,58,80,77,53,49,59,57,35,44,51,40,2,42,51,12,1,50,49,12,25,49,49,45,53,43,49,56,47,48,48,62,58,59,45,58,34,75,84,33,57,80,30,64,62,57,49,48,41,49,52,24,38,51,41,34,64,66,21,66,81,37,77,73,48,54,41,57,68,62,58,39,41,24,61,46,34,39,57,29,53,52,86,85,38,46,56,45,70,52,67,95,23,40,72,48,67,84,46,45,64,62,46,44,50,58,47,50,52,38,36,53,51,47,51,50,45,34,54,68,45,57,85,42,64,29,36,34,12,58,57,57,43,34,21,38,42,18,18,44,48,18,33,50,52,40,51,48,52,53,47,49,35,69,76,40,62,80,41,65,79,53,39,68,57,22,72,91,46,81,58,54,58,47,33,4,58,39,2,46,39,19,11,49,3,17,30,11,12,31,58,55,47,51,61,29,50,38,41,30,53,32,55,32,28,48,29,70,85,49,45,59,58,37,41,48,11,22,51,38,0,33,53,43,6,42,73,73,32,78,63,33,40,53,56,46,48,30,58,74,68,65,52,79,71,76,77,75,65,59,86,66,72,56,70,90,58,69,63,47,68,79,57,54,43,32,57,85,70,70,47,59,44,75,45,65,89,39,50,54,45,44,51,64,58,52,50,52,52,52,50,52,36,41,73,70,66,37,61,65,34,66,39,42,30,24,35,79,83,32,31,75,58,30,36,33,44,36,58,59,49,51,51,52,51,50,52,50,52,53,48,24,64,73,68,71,45,79,67,88,77,39,65,28,36,58,57,84,76,78,77,82,57,68,66,73,63,65,60,64,88,54,87,65,70,78,41,55,80,75,64,62,65,61,67,60,56,50,71,71,40,92,54,54,73,68,53,52,51,49,52,50,49,53,56,66,29,47,43,56,79,65,42,41,66,60,60,50,31,33,47,54,83,34,56,62,62,56,55,50,48,45,42,60,57,53,27,43,41,56,38,36,30,24,55,94,49,29,49,54,27,30,35,43,48,69,58,51,46,50,52,34,49,78,66,65,47,107

Radius of gyration: 35.24 Å; Cα contacts (8 Å, |Δi|>4): 2745; chains: 2; bounding box: 97×97×100 Å

Foldseek 3Di:
DFPQPAFFWFFFFQLVLVVVVVVVVVVLVPDDDPVSVVVVVVVVCVLVVLLLVLLLVLLVLLLVLLQLLQLLLQVLWWAFQVDRSHHLLRSQVPQPVNVVSDSPDRVRTDTPLVVVVDDPPDCSLPVSLVSSLVLLLVLLLVLLVLQVVQKDWDDPPPPPPPDPDDRPPIDIDRLLFELCQLVLLLVQLGTDGHPNLEPSSLVSNSSSVSSNLSSLFLFACLSNLLSNLLSSQQVSLVVDPCCSVRPNSSSLSSLLSSLLSNCLRLVFLVLSLVCSVPRRHLDDDPVSSVSSSVSNVSSQVSNLVVVSSVPSDSADQFAADPDFFDPLCLVVLLVLLLVLLVLQLVLLVLLVVCCVPVCVDPVRVVPLSVLSSVLSSVLSNLQSPAPLSSDRLRVSLNQLLYWAADPVRDPYCDGLHHPDLVCLVVNLVSLVSSLVSLSVSLSSSRPRSGYGHNLSSQLSSQLSVLSSSLSVLQSVCVVPVPPPSQCVQQVVPPPSDISNNSSLLSSLSNSCSAAVDAPSSLSSSCSSHVDPNCSVSSRSSSVSSSVSNCVSPVDHNSRSVCLVSVRQDDDPPDQFDCPPPWFLVVQFDAVVVVLAAEPQPHQKDALVVLVVSLVVCVVVVPNFAWHFYAYPSWHTQWIFTSVVSVVLSVVLVVLCVVVVPDRRGDIAGADDDPDPPPPPVPPDPPPPPPVPLVPPPVVVVVVVDPDPPVVSSVVSSNVSRYCNVRIGRDAAEDERNDGVSVVSCCCSPSVRQKYWYDYPRTTDGIGGSSSSSVVCVVVVRD/DAPQPAFFWFFFFQLVLVVVVVVVVVVLCPDDDPVSVVVVVVVVCVLVVLLLVLLLVLLVLLLVLLQLLQLLLQVLWWAFQVDRSHHLLRSQVPQVVNVVSDSPDRPRTDTPLVVVVDPPPDCSLPVSLVSSLVLLLVLLLLLLVLQVVQKDWDDPPPPPVPDPDDPPPIAIDRLLFELCQLVLLLVQLGTDGHPNLEPSSLVSNSSSVSSNLSSLFLFACLSNLLSNLLSSQQVSLVVDPCCRVRPNSSSLSSLLSSLLSNCLRLVFLVLSLVCSVPRRHLDDDPVSSVSSSVSNVSSQVSNLVVVSSVPSDSADQFAADPDFFDPLCLVVLLVLLLVLLVLQLVLLVLLVVCCVPVCVDPVRVVPLSVLSSVLSSVLSNLQSPAPLSSDRLRVSLNQLLYWAADPVRDPYCDGLHHPDLVCLVVNLVSLVSSLVSLSVSLSSSRPRSGYGHNLSSQLSSQLSVQSSSLSVLQSVCVVPVPPPSQCVQQVVGPPSDISNNSSLLSSLSNSCSAAVDAPSSLSSSCSSHVDPNCSVSSRSSSVSSSVSNCVSPVDHNSRSVCLVSVRQDDDPPDQFDCPPPWFLVVQFDAVVVVLAAEPQPHQKDALVVLVVSLVVCVVVVPNFDWHFYAYPSWHTQWIFTSVVSVVLSVVLVVLCVVVVPDRRGDIAGADDDPDPPPPVVPPDPPPPCPVPLVPPPLVVVVVVDPDPPVVSSVVSSNVSRYCNVRIGRDAAEDERNDGVSVVSCCCSPSVRQKYWYDYPRTTDGIGGSSSSSVVCVVVVRD

Nearest PDB structures (foldseek):
  8jgl-assembly1_B  TM=8.989E-01  e=1.901E-41  Mus musculus
  8jgs-assembly1_B  TM=9.157E-01  e=4.041E-36  Mus musculus
  8ta5-assembly1_B  TM=8.508E-01  e=8.434E-26  Homo sapiens
  8ta5-assembly1_A  TM=7.769E-01  e=8.804E-26  Homo sapiens
  8jpj-assembly1_B  TM=6.876E-01  e=7.416E-26  Homo sapiens

InterPro domains:
  IPR001807 Chloride channel [PF00654] (175-549)
  IPR001807 Chloride channel [PR00762] (174-191)
  IPR001807 Chloride channel [PR00762] (205-224)
  IPR001807 Chloride channel [PR00762] (259-278)
  IPR001807 Chloride channel [PR00762] (450-470)
  IPR001807 Chloride channel [PR00762] (500-516)
  IPR001807 Chloride channel [PR00762] (518-537)
  IPR001807 Chloride channel [PR00762] (557-571)
  IPR014743 Chloride channel, core [SSF81340] (42-572)
  IPR046342 CBS domain superfamily [SSF54631] (624-776)

Sequence (1564 aa):
MSRNYYDDFTSIDWVNDTIKESKRQHQLNKLKGWKGNYERHLDKSQGWVLITLIALGFSLVAYLIDRAESTLVDLRRGYCKSNWFLSESMCCLKDPTNLSGRLNSCSDWQLWPEVFQYTPANDIVELDFILYVLLSILLAFFSVKITLTTKTTNPLAVIDGQHNEKYTPQRTIYSAYGSGVPEVKTILSGFIIRKFLGTYTLIAKSTALIFAIASGMSLGKEGPFVHLATCVGNIFCRMFKKFNNGGLERRQILSAAASAGVALAFGSPLGGVLFSLEEVSYYLPGNQLFRTFFCAIMSILFLRFLNPYGTGKTVPFEVSYTSDWRPIELVFFVMIGIAGGIYGALFCKFSVWWGKWFRSKKFIKGHPINEVLLIAGLTGLLTFSNPYTKSPITELLYDLASPCFQSGDYTGDKGLCPIDFSNIPQELYTLSIAFLIKVVLTSITFGLKVPAGIYVPSMVVGALFGRIFSMSIQYIQMLYPKFFFLNTICDGTSPCIDFGIYAMISAGAFMAGVTRMNITLSTIIFELTSSYTYVLPISISIAVANWVAYAIEPRSLYELLIFKNDFPFLANKKLHDFTKYTDLKELIHGIGDSIYIDVTNRSSAKATELRVLLIELQLKGMVDGCIPIVKDERNLVGMISAPELEFALDKISRFCEEYDVESDNIEIKLVNHKGNSSEIESLGESSVLTVDLLEVDLPHILETSNLSQEDVAMILLEKLCDFTKIIEYYPIMIDVDSPLSLVETIFTKLGNRYICILEDGHFIGFVHKKIFIDYCRDRMILMSRNYYDDFTSIDWVNDTIKESKRQHQLNKLKGWKGNYERHLDKSQGWVLITLIALGFSLVAYLIDRAESTLVDLRRGYCKSNWFLSESMCCLKDPTNLSGRLNSCSDWQLWPEVFQYTPANDIVELDFILYVLLSILLAFFSVKITLTTKTTNPLAVIDGQHNEKYTPQRTIYSAYGSGVPEVKTILSGFIIRKFLGTYTLIAKSTALIFAIASGMSLGKEGPFVHLATCVGNIFCRMFKKFNNGGLERRQILSAAASAGVALAFGSPLGGVLFSLEEVSYYLPGNQLFRTFFCAIMSILFLRFLNPYGTGKTVPFEVSYTSDWRPIELVFFVMIGIAGGIYGALFCKFSVWWGKWFRSKKFIKGHPINEVLLIAGLTGLLTFSNPYTKSPITELLYDLASPCFQSGDYTGDKGLCPIDFSNIPQELYTLSIAFLIKVVLTSITFGLKVPAGIYVPSMVVGALFGRIFSMSIQYIQMLYPKFFFLNTICDGTSPCIDFGIYAMISAGAFMAGVTRMNITLSTIIFELTSSYTYVLPISISIAVANWVAYAIEPRSLYELLIFKNDFPFLANKKLHDFTKYTDLKELIHGIGDSIYIDVTNRSSAKATELRVLLIELQLKGMVDGCIPIVKDERNLVGMISAPELEFALDKISRFCEEYDVESDNIEIKLVNHKGNSSEIESLGESSVLTVDLLEVDLPHILETSNLSQEDVAMILLEKLCDFTKIIEYYPIMIDVDSPLSLVETIFTKLGNRYICILEDGHFIGFVHKKIFIDYCRDRMIL

Organism: Wickerhamomyces anomalus (strain ATCC 58044 / CBS 1984 / NCYC 433 / NRRL Y-366-8) (NCBI:txid683960)